Protein AF-0000000086136710 (afdb_homodimer)

Solvent-accessible surface area (backbone atoms only — not comparable to full-atom values): 44659 Å² total; per-residue (Å²): 115,69,78,60,43,38,62,56,36,38,70,50,82,82,80,83,76,47,68,60,69,66,46,54,54,48,61,58,63,48,48,70,67,38,49,35,49,44,50,50,53,40,59,71,45,47,54,36,56,38,19,40,50,47,52,56,51,66,70,42,56,67,76,51,41,63,29,68,42,36,34,50,53,52,48,46,42,50,49,48,37,61,71,46,44,54,53,68,73,15,84,78,43,91,85,32,40,80,79,48,67,69,35,43,53,55,50,44,50,55,41,50,49,43,56,59,69,53,59,58,47,64,44,32,47,54,53,27,49,62,75,32,52,90,79,44,54,70,66,55,50,42,53,50,49,53,52,50,53,50,52,46,52,56,54,49,47,48,46,46,31,46,47,21,36,50,43,51,31,39,88,73,61,49,48,84,74,40,94,45,83,33,74,95,45,90,53,33,30,35,53,30,26,56,60,37,39,60,47,59,49,50,50,53,37,48,52,54,47,25,51,41,35,28,72,74,70,69,44,62,56,44,71,44,80,42,80,44,59,80,45,60,41,28,41,46,57,69,59,51,46,52,34,49,36,45,53,46,29,54,38,46,50,32,13,49,77,58,69,32,44,84,56,51,31,39,32,36,31,22,56,34,64,69,67,74,75,78,74,64,62,39,43,41,48,45,47,71,84,58,84,52,54,50,63,75,79,44,61,50,71,69,55,99,68,33,47,25,39,29,36,36,44,34,27,56,24,32,32,51,51,80,86,51,55,82,42,63,62,39,66,61,41,68,85,79,77,76,67,88,59,82,65,69,89,72,64,80,58,56,62,43,54,34,27,49,18,71,73,53,88,44,78,64,78,66,59,54,21,48,53,60,37,48,31,32,44,60,32,35,63,66,69,28,31,64,46,80,46,57,37,30,51,39,12,32,40,36,40,40,33,39,52,30,55,38,57,72,39,74,40,75,83,75,80,128,114,70,79,61,44,38,63,57,35,38,68,52,82,82,80,81,74,47,68,60,69,66,46,54,57,46,60,58,62,47,48,68,66,39,49,34,49,45,50,50,53,40,60,72,46,46,54,36,56,38,22,40,52,48,51,54,52,65,68,43,58,68,76,50,40,65,31,68,42,35,35,49,52,50,48,48,43,51,50,48,38,60,70,46,44,57,53,70,63,15,87,80,47,93,85,31,40,79,80,46,66,67,33,44,53,55,50,43,50,53,41,49,49,43,55,59,70,53,60,59,47,64,44,32,48,56,52,29,50,61,74,32,51,89,78,46,54,69,66,56,50,42,53,50,49,52,53,50,53,50,52,45,53,54,51,50,47,48,46,45,30,46,45,20,36,50,44,52,29,40,95,73,59,46,50,85,75,41,92,44,83,35,73,94,44,89,53,33,30,35,54,30,26,55,59,36,39,61,47,60,48,48,51,53,37,47,53,54,49,24,52,42,36,28,72,74,70,71,44,62,56,43,71,44,79,41,80,43,59,82,47,59,40,29,41,48,55,69,58,51,45,51,34,50,35,44,53,46,29,53,38,45,50,31,12,50,76,58,70,32,43,85,56,51,32,39,32,36,31,20,55,34,64,72,66,74,75,77,72,65,61,40,42,40,48,46,49,70,85,57,84,56,52,49,67,76,79,44,61,50,72,68,54,99,68,32,47,26,39,30,36,35,44,34,27,55,24,33,32,51,51,81,86,50,55,82,44,62,62,39,68,60,41,68,85,78,78,76,66,88,58,83,63,65,90,72,66,83,57,55,63,43,55,33,27,50,14,70,72,54,88,44,78,62,77,67,61,56,20,48,52,61,37,48,32,33,43,60,30,35,64,64,69,28,31,64,46,80,46,59,37,29,51,39,11,33,40,35,40,38,34,39,51,30,55,39,57,73,38,75,38,73,84,74,81,128

pLDDT: mean 81.05, std 21.36, range [21.44, 98.75]

Radius of gyration: 32.29 Å; Cα contacts (8 Å, |Δi|>4): 1424; chains: 2; bounding box: 79×103×73 Å

Foldseek 3Di:
DLVVQLVVLQPDDADQDAPCNLCQLHFPLADLVSLLVLLVVLLVHQLSLLSNLLVLLVPDPPVLCPQPLNVLLNVLSSVLNVLSVCLVVPVPPPQNDSPGVVNSVVSLVSLLVSLVSCLQVQLSLLLSCVVCPVPDPLVVSQVSVLVVLLSVVVNNSSSQSSQLNVLRNDDPRDQVPGSDRRDPDRQDRRQKRAWDQLLVLLVVLLVLLQVLCCVVPVAGAAEEEDADRNDTGIDRSVLSNLLSNLVSLVQCVLCVVQVNSVDHWYKYKYKADQPPPPPCQLQQAQAPPPRSNRPPPSPPPLPPRAIKMKMKIKHFSQWDDPVCVVCLLRFQDDPDDPPPCPPDPDPSCVLSLQSVCSSPVDSDSDHRSVRNNSSQSSQPSNPWGWDWDTPHRTIIMIMTMHGGSHDHDYNDDDDD/DLVVVLVVLQPDDADQDAPCNLCQLHFPLADLVSLLVLLVVLLVHQLSLLSNLLVLLVPDPPVLCPQPLNVLLNVLSSVLNVLSVCLVVVVPDPQNDSPGVVNSVVSLVSLLVSLVSCLQVQLSLLLSCVVCPVPDPLVVSQVSCLVVLLSVVVSNSSSQSSQLNVLRNDPPNDQVPGSDRRDPDRQDRRQKRAWDQLLVLLVVLLVLLQVLCCVVPVAGAAEEEDADRNHTGIDRSVLSNLLSNLVSLVQCVLCVVQVNSVDHWYKYKYKADQPPPPPCQLQQAQDPPPRSNRPPPSPPPLPPRAIKMKMKIKHFSQWDDPVCVVCLLRFQDDPDDPPPCPPDPDPSCVLSLQSVCSSPVDSDSDHRSVRNNSSQSSQPSNPWGWDWDTPHRTIIMIMTMHGGSHDHDHNDDDDD

InterPro domains:
  IPR003594 Histidine kinase/HSP90-like ATPase domain [PF02518] (237-403)
  IPR003594 Histidine kinase/HSP90-like ATPase domain [SM00387] (235-406)
  IPR004358 Signal transduction histidine kinase-related protein, C-terminal [PR00344] (309-323)
  IPR004358 Signal transduction histidine kinase-related protein, C-terminal [PR00344] (366-384)
  IPR005467 Histidine kinase domain [PS50109] (237-406)
  IPR018955 Branched-chain alpha-ketoacid dehydrogenase kinase/Pyruvate dehydrogenase kinase, N-terminal [PF10436] (16-193)
  IPR036784 Alpha-ketoacid/pyruvate dehydrogenase kinase, N-terminal domain superfamily [G3DSA:1.20.140.20] (2-174)
  IPR036784 Alpha-ketoacid/pyruvate dehydrogenase kinase, N-terminal domain superfamily [SSF69012] (6-166)
  IPR036890 Histidine kinase/HSP90-like ATPase superfamily [G3DSA:3.30.565.10] (195-414)
  IPR036890 Histidine kinase/HSP90-like ATPase superfamily [SSF55874] (197-402)
  IPR039028 PDK/BCKDK protein kinase [PTHR11947] (6-409)

Nearest PDB structures (foldseek):
  8f5s-assembly1_A-3  TM=9.284E-01  e=1.494E-22  Homo sapiens
  8f5j-assembly1_A-2  TM=9.343E-01  e=2.144E-22  Homo sapiens
  8f5f-assembly1_A-3  TM=9.206E-01  e=2.243E-22  Homo sapiens
  8f4q-assembly1_A-2  TM=9.411E-01  e=1.041E-21  Rattus
  3vad-assembly1_A-2  TM=8.964E-01  e=7.597E-21  Rattus norvegicus

Sequence (832 aa):
MYACTVPRLAKQALHRLSLADLVKHGRPPLSAEALLSSARFTLSLLPIRLAHRIQALRNLPYIVVSNSNITKIYNNYQHSLSTLLPWLEGQTSPRHTLSTLDDEIRFTEVLAELVQTHTDTIPLLAQGFLECRRYISPAEVTRFLDEHLRARIGTRLIAEQHIALHFSSKPHFDPDASPTPCPDHPSFIGVIDTALRPAGVVDSCGGFVADICELKYGVRPRWEIDGDPDTTFAFVPNHLEYIVTELLKNAFRATVESGLSREPVVITIAPEPSSSGQDATTTVRLDDNKAGRLTSDAIRPLDDNAPGVTIRIRDRGGGISPDVLPNIWSYSFTTVREDEEDVPGGSSIDALSVISSSSGGGSSIAGLGYGLPLSRAYAEYFGGGVAVQSLYGWGTDVYLRLKGVGKIERASEIKSMYACTVPRLAKQALHRLSLADLVKHGRPPLSAEALLSSARFTLSLLPIRLAHRIQALRNLPYIVVSNSNITKIYNNYQHSLSTLLPWLEGQTSPRHTLSTLDDEIRFTEVLAELVQTHTDTIPLLAQGFLECRRYISPAEVTRFLDEHLRARIGTRLIAEQHIALHFSSKPHFDPDASPTPCPDHPSFIGVIDTALRPAGVVDSCGGFVADICELKYGVRPRWEIDGDPDTTFAFVPNHLEYIVTELLKNAFRATVESGLSREPVVITIAPEPSSSGQDATTTVRLDDNKAGRLTSDAIRPLDDNAPGVTIRIRDRGGGISPDVLPNIWSYSFTTVREDEEDVPGGSSIDALSVISSSSGGGSSIAGLGYGLPLSRAYAEYFGGGVAVQSLYGWGTDVYLRLKGVGKIERASEIKS

Organism: Cryphonectria parasitica (strain ATCC 38755 / EP155) (NCBI:txid660469)

Secondary structure (DSSP, 8-state):
-HHHHHHHHHTSPPP---HHHHHTT-SSSPPHHHHHHHHHHHHHHHHHHHHHHHHHHHTS-HHHHTSHHHHHHHHHHHHHHHHHHHHHHGGGSTTS-TTSHHHHHHHHHHHHHHHHHTTTHHHHHHHHHHHTTTTS-HHHHHHHHHHHHHHHHHHHHHHHHHHHHHHTTSTT--GGG-SS-----TTEETTEEEEE-HHHHHHHHHHHHHHHHHHHHS----EEEEE-TT--EEE-HHHHHHHHHHHHHHHHHHHHHTT-TTSPEEEEEEEPP--SS--------B-SSSSS---GGG-----TTS--EEEEEEE-S----TTTGGGTTSTT----------S-S--THHHHHHHHHHHS----SS-SS-HHHHHHHHHHHTT-EEEEEEETTTEEEEEEEE-------B------/-HHHHHHHHHTSPPP---HHHHHTT-SSSPPHHHHHHHHHHHHHHHHHHHHHHHHHHHTS-HHHHTSHHHHHHHHHHHHHHHHHHHHHHTTS-TTS-TTSHHHHHHHHHHHHHHHHHTTTHHHHHHHHHHHTTTTS-HHHHHHHHHHHHHHHHHHHHHHHHHHHHHHTTSTT--GGG-SS-----TTEETTEEEEE-HHHHHHHHHHHHHHHHHHHHS----EEEEE-TT--EEE-HHHHHHHHHHHHHHHHHHHHHTT-TTSPEEEEEEEPP--SS------EEE-SSSSS---GGG-----TTS--EEEEEEE-S----TTTGGGTTSTT----------S-S--THHHHHHHHHHHS----SS-SS-HHHHHHHHHHHTT-EEEEEEETTTEEEEEEEE-----EEE------

Structure (mmCIF, N/CA/C/O backbone):
data_AF-0000000086136710-model_v1
#
loop_
_entity.id
_entity.type
_entity.pdbx_description
1 polymer 'Protein-serine/threonine kinase'
#
loop_
_atom_site.group_PDB
_atom_site.id
_atom_site.type_symbol
_atom_site.label_atom_id
_atom_site.label_alt_id
_atom_site.label_comp_id
_atom_site.label_asym_id
_atom_site.label_entity_id
_atom_site.label_seq_id
_atom_site.pdbx_PDB_ins_code
_atom_site.Cartn_x
_atom_site.Cartn_y
_atom_site.Cartn_z
_atom_site.occupancy
_atom_site.B_iso_or_equiv
_atom_site.auth_seq_id
_atom_site.auth_comp_id
_atom_site.auth_asym_id
_atom_site.auth_atom_id
_atom_site.pdbx_PDB_model_num
ATOM 1 N N . MET A 1 1 ? 7.102 -21.359 -44.25 1 45.28 1 MET A N 1
ATOM 2 C CA . MET A 1 1 ? 5.906 -21.766 -43.531 1 45.28 1 MET A CA 1
ATOM 3 C C . MET A 1 1 ? 5.973 -21.297 -42.062 1 45.28 1 MET A C 1
ATOM 5 O O . MET A 1 1 ? 4.992 -20.781 -41.531 1 45.28 1 MET A O 1
ATOM 9 N N . TYR A 1 2 ? 7.168 -21.406 -41.5 1 56.59 2 TYR A N 1
ATOM 10 C CA . TYR A 1 2 ? 7.391 -21 -40.125 1 56.59 2 TYR A CA 1
ATOM 11 C C . TYR A 1 2 ? 7.297 -19.484 -39.969 1 56.59 2 TYR A C 1
ATOM 13 O O . TYR A 1 2 ? 6.746 -18.984 -39 1 56.59 2 TYR A O 1
ATOM 21 N N . ALA A 1 3 ? 7.645 -18.781 -41.062 1 64.31 3 ALA A N 1
ATOM 22 C CA . ALA A 1 3 ? 7.742 -17.328 -41 1 64.31 3 ALA A CA 1
ATOM 23 C C . ALA A 1 3 ? 6.359 -16.688 -40.906 1 64.31 3 ALA A C 1
ATOM 25 O O . ALA A 1 3 ? 6.203 -15.648 -40.25 1 64.31 3 ALA A O 1
ATOM 26 N N . CYS A 1 4 ? 5.395 -17.391 -41.438 1 76.88 4 CYS A N 1
ATOM 27 C CA . CYS A 1 4 ? 4.074 -16.781 -41.406 1 76.88 4 CYS A CA 1
ATOM 28 C C . CYS A 1 4 ? 3.254 -17.281 -40.25 1 76.88 4 CYS A C 1
ATOM 30 O O . CYS A 1 4 ? 2.24 -16.688 -39.875 1 76.88 4 CYS A O 1
ATOM 32 N N . THR A 1 5 ? 3.771 -18.25 -39.625 1 87.88 5 THR A N 1
ATOM 33 C CA . THR A 1 5 ? 2.992 -18.922 -38.562 1 87.88 5 THR A CA 1
ATOM 34 C C . THR A 1 5 ? 3.029 -18.109 -37.281 1 87.88 5 THR A C 1
ATOM 36 O O . THR A 1 5 ? 2.004 -17.953 -36.625 1 87.88 5 THR A O 1
ATOM 39 N N . VAL A 1 6 ? 4.172 -17.547 -37.031 1 91 6 VAL A N 1
ATOM 40 C CA . VAL A 1 6 ? 4.348 -16.844 -35.75 1 91 6 VAL A CA 1
ATOM 41 C C . VAL A 1 6 ? 3.436 -15.625 -35.719 1 91 6 VAL A C 1
ATOM 43 O O . VAL A 1 6 ? 2.639 -15.469 -34.781 1 91 6 VAL A O 1
ATOM 46 N N . PRO A 1 7 ? 3.391 -14.828 -36.781 1 91.75 7 PRO A N 1
ATOM 47 C CA . PRO A 1 7 ? 2.494 -13.672 -36.75 1 91.75 7 PRO A CA 1
ATOM 48 C C . PRO A 1 7 ? 1.022 -14.07 -36.688 1 91.75 7 PRO A C 1
ATOM 50 O O . PRO A 1 7 ? 0.228 -13.398 -36 1 91.75 7 PRO A O 1
ATOM 53 N N . ARG A 1 8 ? 0.735 -15.078 -37.312 1 92.69 8 ARG A N 1
ATOM 54 C CA . ARG A 1 8 ? -0.646 -15.547 -37.312 1 92.69 8 ARG A CA 1
ATOM 55 C C . ARG A 1 8 ? -1.061 -15.992 -35.906 1 92.69 8 ARG A C 1
ATOM 57 O O . ARG A 1 8 ? -2.125 -15.609 -35.406 1 92.69 8 ARG A O 1
ATOM 64 N N . LEU A 1 9 ? -0.305 -16.781 -35.281 1 94.31 9 LEU A N 1
ATOM 65 C CA . LEU A 1 9 ? -0.593 -17.281 -33.938 1 94.31 9 LEU A CA 1
ATOM 66 C C . LEU A 1 9 ? -0.534 -16.156 -32.906 1 94.31 9 LEU A C 1
ATOM 68 O O . LEU A 1 9 ? -1.335 -16.109 -31.984 1 94.31 9 LEU A O 1
ATOM 72 N N . ALA A 1 10 ? 0.358 -15.195 -33.156 1 94.56 10 ALA A N 1
ATOM 73 C CA . ALA A 1 10 ? 0.57 -14.094 -32.219 1 94.56 10 ALA A CA 1
ATOM 74 C C . ALA A 1 10 ? -0.588 -13.102 -32.25 1 94.56 10 ALA A C 1
ATOM 76 O O . ALA A 1 10 ? -0.724 -12.258 -31.375 1 94.56 10 ALA A O 1
ATOM 77 N N . LYS A 1 11 ? -1.413 -13.164 -33.219 1 93.88 11 LYS A N 1
ATOM 78 C CA . LYS A 1 11 ? -2.582 -12.297 -33.344 1 93.88 11 LYS A CA 1
ATOM 79 C C . LYS A 1 11 ? -3.771 -12.859 -32.562 1 93.88 11 LYS A C 1
ATOM 81 O O . LYS A 1 11 ? -4.746 -12.148 -32.312 1 93.88 11 LYS A O 1
ATOM 86 N N . GLN A 1 12 ? -3.66 -14.125 -32.25 1 93.75 12 GLN A N 1
ATOM 87 C CA . GLN A 1 12 ? -4.75 -14.742 -31.5 1 93.75 12 GLN A CA 1
ATOM 88 C C . GLN A 1 12 ? -4.754 -14.281 -30.047 1 93.75 12 GLN A C 1
ATOM 90 O O . GLN A 1 12 ? -3.701 -13.961 -29.484 1 93.75 12 GLN A O 1
ATOM 95 N N . ALA A 1 13 ? -5.922 -14.32 -29.453 1 93 13 ALA A N 1
ATOM 96 C CA . ALA A 1 13 ? -6.086 -13.852 -28.078 1 93 13 ALA A CA 1
ATOM 97 C C . ALA A 1 13 ? -5.484 -14.852 -27.078 1 93 13 ALA A C 1
ATOM 99 O O . ALA A 1 13 ? -5.605 -16.062 -27.266 1 93 13 ALA A O 1
ATOM 100 N N . LEU A 1 14 ? -4.855 -14.289 -26.094 1 92.44 14 LEU A N 1
ATOM 101 C CA . LEU A 1 14 ? -4.297 -15.117 -25.031 1 92.44 14 LEU A CA 1
ATOM 102 C C . LEU A 1 14 ? -5.387 -15.547 -24.047 1 92.44 14 LEU A C 1
ATOM 104 O O . LEU A 1 14 ? -6.145 -14.711 -23.547 1 92.44 14 LEU A O 1
ATOM 108 N N . HIS A 1 15 ? -5.504 -16.859 -23.859 1 90.94 15 HIS A N 1
ATOM 109 C CA . HIS A 1 15 ? -6.414 -17.391 -22.844 1 90.94 15 HIS A CA 1
ATOM 110 C C . HIS A 1 15 ? -5.902 -17.094 -21.438 1 90.94 15 HIS A C 1
ATOM 112 O O . HIS A 1 15 ? -4.777 -17.469 -21.094 1 90.94 15 HIS A O 1
ATOM 118 N N . ARG A 1 16 ? -6.758 -16.453 -20.672 1 87.44 16 ARG A N 1
ATOM 119 C CA . ARG A 1 16 ? -6.402 -16.219 -19.266 1 87.44 16 ARG A CA 1
ATOM 120 C C . ARG A 1 16 ? -6.562 -17.5 -18.453 1 87.44 16 ARG A C 1
ATOM 122 O O . ARG A 1 16 ? -7.688 -17.922 -18.156 1 87.44 16 ARG A O 1
ATOM 129 N N . LEU A 1 17 ? -5.473 -18.062 -18.109 1 89.19 17 LEU A N 1
ATOM 130 C CA . LEU A 1 17 ? -5.465 -19.328 -17.391 1 89.19 17 LEU A CA 1
ATOM 131 C C . LEU A 1 17 ? -5.961 -19.156 -15.969 1 89.19 17 LEU A C 1
ATOM 133 O O . LEU A 1 17 ? -5.504 -18.266 -15.25 1 89.19 17 LEU A O 1
ATOM 137 N N . SER A 1 18 ? -6.957 -19.906 -15.578 1 83.81 18 SER A N 1
ATOM 138 C CA . SER A 1 18 ? -7.484 -19.922 -14.219 1 83.81 18 SER A CA 1
ATOM 139 C C . SER A 1 18 ? -7.141 -21.219 -13.492 1 83.81 18 SER A C 1
ATOM 141 O O . SER A 1 18 ? -6.746 -22.203 -14.125 1 83.81 18 SER A O 1
ATOM 143 N N . LEU A 1 19 ? -7.227 -21.188 -12.25 1 81.94 19 LEU A N 1
ATOM 144 C CA . LEU A 1 19 ? -7.016 -22.406 -11.492 1 81.94 19 LEU A CA 1
ATOM 145 C C . LEU A 1 19 ? -8.055 -23.469 -11.859 1 81.94 19 LEU A C 1
ATOM 147 O O . LEU A 1 19 ? -7.754 -24.656 -11.883 1 81.94 19 LEU A O 1
ATOM 151 N N . ALA A 1 20 ? -9.203 -23.031 -12.203 1 78.06 20 ALA A N 1
ATOM 152 C CA . ALA A 1 20 ? -10.266 -23.922 -12.633 1 78.06 20 ALA A CA 1
ATOM 153 C C . ALA A 1 20 ? -9.891 -24.641 -13.922 1 78.06 20 ALA A C 1
ATOM 155 O O . ALA A 1 20 ? -10.219 -25.828 -14.109 1 78.06 20 ALA A O 1
ATOM 156 N N . ASP A 1 21 ? -9.227 -23.922 -14.805 1 86 21 ASP A N 1
ATOM 157 C CA . ASP A 1 21 ? -8.727 -24.531 -16.031 1 86 21 ASP A CA 1
ATOM 158 C C . ASP A 1 21 ? -7.82 -25.719 -15.734 1 86 21 ASP A C 1
ATOM 160 O O . ASP A 1 21 ? -7.82 -26.703 -16.469 1 86 21 ASP A O 1
ATOM 164 N N . LEU A 1 22 ? -7.137 -25.609 -14.703 1 87.56 22 LEU A N 1
ATOM 165 C CA . LEU A 1 22 ? -6.102 -26.594 -14.398 1 87.56 22 LEU A CA 1
ATOM 166 C C . LEU A 1 22 ? -6.707 -27.828 -13.742 1 87.56 22 LEU A C 1
ATOM 168 O O . LEU A 1 22 ? -6.168 -28.938 -13.875 1 87.56 22 LEU A O 1
ATOM 172 N N . VAL A 1 23 ? -7.883 -27.672 -13.141 1 84 23 VAL A N 1
ATOM 173 C CA . VAL A 1 23 ? -8.422 -28.812 -12.406 1 84 23 VAL A CA 1
ATOM 174 C C . VAL A 1 23 ? -9.594 -29.406 -13.18 1 84 23 VAL A C 1
ATOM 176 O O . VAL A 1 23 ? -10.188 -30.406 -12.75 1 84 23 VAL A O 1
ATOM 179 N N . LYS A 1 24 ? -9.883 -28.906 -14.25 1 83.62 24 LYS A N 1
ATOM 180 C CA . LYS A 1 24 ? -11.117 -29.234 -14.953 1 83.62 24 LYS A CA 1
ATOM 181 C C . LYS A 1 24 ? -11.094 -30.688 -15.445 1 83.62 24 LYS A C 1
ATOM 183 O O . LYS A 1 24 ? -12.141 -31.297 -15.672 1 83.62 24 LYS A O 1
ATOM 188 N N . HIS A 1 25 ? -9.953 -31.312 -15.594 1 87.62 25 HIS A N 1
ATOM 189 C CA . HIS A 1 25 ? -9.891 -32.656 -16.141 1 87.62 25 HIS A CA 1
ATOM 190 C C . HIS A 1 25 ? -10 -33.719 -15.047 1 87.62 25 HIS A C 1
ATOM 192 O O . HIS A 1 25 ? -10.062 -34.906 -15.336 1 87.62 25 HIS A O 1
ATOM 198 N N . GLY A 1 26 ? -9.938 -33.219 -13.789 1 81.06 26 GLY A N 1
ATOM 199 C CA . GLY A 1 26 ? -10.258 -34.125 -12.688 1 81.06 26 GLY A CA 1
ATOM 200 C C . GLY A 1 26 ? -9.039 -34.656 -11.969 1 81.06 26 GLY A C 1
ATOM 201 O O . GLY A 1 26 ? -7.91 -34.281 -12.289 1 81.06 26 GLY A O 1
ATOM 202 N N . ARG A 1 27 ? -9.297 -35.625 -11.016 1 84.25 27 ARG A N 1
ATOM 203 C CA . ARG A 1 27 ? -8.266 -36.188 -10.172 1 84.25 27 ARG A CA 1
ATOM 204 C C . ARG A 1 27 ? -7.695 -37.469 -10.781 1 84.25 27 ARG A C 1
ATOM 206 O O . ARG A 1 27 ? -8.445 -38.312 -11.273 1 84.25 27 ARG A O 1
ATOM 213 N N . PRO A 1 28 ? -6.363 -37.5 -10.828 1 85.62 28 PRO A N 1
ATOM 214 C CA . PRO A 1 28 ? -5.766 -38.75 -11.328 1 85.62 28 PRO A CA 1
ATOM 215 C C . PRO A 1 28 ? -6.105 -39.938 -10.453 1 85.62 28 PRO A C 1
ATOM 217 O O . PRO A 1 28 ? -6.355 -39.781 -9.25 1 85.62 28 PRO A O 1
ATOM 220 N N . PRO A 1 29 ? -6.125 -41.219 -11.008 1 87.81 29 PRO A N 1
ATOM 221 C CA . PRO A 1 29 ? -5.762 -41.531 -12.391 1 87.81 29 PRO A CA 1
ATOM 222 C C . PRO A 1 29 ? -6.875 -41.188 -13.383 1 87.81 29 PRO A C 1
ATOM 224 O O . PRO A 1 29 ? -8.031 -41.531 -13.164 1 87.81 29 PRO A O 1
ATOM 227 N N . LEU A 1 30 ? -6.5 -40.562 -14.445 1 88.88 30 LEU A N 1
ATOM 228 C CA . LEU A 1 30 ? -7.434 -40.125 -15.477 1 88.88 30 LEU A CA 1
ATOM 229 C C . LEU A 1 30 ? -7.645 -41.219 -16.516 1 88.88 30 LEU A C 1
ATOM 231 O O . LEU A 1 30 ? -6.758 -42.062 -16.75 1 88.88 30 LEU A O 1
ATOM 235 N N . SER A 1 31 ? -8.859 -41.188 -17.078 1 89.38 31 SER A N 1
ATOM 236 C CA . SER A 1 31 ? -9.125 -42.031 -18.234 1 89.38 31 SER A CA 1
ATOM 237 C C . SER A 1 31 ? -8.305 -41.594 -19.438 1 89.38 31 SER A C 1
ATOM 239 O O . SER A 1 31 ? -7.73 -40.5 -19.453 1 89.38 31 SER A O 1
ATOM 241 N N . ALA A 1 32 ? -8.227 -42.5 -20.359 1 90.06 32 ALA A N 1
ATOM 242 C CA . ALA A 1 32 ? -7.516 -42.188 -21.594 1 90.06 32 ALA A CA 1
ATOM 243 C C . ALA A 1 32 ? -8.117 -40.969 -22.266 1 90.06 32 ALA A C 1
ATOM 245 O O . ALA A 1 32 ? -7.391 -40.094 -22.734 1 90.06 32 ALA A O 1
ATOM 246 N N . GLU A 1 33 ? -9.391 -40.906 -22.266 1 91 33 GLU A N 1
ATOM 247 C CA . GLU A 1 33 ? -10.07 -39.812 -22.906 1 91 33 GLU A CA 1
ATOM 248 C C . GLU A 1 33 ? -9.789 -38.5 -22.172 1 91 33 GLU A C 1
ATOM 250 O O . GLU A 1 33 ? -9.617 -37.438 -22.797 1 91 33 GLU A O 1
ATOM 255 N N . ALA A 1 34 ? -9.734 -38.562 -20.891 1 91.38 34 ALA A N 1
ATOM 256 C CA . ALA A 1 34 ? -9.453 -37.344 -20.094 1 91.38 34 ALA A CA 1
ATOM 257 C C . ALA A 1 34 ? -8.031 -36.875 -20.328 1 91.38 34 ALA A C 1
ATOM 259 O O . ALA A 1 34 ? -7.789 -35.656 -20.406 1 91.38 34 ALA A O 1
ATOM 260 N N . LEU A 1 35 ? -7.156 -37.75 -20.438 1 93.62 35 LEU A N 1
ATOM 261 C CA . LEU A 1 35 ? -5.77 -37.375 -20.719 1 93.62 35 LEU A CA 1
ATOM 262 C C . LEU A 1 35 ? -5.641 -36.75 -22.094 1 93.62 35 LEU A C 1
ATOM 264 O O . LEU A 1 35 ? -4.918 -35.75 -22.266 1 93.62 35 LEU A O 1
ATOM 268 N N . LEU A 1 36 ? -6.383 -37.375 -23.031 1 93.5 36 LEU A N 1
ATOM 269 C CA . LEU A 1 36 ? -6.363 -36.812 -24.375 1 93.5 36 LEU A CA 1
ATOM 270 C C . LEU A 1 36 ? -6.977 -35.406 -24.406 1 93.5 36 LEU A C 1
ATOM 272 O O . LEU A 1 36 ? -6.469 -34.531 -25.094 1 93.5 36 LEU A O 1
ATOM 276 N N . SER A 1 37 ? -8.008 -35.281 -23.672 1 93.81 37 SER A N 1
ATOM 277 C CA . SER A 1 37 ? -8.633 -33.969 -23.578 1 93.81 37 SER A CA 1
ATOM 278 C C . SER A 1 37 ? -7.676 -32.938 -22.984 1 93.81 37 SER A C 1
ATOM 280 O O . SER A 1 37 ? -7.59 -31.812 -23.453 1 93.81 37 SER A O 1
ATOM 282 N N . SER A 1 38 ? -6.973 -33.281 -21.922 1 94.75 38 SER A N 1
ATOM 283 C CA . SER A 1 38 ? -5.965 -32.438 -21.312 1 94.75 38 SER A CA 1
ATOM 284 C C . SER A 1 38 ? -4.871 -32.062 -22.312 1 94.75 38 SER A C 1
ATOM 286 O O . SER A 1 38 ? -4.453 -30.906 -22.391 1 94.75 38 SER A O 1
ATOM 288 N N . ALA A 1 39 ? -4.445 -33.031 -23.078 1 95.56 39 ALA A N 1
ATOM 289 C CA . ALA A 1 39 ? -3.41 -32.781 -24.078 1 95.56 39 ALA A CA 1
ATOM 290 C C . ALA A 1 39 ? -3.887 -31.812 -25.141 1 95.56 39 ALA A C 1
ATOM 292 O O . ALA A 1 39 ? -3.143 -30.906 -25.531 1 95.56 39 ALA A O 1
ATOM 293 N N . ARG A 1 40 ? -5.086 -32 -25.547 1 95.12 40 ARG A N 1
ATOM 294 C CA . ARG A 1 40 ? -5.637 -31.125 -26.578 1 95.12 40 ARG A CA 1
ATOM 295 C C . ARG A 1 40 ? -5.805 -29.703 -26.047 1 95.12 40 ARG A C 1
ATOM 297 O O . ARG A 1 40 ? -5.574 -28.734 -26.781 1 95.12 40 ARG A O 1
ATOM 304 N N . PHE A 1 41 ? -6.23 -29.625 -24.844 1 94.56 41 PHE A N 1
ATOM 305 C CA . PHE A 1 41 ? -6.328 -28.328 -24.219 1 94.56 41 PHE A CA 1
ATOM 306 C C . PHE A 1 41 ? -4.969 -27.625 -24.188 1 94.56 41 PHE A C 1
ATOM 308 O O . PHE A 1 41 ? -4.852 -26.453 -24.547 1 94.56 41 PHE A O 1
ATOM 315 N N . THR A 1 42 ? -3.982 -28.312 -23.766 1 96.88 42 THR A N 1
ATOM 316 C CA . THR A 1 42 ? -2.615 -27.812 -23.672 1 96.88 42 THR A CA 1
ATOM 317 C C . THR A 1 42 ? -2.127 -27.344 -25.047 1 96.88 42 THR A C 1
ATOM 319 O O . THR A 1 42 ? -1.59 -26.25 -25.188 1 96.88 42 THR A O 1
ATOM 322 N N . LEU A 1 43 ? -2.4 -28.172 -26.031 1 96 43 LEU A N 1
ATOM 323 C CA . LEU A 1 43 ? -1.974 -27.859 -27.391 1 96 43 LEU A CA 1
ATOM 324 C C . LEU A 1 43 ? -2.684 -26.625 -27.922 1 96 43 LEU A C 1
ATOM 326 O O . LEU A 1 43 ? -2.107 -25.859 -28.703 1 96 43 LEU A O 1
ATOM 330 N N . SER A 1 44 ? -3.867 -26.438 -27.531 1 95.25 44 SER A N 1
ATOM 331 C CA . SER A 1 44 ? -4.645 -25.312 -28.031 1 95.25 44 SER A CA 1
ATOM 332 C C . SER A 1 44 ? -4.113 -23.984 -27.5 1 95.25 44 SER A C 1
ATOM 334 O O . SER A 1 44 ? -4.367 -22.922 -28.062 1 95.25 44 SER A O 1
ATOM 336 N N . LEU A 1 45 ? -3.338 -24.047 -26.422 1 96.5 45 LEU A N 1
ATOM 337 C CA . LEU A 1 45 ? -2.941 -22.812 -25.734 1 96.5 45 LEU A CA 1
ATOM 338 C C . LEU A 1 45 ? -1.464 -22.516 -25.984 1 96.5 45 LEU A C 1
ATOM 340 O O . LEU A 1 45 ? -1.094 -21.375 -26.25 1 96.5 45 LEU A O 1
ATOM 344 N N . LEU A 1 46 ? -0.563 -23.438 -25.984 1 97.31 46 LEU A N 1
ATOM 345 C CA . LEU A 1 46 ? 0.879 -23.25 -25.859 1 97.31 46 LEU A CA 1
ATOM 346 C C . LEU A 1 46 ? 1.445 -22.578 -27.109 1 97.31 46 LEU A C 1
ATOM 348 O O . LEU A 1 46 ? 2.232 -21.641 -27 1 97.31 46 LEU A O 1
ATOM 352 N N . PRO A 1 47 ? 0.989 -23.078 -28.312 1 96.5 47 PRO A N 1
ATOM 353 C CA . PRO A 1 47 ? 1.559 -22.438 -29.5 1 96.5 47 PRO A CA 1
ATOM 354 C C . PRO A 1 47 ? 1.265 -20.953 -29.562 1 96.5 47 PRO A C 1
ATOM 356 O O . PRO A 1 47 ? 2.131 -20.156 -29.953 1 96.5 47 PRO A O 1
ATOM 359 N N . ILE A 1 48 ? 0.111 -20.562 -29.125 1 97 48 ILE A N 1
ATOM 360 C CA . ILE A 1 48 ? -0.272 -19.156 -29.141 1 97 48 ILE A CA 1
ATOM 361 C C . ILE A 1 48 ? 0.606 -18.375 -28.156 1 97 48 ILE A C 1
ATOM 363 O O . ILE A 1 48 ? 1.121 -17.312 -28.484 1 97 48 ILE A O 1
ATOM 367 N N . ARG A 1 49 ? 0.846 -18.875 -27 1 97.44 49 ARG A N 1
ATOM 368 C CA . ARG A 1 49 ? 1.647 -18.219 -25.969 1 97.44 49 ARG A CA 1
ATOM 369 C C . ARG A 1 49 ? 3.104 -18.094 -26.406 1 97.44 49 ARG A C 1
ATOM 371 O O . ARG A 1 49 ? 3.729 -17.047 -26.219 1 97.44 49 ARG A O 1
ATOM 378 N N . LEU A 1 50 ? 3.58 -19.125 -27.016 1 97.75 50 LEU A N 1
ATOM 379 C CA . LEU A 1 50 ? 4.957 -19.109 -27.5 1 97.75 50 LEU A CA 1
ATOM 380 C C . LEU A 1 50 ? 5.117 -18.078 -28.625 1 97.75 50 LEU A C 1
ATOM 382 O O . LEU A 1 50 ? 6.098 -17.328 -28.641 1 97.75 50 LEU A O 1
ATOM 386 N N . ALA A 1 51 ? 4.18 -18.031 -29.5 1 97.38 51 ALA A N 1
ATOM 387 C CA . ALA A 1 51 ? 4.234 -17.094 -30.609 1 97.38 51 ALA A CA 1
ATOM 388 C C . ALA A 1 51 ? 4.227 -15.648 -30.109 1 97.38 51 ALA A C 1
ATOM 390 O O . ALA A 1 51 ? 4.953 -14.797 -30.625 1 97.38 51 ALA A O 1
ATOM 391 N N . HIS A 1 52 ? 3.396 -15.375 -29.141 1 96.94 52 HIS A N 1
ATOM 392 C CA . HIS A 1 52 ? 3.361 -14.047 -28.547 1 96.94 52 HIS A CA 1
ATOM 393 C C . HIS A 1 52 ? 4.734 -13.648 -28 1 96.94 52 HIS A C 1
ATOM 395 O O . HIS A 1 52 ? 5.164 -12.508 -28.188 1 96.94 52 HIS A O 1
ATOM 401 N N . ARG A 1 53 ? 5.461 -14.578 -27.359 1 96.31 53 ARG A N 1
ATOM 402 C CA . ARG A 1 53 ? 6.754 -14.25 -26.766 1 96.31 53 ARG A CA 1
ATOM 403 C C . ARG A 1 53 ? 7.824 -14.086 -27.828 1 96.31 53 ARG A C 1
ATOM 405 O O . ARG A 1 53 ? 8.711 -13.242 -27.703 1 96.31 53 ARG A O 1
ATOM 412 N N . ILE A 1 54 ? 7.711 -14.906 -28.859 1 96.69 54 ILE A N 1
ATOM 413 C CA . ILE A 1 54 ? 8.625 -14.75 -29.984 1 96.69 54 ILE A CA 1
ATOM 414 C C . ILE A 1 54 ? 8.469 -13.359 -30.594 1 96.69 54 ILE A C 1
ATOM 416 O O . ILE A 1 54 ? 9.461 -12.664 -30.828 1 96.69 54 ILE A O 1
ATOM 420 N N . GLN A 1 55 ? 7.254 -12.992 -30.797 1 95.88 55 GLN A N 1
ATOM 421 C CA . GLN A 1 55 ? 6.988 -11.672 -31.359 1 95.88 55 GLN A CA 1
ATOM 422 C C . GLN A 1 55 ? 7.508 -10.57 -30.438 1 95.88 55 GLN A C 1
ATOM 424 O O . GLN A 1 55 ? 8.055 -9.57 -30.906 1 95.88 55 GLN A O 1
ATOM 429 N N . ALA A 1 56 ? 7.34 -10.727 -29.141 1 95.5 56 ALA A N 1
ATOM 430 C CA . ALA A 1 56 ? 7.82 -9.742 -28.172 1 95.5 56 ALA A CA 1
ATOM 431 C C . ALA A 1 56 ? 9.336 -9.609 -28.234 1 95.5 56 ALA A C 1
ATOM 433 O O . ALA A 1 56 ? 9.875 -8.5 -28.156 1 95.5 56 ALA A O 1
ATOM 434 N N . LEU A 1 57 ? 10.039 -10.719 -28.375 1 95.88 57 LEU A N 1
ATOM 435 C CA . LEU A 1 57 ? 11.492 -10.703 -28.484 1 95.88 57 LEU A CA 1
ATOM 436 C C . LEU A 1 57 ? 11.938 -10.039 -29.781 1 95.88 57 LEU A C 1
ATOM 438 O O . LEU A 1 57 ? 12.906 -9.273 -29.797 1 95.88 57 LEU A O 1
ATOM 442 N N . ARG A 1 58 ? 11.18 -10.25 -30.797 1 94 58 ARG A N 1
ATOM 443 C CA . ARG A 1 58 ? 11.469 -9.656 -32.094 1 94 58 ARG A CA 1
ATOM 444 C C . ARG A 1 58 ? 11.297 -8.141 -32.062 1 94 58 ARG A C 1
ATOM 446 O O . ARG A 1 58 ? 11.93 -7.418 -32.844 1 94 58 ARG A O 1
ATOM 453 N N . ASN A 1 59 ? 10.492 -7.656 -31.188 1 94.31 59 ASN A N 1
ATOM 454 C CA . ASN A 1 59 ? 10.188 -6.23 -31.109 1 94.31 59 ASN A CA 1
ATOM 455 C C . ASN A 1 59 ? 11.258 -5.477 -30.312 1 94.31 59 ASN A C 1
ATOM 457 O O . ASN A 1 59 ? 11.242 -4.246 -30.266 1 94.31 59 ASN A O 1
ATOM 461 N N . LEU A 1 60 ? 12.18 -6.227 -29.688 1 95.06 60 LEU A N 1
ATOM 462 C CA . LEU A 1 60 ? 13.289 -5.57 -29 1 95.06 60 LEU A CA 1
ATOM 463 C C . LEU A 1 60 ? 14.258 -4.953 -30.016 1 95.06 60 LEU A C 1
ATOM 465 O O . LEU A 1 60 ? 14.328 -5.395 -31.156 1 95.06 60 LEU A O 1
ATOM 469 N N . PRO A 1 61 ? 14.969 -3.885 -29.547 1 94.31 61 PRO A N 1
ATOM 470 C CA . PRO A 1 61 ? 16.016 -3.369 -30.438 1 94.31 61 PRO A CA 1
ATOM 471 C C . PRO A 1 61 ? 16.984 -4.457 -30.891 1 94.31 61 PRO A C 1
ATOM 473 O O . PRO A 1 61 ? 17.328 -5.348 -30.125 1 94.31 61 PRO A O 1
ATOM 476 N N . TYR A 1 62 ? 17.453 -4.328 -32.094 1 93.25 62 TYR A N 1
ATOM 477 C CA . TYR A 1 62 ? 18.297 -5.344 -32.719 1 93.25 62 TYR A CA 1
ATOM 478 C C . TYR A 1 62 ? 19.531 -5.625 -31.859 1 93.25 62 TYR A C 1
ATOM 480 O O . TYR A 1 62 ? 19.922 -6.785 -31.688 1 93.25 62 TYR A O 1
ATOM 488 N N . ILE A 1 63 ? 20.078 -4.602 -31.266 1 91.62 63 ILE A N 1
ATOM 489 C CA . ILE A 1 63 ? 21.297 -4.727 -30.469 1 91.62 63 ILE A CA 1
ATOM 490 C C . ILE A 1 63 ? 21.016 -5.559 -29.219 1 91.62 63 ILE A C 1
ATOM 492 O O . ILE A 1 63 ? 21.891 -6.277 -28.734 1 91.62 63 ILE A O 1
ATOM 496 N N . VAL A 1 64 ? 19.812 -5.508 -28.781 1 93.44 64 VAL A N 1
ATOM 497 C CA . VAL A 1 64 ? 19.438 -6.246 -27.578 1 93.44 64 VAL A CA 1
ATOM 498 C C . VAL A 1 64 ? 19.188 -7.711 -27.938 1 93.44 64 VAL A C 1
ATOM 500 O O . VAL A 1 64 ? 19.703 -8.617 -27.266 1 93.44 64 VAL A O 1
ATOM 503 N N . VAL A 1 65 ? 18.469 -7.93 -29.062 1 92.81 65 VAL A N 1
ATOM 504 C CA . VAL A 1 65 ? 18.125 -9.289 -29.469 1 92.81 65 VAL A CA 1
ATOM 505 C C . VAL A 1 65 ? 19.406 -10.023 -29.891 1 92.81 65 VAL A C 1
ATOM 507 O O . VAL A 1 65 ? 19.484 -11.25 -29.781 1 92.81 65 VAL A O 1
ATOM 510 N N . SER A 1 66 ? 20.406 -9.258 -30.266 1 94.69 66 SER A N 1
ATOM 511 C CA . SER A 1 66 ? 21.641 -9.852 -30.75 1 94.69 66 SER A CA 1
ATOM 512 C C . SER A 1 66 ? 22.547 -10.273 -29.594 1 94.69 66 SER A C 1
ATOM 514 O O . SER A 1 66 ? 23.547 -10.969 -29.812 1 94.69 66 SER A O 1
ATOM 516 N N . ASN A 1 67 ? 22.172 -9.758 -28.438 1 95.56 67 ASN A N 1
ATOM 517 C CA . ASN A 1 67 ? 22.906 -10.242 -27.266 1 95.56 67 ASN A CA 1
ATOM 518 C C . ASN A 1 67 ? 22.844 -11.766 -27.156 1 95.56 67 ASN A C 1
ATOM 520 O O . ASN A 1 67 ? 21.781 -12.359 -27.375 1 95.56 67 ASN A O 1
ATOM 524 N N . SER A 1 68 ? 23.922 -12.406 -26.891 1 96.5 68 SER A N 1
ATOM 525 C CA . SER A 1 68 ? 24.047 -13.859 -26.906 1 96.5 68 SER A CA 1
ATOM 526 C C . SER A 1 68 ? 23.016 -14.516 -25.984 1 96.5 68 SER A C 1
ATOM 528 O O . SER A 1 68 ? 22.406 -15.516 -26.359 1 96.5 68 SER A O 1
ATOM 530 N N . ASN A 1 69 ? 22.828 -13.977 -24.812 1 95.56 69 ASN A N 1
ATOM 531 C CA . ASN A 1 69 ? 21.891 -14.539 -23.859 1 95.56 69 ASN A CA 1
ATOM 532 C C . ASN A 1 69 ? 20.453 -14.359 -24.328 1 95.56 69 ASN A C 1
ATOM 534 O O . ASN A 1 69 ? 19.641 -15.289 -24.234 1 95.56 69 ASN A O 1
ATOM 538 N N . ILE A 1 70 ? 20.125 -13.266 -24.875 1 96.12 70 ILE A N 1
ATOM 539 C CA . ILE A 1 70 ? 18.766 -12.984 -25.344 1 96.12 70 ILE A CA 1
ATOM 540 C C . ILE A 1 70 ? 18.469 -13.797 -26.609 1 96.12 70 ILE A C 1
ATOM 542 O O . ILE A 1 70 ? 17.359 -14.312 -26.766 1 96.12 70 ILE A O 1
ATOM 546 N N . THR A 1 71 ? 19.438 -13.906 -27.406 1 97.12 71 THR A N 1
ATOM 547 C CA . THR A 1 71 ? 19.281 -14.711 -28.609 1 97.12 71 THR A CA 1
ATOM 548 C C . THR A 1 71 ? 19.016 -16.172 -28.25 1 97.12 71 THR A C 1
ATOM 550 O O . THR A 1 71 ? 18.219 -16.844 -28.922 1 97.12 71 THR A O 1
ATOM 553 N N . LYS A 1 72 ? 19.734 -16.594 -27.281 1 97.19 72 LYS A N 1
ATOM 554 C CA . LYS A 1 72 ? 19.5 -17.969 -26.828 1 97.19 72 LYS A CA 1
ATOM 555 C C . LYS A 1 72 ? 18.047 -18.156 -26.406 1 97.19 72 LYS A C 1
ATOM 557 O O . LYS A 1 72 ? 17.422 -19.172 -26.734 1 97.19 72 LYS A O 1
ATOM 562 N N . ILE A 1 73 ? 17.5 -17.25 -25.688 1 96.62 73 ILE A N 1
ATOM 563 C CA . ILE A 1 73 ? 16.109 -17.297 -25.25 1 96.62 73 ILE A CA 1
ATOM 564 C C . ILE A 1 73 ? 15.188 -17.281 -26.469 1 96.62 73 ILE A C 1
ATOM 566 O O . ILE A 1 73 ? 14.234 -18.062 -26.547 1 96.62 73 ILE A O 1
ATOM 570 N N . TYR A 1 74 ? 15.484 -16.438 -27.406 1 96.81 74 TYR A N 1
ATOM 571 C CA . TYR A 1 74 ? 14.719 -16.359 -28.641 1 96.81 74 TYR A CA 1
ATOM 572 C C . TYR A 1 74 ? 14.711 -17.688 -29.375 1 96.81 74 TYR A C 1
ATOM 574 O O . TYR A 1 74 ? 13.656 -18.172 -29.797 1 96.81 74 TYR A O 1
ATOM 582 N N . ASN A 1 75 ? 15.828 -18.281 -29.453 1 97.38 75 ASN A N 1
ATOM 583 C CA . ASN A 1 75 ? 15.961 -19.562 -30.141 1 97.38 75 ASN A CA 1
ATOM 584 C C . ASN A 1 75 ? 15.227 -20.672 -29.391 1 97.38 75 ASN A C 1
ATOM 586 O O . ASN A 1 75 ? 14.648 -21.562 -30.016 1 97.38 75 ASN A O 1
ATOM 590 N N . ASN A 1 76 ? 15.312 -20.609 -28.094 1 97.56 76 ASN A N 1
ATOM 591 C CA . ASN A 1 76 ? 14.578 -21.578 -27.297 1 97.56 76 ASN A CA 1
ATOM 592 C C . ASN A 1 76 ? 13.078 -21.516 -27.594 1 97.56 76 ASN A C 1
ATOM 594 O O . ASN A 1 76 ? 12.438 -22.547 -27.766 1 97.56 76 ASN A O 1
ATOM 598 N N . TYR A 1 77 ? 12.562 -20.328 -27.688 1 97.44 77 TYR A N 1
ATOM 599 C CA . TYR A 1 77 ? 11.141 -20.172 -27.953 1 97.44 77 TYR A CA 1
ATOM 600 C C . TYR A 1 77 ? 10.789 -20.641 -29.359 1 97.44 77 TYR A C 1
ATOM 602 O O . TYR A 1 77 ? 9.766 -21.281 -29.578 1 97.44 77 TYR A O 1
ATOM 610 N N . GLN A 1 78 ? 11.641 -20.375 -30.297 1 96.75 78 GLN A N 1
ATOM 611 C CA . GLN A 1 78 ? 11.438 -20.844 -31.672 1 96.75 78 GLN A CA 1
ATOM 612 C C . GLN A 1 78 ? 11.445 -22.375 -31.734 1 96.75 78 GLN A C 1
ATOM 614 O O . GLN A 1 78 ? 10.594 -22.969 -32.375 1 96.75 78 GLN A O 1
ATOM 619 N N . HIS A 1 79 ? 12.352 -22.844 -31.109 1 96.88 79 HIS A N 1
ATOM 620 C CA . HIS A 1 79 ? 12.484 -24.297 -31.078 1 96.88 79 HIS A CA 1
ATOM 621 C C . HIS A 1 79 ? 11.242 -24.953 -30.469 1 96.88 79 HIS A C 1
ATOM 623 O O . HIS A 1 79 ? 10.68 -25.891 -31.047 1 96.88 79 HIS A O 1
ATOM 629 N N . SER A 1 80 ? 10.867 -24.484 -29.328 1 97.31 80 SER A N 1
ATOM 630 C CA . SER A 1 80 ? 9.711 -25.047 -28.641 1 97.31 80 SER A CA 1
ATOM 631 C C . SER A 1 80 ? 8.453 -24.938 -29.5 1 97.31 80 SER A C 1
ATOM 633 O O . SER A 1 80 ? 7.676 -25.891 -29.578 1 97.31 80 SER A O 1
ATOM 635 N N . LEU A 1 81 ? 8.266 -23.812 -30.203 1 96.75 81 LEU A N 1
ATOM 636 C CA . LEU A 1 81 ? 7.113 -23.672 -31.078 1 96.75 81 LEU A CA 1
ATOM 637 C C . LEU A 1 81 ? 7.191 -24.672 -32.25 1 96.75 81 LEU A C 1
ATOM 639 O O . LEU A 1 81 ? 6.188 -25.281 -32.594 1 96.75 81 LEU A O 1
ATOM 643 N N . SER A 1 82 ? 8.336 -24.859 -32.781 1 95.19 82 SER A N 1
ATOM 644 C CA . SER A 1 82 ? 8.516 -25.75 -33.938 1 95.19 82 SER A CA 1
ATOM 645 C C . SER A 1 82 ? 8.172 -27.188 -33.562 1 95.19 82 SER A C 1
ATOM 647 O O . SER A 1 82 ? 7.703 -27.953 -34.406 1 95.19 82 SER A O 1
ATOM 649 N N . THR A 1 83 ? 8.391 -27.547 -32.344 1 94.31 83 THR A N 1
ATOM 650 C CA . THR A 1 83 ? 8.102 -28.906 -31.906 1 94.31 83 THR A CA 1
ATOM 651 C C . THR A 1 83 ? 6.598 -29.109 -31.719 1 94.31 83 THR A C 1
ATOM 653 O O . THR A 1 83 ? 6.105 -30.234 -31.75 1 94.31 83 THR A O 1
ATOM 656 N N . LEU A 1 84 ? 5.844 -28.016 -31.547 1 94.75 84 LEU A N 1
ATOM 657 C CA . LEU A 1 84 ? 4.406 -28.109 -31.297 1 94.75 84 LEU A CA 1
ATOM 658 C C . LEU A 1 84 ? 3.623 -27.984 -32.594 1 94.75 84 LEU A C 1
ATOM 660 O O . LEU A 1 84 ? 2.512 -28.5 -32.719 1 94.75 84 LEU A O 1
ATOM 664 N N . LEU A 1 85 ? 4.188 -27.391 -33.625 1 92.5 85 LEU A N 1
ATOM 665 C CA . LEU A 1 85 ? 3.477 -27.031 -34.844 1 92.5 85 LEU A CA 1
ATOM 666 C C . LEU A 1 85 ? 2.988 -28.281 -35.562 1 92.5 85 LEU A C 1
ATOM 668 O O . LEU A 1 85 ? 1.863 -28.312 -36.062 1 92.5 85 LEU A O 1
ATOM 672 N N . PRO A 1 86 ? 3.762 -29.344 -35.594 1 89.88 86 PRO A N 1
ATOM 673 C CA . PRO A 1 86 ? 3.279 -30.547 -36.281 1 89.88 86 PRO A CA 1
ATOM 674 C C . PRO A 1 86 ? 2.006 -31.109 -35.656 1 89.88 86 PRO A C 1
ATOM 676 O O . PRO A 1 86 ? 1.2 -31.734 -36.312 1 89.88 86 PRO A O 1
ATOM 679 N N . TRP A 1 87 ? 1.847 -30.891 -34.375 1 91.56 87 TRP A N 1
ATOM 680 C CA . TRP A 1 87 ? 0.664 -31.375 -33.656 1 91.56 87 TRP A CA 1
ATOM 681 C C . TRP A 1 87 ? -0.544 -30.484 -33.969 1 91.56 87 TRP A C 1
ATOM 683 O O . TRP A 1 87 ? -1.688 -30.938 -33.875 1 91.56 87 TRP A O 1
ATOM 693 N N . LEU A 1 88 ? -0.269 -29.203 -34.219 1 82.69 88 LEU A N 1
ATOM 694 C CA . LEU A 1 88 ? -1.329 -28.25 -34.5 1 82.69 88 LEU A CA 1
ATOM 695 C C . LEU A 1 88 ? -1.885 -28.438 -35.906 1 82.69 88 LEU A C 1
ATOM 697 O O . LEU A 1 88 ? -3.1 -28.375 -36.094 1 82.69 88 LEU A O 1
ATOM 701 N N . GLU A 1 89 ? -0.884 -28.266 -36.906 1 69.19 89 GLU A N 1
ATOM 702 C CA . GLU A 1 89 ? -1.215 -28.328 -38.344 1 69.19 89 GLU A CA 1
ATOM 703 C C . GLU A 1 89 ? -1.654 -29.719 -38.75 1 69.19 89 GLU A C 1
ATOM 705 O O . GLU A 1 89 ? -2.354 -29.891 -39.75 1 69.19 89 GLU A O 1
ATOM 710 N N . GLY A 1 90 ? -1.19 -30.828 -38.031 1 58.06 90 GLY A N 1
ATOM 711 C CA . GLY A 1 90 ? -1.311 -32.25 -38.312 1 58.06 90 GLY A CA 1
ATOM 712 C C . GLY A 1 90 ? -2.732 -32.75 -38.219 1 58.06 90 GLY A C 1
ATOM 713 O O . GLY A 1 90 ? -2.957 -33.969 -38.156 1 58.06 90 GLY A O 1
ATOM 714 N N . GLN A 1 91 ? -3.611 -32.094 -37.938 1 49.41 91 GLN A N 1
ATOM 715 C CA . GLN A 1 91 ? -4.816 -32.812 -38.375 1 49.41 91 GLN A CA 1
ATOM 716 C C . GLN A 1 91 ? -4.527 -33.75 -39.531 1 49.41 91 GLN A C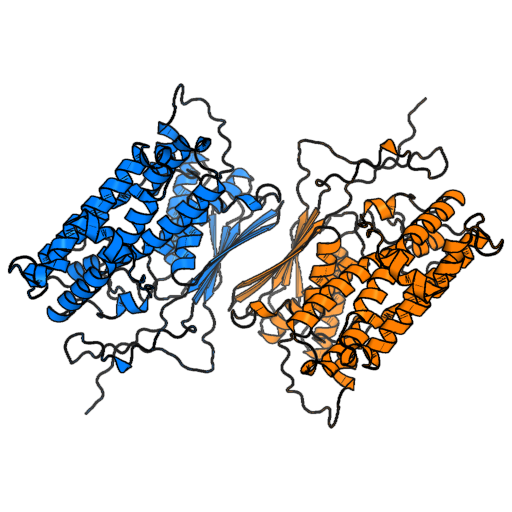 1
ATOM 718 O O . GLN A 1 91 ? -5.227 -34.75 -39.75 1 49.41 91 GLN A O 1
ATOM 723 N N . THR A 1 92 ? -3.383 -33.5 -40.406 1 46.66 92 THR A N 1
ATOM 724 C CA . THR A 1 92 ? -3.328 -34.125 -41.719 1 46.66 92 THR A CA 1
ATOM 725 C C . THR A 1 92 ? -2.303 -35.25 -41.719 1 46.66 92 THR A C 1
ATOM 727 O O . THR A 1 92 ? -2.193 -36 -42.719 1 46.66 92 THR A O 1
ATOM 730 N N . SER A 1 93 ? -1.251 -35.375 -40.688 1 52.69 93 SER A N 1
ATOM 731 C CA . SER A 1 93 ? -0.37 -36.562 -40.75 1 52.69 93 SER A CA 1
ATOM 732 C C . SER A 1 93 ? -0.685 -37.531 -39.625 1 52.69 93 SER A C 1
ATOM 734 O O . SER A 1 93 ? -1.028 -37.125 -38.5 1 52.69 93 SER A O 1
ATOM 736 N N . PRO A 1 94 ? -0.792 -38.781 -39.875 1 55.53 94 PRO A N 1
ATOM 737 C CA . PRO A 1 94 ? -1.181 -39.875 -38.969 1 55.53 94 PRO A CA 1
ATOM 738 C C . PRO A 1 94 ? -0.331 -39.906 -37.688 1 55.53 94 PRO A C 1
ATOM 740 O O . PRO A 1 94 ? -0.755 -40.438 -36.688 1 55.53 94 PRO A O 1
ATOM 743 N N . ARG A 1 95 ? 0.933 -39.188 -37.656 1 61.34 95 ARG A N 1
ATOM 744 C CA . ARG A 1 95 ? 1.861 -39.344 -36.562 1 61.34 95 ARG A CA 1
ATOM 745 C C . ARG A 1 95 ? 1.631 -38.281 -35.5 1 61.34 95 ARG A C 1
ATOM 747 O O . ARG A 1 95 ? 2.145 -38.375 -34.375 1 61.34 95 ARG A O 1
ATOM 754 N N . HIS A 1 96 ? 0.897 -37.281 -35.719 1 65.31 96 HIS A N 1
ATOM 755 C CA . HIS A 1 96 ? 0.718 -36.188 -34.781 1 65.31 96 HIS A CA 1
ATOM 756 C C . HIS A 1 96 ? -0.761 -35.875 -34.562 1 65.31 96 HIS A C 1
ATOM 758 O O . HIS A 1 96 ? -1.208 -34.781 -34.812 1 65.31 96 HIS A O 1
ATOM 764 N N . THR A 1 97 ? -1.387 -37.031 -34.219 1 79.12 97 THR A N 1
ATOM 765 C CA . THR A 1 97 ? -2.803 -36.938 -33.875 1 79.12 97 THR A CA 1
ATOM 766 C C . THR A 1 97 ? -3.037 -37.219 -32.406 1 79.12 97 THR A C 1
ATOM 768 O O . THR A 1 97 ? -2.291 -37.969 -31.766 1 79.12 97 THR A O 1
ATOM 771 N N . LEU A 1 98 ? -3.693 -36.25 -31.609 1 89.25 98 LEU A N 1
ATOM 772 C CA . LEU A 1 98 ? -4.035 -36.5 -30.219 1 89.25 98 LEU A CA 1
ATOM 773 C C . LEU A 1 98 ? -5.312 -37.344 -30.109 1 89.25 98 LEU A C 1
ATOM 775 O O . LEU A 1 98 ? -6.312 -36.875 -29.562 1 89.25 98 LEU A O 1
ATOM 779 N N . SER A 1 99 ? -5.125 -38.625 -30.703 1 89.81 99 SER A N 1
ATOM 780 C CA . SER A 1 99 ? -6.297 -39.5 -30.766 1 89.81 99 SER A CA 1
ATOM 781 C C . SER A 1 99 ? -6.098 -40.781 -29.953 1 89.81 99 SER A C 1
ATOM 783 O O . SER A 1 99 ? -7.07 -41.406 -29.562 1 89.81 99 SER A O 1
ATOM 785 N N . THR A 1 100 ? -4.855 -41.156 -29.703 1 90.75 100 THR A N 1
ATOM 786 C CA . THR A 1 100 ? -4.57 -42.375 -28.953 1 90.75 100 THR A CA 1
ATOM 787 C C . THR A 1 100 ? -3.695 -42.062 -27.734 1 90.75 100 THR A C 1
ATOM 789 O O . THR A 1 100 ? -3.117 -40.969 -27.641 1 90.75 100 THR A O 1
ATOM 792 N N . LEU A 1 101 ? -3.582 -43.031 -26.922 1 90.94 101 LEU A N 1
ATOM 793 C CA . LEU A 1 101 ? -2.732 -42.875 -25.734 1 90.94 101 LEU A CA 1
ATOM 794 C C . LEU A 1 101 ? -1.263 -42.812 -26.141 1 90.94 101 LEU A C 1
ATOM 796 O O . LEU A 1 101 ? -0.478 -42.094 -25.5 1 90.94 101 LEU A O 1
ATOM 800 N N . ASP A 1 102 ? -0.956 -43.5 -27.125 1 90.94 102 ASP A N 1
ATOM 801 C CA . ASP A 1 102 ? 0.414 -43.438 -27.625 1 90.94 102 ASP A CA 1
ATOM 802 C C . ASP A 1 102 ? 0.753 -42.031 -28.094 1 90.94 102 ASP A C 1
ATOM 804 O O . ASP A 1 102 ? 1.862 -41.562 -27.875 1 90.94 102 ASP A O 1
ATOM 808 N N . ASP A 1 103 ? 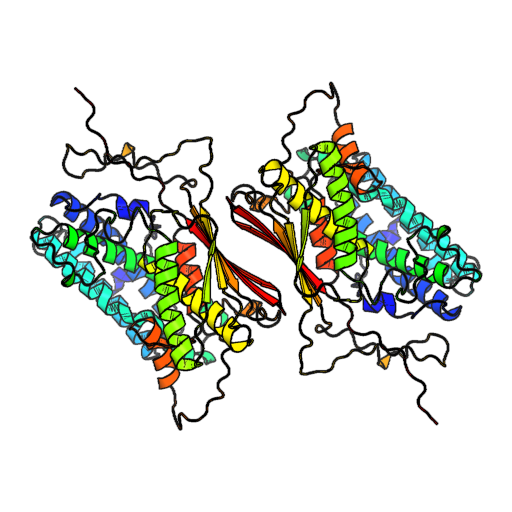-0.195 -41.469 -28.766 1 92 103 ASP A N 1
ATOM 809 C CA . ASP A 1 103 ? -0.029 -40.062 -29.172 1 92 103 ASP A CA 1
ATOM 810 C C . ASP A 1 103 ? 0.183 -39.156 -27.953 1 92 103 ASP A C 1
ATOM 812 O O . ASP A 1 103 ? 1.066 -38.312 -27.953 1 92 103 ASP A O 1
ATOM 816 N N . GLU A 1 104 ? -0.639 -39.406 -27 1 93.56 104 GLU A N 1
ATOM 817 C CA . GLU A 1 104 ? -0.583 -38.625 -25.781 1 93.56 104 GLU A CA 1
ATOM 818 C C . GLU A 1 104 ? 0.773 -38.75 -25.094 1 93.56 104 GLU A C 1
ATOM 820 O O . GLU A 1 104 ? 1.322 -37.781 -24.594 1 93.56 104 GLU A O 1
ATOM 825 N N . ILE A 1 105 ? 1.369 -39.875 -25.062 1 92.31 105 ILE A N 1
ATOM 826 C CA . ILE A 1 105 ? 2.674 -40.125 -24.469 1 92.31 105 ILE A CA 1
ATOM 827 C C . ILE A 1 105 ? 3.75 -39.344 -25.219 1 92.31 105 ILE A C 1
ATOM 829 O O . ILE A 1 105 ? 4.59 -38.688 -24.609 1 92.31 105 ILE A O 1
ATOM 833 N N . ARG A 1 106 ? 3.715 -39.406 -26.5 1 93.25 106 ARG A N 1
ATOM 834 C CA . ARG A 1 106 ? 4.684 -38.688 -27.312 1 93.25 106 ARG A CA 1
ATOM 835 C C . ARG A 1 106 ? 4.559 -37.188 -27.109 1 93.25 106 ARG A C 1
ATOM 837 O O . ARG A 1 106 ? 5.57 -36.469 -27.047 1 93.25 106 ARG A O 1
ATOM 844 N N . PHE A 1 107 ? 3.342 -36.812 -27.062 1 94.62 107 PHE A N 1
ATOM 845 C CA . PHE A 1 107 ? 3.096 -35.406 -26.828 1 94.62 107 PHE A CA 1
ATOM 846 C C . PHE A 1 107 ? 3.646 -34.969 -25.484 1 94.62 107 PHE A C 1
ATOM 848 O O . PHE A 1 107 ? 4.215 -33.875 -25.359 1 94.62 107 PHE A O 1
ATOM 855 N N . THR A 1 108 ? 3.479 -35.719 -24.469 1 94.44 108 THR A N 1
ATOM 856 C CA . THR A 1 108 ? 3.986 -35.438 -23.125 1 94.44 108 THR A CA 1
ATOM 857 C C . THR A 1 108 ? 5.504 -35.312 -23.141 1 94.44 108 THR A C 1
ATOM 859 O O . THR A 1 108 ? 6.066 -34.469 -22.438 1 94.44 108 THR A O 1
ATOM 862 N N . GLU A 1 109 ? 6.145 -36.094 -23.969 1 94.06 109 GLU A N 1
ATOM 863 C CA . GLU A 1 109 ? 7.594 -35.969 -24.109 1 94.06 109 GLU A CA 1
ATOM 864 C C . GLU A 1 109 ? 8 -34.625 -24.703 1 94.06 109 GLU A C 1
ATOM 866 O O . GLU A 1 109 ? 8.992 -34.031 -24.281 1 94.06 109 GLU A O 1
ATOM 871 N N . VAL A 1 110 ? 7.254 -34.25 -25.656 1 95.12 110 VAL A N 1
ATOM 872 C CA . VAL A 1 110 ? 7.496 -32.938 -26.266 1 95.12 110 VAL A CA 1
ATOM 873 C C . VAL A 1 110 ? 7.348 -31.844 -25.219 1 95.12 110 VAL A C 1
ATOM 875 O O . VAL A 1 110 ? 8.172 -30.922 -25.156 1 95.12 110 VAL A O 1
ATOM 878 N N . LEU A 1 111 ? 6.332 -31.984 -24.406 1 96.25 111 LEU A N 1
ATOM 879 C CA . LEU A 1 111 ? 6.098 -31 -23.344 1 96.25 111 LEU A CA 1
ATOM 880 C C . LEU A 1 111 ? 7.23 -31.016 -22.328 1 96.25 111 LEU A C 1
ATOM 882 O O . LEU A 1 111 ? 7.652 -29.969 -21.844 1 96.25 111 LEU A O 1
ATOM 886 N N . ALA A 1 112 ? 7.656 -32.156 -21.938 1 94.44 112 ALA A N 1
ATOM 887 C CA . ALA A 1 112 ? 8.758 -32.312 -21 1 94.44 112 ALA A CA 1
ATOM 888 C C . ALA A 1 112 ? 10.016 -31.609 -21.516 1 94.44 112 ALA A C 1
ATOM 890 O O . ALA A 1 112 ? 10.703 -30.922 -20.766 1 94.44 112 ALA A O 1
ATOM 891 N N . GLU A 1 113 ? 10.258 -31.797 -22.734 1 94.69 113 GLU A N 1
ATOM 892 C CA . GLU A 1 113 ? 11.398 -31.125 -23.359 1 94.69 113 GLU A CA 1
ATOM 893 C C . GLU A 1 113 ? 11.227 -29.609 -23.359 1 94.69 113 GLU A C 1
ATOM 895 O O . GLU A 1 113 ? 12.188 -28.875 -23.141 1 94.69 113 GLU A O 1
ATOM 900 N N . LEU A 1 114 ? 10.086 -29.219 -23.688 1 95.88 114 LEU A N 1
ATOM 901 C CA . LEU A 1 114 ? 9.781 -27.797 -23.688 1 95.88 114 LEU A CA 1
ATOM 902 C C . LEU A 1 114 ? 10.062 -27.172 -22.312 1 95.88 114 LEU A C 1
ATOM 904 O O . LEU A 1 114 ? 10.734 -26.141 -22.219 1 95.88 114 LEU A O 1
ATOM 908 N N . VAL A 1 115 ? 9.578 -27.812 -21.234 1 94.31 115 VAL A N 1
ATOM 909 C CA . VAL A 1 115 ? 9.773 -27.312 -19.875 1 94.31 115 VAL A CA 1
ATOM 910 C C . VAL A 1 115 ? 11.266 -27.266 -19.547 1 94.31 115 VAL A C 1
ATOM 912 O O . VAL A 1 115 ? 11.758 -26.281 -18.984 1 94.31 115 VAL A O 1
ATOM 915 N N . GLN A 1 116 ? 11.977 -28.234 -19.938 1 92.5 116 GLN A N 1
ATOM 916 C CA . GLN A 1 116 ? 13.414 -28.328 -19.672 1 92.5 116 GLN A CA 1
ATOM 917 C C . GLN A 1 116 ? 14.172 -27.234 -20.422 1 92.5 116 GLN A C 1
ATOM 919 O O . GLN A 1 116 ? 15.094 -26.625 -19.875 1 92.5 116 GLN A O 1
ATOM 924 N N . THR A 1 117 ? 13.766 -27.016 -21.625 1 94.38 117 THR A N 1
ATOM 925 C CA . THR A 1 117 ? 14.398 -26.016 -22.484 1 94.38 117 THR A CA 1
ATOM 926 C C . THR A 1 117 ? 14.336 -24.641 -21.859 1 94.38 117 THR A C 1
ATOM 928 O O . THR A 1 117 ? 15.25 -23.828 -22.016 1 94.38 117 THR A O 1
ATOM 931 N N . HIS A 1 118 ? 13.328 -24.375 -21.062 1 93.75 118 HIS A N 1
ATOM 932 C CA . HIS A 1 118 ? 13.094 -23.016 -20.562 1 93.75 118 HIS A CA 1
ATOM 933 C C . HIS A 1 118 ? 13.43 -22.922 -19.078 1 93.75 118 HIS A C 1
ATOM 935 O O . HIS A 1 118 ? 13.016 -21.969 -18.406 1 93.75 118 HIS A O 1
ATOM 941 N N . THR A 1 119 ? 14.148 -23.844 -18.516 1 89.06 119 THR A N 1
ATOM 942 C CA . THR A 1 119 ? 14.5 -23.859 -17.094 1 89.06 119 THR A CA 1
ATOM 943 C C . THR A 1 119 ? 15.375 -22.672 -16.734 1 89.06 119 THR A C 1
ATOM 945 O O . THR A 1 119 ? 15.195 -22.062 -15.688 1 89.06 119 THR A O 1
ATOM 948 N N . ASP A 1 120 ? 16.234 -22.219 -17.672 1 88.75 120 ASP A N 1
ATOM 949 C CA . ASP A 1 120 ? 17.219 -21.188 -17.359 1 88.75 120 ASP A CA 1
ATOM 950 C C . ASP A 1 120 ? 16.812 -19.844 -17.953 1 88.75 120 ASP A C 1
ATOM 952 O O . ASP A 1 120 ? 17.656 -18.969 -18.156 1 88.75 120 ASP A O 1
ATOM 956 N N . THR A 1 121 ? 15.648 -19.703 -18.203 1 90.62 121 THR A N 1
ATOM 957 C CA . THR A 1 121 ? 15.156 -18.5 -18.875 1 90.62 121 THR A CA 1
ATOM 958 C C . THR A 1 121 ? 15.453 -17.266 -18.031 1 90.62 121 THR A C 1
ATOM 960 O O . THR A 1 121 ? 15.969 -16.266 -18.531 1 90.62 121 THR A O 1
ATOM 963 N N . ILE A 1 122 ? 15.227 -17.344 -16.719 1 86.38 122 ILE A N 1
ATOM 964 C CA . ILE A 1 122 ? 15.289 -16.172 -15.859 1 86.38 122 ILE A CA 1
ATOM 965 C C . ILE A 1 122 ? 16.734 -15.703 -15.727 1 86.38 122 ILE A C 1
ATOM 967 O O . ILE A 1 122 ? 17.047 -14.539 -16.016 1 86.38 122 ILE A O 1
ATOM 971 N N . PRO A 1 123 ? 17.688 -16.531 -15.422 1 85.94 123 PRO A N 1
ATOM 972 C CA . PRO A 1 123 ? 19.078 -16.078 -15.328 1 85.94 123 PRO A CA 1
ATOM 973 C C . PRO A 1 123 ? 19.625 -15.578 -16.672 1 85.94 123 PRO A C 1
ATOM 975 O O . PRO A 1 123 ? 20.406 -14.617 -16.703 1 85.94 123 PRO A O 1
ATOM 978 N N . LEU A 1 124 ? 19.203 -16.172 -17.75 1 90.44 124 LEU A N 1
ATOM 979 C CA . LEU A 1 124 ? 19.672 -15.758 -19.062 1 90.44 124 LEU A CA 1
ATOM 980 C C . LEU A 1 124 ? 19.125 -14.383 -19.438 1 90.44 124 LEU A C 1
ATOM 982 O O . LEU A 1 124 ? 19.859 -13.539 -19.969 1 90.44 124 LEU A O 1
ATOM 986 N N . LEU A 1 125 ? 17.891 -14.18 -19.141 1 89.94 125 LEU A N 1
ATOM 987 C CA . LEU A 1 125 ? 17.297 -12.859 -19.391 1 89.94 125 LEU A CA 1
ATOM 988 C C . LEU A 1 125 ? 17.984 -11.797 -18.531 1 89.94 125 LEU A C 1
ATOM 990 O O . LEU A 1 125 ? 18.312 -10.711 -19.016 1 89.94 125 LEU A O 1
ATOM 994 N N . ALA A 1 126 ? 18.156 -12.125 -17.281 1 84.38 126 ALA A N 1
ATOM 995 C CA . ALA A 1 126 ? 18.781 -11.188 -16.359 1 84.38 126 ALA A CA 1
ATOM 996 C C . ALA A 1 126 ? 20.172 -10.797 -16.859 1 84.38 126 ALA A C 1
ATOM 998 O O . ALA A 1 126 ? 20.5 -9.609 -16.922 1 84.38 126 ALA A O 1
ATOM 999 N N . GLN A 1 127 ? 20.953 -11.719 -17.281 1 86.62 127 GLN A N 1
ATOM 1000 C CA . GLN A 1 127 ? 22.297 -11.469 -17.766 1 86.62 127 GLN A CA 1
ATOM 1001 C C . GLN A 1 127 ? 22.281 -10.703 -19.078 1 86.62 127 GLN A C 1
ATOM 1003 O O . GLN A 1 127 ? 23.062 -9.781 -19.281 1 86.62 127 GLN A O 1
ATOM 1008 N N . GLY A 1 128 ? 21.438 -11.078 -19.906 1 91.44 128 GLY A N 1
ATOM 1009 C CA . GLY A 1 128 ? 21.312 -10.406 -21.188 1 91.44 128 GLY A CA 1
ATOM 1010 C C . GLY A 1 128 ? 20.984 -8.93 -21.062 1 91.44 128 GLY A C 1
ATOM 1011 O O . GLY A 1 128 ? 21.641 -8.094 -21.688 1 91.44 128 GLY A O 1
ATOM 1012 N N . PHE A 1 129 ? 20.062 -8.625 -20.266 1 89.81 129 PHE A N 1
ATOM 1013 C CA . PHE A 1 129 ? 19.641 -7.234 -20.141 1 89.81 129 PHE A CA 1
ATOM 1014 C C . PHE A 1 129 ? 20.672 -6.422 -19.359 1 89.81 129 PHE A C 1
ATOM 1016 O O . PHE A 1 129 ? 20.828 -5.223 -19.594 1 89.81 129 PHE A O 1
ATOM 1023 N N . LEU A 1 130 ? 21.312 -7.055 -18.438 1 84 130 LEU A N 1
ATOM 1024 C CA . LEU A 1 130 ? 22.422 -6.383 -17.766 1 84 130 LEU A CA 1
ATOM 1025 C C . LEU A 1 130 ? 23.484 -5.961 -18.766 1 84 130 LEU A C 1
ATOM 1027 O O . LEU A 1 130 ? 24 -4.84 -18.703 1 84 130 LEU A O 1
ATOM 1031 N N . GLU A 1 131 ? 23.75 -6.797 -19.672 1 89.75 131 GLU A N 1
ATOM 1032 C CA . GLU A 1 131 ? 24.781 -6.543 -20.688 1 89.75 131 GLU A CA 1
ATOM 1033 C C . GLU A 1 131 ? 24.312 -5.504 -21.688 1 89.75 131 GLU A C 1
ATOM 1035 O O . GLU A 1 131 ? 25.125 -4.887 -22.391 1 89.75 131 GLU A O 1
ATOM 1040 N N . CYS A 1 132 ? 23.047 -5.332 -21.719 1 91.75 132 CYS A N 1
ATOM 1041 C CA . CYS A 1 132 ? 22.5 -4.41 -22.703 1 91.75 132 CYS A CA 1
ATOM 1042 C C . CYS A 1 132 ? 22.031 -3.123 -22.047 1 91.75 132 CYS A C 1
ATOM 1044 O O . CYS A 1 132 ? 21.25 -2.367 -22.641 1 91.75 132 CYS A O 1
ATOM 1046 N N . ARG A 1 133 ? 22.453 -2.859 -20.859 1 87.56 133 ARG A N 1
ATOM 1047 C CA . ARG A 1 133 ? 21.938 -1.762 -20.062 1 87.56 133 ARG A CA 1
ATOM 1048 C C . ARG A 1 133 ? 22.141 -0.423 -20.75 1 87.56 133 ARG A C 1
ATOM 1050 O O . ARG A 1 133 ? 21.375 0.522 -20.531 1 87.56 133 ARG A O 1
ATOM 1057 N N . ARG A 1 134 ? 23.062 -0.224 -21.656 1 90.75 134 ARG A N 1
ATOM 1058 C CA . ARG A 1 134 ? 23.344 1.025 -22.344 1 90.75 134 ARG A CA 1
ATOM 1059 C C . ARG A 1 134 ? 22.453 1.204 -23.562 1 90.75 134 ARG A C 1
ATOM 1061 O O . ARG A 1 134 ? 22.359 2.299 -24.125 1 90.75 134 ARG A O 1
ATOM 1068 N N . TYR A 1 135 ? 21.766 0.14 -23.922 1 92.69 135 TYR A N 1
ATOM 1069 C CA . TYR A 1 135 ? 21.078 0.172 -25.219 1 92.69 135 TYR A CA 1
ATOM 1070 C C . TYR A 1 135 ? 19.562 0.187 -25.016 1 92.69 135 TYR A C 1
ATOM 1072 O O . TYR A 1 135 ? 18.812 0.311 -25.984 1 92.69 135 TYR A O 1
ATOM 1080 N N . ILE A 1 136 ? 19.156 0.026 -23.797 1 91.38 136 ILE A N 1
ATOM 1081 C CA . ILE A 1 136 ? 17.719 -0.016 -23.516 1 91.38 136 ILE A CA 1
ATOM 1082 C C . ILE A 1 136 ? 17.453 0.596 -22.141 1 91.38 136 ILE A C 1
ATOM 1084 O O . ILE A 1 136 ? 18.219 0.373 -21.188 1 91.38 136 ILE A O 1
ATOM 1088 N N . SER A 1 137 ? 16.422 1.382 -22.094 1 89 137 SER A N 1
ATOM 1089 C CA . SER A 1 137 ? 16.125 2.08 -20.844 1 89 137 SER A CA 1
ATOM 1090 C C . SER A 1 137 ? 15.672 1.106 -19.766 1 89 137 SER A C 1
ATOM 1092 O O . SER A 1 137 ? 15.055 0.083 -20.062 1 89 137 SER A O 1
ATOM 1094 N N . PRO A 1 138 ? 15.953 1.417 -18.516 1 83.69 138 PRO A N 1
ATOM 1095 C CA . PRO A 1 138 ? 15.516 0.567 -17.406 1 83.69 138 PRO A CA 1
ATOM 1096 C C . PRO A 1 138 ? 14 0.369 -17.375 1 83.69 138 PRO A C 1
ATOM 1098 O O . PRO A 1 138 ? 13.523 -0.715 -17.031 1 83.69 138 PRO A O 1
ATOM 1101 N N . ALA A 1 139 ? 13.32 1.356 -17.75 1 85.94 139 ALA A N 1
ATOM 1102 C CA . ALA A 1 139 ? 11.859 1.268 -17.766 1 85.94 139 ALA A CA 1
ATOM 1103 C C . ALA A 1 139 ? 11.383 0.264 -18.812 1 85.94 139 ALA A C 1
ATOM 1105 O O . ALA A 1 139 ? 10.461 -0.514 -18.547 1 85.94 139 ALA A O 1
ATOM 1106 N N . GLU A 1 140 ? 12.055 0.29 -19.906 1 89.56 140 GLU A N 1
ATOM 1107 C CA . GLU A 1 140 ? 11.695 -0.645 -20.969 1 89.56 140 GLU A CA 1
ATOM 1108 C C . GLU A 1 140 ? 12.047 -2.078 -20.578 1 89.56 140 GLU A C 1
ATOM 1110 O O . GLU A 1 140 ? 11.289 -3.008 -20.859 1 89.56 140 GLU A O 1
ATOM 1115 N N . VAL A 1 141 ? 13.156 -2.205 -19.953 1 88.19 141 VAL A N 1
ATOM 1116 C CA . VAL A 1 141 ? 13.586 -3.521 -19.5 1 88.19 141 VAL A CA 1
ATOM 1117 C C . VAL A 1 141 ? 12.586 -4.07 -18.484 1 88.19 141 VAL A C 1
ATOM 1119 O O . VAL A 1 141 ? 12.164 -5.223 -18.578 1 88.19 141 VAL A O 1
ATOM 1122 N N . THR A 1 142 ? 12.211 -3.225 -17.594 1 86.75 142 THR A N 1
ATOM 1123 C CA . THR A 1 142 ? 11.273 -3.629 -16.562 1 86.75 142 THR A CA 1
ATOM 1124 C C . THR A 1 142 ? 9.938 -4.051 -17.172 1 86.75 142 THR A C 1
ATOM 1126 O O . THR A 1 142 ? 9.367 -5.07 -16.781 1 86.75 142 THR A O 1
ATOM 1129 N N . ARG A 1 143 ? 9.484 -3.324 -18.062 1 90.38 143 ARG A N 1
ATOM 1130 C CA . ARG A 1 143 ? 8.219 -3.637 -18.734 1 90.38 143 ARG A CA 1
ATOM 1131 C C . ARG A 1 143 ? 8.305 -4.969 -19.469 1 90.38 143 ARG A C 1
ATOM 1133 O O . ARG A 1 143 ? 7.406 -5.801 -19.359 1 90.38 143 ARG A O 1
ATOM 1140 N N . PHE A 1 144 ? 9.367 -5.125 -20.219 1 93.5 144 PHE A N 1
ATOM 1141 C CA . PHE A 1 144 ? 9.562 -6.359 -20.984 1 93.5 144 PHE A CA 1
ATOM 1142 C C . PHE A 1 144 ? 9.625 -7.562 -20.047 1 93.5 144 PHE A C 1
ATOM 1144 O O . PHE A 1 144 ? 8.945 -8.562 -20.266 1 93.5 144 PHE A O 1
ATOM 1151 N N . LEU A 1 145 ? 10.445 -7.41 -19.047 1 91.06 145 LEU A N 1
ATOM 1152 C CA . LEU A 1 145 ? 10.641 -8.516 -18.109 1 91.06 145 LEU A CA 1
ATOM 1153 C C . LEU A 1 145 ? 9.344 -8.852 -17.375 1 91.06 145 LEU A C 1
ATOM 1155 O O . LEU A 1 145 ? 9.008 -10.023 -17.203 1 91.06 145 LEU A O 1
ATOM 1159 N N . ASP A 1 146 ? 8.648 -7.934 -16.984 1 89.88 146 ASP A N 1
ATOM 1160 C CA . ASP A 1 146 ? 7.387 -8.164 -16.297 1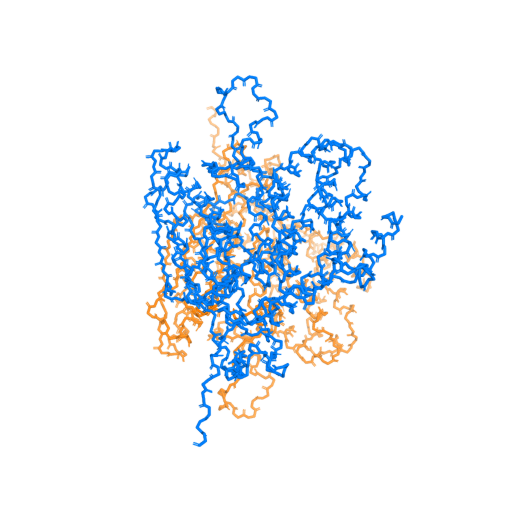 89.88 146 ASP A CA 1
ATOM 1161 C C . ASP A 1 146 ? 6.414 -8.953 -17.172 1 89.88 146 ASP A C 1
ATOM 1163 O O . ASP A 1 146 ? 5.824 -9.938 -16.719 1 89.88 146 ASP A O 1
ATOM 1167 N N . GLU A 1 147 ? 6.316 -8.539 -18.375 1 93.31 147 GLU A N 1
ATOM 1168 C CA . GLU A 1 147 ? 5.418 -9.211 -19.312 1 93.31 147 GLU A CA 1
ATOM 1169 C C . GLU A 1 147 ? 5.898 -10.625 -19.625 1 93.31 147 GLU A C 1
ATOM 1171 O O . GLU A 1 147 ? 5.102 -11.562 -19.641 1 93.31 147 GLU A O 1
ATOM 1176 N N . HIS A 1 148 ? 7.137 -10.672 -19.859 1 94.12 148 HIS A N 1
ATOM 1177 C CA . HIS A 1 148 ? 7.707 -11.961 -20.234 1 94.12 148 HIS A CA 1
ATOM 1178 C C . HIS A 1 148 ? 7.57 -12.977 -19.094 1 94.12 148 HIS A C 1
ATOM 1180 O O . HIS A 1 148 ? 7.18 -14.125 -19.328 1 94.12 148 HIS A O 1
ATOM 1186 N N . LEU A 1 149 ? 7.848 -12.586 -17.969 1 91.44 149 LEU A N 1
ATOM 1187 C CA . LEU A 1 149 ? 7.844 -13.508 -16.828 1 91.44 149 LEU A CA 1
ATOM 1188 C C . LEU A 1 149 ? 6.418 -13.891 -16.453 1 91.44 149 LEU A C 1
ATOM 1190 O O . LEU A 1 149 ? 6.16 -15.031 -16.062 1 91.44 149 LEU A O 1
ATOM 1194 N N . ARG A 1 150 ? 5.492 -13.047 -16.562 1 92.62 150 ARG A N 1
ATOM 1195 C CA . ARG A 1 150 ? 4.09 -13.391 -16.359 1 92.62 150 ARG A CA 1
ATOM 1196 C C . ARG A 1 150 ? 3.609 -14.398 -17.391 1 92.62 150 ARG A C 1
ATOM 1198 O O . ARG A 1 150 ? 2.881 -15.336 -17.062 1 92.62 150 ARG A O 1
ATOM 1205 N N . ALA A 1 151 ? 4.027 -14.117 -18.625 1 94.06 151 ALA A N 1
ATOM 1206 C CA . ALA A 1 151 ? 3.67 -15.055 -19.672 1 94.06 151 ALA A CA 1
ATOM 1207 C C . ALA A 1 151 ? 4.285 -16.422 -19.422 1 94.06 151 ALA A C 1
ATOM 1209 O O . ALA A 1 151 ? 3.652 -17.453 -19.672 1 94.06 151 ALA A O 1
ATOM 1210 N N . ARG A 1 152 ? 5.438 -16.406 -18.953 1 93.94 152 ARG A N 1
ATOM 1211 C CA . ARG A 1 152 ? 6.152 -17.641 -18.672 1 93.94 152 ARG A CA 1
ATOM 1212 C C . ARG A 1 152 ? 5.414 -18.453 -17.609 1 93.94 152 ARG A C 1
ATOM 1214 O O . ARG A 1 152 ? 5.363 -19.688 -17.703 1 93.94 152 ARG A O 1
ATOM 1221 N N . ILE A 1 153 ? 4.875 -17.859 -16.625 1 93.75 153 ILE A N 1
ATOM 1222 C CA . ILE A 1 153 ? 4.176 -18.547 -15.555 1 93.75 153 ILE A CA 1
ATOM 1223 C C . ILE A 1 153 ? 3.049 -19.406 -16.141 1 93.75 153 ILE A C 1
ATOM 1225 O O . ILE A 1 153 ? 2.979 -20.609 -15.883 1 93.75 153 ILE A O 1
ATOM 1229 N N . GLY A 1 154 ? 2.254 -18.797 -16.953 1 94.44 154 GLY A N 1
ATOM 1230 C CA . GLY A 1 154 ? 1.143 -19.5 -17.562 1 94.44 154 GLY A CA 1
ATOM 1231 C C . GLY A 1 154 ? 1.586 -20.609 -18.5 1 94.44 154 GLY A C 1
ATOM 1232 O O . GLY A 1 154 ? 1.033 -21.719 -18.469 1 94.44 154 GLY A O 1
ATOM 1233 N N . THR A 1 155 ? 2.545 -20.297 -19.281 1 95.5 155 THR A N 1
ATOM 1234 C CA . THR A 1 155 ? 3.055 -21.266 -20.25 1 95.5 155 THR A CA 1
ATOM 1235 C C . THR A 1 155 ? 3.598 -22.5 -19.547 1 95.5 155 THR A C 1
ATOM 1237 O O . THR A 1 155 ? 3.262 -23.625 -19.922 1 95.5 155 THR A O 1
ATOM 1240 N N . ARG A 1 156 ? 4.375 -22.266 -18.531 1 94.12 156 ARG A N 1
ATOM 1241 C CA . ARG A 1 156 ? 4.957 -23.359 -17.781 1 94.12 156 ARG A CA 1
ATOM 1242 C C . ARG A 1 156 ? 3.879 -24.156 -17.062 1 94.12 156 ARG A C 1
ATOM 1244 O O . ARG A 1 156 ? 3.91 -25.391 -17.062 1 94.12 156 ARG A O 1
ATOM 1251 N N . LEU A 1 157 ? 2.969 -23.516 -16.5 1 94.25 157 LEU A N 1
ATOM 1252 C CA . LEU A 1 157 ? 1.905 -24.156 -15.75 1 94.25 157 LEU A CA 1
ATOM 1253 C C . LEU A 1 157 ? 1.079 -25.078 -16.641 1 94.25 157 LEU A C 1
ATOM 1255 O O . LEU A 1 157 ? 0.731 -26.188 -16.25 1 94.25 157 LEU A O 1
ATOM 1259 N N . ILE A 1 158 ? 0.774 -24.609 -17.797 1 95.81 158 ILE A N 1
ATOM 1260 C CA . ILE A 1 158 ? -0.034 -25.375 -18.75 1 95.81 158 ILE A CA 1
ATOM 1261 C C . ILE A 1 158 ? 0.676 -26.688 -19.094 1 95.81 158 ILE A C 1
ATOM 1263 O O . ILE A 1 158 ? 0.074 -27.766 -19.031 1 95.81 158 ILE A O 1
ATOM 1267 N N . ALA A 1 159 ? 1.897 -26.594 -19.391 1 96.19 159 ALA A N 1
ATOM 1268 C CA . ALA A 1 159 ? 2.68 -27.766 -19.75 1 96.19 159 ALA A CA 1
ATOM 1269 C C . ALA A 1 159 ? 2.854 -28.688 -18.547 1 96.19 159 ALA A C 1
ATOM 1271 O O . ALA A 1 159 ? 2.602 -29.906 -18.641 1 96.19 159 ALA A O 1
ATOM 1272 N N . GLU A 1 160 ? 3.242 -28.125 -17.453 1 94.56 160 GLU A N 1
ATOM 1273 C CA . GLU A 1 160 ? 3.531 -28.922 -16.266 1 94.56 160 GLU A CA 1
ATOM 1274 C C . GLU A 1 160 ? 2.273 -29.609 -15.734 1 94.56 160 GLU A C 1
ATOM 1276 O O . GLU A 1 160 ? 2.346 -30.703 -15.195 1 94.56 160 GLU A O 1
ATOM 1281 N N . GLN A 1 161 ? 1.155 -28.953 -15.883 1 94.31 161 GLN A N 1
ATOM 1282 C CA . GLN A 1 161 ? -0.103 -29.547 -15.445 1 94.31 161 GLN A CA 1
ATOM 1283 C C . GLN A 1 161 ? -0.392 -30.844 -16.203 1 94.31 161 GLN A C 1
ATOM 1285 O O . GLN A 1 161 ? -0.685 -31.859 -15.586 1 94.31 161 GLN A O 1
ATOM 1290 N N . HIS A 1 162 ? -0.297 -30.797 -17.484 1 95 162 HIS A N 1
ATOM 1291 C CA . HIS A 1 162 ? -0.558 -32 -18.25 1 95 162 HIS A CA 1
ATOM 1292 C C . HIS A 1 162 ? 0.459 -33.094 -17.938 1 95 162 HIS A C 1
ATOM 1294 O O . HIS A 1 162 ? 0.095 -34.281 -17.781 1 95 162 HIS A O 1
ATOM 1300 N N . ILE A 1 163 ? 1.72 -32.719 -17.859 1 94.19 163 ILE A N 1
ATOM 1301 C CA . ILE A 1 163 ? 2.773 -33.688 -17.547 1 94.19 163 ILE A CA 1
ATOM 1302 C C . ILE A 1 163 ? 2.459 -34.375 -16.219 1 94.19 163 ILE A C 1
ATOM 1304 O O . ILE A 1 163 ? 2.521 -35.594 -16.125 1 94.19 163 ILE A O 1
ATOM 1308 N N . ALA A 1 164 ? 2.092 -33.562 -15.242 1 92.62 164 ALA A N 1
ATOM 1309 C CA . ALA A 1 164 ? 1.79 -34.125 -13.922 1 92.62 164 ALA A CA 1
ATOM 1310 C C . ALA A 1 164 ? 0.585 -35.062 -13.977 1 92.62 164 ALA A C 1
ATOM 1312 O O . ALA A 1 164 ? 0.593 -36.125 -13.352 1 92.62 164 ALA A O 1
ATOM 1313 N N . LEU A 1 165 ? -0.446 -34.625 -14.719 1 92 165 LEU A N 1
ATOM 1314 C CA . LEU A 1 165 ? -1.636 -35.469 -14.852 1 92 165 LEU A CA 1
ATOM 1315 C C . LEU A 1 165 ? -1.299 -36.781 -15.523 1 92 165 LEU A C 1
ATOM 1317 O O . LEU A 1 165 ? -1.792 -37.844 -15.109 1 92 165 LEU A O 1
ATOM 1321 N N . HIS A 1 166 ? -0.492 -36.75 -16.516 1 93.12 166 HIS A N 1
ATOM 1322 C CA . HIS A 1 166 ? -0.062 -37.938 -17.234 1 93.12 166 HIS A CA 1
ATOM 1323 C C . HIS A 1 166 ? 0.658 -38.906 -16.312 1 93.12 166 HIS A C 1
ATOM 1325 O O . HIS A 1 166 ? 0.308 -40.094 -16.266 1 93.12 166 HIS A O 1
ATOM 1331 N N . PHE A 1 167 ? 1.601 -38.438 -15.57 1 90.44 167 PHE A N 1
ATOM 1332 C CA . PHE A 1 167 ? 2.434 -39.312 -14.75 1 90.44 167 PHE A CA 1
ATOM 1333 C C . PHE A 1 167 ? 1.642 -39.875 -13.57 1 90.44 167 PHE A C 1
ATOM 1335 O O . PHE A 1 167 ? 1.872 -41 -13.133 1 90.44 167 PHE A O 1
ATOM 1342 N N . SER A 1 168 ? 0.682 -39.094 -13.172 1 88.25 168 SER A N 1
ATOM 1343 C CA . SER A 1 168 ? -0.139 -39.531 -12.047 1 88.25 168 SER A CA 1
ATOM 1344 C C . SER A 1 168 ? -1.236 -40.5 -12.508 1 88.25 168 SER A C 1
ATOM 1346 O O . SER A 1 168 ? -1.979 -41.031 -11.688 1 88.25 168 SER A O 1
ATOM 1348 N N . SER A 1 169 ? -1.397 -40.656 -13.805 1 87.19 169 SER A N 1
ATOM 1349 C CA . SER A 1 169 ? -2.467 -41.5 -14.328 1 87.19 169 SER A CA 1
ATOM 1350 C C . SER A 1 169 ? -1.908 -42.75 -15.008 1 87.19 169 SER A C 1
ATOM 1352 O O . SER A 1 169 ? -2.66 -43.656 -15.367 1 87.19 169 SER A O 1
ATOM 1354 N N . LYS A 1 170 ? -0.664 -42.781 -15.266 1 77 170 LYS A N 1
ATOM 1355 C CA . LYS A 1 170 ? -0.046 -43.969 -15.891 1 77 170 LYS A CA 1
ATOM 1356 C C . LYS A 1 170 ? -0.108 -45.188 -14.977 1 77 170 LYS A C 1
ATOM 1358 O O . LYS A 1 170 ? -0.056 -45.031 -13.75 1 77 170 LYS A O 1
ATOM 1363 N N . PRO A 1 171 ? -0.243 -46.281 -15.891 1 69.88 171 PRO A N 1
ATOM 1364 C CA . PRO A 1 171 ? -0.101 -47.5 -15.07 1 69.88 171 PRO A CA 1
ATOM 1365 C C . PRO A 1 171 ? 1.244 -47.562 -14.352 1 69.88 171 PRO A C 1
ATOM 1367 O O . PRO A 1 171 ? 2.27 -47.156 -14.906 1 69.88 171 PRO A O 1
ATOM 1370 N N . HIS A 1 172 ? 1.345 -47.75 -13.227 1 63.94 172 HIS A N 1
ATOM 1371 C CA . HIS A 1 172 ? 2.535 -47.812 -12.383 1 63.94 172 HIS A CA 1
ATOM 1372 C C . HIS A 1 172 ? 3.086 -46.406 -12.117 1 63.94 172 HIS A C 1
ATOM 1374 O O . HIS A 1 172 ? 4.211 -46.094 -12.508 1 63.94 172 HIS A O 1
ATOM 1380 N N . PHE A 1 173 ? 2.334 -45.625 -11.688 1 68 173 PHE A N 1
ATOM 1381 C CA . PHE A 1 173 ? 2.705 -44.281 -11.289 1 68 173 PHE A CA 1
ATOM 1382 C C . PHE A 1 173 ? 4.078 -44.25 -10.625 1 68 173 PHE A C 1
ATOM 1384 O O . PHE A 1 173 ? 4.305 -44.969 -9.648 1 68 173 PHE A O 1
ATOM 1391 N N . ASP A 1 174 ? 5.121 -43.688 -11.461 1 70.19 174 ASP A N 1
ATOM 1392 C CA . ASP A 1 174 ? 6.449 -43.438 -10.914 1 70.19 174 ASP A CA 1
ATOM 1393 C C . ASP A 1 174 ? 6.742 -41.938 -10.844 1 70.19 174 ASP A C 1
ATOM 1395 O O . ASP A 1 174 ? 7.152 -41.344 -11.836 1 70.19 174 ASP A O 1
ATOM 1399 N N . PRO A 1 175 ? 6.555 -41.375 -9.68 1 69.81 175 PRO A N 1
ATOM 1400 C CA . PRO A 1 175 ? 6.738 -39.938 -9.531 1 69.81 175 PRO A CA 1
ATOM 1401 C C . PRO A 1 175 ? 8.148 -39.469 -9.891 1 69.81 175 PRO A C 1
ATOM 1403 O O . PRO A 1 175 ? 8.336 -38.375 -10.406 1 69.81 175 PRO A O 1
ATOM 1406 N N . ASP A 1 176 ? 9.102 -40.25 -9.711 1 72.62 176 ASP A N 1
ATOM 1407 C CA . ASP A 1 176 ? 10.492 -39.875 -9.93 1 72.62 176 ASP A CA 1
ATOM 1408 C C . ASP A 1 176 ? 10.797 -39.75 -11.422 1 72.62 176 ASP A C 1
ATOM 1410 O O . ASP A 1 176 ? 11.789 -39.125 -11.812 1 72.62 176 ASP A O 1
ATOM 1414 N N . ALA A 1 177 ? 9.898 -40.312 -12.18 1 70.38 177 ALA A N 1
ATOM 1415 C CA . ALA A 1 177 ? 10.109 -40.281 -13.625 1 70.38 177 ALA A CA 1
ATOM 1416 C C . ALA A 1 177 ? 9.578 -39 -14.227 1 70.38 177 ALA A C 1
ATOM 1418 O O . ALA A 1 177 ? 9.883 -38.656 -15.375 1 70.38 177 ALA A O 1
ATOM 1419 N N . SER A 1 178 ? 8.844 -38.312 -13.43 1 76.94 178 SER A N 1
ATOM 1420 C CA . SER A 1 178 ? 8.227 -37.062 -13.922 1 76.94 178 SER A CA 1
ATOM 1421 C C . SER A 1 178 ? 9.227 -35.906 -13.93 1 76.94 178 SER A C 1
ATOM 1423 O O . SER A 1 178 ? 10.008 -35.75 -12.992 1 76.94 178 SER A O 1
ATOM 1425 N N . PRO A 1 179 ? 9.266 -35.188 -14.961 1 72.38 179 PRO A N 1
ATOM 1426 C CA . PRO A 1 179 ? 10.141 -34.031 -14.992 1 72.38 179 PRO A CA 1
ATOM 1427 C C . PRO A 1 179 ? 9.625 -32.875 -14.117 1 72.38 179 PRO A C 1
ATOM 1429 O O . PRO A 1 179 ? 10.328 -31.891 -13.914 1 72.38 179 PRO A O 1
ATOM 1432 N N . THR A 1 180 ? 8.391 -33.062 -13.672 1 71.94 180 THR A N 1
ATOM 1433 C CA . THR A 1 180 ? 7.801 -32.094 -12.758 1 71.94 180 THR A CA 1
ATOM 1434 C C . THR A 1 180 ? 7.383 -32.75 -11.453 1 71.94 180 THR A C 1
ATOM 1436 O O . THR A 1 180 ? 7.09 -33.969 -11.43 1 71.94 180 THR A O 1
ATOM 1439 N N . PRO A 1 181 ? 7.547 -32 -10.445 1 69.12 181 PRO A N 1
ATOM 1440 C CA . PRO A 1 181 ? 7.109 -32.625 -9.188 1 69.12 181 PRO A CA 1
ATOM 1441 C C . PRO A 1 181 ? 5.68 -33.156 -9.258 1 69.12 181 PRO A C 1
ATOM 1443 O O . PRO A 1 181 ? 4.773 -32.438 -9.703 1 69.12 181 PRO A O 1
ATOM 1446 N N . CYS A 1 182 ? 5.586 -34.375 -9.109 1 70.75 182 CYS A N 1
ATOM 1447 C CA . CYS A 1 182 ? 4.285 -35.062 -9.094 1 70.75 182 CYS A CA 1
ATOM 1448 C C . CYS A 1 182 ? 4.098 -35.844 -7.812 1 70.75 182 CYS A C 1
ATOM 1450 O O . CYS A 1 182 ? 4.309 -37.062 -7.797 1 70.75 182 CYS A O 1
ATOM 1452 N N . PRO A 1 183 ? 3.703 -35.156 -6.766 1 72.25 183 PRO A N 1
ATOM 1453 C CA . PRO A 1 183 ? 3.547 -35.875 -5.5 1 72.25 183 PRO A CA 1
ATOM 1454 C C . PRO A 1 183 ? 2.441 -36.938 -5.555 1 72.25 183 PRO A C 1
ATOM 1456 O O . PRO A 1 183 ? 1.438 -36.719 -6.246 1 72.25 183 PRO A O 1
ATOM 1459 N N . ASP A 1 184 ? 2.859 -38.031 -4.93 1 75.06 184 ASP A N 1
ATOM 1460 C CA . ASP A 1 184 ? 1.854 -39.094 -4.805 1 75.06 184 ASP A CA 1
ATOM 1461 C C . ASP A 1 184 ? 0.95 -38.844 -3.598 1 75.06 184 ASP A C 1
ATOM 1463 O O . ASP A 1 184 ? 1.045 -39.531 -2.59 1 75.06 184 ASP A O 1
ATOM 1467 N N . HIS A 1 185 ? 0.218 -37.812 -3.68 1 82.62 185 HIS A N 1
ATOM 1468 C CA . HIS A 1 185 ? -0.725 -37.469 -2.625 1 82.62 185 HIS A CA 1
ATOM 1469 C C . HIS A 1 185 ? -2.121 -37.219 -3.189 1 82.62 185 HIS A C 1
ATOM 1471 O O . HIS A 1 185 ? -2.27 -36.594 -4.23 1 82.62 185 HIS A O 1
ATOM 1477 N N . PRO A 1 186 ? -3.053 -37.719 -2.521 1 82.75 186 PRO A N 1
ATOM 1478 C CA . PRO A 1 186 ? -4.418 -37.688 -3.053 1 82.75 186 PRO A CA 1
ATOM 1479 C C . PRO A 1 186 ? -4.949 -36.25 -3.205 1 82.75 186 PRO A C 1
ATOM 1481 O O . PRO A 1 186 ? -5.918 -36.031 -3.939 1 82.75 186 PRO A O 1
ATOM 1484 N N . SER A 1 187 ? -4.348 -35.375 -2.529 1 87.12 187 SER A N 1
ATOM 1485 C CA . SER A 1 187 ? -4.863 -34 -2.598 1 87.12 187 SER A CA 1
ATOM 1486 C C . SER A 1 187 ? -4.422 -33.312 -3.885 1 87.12 187 SER A C 1
ATOM 1488 O O . SER A 1 187 ? -4.934 -32.25 -4.23 1 87.12 187 SER A O 1
ATOM 1490 N N . PHE A 1 188 ? -3.588 -33.969 -4.648 1 88.94 188 PHE A N 1
ATOM 1491 C CA . PHE A 1 188 ? -3.014 -33.312 -5.816 1 88.94 188 PHE A CA 1
ATOM 1492 C C . PHE A 1 188 ? -3.846 -33.594 -7.062 1 88.94 188 PHE A C 1
ATOM 1494 O O . PHE A 1 188 ? -4.309 -34.719 -7.262 1 88.94 188 PHE A O 1
ATOM 1501 N N . ILE A 1 189 ? -4.109 -32.656 -7.77 1 88.94 189 ILE A N 1
ATOM 1502 C CA . ILE A 1 189 ? -4.578 -32.688 -9.148 1 88.94 189 ILE A CA 1
ATOM 1503 C C . ILE A 1 189 ? -3.555 -32.031 -10.062 1 88.94 189 ILE A C 1
ATOM 1505 O O . ILE A 1 189 ? -3.57 -30.797 -10.227 1 88.94 189 ILE A O 1
ATOM 1509 N N . GLY A 1 190 ? -2.709 -32.906 -10.633 1 90.75 190 GLY A N 1
ATOM 1510 C CA . GLY A 1 190 ? -1.578 -32.312 -11.344 1 90.75 190 GLY A CA 1
ATOM 1511 C C . GLY A 1 190 ? -0.648 -31.531 -10.445 1 90.75 190 GLY A C 1
ATOM 1512 O O . GLY A 1 190 ? -0.178 -32.031 -9.43 1 90.75 190 GLY A O 1
ATOM 1513 N N . VAL A 1 191 ? -0.524 -30.25 -10.828 1 91.75 191 VAL A N 1
ATOM 1514 C CA . VAL A 1 191 ? 0.42 -29.422 -10.094 1 91.75 191 VAL A CA 1
ATOM 1515 C C . VAL A 1 191 ? -0.308 -28.672 -8.977 1 91.75 191 VAL A C 1
ATOM 1517 O O . VAL A 1 191 ? 0.306 -27.906 -8.227 1 91.75 191 VAL A O 1
ATOM 1520 N N . ILE A 1 192 ? -1.562 -28.891 -8.82 1 90.94 192 ILE A N 1
ATOM 1521 C CA . ILE A 1 192 ? -2.361 -28.203 -7.816 1 90.94 192 ILE A CA 1
ATOM 1522 C C . ILE A 1 192 ? -2.523 -29.078 -6.582 1 90.94 192 ILE A C 1
ATOM 1524 O O . ILE A 1 192 ? -2.855 -30.266 -6.699 1 90.94 192 ILE A O 1
ATOM 1528 N N . ASP A 1 193 ? -2.219 -28.594 -5.449 1 90.75 193 ASP A N 1
ATOM 1529 C CA . ASP A 1 193 ? -2.588 -29.219 -4.18 1 90.75 193 ASP A CA 1
ATOM 1530 C C . ASP A 1 193 ? -3.9 -28.641 -3.65 1 90.75 193 ASP A C 1
ATOM 1532 O O . ASP A 1 193 ? -3.979 -27.453 -3.318 1 90.75 193 ASP A O 1
ATOM 1536 N N . THR A 1 194 ? -4.91 -29.422 -3.566 1 87.44 194 THR A N 1
ATOM 1537 C CA . THR A 1 194 ? -6.242 -28.953 -3.197 1 87.44 194 THR A CA 1
ATOM 1538 C C . THR A 1 194 ? -6.34 -28.734 -1.689 1 87.44 194 THR A C 1
ATOM 1540 O O . THR A 1 194 ? -7.316 -28.172 -1.201 1 87.44 194 THR A O 1
ATOM 1543 N N . ALA A 1 195 ? -5.348 -29.125 -0.956 1 89.5 195 ALA A N 1
ATOM 1544 C CA . ALA A 1 195 ? -5.316 -28.969 0.496 1 89.5 195 ALA A CA 1
ATOM 1545 C C . ALA A 1 195 ? -3.959 -28.453 0.965 1 89.5 195 ALA A C 1
ATOM 1547 O O . ALA A 1 195 ? -3.395 -28.969 1.932 1 89.5 195 ALA A O 1
ATOM 1548 N N . LEU A 1 196 ? -3.463 -27.516 0.229 1 93.06 196 LEU A N 1
ATOM 1549 C CA . LEU A 1 196 ? -2.16 -26.953 0.555 1 93.06 196 LEU A CA 1
ATOM 1550 C C . LEU A 1 196 ? -2.213 -26.203 1.884 1 93.06 196 LEU A C 1
ATOM 1552 O O . LEU A 1 196 ? -3.115 -25.391 2.111 1 93.06 196 LEU A O 1
ATOM 1556 N N . ARG A 1 197 ? -1.292 -26.547 2.754 1 95.94 197 ARG A N 1
ATOM 1557 C CA . ARG A 1 197 ? -1.174 -25.891 4.055 1 95.94 197 ARG A CA 1
ATOM 1558 C C . ARG A 1 197 ? -0.018 -24.891 4.062 1 95.94 197 ARG A C 1
ATOM 1560 O O . ARG A 1 197 ? 1.147 -25.297 4.137 1 95.94 197 ARG A O 1
ATOM 1567 N N . PRO A 1 198 ? -0.323 -23.578 4.043 1 97.44 198 PRO A N 1
ATOM 1568 C CA . PRO A 1 198 ? 0.738 -22.562 3.967 1 97.44 198 PRO A CA 1
ATOM 1569 C C . PRO A 1 198 ? 1.743 -22.688 5.109 1 97.44 198 PRO A C 1
ATOM 1571 O O . PRO A 1 198 ? 2.941 -22.469 4.91 1 97.44 198 PRO A O 1
ATOM 1574 N N . ALA A 1 199 ? 1.324 -23.062 6.293 1 98.44 199 ALA A N 1
ATOM 1575 C CA . ALA A 1 199 ? 2.209 -23.172 7.449 1 98.44 199 ALA A CA 1
ATOM 1576 C C . ALA A 1 199 ? 3.328 -24.172 7.191 1 98.44 199 ALA A C 1
ATOM 1578 O O . ALA A 1 199 ? 4.48 -23.938 7.562 1 98.44 199 ALA A O 1
ATOM 1579 N N . GLY A 1 200 ? 2.914 -25.25 6.594 1 98.19 200 GLY A N 1
ATOM 1580 C CA . GLY A 1 200 ? 3.922 -26.234 6.242 1 98.19 200 GLY A CA 1
ATOM 1581 C C . GLY A 1 200 ? 4.953 -25.719 5.262 1 98.19 200 GLY A C 1
ATOM 1582 O O . GLY A 1 200 ? 6.148 -25.984 5.402 1 98.19 200 GLY A O 1
ATOM 1583 N N . VAL A 1 201 ? 4.496 -25 4.27 1 97.88 201 VAL A N 1
ATOM 1584 C CA . VAL A 1 201 ? 5.387 -24.422 3.275 1 97.88 201 VAL A CA 1
ATOM 1585 C C . VAL A 1 201 ? 6.32 -23.422 3.951 1 97.88 201 VAL A C 1
ATOM 1587 O O . VAL A 1 201 ? 7.523 -23.406 3.688 1 97.88 201 VAL A O 1
ATOM 1590 N N . VAL A 1 202 ? 5.797 -22.594 4.859 1 98.62 202 VAL A N 1
ATOM 1591 C CA . VAL A 1 202 ? 6.586 -21.594 5.582 1 98.62 202 VAL A CA 1
ATOM 1592 C C . VAL A 1 202 ? 7.672 -22.297 6.398 1 98.62 202 VAL A C 1
ATOM 1594 O O . VAL A 1 202 ? 8.828 -21.875 6.391 1 98.62 202 VAL A O 1
ATOM 1597 N N . ASP A 1 203 ? 7.328 -23.344 7.07 1 98.56 203 ASP A N 1
ATOM 1598 C CA . ASP A 1 203 ? 8.281 -24.047 7.914 1 98.56 203 ASP A CA 1
ATOM 1599 C C . ASP A 1 203 ? 9.406 -24.656 7.082 1 98.56 203 ASP A C 1
ATOM 1601 O O . ASP A 1 203 ? 10.578 -24.547 7.441 1 98.56 203 ASP A O 1
ATOM 1605 N N . SER A 1 204 ? 9 -25.281 6.016 1 97.81 204 SER A N 1
ATOM 1606 C CA . SER A 1 204 ? 10 -25.891 5.145 1 97.81 204 SER A CA 1
ATOM 1607 C C . SER A 1 204 ? 10.93 -24.844 4.555 1 97.81 204 SER A C 1
ATOM 1609 O O . SER A 1 204 ? 12.156 -24.984 4.637 1 97.81 204 SER A O 1
ATOM 1611 N N . CYS A 1 205 ? 10.344 -23.797 3.988 1 97.69 205 CYS A N 1
ATOM 1612 C CA . CYS A 1 205 ? 11.133 -22.734 3.398 1 97.69 205 CYS A CA 1
ATOM 1613 C C . CYS A 1 205 ? 11.953 -22 4.465 1 97.69 205 CYS A C 1
ATOM 1615 O O . CYS A 1 205 ? 13.109 -21.656 4.23 1 97.69 205 CYS A O 1
ATOM 1617 N N . GLY A 1 206 ? 11.344 -21.766 5.621 1 98.06 206 GLY A N 1
ATOM 1618 C CA . GLY A 1 206 ? 12.055 -21.141 6.723 1 98.06 206 GLY A CA 1
ATOM 1619 C C . GLY A 1 206 ? 13.289 -21.906 7.152 1 98.06 206 GLY A C 1
ATOM 1620 O O . GLY A 1 206 ? 14.352 -21.312 7.379 1 98.06 206 GLY A O 1
ATOM 1621 N N . GLY A 1 207 ? 13.133 -23.234 7.285 1 97.69 207 GLY A N 1
ATOM 1622 C CA . GLY A 1 207 ? 14.273 -24.062 7.621 1 97.69 207 GLY A CA 1
ATOM 1623 C C . GLY A 1 207 ? 15.398 -23.969 6.609 1 97.69 207 GLY A C 1
ATOM 1624 O O . GLY A 1 207 ? 16.562 -23.812 6.984 1 97.69 207 GLY A O 1
ATOM 1625 N N . PHE A 1 208 ? 15.039 -24.031 5.445 1 96.19 208 PHE A N 1
ATOM 1626 C CA . PHE A 1 208 ? 16 -23.953 4.355 1 96.19 208 PHE A CA 1
ATOM 1627 C C . PHE A 1 208 ? 16.734 -22.609 4.379 1 96.19 208 PHE A C 1
ATOM 1629 O O . PHE A 1 208 ? 17.969 -22.578 4.324 1 96.19 208 PHE A O 1
ATOM 1636 N N . VAL A 1 209 ? 16.016 -21.438 4.453 1 96.56 209 VAL A N 1
ATOM 1637 C CA . VAL A 1 209 ? 16.625 -20.109 4.434 1 96.56 209 VAL A CA 1
ATOM 1638 C C . VAL A 1 209 ? 17.438 -19.891 5.703 1 96.56 209 VAL A C 1
ATOM 1640 O O . VAL A 1 209 ? 18.484 -19.25 5.672 1 96.56 209 VAL A O 1
ATOM 1643 N N . ALA A 1 210 ? 16.953 -20.422 6.812 1 96.94 210 ALA A N 1
ATOM 1644 C CA . ALA A 1 210 ? 17.688 -20.312 8.062 1 96.94 210 ALA A CA 1
ATOM 1645 C C . ALA A 1 210 ? 19.047 -21.016 7.957 1 96.94 210 ALA A C 1
ATOM 1647 O O . ALA A 1 210 ? 20.047 -20.516 8.492 1 96.94 210 ALA A O 1
ATOM 1648 N N . ASP A 1 211 ? 19.109 -22.172 7.289 1 96.12 211 ASP A N 1
ATOM 1649 C CA . ASP A 1 211 ? 20.359 -22.875 7.055 1 96.12 211 ASP A CA 1
ATOM 1650 C C . ASP A 1 211 ? 21.344 -22 6.266 1 96.12 211 ASP A C 1
ATOM 1652 O O . ASP A 1 211 ? 22.531 -21.969 6.574 1 96.12 211 ASP A O 1
ATOM 1656 N N . ILE A 1 212 ? 20.828 -21.344 5.305 1 93.31 212 ILE A N 1
ATOM 1657 C CA . ILE A 1 212 ? 21.641 -20.469 4.488 1 93.31 212 ILE A CA 1
ATOM 1658 C C . ILE A 1 212 ? 22.203 -19.328 5.352 1 93.31 212 ILE A C 1
ATOM 1660 O O . ILE A 1 212 ? 23.391 -19.016 5.273 1 93.31 212 ILE A O 1
ATOM 1664 N N . CYS A 1 213 ? 21.375 -18.719 6.184 1 94 213 CYS A N 1
ATOM 1665 C CA . CYS A 1 213 ? 21.797 -17.641 7.062 1 94 213 CYS A CA 1
ATOM 1666 C C . CYS A 1 213 ? 22.859 -18.125 8.047 1 94 213 CYS A C 1
ATOM 1668 O O . CYS A 1 213 ? 23.844 -17.422 8.305 1 94 213 CYS A O 1
ATOM 1670 N N . GLU A 1 214 ? 22.672 -19.281 8.562 1 94.94 214 GLU A N 1
ATOM 1671 C CA . GLU A 1 214 ? 23.625 -19.859 9.508 1 94.94 214 GLU A CA 1
ATOM 1672 C C . GLU A 1 214 ? 25 -20.031 8.852 1 94.94 214 GLU A C 1
ATOM 1674 O O . GLU A 1 214 ? 26.031 -19.75 9.469 1 94.94 214 GLU A O 1
ATOM 1679 N N . LEU A 1 215 ? 24.969 -20.484 7.684 1 92.62 215 LEU A N 1
ATOM 1680 C CA . LEU A 1 215 ? 26.219 -20.703 6.949 1 92.62 215 LEU A CA 1
ATOM 1681 C C . LEU A 1 215 ? 26.891 -19.375 6.617 1 92.62 215 LEU A C 1
ATOM 1683 O O . LEU A 1 215 ? 28.094 -19.234 6.793 1 92.62 215 LEU A O 1
ATOM 1687 N N . LYS A 1 216 ? 26.094 -18.406 6.246 1 89.62 216 LYS A N 1
ATOM 1688 C CA . LYS A 1 216 ? 26.641 -17.141 5.746 1 89.62 216 LYS A CA 1
ATOM 1689 C C . LYS A 1 216 ? 26.984 -16.203 6.895 1 89.62 216 LYS A C 1
ATOM 1691 O O . LYS A 1 216 ? 28 -15.492 6.844 1 89.62 216 LYS A O 1
ATOM 1696 N N . TYR A 1 217 ? 26.125 -16.188 7.918 1 91.56 217 TYR A N 1
ATOM 1697 C CA . TYR A 1 217 ? 26.25 -15.172 8.953 1 91.56 217 TYR A CA 1
ATOM 1698 C C . TYR A 1 217 ? 26.609 -15.797 10.297 1 91.56 217 TYR A C 1
ATOM 1700 O O . TYR A 1 217 ? 26.922 -15.086 11.258 1 91.56 217 TYR A O 1
ATOM 1708 N N . GLY A 1 218 ? 26.516 -17.078 10.391 1 94.31 218 GLY A N 1
ATOM 1709 C CA . GLY A 1 218 ? 26.766 -17.734 11.656 1 94.31 218 GLY A CA 1
ATOM 1710 C C . GLY A 1 218 ? 25.594 -17.641 12.617 1 94.31 218 GLY A C 1
ATOM 1711 O O . GLY A 1 218 ? 25.734 -17.984 13.797 1 94.31 218 GLY A O 1
ATOM 1712 N N . VAL A 1 219 ? 24.547 -17.062 12.172 1 95.44 219 VAL A N 1
ATOM 1713 C CA . VAL A 1 219 ? 23.359 -16.891 13.008 1 95.44 219 VAL A CA 1
ATOM 1714 C C . VAL A 1 219 ? 22.156 -17.516 12.32 1 95.44 219 VAL A C 1
ATOM 1716 O O . VAL A 1 219 ? 22 -17.391 11.102 1 95.44 219 VAL A O 1
ATOM 1719 N N . ARG A 1 220 ? 21.344 -18.219 13.109 1 95.5 220 ARG A N 1
ATOM 1720 C CA . ARG A 1 220 ? 20.125 -18.828 12.594 1 95.5 220 ARG A CA 1
ATOM 1721 C C . ARG A 1 220 ? 18.891 -18.047 13.016 1 95.5 220 ARG A C 1
ATOM 1723 O O . ARG A 1 220 ? 18.5 -18.062 14.188 1 95.5 220 ARG A O 1
ATOM 1730 N N . PRO A 1 221 ? 18.266 -17.359 12.102 1 96.19 221 PRO A N 1
ATOM 1731 C CA . PRO A 1 221 ? 17.047 -16.609 12.461 1 96.19 221 PRO A CA 1
ATOM 1732 C C . PRO A 1 221 ? 15.906 -17.531 12.906 1 96.19 221 PRO A C 1
ATOM 1734 O O . PRO A 1 221 ? 15.875 -18.703 12.531 1 96.19 221 PRO A O 1
ATOM 1737 N N . ARG A 1 222 ? 15.055 -17.016 13.68 1 97.56 222 ARG A N 1
ATOM 1738 C CA . ARG A 1 222 ? 13.875 -17.719 14.164 1 97.56 222 ARG A CA 1
ATOM 1739 C C . ARG A 1 222 ? 12.602 -17.141 13.562 1 97.56 222 ARG A C 1
ATOM 1741 O O . ARG A 1 222 ? 12.578 -15.984 13.133 1 97.56 222 ARG A O 1
ATOM 1748 N N . TRP A 1 223 ? 11.594 -17.984 13.461 1 98.25 223 TRP A N 1
ATOM 1749 C CA . TRP A 1 223 ? 10.289 -17.5 13.008 1 98.25 223 TRP A CA 1
ATOM 1750 C C . TRP A 1 223 ? 9.164 -18.156 13.805 1 98.25 223 TRP A C 1
ATOM 1752 O O . TRP A 1 223 ? 9.359 -19.203 14.43 1 98.25 223 TRP A O 1
ATOM 1762 N N . GLU A 1 224 ? 8.094 -17.438 13.922 1 98.5 224 GLU A N 1
ATOM 1763 C CA . GLU A 1 224 ? 6.879 -17.906 14.586 1 98.5 224 GLU A CA 1
ATOM 1764 C C . GLU A 1 224 ? 5.668 -17.766 13.672 1 98.5 224 GLU A C 1
ATOM 1766 O O . GLU A 1 224 ? 5.562 -16.797 12.906 1 98.5 224 GLU A O 1
ATOM 1771 N N . ILE A 1 225 ? 4.82 -18.781 13.672 1 98.25 225 ILE A N 1
ATOM 1772 C CA . ILE A 1 225 ? 3.596 -18.75 12.883 1 98.25 225 ILE A CA 1
ATOM 1773 C C . ILE A 1 225 ? 2.398 -18.516 13.805 1 98.25 225 ILE A C 1
ATOM 1775 O O . ILE A 1 225 ? 2.213 -19.25 14.781 1 98.25 225 ILE A O 1
ATOM 1779 N N . ASP A 1 226 ? 1.662 -17.438 13.578 1 95.12 226 ASP A N 1
ATOM 1780 C CA . ASP A 1 226 ? 0.41 -17.234 14.305 1 95.12 226 ASP A CA 1
ATOM 1781 C C . ASP A 1 226 ? -0.767 -17.109 13.336 1 95.12 226 ASP A C 1
ATOM 1783 O O . ASP A 1 226 ? -0.647 -17.453 12.156 1 95.12 226 ASP A O 1
ATOM 1787 N N . GLY A 1 227 ? -2.027 -16.812 13.883 1 94.75 227 GLY A N 1
ATOM 1788 C CA . GLY A 1 227 ? -3.25 -16.891 13.094 1 94.75 227 GLY A CA 1
ATOM 1789 C C . GLY A 1 227 ? -3.848 -18.281 13.055 1 94.75 227 GLY A C 1
ATOM 1790 O O . GLY A 1 227 ? -4.066 -18.891 14.102 1 94.75 227 GLY A O 1
ATOM 1791 N N . ASP A 1 228 ? -4.047 -18.688 11.773 1 95.31 228 ASP A N 1
ATOM 1792 C CA . ASP A 1 228 ? -4.637 -20 11.602 1 95.31 228 ASP A CA 1
ATOM 1793 C C . ASP A 1 228 ? -3.695 -20.938 10.836 1 95.31 228 ASP A C 1
ATOM 1795 O O . ASP A 1 228 ? -3.889 -21.172 9.641 1 95.31 228 ASP A O 1
ATOM 1799 N N . PRO A 1 229 ? -2.771 -21.547 11.539 1 96.56 229 PRO A N 1
ATOM 1800 C CA . PRO A 1 229 ? -1.767 -22.375 10.867 1 96.56 229 PRO A CA 1
ATOM 1801 C C . PRO A 1 229 ? -2.367 -23.609 10.219 1 96.56 229 PRO A C 1
ATOM 1803 O O . PRO A 1 229 ? -1.73 -24.234 9.359 1 96.56 229 PRO A O 1
ATOM 1806 N N . ASP A 1 230 ? -3.566 -23.984 10.539 1 95.56 230 ASP A N 1
ATOM 1807 C CA . ASP A 1 230 ? -4.168 -25.203 10.008 1 95.56 230 ASP A CA 1
ATOM 1808 C C . ASP A 1 230 ? -4.938 -24.922 8.719 1 95.56 230 ASP A C 1
ATOM 1810 O O . ASP A 1 230 ? -5.469 -25.828 8.086 1 95.56 230 ASP A O 1
ATOM 1814 N N . THR A 1 231 ? -4.926 -23.734 8.305 1 93.38 231 THR A N 1
ATOM 1815 C CA . THR A 1 231 ? -5.605 -23.328 7.082 1 93.38 231 THR A CA 1
ATOM 1816 C C . THR A 1 231 ? -5.078 -24.109 5.887 1 93.38 231 THR A C 1
ATOM 1818 O O . THR A 1 231 ? -3.871 -24.328 5.754 1 93.38 231 THR A O 1
ATOM 1821 N N . THR A 1 232 ? -6.008 -24.609 5.047 1 91.81 232 THR A N 1
ATOM 1822 C CA . THR A 1 232 ? -5.656 -25.219 3.77 1 91.81 232 THR A CA 1
ATOM 1823 C C . THR A 1 232 ? -6.445 -24.578 2.629 1 91.81 232 THR A C 1
ATOM 1825 O O . THR A 1 232 ? -7.523 -24.031 2.846 1 91.81 232 THR A O 1
ATOM 1828 N N . PHE A 1 233 ? -5.879 -24.594 1.47 1 88.5 233 PHE A N 1
ATOM 1829 C CA . PHE A 1 233 ? -6.57 -24.109 0.285 1 88.5 233 PHE A CA 1
ATOM 1830 C C . PHE A 1 233 ? -5.941 -24.672 -0.983 1 88.5 233 PHE A C 1
ATOM 1832 O O . PHE A 1 233 ? -4.848 -25.234 -0.94 1 88.5 233 PHE A O 1
ATOM 1839 N N . ALA A 1 234 ? -6.637 -24.609 -2.059 1 88.5 234 ALA A N 1
ATOM 1840 C CA . ALA A 1 234 ? -6.137 -25.125 -3.33 1 88.5 234 ALA A CA 1
ATOM 1841 C C . ALA A 1 234 ? -5.199 -24.125 -4 1 88.5 234 ALA A C 1
ATOM 1843 O O . ALA A 1 234 ? -5.582 -22.969 -4.246 1 88.5 234 ALA A O 1
ATOM 1844 N N . PHE A 1 235 ? -3.99 -24.578 -4.238 1 91.88 235 PHE A N 1
ATOM 1845 C CA . PHE A 1 235 ? -3.01 -23.688 -4.859 1 91.88 235 PHE A CA 1
ATOM 1846 C C . PHE A 1 235 ? -1.837 -24.484 -5.414 1 91.88 235 PHE A C 1
ATOM 1848 O O . PHE A 1 235 ? -1.785 -25.703 -5.262 1 91.88 235 PHE A O 1
ATOM 1855 N N . VAL A 1 236 ? -1.021 -23.781 -6.164 1 92.31 236 VAL A N 1
ATOM 1856 C CA . VAL A 1 236 ? 0.174 -24.391 -6.73 1 92.31 236 VAL A CA 1
ATOM 1857 C C . VAL A 1 236 ? 1.316 -24.328 -5.719 1 92.31 236 VAL A C 1
ATOM 1859 O O . VAL A 1 236 ? 1.902 -23.266 -5.496 1 92.31 236 VAL A O 1
ATOM 1862 N N . PRO A 1 237 ? 1.723 -25.438 -5.145 1 93.5 237 PRO A N 1
ATOM 1863 C CA . PRO A 1 237 ? 2.732 -25.438 -4.082 1 93.5 237 PRO A CA 1
ATOM 1864 C C . PRO A 1 237 ? 4.051 -24.812 -4.523 1 93.5 237 PRO A C 1
ATOM 1866 O O . PRO A 1 237 ? 4.645 -24.031 -3.775 1 93.5 237 PRO A O 1
ATOM 1869 N N . ASN A 1 238 ? 4.508 -25.094 -5.734 1 93.38 238 ASN A N 1
ATOM 1870 C CA . ASN A 1 238 ? 5.781 -24.562 -6.207 1 93.38 238 ASN A CA 1
ATOM 1871 C C . ASN A 1 238 ? 5.773 -23.031 -6.254 1 93.38 238 ASN A C 1
ATOM 1873 O O . ASN A 1 238 ? 6.793 -22.391 -5.988 1 93.38 238 ASN A O 1
ATOM 1877 N N . HIS A 1 239 ? 4.672 -22.453 -6.629 1 94.56 239 HIS A N 1
ATOM 1878 C CA . HIS A 1 239 ? 4.559 -21 -6.637 1 94.56 239 HIS A CA 1
ATOM 1879 C C . HIS A 1 239 ? 4.656 -20.438 -5.227 1 94.56 239 HIS A C 1
ATOM 1881 O O . HIS A 1 239 ? 5.395 -19.484 -4.988 1 94.56 239 HIS A O 1
ATOM 1887 N N . LEU A 1 240 ? 3.947 -21.047 -4.32 1 96.56 240 LEU A N 1
ATOM 1888 C CA . LEU A 1 240 ? 3.982 -20.562 -2.943 1 96.56 240 LEU A CA 1
ATOM 1889 C C . LEU A 1 240 ? 5.379 -20.719 -2.352 1 96.56 240 LEU A C 1
ATOM 1891 O O . LEU A 1 240 ? 5.859 -19.828 -1.646 1 96.56 240 LEU A O 1
ATOM 1895 N N . GLU A 1 241 ? 5.969 -21.812 -2.643 1 96.5 241 GLU A N 1
ATOM 1896 C CA . GLU A 1 241 ? 7.32 -22.062 -2.146 1 96.5 241 GLU A CA 1
ATOM 1897 C C . GLU A 1 241 ? 8.297 -21 -2.639 1 96.5 241 GLU A C 1
ATOM 1899 O O . GLU A 1 241 ? 9.117 -20.5 -1.867 1 96.5 241 GLU A O 1
ATOM 1904 N N . TYR A 1 242 ? 8.219 -20.703 -3.893 1 94.25 242 TYR A N 1
ATOM 1905 C CA . TYR A 1 242 ? 9.086 -19.656 -4.43 1 94.25 242 TYR A CA 1
ATOM 1906 C C . TYR A 1 242 ? 8.859 -18.328 -3.711 1 94.25 242 TYR A C 1
ATOM 1908 O O . TYR A 1 242 ? 9.812 -17.688 -3.26 1 94.25 242 TYR A O 1
ATOM 1916 N N . ILE A 1 243 ? 7.645 -17.922 -3.621 1 97.31 243 ILE A N 1
ATOM 1917 C CA . ILE A 1 243 ? 7.277 -16.641 -3.035 1 97.31 243 ILE A CA 1
ATOM 1918 C C . ILE A 1 243 ? 7.762 -16.578 -1.588 1 97.31 243 ILE A C 1
ATOM 1920 O O . ILE A 1 243 ? 8.461 -15.641 -1.2 1 97.31 243 ILE A O 1
ATOM 1924 N N . VAL A 1 244 ? 7.449 -17.609 -0.817 1 98.31 244 VAL A N 1
ATOM 1925 C CA . VAL A 1 244 ? 7.758 -17.625 0.608 1 98.31 244 VAL A CA 1
ATOM 1926 C C . VAL A 1 244 ? 9.273 -17.641 0.81 1 98.31 244 VAL A C 1
ATOM 1928 O O . VAL A 1 244 ? 9.797 -16.953 1.69 1 98.31 244 VAL A O 1
ATOM 1931 N N . THR A 1 245 ? 9.945 -18.391 0.005 1 97.25 245 THR A N 1
ATOM 1932 C CA . THR A 1 245 ? 11.398 -18.438 0.102 1 97.25 245 THR A CA 1
ATOM 1933 C C . THR A 1 245 ? 12 -17.047 -0.1 1 97.25 245 THR A C 1
ATOM 1935 O O . THR A 1 245 ? 12.82 -16.594 0.704 1 97.25 245 THR A O 1
ATOM 1938 N N . GLU A 1 246 ? 11.586 -16.391 -1.138 1 95.56 246 GLU A N 1
ATOM 1939 C CA . GLU A 1 246 ? 12.133 -15.062 -1.446 1 95.56 246 GLU A CA 1
ATOM 1940 C C . GLU A 1 246 ? 11.789 -14.055 -0.355 1 95.56 246 GLU A C 1
ATOM 1942 O O . GLU A 1 246 ? 12.617 -13.227 0.014 1 95.56 246 GLU A O 1
ATOM 1947 N N . LEU A 1 247 ? 10.578 -14.117 0.13 1 97.69 247 LEU A N 1
ATOM 1948 C CA . LEU A 1 247 ? 10.156 -13.188 1.166 1 97.69 247 LEU A CA 1
ATOM 1949 C C . LEU A 1 247 ? 10.891 -13.453 2.475 1 97.69 247 LEU A C 1
ATOM 1951 O O . LEU A 1 247 ? 11.297 -12.523 3.168 1 97.69 247 LEU A O 1
ATOM 1955 N N . LEU A 1 248 ? 11.086 -14.703 2.801 1 98 248 LEU A N 1
ATOM 1956 C CA . LEU A 1 248 ? 11.797 -15.047 4.027 1 98 248 LEU A CA 1
ATOM 1957 C C . LEU A 1 248 ? 13.281 -14.719 3.9 1 98 248 LEU A C 1
ATOM 1959 O O . LEU A 1 248 ? 13.922 -14.32 4.879 1 98 248 LEU A O 1
ATOM 1963 N N . LYS A 1 249 ? 13.836 -14.922 2.729 1 96.12 249 LYS A N 1
ATOM 1964 C CA . LYS A 1 249 ? 15.219 -14.492 2.521 1 96.12 249 LYS A CA 1
ATOM 1965 C C . LYS A 1 249 ? 15.391 -13.023 2.891 1 96.12 249 LYS A C 1
ATOM 1967 O O . LYS A 1 249 ? 16.328 -12.664 3.613 1 96.12 249 LYS A O 1
ATOM 1972 N N . ASN A 1 250 ? 14.508 -12.172 2.428 1 95.06 250 ASN A N 1
ATOM 1973 C CA . ASN A 1 250 ? 14.578 -10.742 2.711 1 95.06 250 ASN A CA 1
ATOM 1974 C C . ASN A 1 250 ? 14.398 -10.461 4.199 1 95.06 250 ASN A C 1
ATOM 1976 O O . ASN A 1 250 ? 15.172 -9.711 4.793 1 95.06 250 ASN A O 1
ATOM 1980 N N . ALA A 1 251 ? 13.406 -11.094 4.781 1 97.62 251 ALA A N 1
ATOM 1981 C CA . ALA A 1 251 ? 13.086 -10.852 6.184 1 97.62 251 ALA A CA 1
ATOM 1982 C C . ALA A 1 251 ? 14.219 -11.32 7.098 1 97.62 251 ALA A C 1
ATOM 1984 O O . ALA A 1 251 ? 14.617 -10.609 8.023 1 97.62 251 ALA A O 1
ATOM 1985 N N . PHE A 1 252 ? 14.766 -12.531 6.797 1 97.31 252 PHE A N 1
ATOM 1986 C CA . PHE A 1 252 ? 15.828 -13.102 7.613 1 97.31 252 PHE A CA 1
ATOM 1987 C C . PHE A 1 252 ? 17.125 -12.305 7.469 1 97.31 252 PHE A C 1
ATOM 1989 O O . PHE A 1 252 ? 17.766 -11.984 8.469 1 97.31 252 PHE A O 1
ATOM 1996 N N . ARG A 1 253 ? 17.453 -12 6.266 1 94.19 253 ARG A N 1
ATOM 1997 C CA . ARG A 1 253 ? 18.656 -11.211 6.027 1 94.19 253 ARG A CA 1
ATOM 1998 C C . ARG A 1 253 ? 18.594 -9.867 6.746 1 94.19 253 ARG A C 1
ATOM 2000 O O . ARG A 1 253 ? 19.516 -9.484 7.461 1 94.19 253 ARG A O 1
ATOM 2007 N N . ALA A 1 254 ? 17.453 -9.133 6.559 1 94.94 254 ALA A N 1
ATOM 2008 C CA . ALA A 1 254 ? 17.281 -7.828 7.195 1 94.94 254 ALA A CA 1
ATOM 2009 C C . ALA A 1 254 ? 17.375 -7.941 8.711 1 94.94 254 ALA A C 1
ATOM 2011 O O . ALA A 1 254 ? 18 -7.094 9.367 1 94.94 254 ALA A O 1
ATOM 2012 N N . THR A 1 255 ? 16.797 -8.984 9.258 1 96.5 255 THR A N 1
ATOM 2013 C CA . THR A 1 255 ? 16.797 -9.203 10.703 1 96.5 255 THR A CA 1
ATOM 2014 C C . THR A 1 255 ? 18.203 -9.461 11.219 1 96.5 255 THR A C 1
ATOM 2016 O O . THR A 1 255 ? 18.625 -8.867 12.211 1 96.5 255 THR A O 1
ATOM 2019 N N . VAL A 1 256 ? 18.953 -10.273 10.484 1 94.88 256 VAL A N 1
ATOM 2020 C CA . VAL A 1 256 ? 20.297 -10.648 10.898 1 94.88 256 VAL A CA 1
ATOM 2021 C C . VAL A 1 256 ? 21.234 -9.453 10.742 1 94.88 256 VAL A C 1
ATOM 2023 O O . VAL A 1 256 ? 22 -9.141 11.648 1 94.88 256 VAL A O 1
ATOM 2026 N N . GLU A 1 257 ? 21.125 -8.75 9.633 1 92.5 257 GLU A N 1
ATOM 2027 C CA . GLU A 1 257 ? 22.016 -7.629 9.344 1 92.5 257 GLU A CA 1
ATOM 2028 C C . GLU A 1 257 ? 21.75 -6.453 10.273 1 92.5 257 GLU A C 1
ATOM 2030 O O . GLU A 1 257 ? 22.625 -5.625 10.508 1 92.5 257 GLU A O 1
ATOM 2035 N N . SER A 1 258 ? 20.531 -6.387 10.828 1 92.25 258 SER A N 1
ATOM 2036 C CA . SER A 1 258 ? 20.172 -5.305 11.742 1 92.25 258 SER A CA 1
ATOM 2037 C C . SER A 1 258 ? 20.547 -5.648 13.172 1 92.25 258 SER A C 1
ATOM 2039 O O . SER A 1 258 ? 20.375 -4.836 14.086 1 92.25 258 SER A O 1
ATOM 2041 N N . GLY A 1 259 ? 21.062 -6.863 13.406 1 91.94 259 GLY A N 1
ATOM 2042 C CA . GLY A 1 259 ? 21.516 -7.281 14.719 1 91.94 259 GLY A CA 1
ATOM 2043 C C . GLY A 1 259 ? 20.375 -7.707 15.633 1 91.94 259 GLY A C 1
ATOM 2044 O O . GLY A 1 259 ? 20.531 -7.711 16.859 1 91.94 259 GLY A O 1
ATOM 2045 N N . LEU A 1 260 ? 19.234 -7.969 15.086 1 91.81 260 LEU A N 1
ATOM 2046 C CA . LEU A 1 260 ? 18.062 -8.312 15.883 1 91.81 260 LEU A CA 1
ATOM 2047 C C . LEU A 1 260 ? 17.688 -9.781 15.695 1 91.81 260 LEU A C 1
ATOM 2049 O O . LEU A 1 260 ? 16.5 -10.109 15.586 1 91.81 260 LEU A O 1
ATOM 2053 N N . SER A 1 261 ? 18.625 -10.664 15.586 1 88.88 261 SER A N 1
ATOM 2054 C CA . SER A 1 261 ? 18.406 -12.078 15.297 1 88.88 261 SER A CA 1
ATOM 2055 C C . SER A 1 261 ? 17.641 -12.758 16.422 1 88.88 261 SER A C 1
ATOM 2057 O O . SER A 1 261 ? 17.109 -13.859 16.25 1 88.88 261 SER A O 1
ATOM 2059 N N . ARG A 1 262 ? 17.594 -12.102 17.562 1 90.5 262 ARG A N 1
ATOM 2060 C CA . ARG A 1 262 ? 16.859 -12.672 18.688 1 90.5 262 ARG A CA 1
ATOM 2061 C C . ARG A 1 262 ? 15.352 -12.5 18.5 1 90.5 262 ARG A C 1
ATOM 2063 O O . ARG A 1 262 ? 14.562 -13.242 19.078 1 90.5 262 ARG A O 1
ATOM 2070 N N . GLU A 1 263 ? 14.969 -11.477 17.781 1 94.25 263 GLU A N 1
ATOM 2071 C CA . GLU A 1 263 ? 13.555 -11.25 17.484 1 94.25 263 GLU A CA 1
ATOM 2072 C C . GLU A 1 263 ? 13.07 -12.156 16.359 1 94.25 263 GLU A C 1
ATOM 2074 O O . GLU A 1 263 ? 13.625 -12.125 15.258 1 94.25 263 GLU A O 1
ATOM 2079 N N . PRO A 1 264 ? 12.109 -12.977 16.625 1 97.75 264 PRO A N 1
ATOM 2080 C CA . PRO A 1 264 ? 11.633 -13.859 15.562 1 97.75 264 PRO A CA 1
ATOM 2081 C C . PRO A 1 264 ? 10.867 -13.102 14.469 1 97.75 264 PRO A C 1
ATOM 2083 O O . PRO A 1 264 ? 10.219 -12.094 14.75 1 97.75 264 PRO A O 1
ATOM 2086 N N . VAL A 1 265 ? 11.008 -13.547 13.25 1 98.5 265 VAL A N 1
ATOM 2087 C CA . VAL A 1 265 ? 10.102 -13.133 12.188 1 98.5 265 VAL A CA 1
ATOM 2088 C C . VAL A 1 265 ? 8.719 -13.75 12.406 1 98.5 265 VAL A C 1
ATOM 2090 O O . VAL A 1 265 ? 8.609 -14.961 12.602 1 98.5 265 VAL A O 1
ATOM 2093 N N . VAL A 1 266 ? 7.711 -12.93 12.453 1 98.38 266 VAL A N 1
ATOM 2094 C CA . VAL A 1 266 ? 6.367 -13.414 12.758 1 98.38 266 VAL A CA 1
ATOM 2095 C C . VAL A 1 266 ? 5.574 -13.586 11.469 1 98.38 266 VAL A C 1
ATOM 2097 O O . VAL A 1 266 ? 5.461 -12.648 10.672 1 98.38 266 VAL A O 1
ATOM 2100 N N . ILE A 1 267 ? 5.059 -14.773 11.25 1 98.75 267 ILE A N 1
ATOM 2101 C CA . ILE A 1 267 ? 4.23 -15.094 10.086 1 98.75 267 ILE A CA 1
ATOM 2102 C C . ILE A 1 267 ? 2.781 -15.297 10.531 1 98.75 267 ILE A C 1
ATOM 2104 O O . ILE A 1 267 ? 2.496 -16.172 11.359 1 98.75 267 ILE A O 1
ATOM 2108 N N . THR A 1 268 ? 1.87 -14.445 10.031 1 98.19 268 THR A N 1
ATOM 2109 C CA . THR A 1 268 ? 0.452 -14.555 10.352 1 98.19 268 THR A CA 1
ATOM 2110 C C . THR A 1 268 ? -0.334 -15.094 9.164 1 98.19 268 THR A C 1
ATOM 2112 O O . THR A 1 268 ? -0.27 -14.531 8.062 1 98.19 268 THR A O 1
ATOM 2115 N N . ILE A 1 269 ? -0.98 -16.156 9.336 1 97.75 269 ILE A N 1
ATOM 2116 C CA . ILE A 1 269 ? -1.806 -16.766 8.297 1 97.75 269 ILE A CA 1
ATOM 2117 C C . ILE A 1 269 ? -3.281 -16.5 8.594 1 97.75 269 ILE A C 1
ATOM 2119 O O . ILE A 1 269 ? -3.789 -16.891 9.648 1 97.75 269 ILE A O 1
ATOM 2123 N N . ALA A 1 270 ? -3.973 -15.852 7.617 1 95.75 270 ALA A N 1
ATOM 2124 C CA . ALA A 1 270 ? -5.367 -15.469 7.801 1 95.75 270 ALA A CA 1
ATOM 2125 C C . ALA A 1 270 ? -6.223 -15.93 6.625 1 95.75 270 ALA A C 1
ATOM 2127 O O . ALA A 1 270 ? -6.16 -15.352 5.539 1 95.75 270 ALA A O 1
ATOM 2128 N N . PRO A 1 271 ? -7.051 -16.953 6.867 1 92.94 271 PRO A N 1
ATOM 2129 C CA . PRO A 1 271 ? -7.996 -17.328 5.809 1 92.94 271 PRO A CA 1
ATOM 2130 C C . PRO A 1 271 ? -9.102 -16.297 5.617 1 92.94 271 PRO A C 1
ATOM 2132 O O . PRO A 1 271 ? -9.586 -15.719 6.594 1 92.94 271 PRO A O 1
ATOM 2135 N N . GLU A 1 272 ? -9.414 -15.984 4.391 1 87.38 272 GLU A N 1
ATOM 2136 C CA . GLU A 1 272 ? -10.531 -15.086 4.117 1 87.38 272 GLU A CA 1
ATOM 2137 C C . GLU A 1 272 ? -11.859 -15.711 4.539 1 87.38 272 GLU A C 1
ATOM 2139 O O . GLU A 1 272 ? -12.086 -16.906 4.316 1 87.38 272 GLU A O 1
ATOM 2144 N N . PRO A 1 273 ? -12.672 -14.805 5.219 1 82.75 273 PRO A N 1
ATOM 2145 C CA . PRO A 1 273 ? -13.969 -15.352 5.633 1 82.75 273 PRO A CA 1
ATOM 2146 C C . PRO A 1 273 ? -14.852 -15.727 4.449 1 82.75 273 PRO A C 1
ATOM 2148 O O . PRO A 1 273 ? -14.758 -15.117 3.383 1 82.75 273 PRO A O 1
ATOM 2151 N N . SER A 1 274 ? -15.57 -16.859 4.598 1 65.62 274 SER A N 1
ATOM 2152 C CA . SER A 1 274 ? -16.484 -17.297 3.543 1 65.62 274 SER A CA 1
ATOM 2153 C C . SER A 1 274 ? -17.625 -16.312 3.369 1 65.62 274 SER A C 1
ATOM 2155 O O . SER A 1 274 ? -18.109 -15.734 4.344 1 65.62 274 SER A O 1
ATOM 2157 N N . SER A 1 275 ? -17.672 -15.391 2.523 1 54.25 275 SER A N 1
ATOM 2158 C CA . SER A 1 275 ? -18.828 -14.523 2.375 1 54.25 275 SER A CA 1
ATOM 2159 C C . SER A 1 275 ? -20.125 -15.273 2.674 1 54.25 275 SER A C 1
ATOM 2161 O O . SER A 1 275 ? -20.312 -16.391 2.209 1 54.25 275 SER A O 1
ATOM 2163 N N . SER A 1 276 ? -20.656 -15.188 3.857 1 44.97 276 SER A N 1
ATOM 2164 C CA . SER A 1 276 ? -21.953 -15.789 4.16 1 44.97 276 SER A CA 1
ATOM 2165 C C . SER A 1 276 ? -22.828 -15.859 2.916 1 44.97 276 SER A C 1
ATOM 2167 O O . SER A 1 276 ? -23.734 -16.688 2.836 1 44.97 276 SER A O 1
ATOM 2169 N N . GLY A 1 277 ? -23.141 -14.688 2.295 1 38.69 277 GLY A N 1
ATOM 2170 C CA . GLY A 1 277 ? -24.266 -14.867 1.395 1 38.69 277 GLY A CA 1
ATOM 2171 C C . GLY A 1 277 ? -24.109 -16.062 0.466 1 38.69 277 GLY A C 1
ATOM 2172 O O . GLY A 1 277 ? -24.875 -17.016 0.541 1 38.69 277 GLY A O 1
ATOM 2173 N N . GLN A 1 278 ? -23.75 -15.797 -0.934 1 35.34 278 GLN A N 1
ATOM 2174 C CA . GLN A 1 278 ? -23.922 -16.891 -1.875 1 35.34 278 GLN A CA 1
ATOM 2175 C C . GLN A 1 278 ? -22.891 -18 -1.624 1 35.34 278 GLN A C 1
ATOM 2177 O O . GLN A 1 278 ? -21.688 -17.734 -1.567 1 35.34 278 GLN A O 1
ATOM 2182 N N . ASP A 1 279 ? -23.219 -19.031 -0.78 1 35.56 279 ASP A N 1
ATOM 2183 C CA . ASP A 1 279 ? -22.766 -20.422 -0.912 1 35.56 279 ASP A CA 1
ATOM 2184 C C . ASP A 1 279 ? -22.078 -20.641 -2.258 1 35.56 279 ASP A C 1
ATOM 2186 O O . ASP A 1 279 ? -22.672 -21.219 -3.174 1 35.56 279 ASP A O 1
ATOM 2190 N N . ALA A 1 280 ? -21.625 -19.766 -2.809 1 36.12 280 ALA A N 1
ATOM 2191 C CA . ALA A 1 280 ? -21.094 -20.172 -4.102 1 36.12 280 ALA A CA 1
ATOM 2192 C C . ALA A 1 280 ? -19.984 -21.219 -3.934 1 36.12 280 ALA A C 1
ATOM 2194 O O . ALA A 1 280 ? -18.812 -20.859 -3.871 1 36.12 280 ALA A O 1
ATOM 2195 N N . THR A 1 281 ? -20.141 -22.047 -2.881 1 35.72 281 THR A N 1
ATOM 2196 C CA . THR A 1 281 ? -19.391 -23.281 -3.027 1 35.72 281 THR A CA 1
ATOM 2197 C C . THR A 1 281 ? -19.328 -23.719 -4.492 1 35.72 281 THR A C 1
ATOM 2199 O O . THR A 1 281 ? -20.344 -24.094 -5.074 1 35.72 281 THR A O 1
ATOM 2202 N N . THR A 1 282 ? -18.672 -23.031 -5.156 1 39.38 282 THR A N 1
ATOM 2203 C CA . THR A 1 282 ? -18.484 -23.703 -6.434 1 39.38 282 THR A CA 1
ATOM 2204 C C . THR A 1 282 ? -17.969 -25.125 -6.219 1 39.38 282 THR A C 1
ATOM 2206 O O . THR A 1 282 ? -16.859 -25.328 -5.734 1 39.38 282 THR A O 1
ATOM 2209 N N . THR A 1 283 ? -18.922 -25.984 -5.84 1 43.84 283 THR A N 1
ATOM 2210 C CA . THR A 1 283 ? -18.656 -27.422 -5.828 1 43.84 283 THR A CA 1
ATOM 2211 C C . THR A 1 283 ? -18.281 -27.922 -7.223 1 43.84 283 THR A C 1
ATOM 2213 O O . THR A 1 283 ? -19.078 -27.797 -8.156 1 43.84 283 THR A O 1
ATOM 2216 N N . VAL A 1 284 ? -17.031 -27.781 -7.523 1 46.12 284 VAL A N 1
ATOM 2217 C CA . VAL A 1 284 ? -16.672 -28.578 -8.695 1 46.12 284 VAL A CA 1
ATOM 2218 C C . VAL A 1 284 ? -16.953 -30.062 -8.422 1 46.12 284 VAL A C 1
ATOM 2220 O O . VAL A 1 284 ? -16.312 -30.672 -7.566 1 46.12 284 VAL A O 1
ATOM 2223 N N . ARG A 1 285 ? -18.234 -30.516 -8.68 1 46.31 285 ARG A N 1
ATOM 2224 C CA . ARG A 1 285 ? -18.609 -31.922 -8.516 1 46.31 285 ARG A CA 1
ATOM 2225 C C . ARG A 1 285 ? -17.938 -32.812 -9.555 1 46.31 285 ARG A C 1
ATOM 2227 O O . ARG A 1 285 ? -18.016 -32.531 -10.75 1 46.31 285 ARG A O 1
ATOM 2234 N N . LEU A 1 286 ? -17.031 -33.469 -9.094 1 44.84 286 LEU A N 1
ATOM 2235 C CA . LEU A 1 286 ? -16.422 -34.5 -9.938 1 44.84 286 LEU A CA 1
ATOM 2236 C C . LEU A 1 286 ? -17.25 -35.781 -9.914 1 44.84 286 LEU A C 1
ATOM 2238 O O . LEU A 1 286 ? -17.609 -36.281 -8.836 1 44.84 286 LEU A O 1
ATOM 2242 N N . ASP A 1 287 ? -18.266 -36.062 -10.805 1 40.47 287 ASP A N 1
ATOM 2243 C CA . ASP A 1 287 ? -19.062 -37.281 -10.859 1 40.47 287 ASP A CA 1
ATOM 2244 C C . ASP A 1 287 ? -18.172 -38.531 -10.914 1 40.47 287 ASP A C 1
ATOM 2246 O O . ASP A 1 287 ? -17.312 -38.625 -11.781 1 40.47 287 ASP A O 1
ATOM 2250 N N . ASP A 1 288 ? -18.219 -39.375 -9.891 1 38.31 288 ASP A N 1
ATOM 2251 C CA . ASP A 1 288 ? -17.469 -40.625 -9.828 1 38.31 288 ASP A CA 1
ATOM 2252 C C . ASP A 1 288 ? -17.812 -41.531 -11.008 1 38.31 288 ASP A C 1
ATOM 2254 O O . ASP A 1 288 ? -17.047 -42.406 -11.367 1 38.31 288 ASP A O 1
ATOM 2258 N N . ASN A 1 289 ? -19.234 -41.938 -11.086 1 38.34 289 ASN A N 1
ATOM 2259 C CA . ASN A 1 289 ? -19.578 -43.031 -11.969 1 38.34 289 ASN A CA 1
ATOM 2260 C C . ASN A 1 289 ? -19.094 -42.781 -13.398 1 38.34 289 ASN A C 1
ATOM 2262 O O . ASN A 1 289 ? -19.141 -43.688 -14.234 1 38.34 289 ASN A O 1
ATOM 2266 N N . LYS A 1 290 ? -19.578 -41.781 -14.102 1 38.34 290 LYS A N 1
ATOM 2267 C CA . LYS A 1 290 ? -19.109 -41.688 -15.484 1 38.34 290 LYS A CA 1
ATOM 2268 C C . LYS A 1 290 ? -17.672 -41.219 -15.547 1 38.34 290 LYS A C 1
ATOM 2270 O O . LYS A 1 290 ? -17.234 -40.406 -14.703 1 38.34 290 LYS A O 1
ATOM 2275 N N . ALA A 1 291 ? -16.844 -41.844 -16.156 1 32.34 291 ALA A N 1
ATOM 2276 C CA . ALA A 1 291 ? -15.453 -41.688 -16.531 1 32.34 291 ALA A CA 1
ATOM 2277 C C . ALA A 1 291 ? -15.102 -40.219 -16.75 1 32.34 291 ALA A C 1
ATOM 2279 O O . ALA A 1 291 ? -15.328 -39.688 -17.828 1 32.34 291 ALA A O 1
ATOM 2280 N N . GLY A 1 292 ? -14.523 -39.438 -15.617 1 38.47 292 GLY A N 1
ATOM 2281 C CA . GLY A 1 292 ? -13.719 -38.25 -15.414 1 38.47 292 GLY A CA 1
ATOM 2282 C C . GLY A 1 292 ? -14.336 -37 -16.031 1 38.47 292 GLY A C 1
ATOM 2283 O O . GLY A 1 292 ? -13.633 -36.031 -16.297 1 38.47 292 GLY A O 1
ATOM 2284 N N . ARG A 1 293 ? -15.539 -37.25 -16.812 1 34.31 293 ARG A N 1
ATOM 2285 C CA . ARG A 1 293 ? -16.016 -36.062 -17.531 1 34.31 293 ARG A CA 1
ATOM 2286 C C . ARG A 1 293 ? -16.703 -35.094 -16.578 1 34.31 293 ARG A C 1
ATOM 2288 O O . ARG A 1 293 ? -17.594 -35.5 -15.82 1 34.31 293 ARG A O 1
ATOM 2295 N N . LEU A 1 294 ? -16.141 -34 -16.219 1 38.81 294 LEU A N 1
ATOM 2296 C CA . LEU A 1 294 ? -16.797 -32.844 -15.633 1 38.81 294 LEU A CA 1
ATOM 2297 C C . LEU A 1 294 ? -18.078 -32.5 -16.375 1 38.81 294 LEU A C 1
ATOM 2299 O O . LEU A 1 294 ? -18.094 -32.469 -17.609 1 38.81 294 LEU A O 1
ATOM 2303 N N . THR A 1 295 ? -19.281 -32.938 -16.016 1 34.62 295 THR A N 1
ATOM 2304 C CA . THR A 1 295 ? -20.406 -32.25 -16.656 1 34.62 295 THR A CA 1
ATOM 2305 C C . THR A 1 295 ? -20.188 -30.75 -16.672 1 34.62 295 THR A C 1
ATOM 2307 O O . THR A 1 295 ? -19.625 -30.188 -15.727 1 34.62 295 THR A O 1
ATOM 2310 N N . SER A 1 296 ? -20.078 -30.094 -17.906 1 34.69 296 SER A N 1
ATOM 2311 C CA . SER A 1 296 ? -19.938 -28.688 -18.266 1 34.69 296 SER A CA 1
ATOM 2312 C C . SER A 1 296 ? -20.594 -27.781 -17.25 1 34.69 296 SER A C 1
ATOM 2314 O O . SER A 1 296 ? -20.203 -26.625 -17.094 1 34.69 296 SER A O 1
ATOM 2316 N N . ASP A 1 297 ? -21.734 -28.141 -16.781 1 34.56 297 ASP A N 1
ATOM 2317 C CA . ASP A 1 297 ? -22.609 -27.172 -16.125 1 34.56 297 ASP A CA 1
ATOM 2318 C C . ASP A 1 297 ? -22.031 -26.734 -14.773 1 34.56 297 ASP A C 1
ATOM 2320 O O . ASP A 1 297 ? -22.516 -25.781 -14.172 1 34.56 297 ASP A O 1
ATOM 2324 N N . ALA A 1 298 ? -21.359 -27.594 -14.094 1 34.41 298 ALA A N 1
ATOM 2325 C CA . ALA A 1 298 ? -21.078 -27.234 -12.703 1 34.41 298 ALA A CA 1
ATOM 2326 C C . ALA A 1 298 ? -19.812 -26.406 -12.586 1 34.41 298 ALA A C 1
ATOM 2328 O O . ALA A 1 298 ? -19.328 -26.156 -11.477 1 34.41 298 ALA A O 1
ATOM 2329 N N . ILE A 1 299 ? -18.969 -26.438 -13.57 1 35.16 299 ILE A N 1
ATOM 2330 C CA . ILE A 1 299 ? -17.828 -25.547 -13.43 1 35.16 299 ILE A CA 1
ATOM 2331 C C . ILE A 1 299 ? -18.297 -24.094 -13.453 1 35.16 299 ILE A C 1
ATOM 2333 O O . ILE A 1 299 ? -18.656 -23.562 -14.508 1 35.16 299 ILE A O 1
ATOM 2337 N N . ARG A 1 300 ? -19.141 -23.734 -12.578 1 36.66 300 ARG A N 1
ATOM 2338 C CA . ARG A 1 300 ? -19.312 -22.297 -12.609 1 36.66 300 ARG A CA 1
ATOM 2339 C C . ARG A 1 300 ? -17.984 -21.562 -12.5 1 36.66 300 ARG A C 1
ATOM 2341 O O . ARG A 1 300 ? -17.062 -22.047 -11.836 1 36.66 300 ARG A O 1
ATOM 2348 N N . PRO A 1 301 ? -17.703 -20.844 -13.461 1 38.72 301 PRO A N 1
ATOM 2349 C CA . PRO A 1 301 ? -16.547 -19.953 -13.281 1 38.72 301 PRO A CA 1
ATOM 2350 C C . PRO A 1 301 ? -16.266 -19.641 -11.82 1 38.72 301 PRO A C 1
ATOM 2352 O O . PRO A 1 301 ? -17.203 -19.438 -11.039 1 38.72 301 PRO A O 1
ATOM 2355 N N . LEU A 1 302 ? -15.297 -20.328 -11.258 1 41.44 302 LEU A N 1
ATOM 2356 C CA . LEU A 1 302 ? -14.844 -19.938 -9.93 1 41.44 302 LEU A CA 1
ATOM 2357 C C . LEU A 1 302 ? -15.195 -18.469 -9.648 1 41.44 302 LEU A C 1
ATOM 2359 O O . LEU A 1 302 ? -14.742 -17.578 -10.359 1 41.44 302 LEU A O 1
ATOM 2363 N N . ASP A 1 303 ? -16.281 -18.297 -9.25 1 42.62 303 ASP A N 1
ATOM 2364 C CA . ASP A 1 303 ? -16.766 -16.969 -8.852 1 42.62 303 ASP A CA 1
ATOM 2365 C C . ASP A 1 303 ? -15.695 -16.219 -8.07 1 42.62 303 ASP A C 1
ATOM 2367 O O . ASP A 1 303 ? -14.836 -16.828 -7.43 1 42.62 303 ASP A O 1
ATOM 2371 N N . ASP A 1 304 ? -15.391 -15.086 -8.352 1 46.41 304 ASP A N 1
ATOM 2372 C CA . ASP A 1 304 ? -14.648 -14 -7.711 1 46.41 304 ASP A CA 1
ATOM 2373 C C . ASP A 1 304 ? -14.617 -14.18 -6.195 1 46.41 304 ASP A C 1
ATOM 2375 O O . ASP A 1 304 ? -14.016 -13.375 -5.48 1 46.41 304 ASP A O 1
ATOM 2379 N N . ASN A 1 305 ? -15.305 -15.375 -5.66 1 47.25 305 ASN A N 1
ATOM 2380 C CA . ASN A 1 305 ? -15.5 -15.398 -4.215 1 47.25 305 ASN A CA 1
ATOM 2381 C C . ASN A 1 305 ? -14.742 -16.562 -3.564 1 47.25 305 ASN A C 1
ATOM 2383 O O . ASN A 1 305 ? -15.109 -17 -2.477 1 47.25 305 ASN A O 1
ATOM 2387 N N . ALA A 1 306 ? -13.883 -17.375 -4.277 1 55.31 306 ALA A N 1
ATOM 2388 C CA . ALA A 1 306 ? -13.203 -18.469 -3.596 1 55.31 306 ALA A CA 1
ATOM 2389 C C . ALA A 1 306 ? -12.367 -17.953 -2.43 1 55.31 306 ALA A C 1
ATOM 2391 O O . ALA A 1 306 ? -11.727 -16.906 -2.533 1 55.31 306 ALA A O 1
ATOM 2392 N N . PRO A 1 307 ? -12.453 -18.688 -1.241 1 70.56 307 PRO A N 1
ATOM 2393 C CA . PRO A 1 307 ? -11.797 -18.156 -0.049 1 70.56 307 PRO A CA 1
ATOM 2394 C C . PRO A 1 307 ? -10.281 -18.062 -0.208 1 70.56 307 PRO A C 1
ATOM 2396 O O . PRO A 1 307 ? -9.656 -18.953 -0.8 1 70.56 307 PRO A O 1
ATOM 2399 N N . GLY A 1 308 ? -9.688 -17.047 -0.246 1 84.69 308 GLY A N 1
ATOM 2400 C CA . GLY A 1 308 ? -8.266 -16.75 -0.296 1 84.69 308 GLY A CA 1
ATOM 2401 C C . GLY A 1 308 ? -7.617 -16.703 1.075 1 84.69 308 GLY A C 1
ATOM 2402 O O . GLY A 1 308 ? -8.25 -17.047 2.076 1 84.69 308 GLY A O 1
ATOM 2403 N N . VAL A 1 309 ? -6.336 -16.781 1.081 1 93.31 309 VAL A N 1
ATOM 2404 C CA . VAL A 1 309 ? -5.531 -16.672 2.295 1 93.31 309 VAL A CA 1
ATOM 2405 C C . VAL A 1 309 ? -4.594 -15.477 2.193 1 93.31 309 VAL A C 1
ATOM 2407 O O . VAL A 1 309 ? -4.02 -15.219 1.133 1 93.31 309 VAL A O 1
ATOM 2410 N N . THR A 1 310 ? -4.566 -14.766 3.254 1 95.31 310 THR A N 1
ATOM 2411 C CA . THR A 1 310 ? -3.551 -13.727 3.365 1 95.31 310 THR A CA 1
ATOM 2412 C C . THR A 1 310 ? -2.48 -14.117 4.379 1 95.31 310 THR A C 1
ATOM 2414 O O . THR A 1 310 ? -2.793 -14.641 5.449 1 95.31 310 THR A O 1
ATOM 2417 N N . ILE A 1 311 ? -1.239 -13.961 3.992 1 97.81 311 ILE A N 1
ATOM 2418 C CA . ILE A 1 311 ? -0.089 -14.242 4.844 1 97.81 311 ILE A CA 1
ATOM 2419 C C . ILE A 1 311 ? 0.7 -12.961 5.09 1 97.81 311 ILE A C 1
ATOM 2421 O O . ILE A 1 311 ? 1.049 -12.25 4.148 1 97.81 311 ILE A O 1
ATOM 2425 N N . ARG A 1 312 ? 0.894 -12.617 6.301 1 98.38 312 ARG A N 1
ATOM 2426 C CA . ARG A 1 312 ? 1.741 -11.484 6.648 1 98.38 312 ARG A CA 1
ATOM 2427 C C . ARG A 1 312 ? 3.084 -11.953 7.199 1 98.38 312 ARG A C 1
ATOM 2429 O O . ARG A 1 312 ? 3.133 -12.82 8.07 1 98.38 312 ARG A O 1
ATOM 2436 N N . ILE A 1 313 ? 4.172 -11.461 6.676 1 98.69 313 ILE A N 1
ATOM 2437 C CA . ILE A 1 313 ? 5.523 -11.688 7.18 1 98.69 313 ILE A CA 1
ATOM 2438 C C . ILE A 1 313 ? 6.074 -10.398 7.785 1 98.69 313 ILE A C 1
ATOM 2440 O O . ILE A 1 313 ? 6.254 -9.398 7.082 1 98.69 313 ILE A O 1
ATOM 2444 N N . ARG A 1 314 ? 6.32 -10.438 9.07 1 97.88 314 ARG A N 1
ATOM 2445 C CA . ARG A 1 314 ? 6.762 -9.258 9.797 1 97.88 314 ARG A CA 1
ATOM 2446 C C . ARG A 1 314 ? 8.172 -9.453 10.359 1 97.88 314 ARG A C 1
ATOM 2448 O O . ARG A 1 314 ? 8.406 -10.375 11.141 1 97.88 314 ARG A O 1
ATOM 2455 N N . ASP A 1 315 ? 9.094 -8.664 9.938 1 98 315 ASP A N 1
ATOM 2456 C CA . ASP A 1 315 ? 10.445 -8.734 10.484 1 98 315 ASP A CA 1
ATOM 2457 C C . ASP A 1 315 ? 10.781 -7.484 11.289 1 98 315 ASP A C 1
ATOM 2459 O O . ASP A 1 315 ? 10.023 -6.516 11.289 1 98 315 ASP A O 1
ATOM 2463 N N . ARG A 1 316 ? 11.789 -7.535 12.062 1 96.44 316 ARG A N 1
ATOM 2464 C CA . ARG A 1 316 ? 12.375 -6.422 12.805 1 96.44 316 ARG A CA 1
ATOM 2465 C C . ARG A 1 316 ? 13.727 -6.023 12.227 1 96.44 316 ARG A C 1
ATOM 2467 O O . ARG A 1 316 ? 14.688 -5.82 12.969 1 96.44 316 ARG A O 1
ATOM 2474 N N . GLY A 1 317 ? 13.75 -5.98 10.859 1 95.5 317 GLY A N 1
ATOM 2475 C CA . GLY A 1 317 ? 15.016 -5.777 10.172 1 95.5 317 GLY A CA 1
ATOM 2476 C C . GLY A 1 317 ? 15.359 -4.316 9.977 1 95.5 317 GLY A C 1
ATOM 2477 O O . GLY A 1 317 ? 16.219 -3.977 9.148 1 95.5 317 GLY A O 1
ATOM 2478 N N . GLY A 1 318 ? 14.68 -3.438 10.641 1 93.75 318 GLY A N 1
ATOM 2479 C CA . GLY A 1 318 ? 15.039 -2.029 10.586 1 93.75 318 GLY A CA 1
ATOM 2480 C C . GLY A 1 318 ? 14.219 -1.244 9.578 1 93.75 318 GLY A C 1
ATOM 2481 O O . GLY A 1 318 ? 14.227 -0.011 9.586 1 93.75 318 GLY A O 1
ATOM 2482 N N . GLY A 1 319 ? 13.5 -1.96 8.695 1 94.25 319 GLY A N 1
ATOM 2483 C CA . GLY A 1 319 ? 12.68 -1.289 7.703 1 94.25 319 GLY A CA 1
ATOM 2484 C C . GLY A 1 319 ? 13.453 -0.875 6.465 1 94.25 319 GLY A C 1
ATOM 2485 O O . GLY A 1 319 ? 14.664 -1.095 6.379 1 94.25 319 GLY A O 1
ATOM 2486 N N . ILE A 1 320 ? 12.766 -0.397 5.488 1 93.56 320 ILE A N 1
ATOM 2487 C CA . ILE A 1 320 ? 13.312 0.061 4.219 1 93.56 320 ILE A CA 1
ATOM 2488 C C . ILE A 1 320 ? 13.25 1.585 4.148 1 93.56 320 ILE A C 1
ATOM 2490 O O . ILE A 1 320 ? 12.203 2.182 4.422 1 93.56 320 ILE A O 1
ATOM 2494 N N . SER A 1 321 ? 14.281 2.207 3.754 1 88.38 321 SER A N 1
ATOM 2495 C CA . SER A 1 321 ? 14.32 3.664 3.688 1 88.38 321 SER A CA 1
ATOM 2496 C C . SER A 1 321 ? 13.398 4.191 2.59 1 88.38 321 SER A C 1
ATOM 2498 O O . SER A 1 321 ? 13.227 3.543 1.557 1 88.38 321 SER A O 1
ATOM 2500 N N . PRO A 1 322 ? 12.852 5.34 2.785 1 83.25 322 PRO A N 1
ATOM 2501 C CA . PRO A 1 322 ? 11.984 5.945 1.777 1 83.25 322 PRO A CA 1
ATOM 2502 C C . PRO A 1 322 ? 12.672 6.125 0.428 1 83.25 322 PRO A C 1
ATOM 2504 O O . PRO A 1 322 ? 12.016 6.121 -0.614 1 83.25 322 PRO A O 1
ATOM 2507 N N . ASP A 1 323 ? 13.984 6.277 0.421 1 82.75 323 ASP A N 1
ATOM 2508 C CA . ASP A 1 323 ? 14.727 6.473 -0.82 1 82.75 323 ASP A CA 1
ATOM 2509 C C . ASP A 1 323 ? 14.82 5.172 -1.614 1 82.75 323 ASP A C 1
ATOM 2511 O O . ASP A 1 323 ? 14.93 5.195 -2.842 1 82.75 323 ASP A O 1
ATOM 2515 N N . VAL A 1 324 ? 14.758 4.062 -0.9 1 88.38 324 VAL A N 1
ATOM 2516 C CA . VAL A 1 324 ? 14.938 2.752 -1.516 1 88.38 324 VAL A CA 1
ATOM 2517 C C . VAL A 1 324 ? 13.57 2.166 -1.882 1 88.38 324 VAL A C 1
ATOM 2519 O O . VAL A 1 324 ? 13.445 1.459 -2.883 1 88.38 324 VAL A O 1
ATOM 2522 N N . LEU A 1 325 ? 12.57 2.516 -1.168 1 90.88 325 LEU A N 1
ATOM 2523 C CA . LEU A 1 325 ? 11.258 1.889 -1.214 1 90.88 325 LEU A CA 1
ATOM 2524 C C . LEU A 1 325 ? 10.664 1.969 -2.617 1 90.88 325 LEU A C 1
ATOM 2526 O O . LEU A 1 325 ? 10.117 0.986 -3.123 1 90.88 325 LEU A O 1
ATOM 2530 N N . PRO A 1 326 ? 10.898 3.051 -3.32 1 87.44 326 PRO A N 1
ATOM 2531 C CA . PRO A 1 326 ? 10.297 3.127 -4.652 1 87.44 326 PRO A CA 1
ATOM 2532 C C . PRO A 1 326 ? 10.93 2.152 -5.645 1 87.44 326 PRO A C 1
ATOM 2534 O O . PRO A 1 326 ? 10.336 1.86 -6.688 1 87.44 326 PRO A O 1
ATOM 2537 N N . ASN A 1 327 ? 12.094 1.591 -5.34 1 87.62 327 ASN A N 1
ATOM 2538 C CA . ASN A 1 327 ? 12.867 0.817 -6.305 1 87.62 327 ASN A CA 1
ATOM 2539 C C . ASN A 1 327 ? 12.789 -0.679 -6.016 1 87.62 327 ASN A C 1
ATOM 2541 O O . ASN A 1 327 ? 13.281 -1.493 -6.797 1 87.62 327 ASN A O 1
ATOM 2545 N N . ILE A 1 328 ? 12.062 -1.036 -5.012 1 90 328 ILE A N 1
ATOM 2546 C CA . ILE A 1 328 ? 12.188 -2.406 -4.523 1 90 328 ILE A CA 1
ATOM 2547 C C . ILE A 1 328 ? 11.531 -3.367 -5.512 1 90 328 ILE A C 1
ATOM 2549 O O . ILE A 1 328 ? 11.797 -4.57 -5.488 1 90 328 ILE A O 1
ATOM 2553 N N . TRP A 1 329 ? 10.664 -2.893 -6.41 1 89.56 329 TRP A N 1
ATOM 2554 C CA . TRP A 1 329 ? 9.945 -3.756 -7.34 1 89.56 329 TRP A CA 1
ATOM 2555 C C . TRP A 1 329 ? 10.633 -3.781 -8.703 1 89.56 329 TRP A C 1
ATOM 2557 O O . TRP A 1 329 ? 10.195 -4.492 -9.609 1 89.56 329 TRP A O 1
ATOM 2567 N N . SER A 1 330 ? 11.688 -2.969 -8.828 1 85.81 330 SER A N 1
ATOM 2568 C CA . SER A 1 330 ? 12.43 -2.941 -10.086 1 85.81 330 SER A CA 1
ATOM 2569 C C . SER A 1 330 ? 13.312 -4.172 -10.227 1 85.81 330 SER A C 1
ATOM 2571 O O . SER A 1 330 ? 13.992 -4.57 -9.281 1 85.81 330 SER A O 1
ATOM 2573 N N . TYR A 1 331 ? 13.18 -4.754 -11.445 1 85.38 331 TYR A N 1
ATOM 2574 C CA . TYR A 1 331 ? 14.07 -5.883 -11.719 1 85.38 331 TYR A CA 1
ATOM 2575 C C . TYR A 1 331 ? 15.531 -5.449 -11.695 1 85.38 331 TYR A C 1
ATOM 2577 O O . TYR A 1 331 ? 15.867 -4.363 -12.18 1 85.38 331 TYR A O 1
ATOM 2585 N N . SER A 1 332 ? 16.406 -6.254 -11.117 1 79.25 332 SER A N 1
ATOM 2586 C CA . SER A 1 332 ? 17.859 -6.055 -11.039 1 79.25 332 SER A CA 1
ATOM 2587 C C . SER A 1 332 ? 18.219 -5.047 -9.945 1 79.25 332 SER A C 1
ATOM 2589 O O . SER A 1 332 ? 19.375 -4.652 -9.82 1 79.25 332 SER A O 1
ATOM 2591 N N . PHE A 1 333 ? 17.234 -4.527 -9.219 1 78.69 333 PHE A N 1
ATOM 2592 C CA . PHE A 1 333 ? 17.516 -3.684 -8.062 1 78.69 333 PHE A CA 1
ATOM 2593 C C . PHE A 1 333 ? 17.859 -4.531 -6.84 1 78.69 333 PHE A C 1
ATOM 2595 O O . PHE A 1 333 ? 17.156 -5.5 -6.539 1 78.69 333 PHE A O 1
ATOM 2602 N N . THR A 1 334 ? 18.969 -4.105 -6.184 1 71.38 334 THR A N 1
ATOM 2603 C CA . THR A 1 334 ? 19.359 -4.805 -4.965 1 71.38 334 THR A CA 1
ATOM 2604 C C . THR A 1 334 ? 20.109 -3.863 -4.02 1 71.38 334 THR A C 1
ATOM 2606 O O . THR A 1 334 ? 20.766 -2.92 -4.465 1 71.38 334 THR A O 1
ATOM 2609 N N . THR A 1 335 ? 19.922 -3.971 -2.734 1 70.88 335 THR A N 1
ATOM 2610 C CA . THR A 1 335 ? 20.625 -3.174 -1.738 1 70.88 335 THR A CA 1
ATOM 2611 C C . THR A 1 335 ? 21.812 -3.949 -1.163 1 70.88 335 THR A C 1
ATOM 2613 O O . THR A 1 335 ? 22.453 -3.498 -0.212 1 70.88 335 THR A O 1
ATOM 2616 N N . VAL A 1 336 ? 22.109 -5.055 -1.598 1 61.62 336 VAL A N 1
ATOM 2617 C CA . VAL A 1 336 ? 23.219 -5.867 -1.122 1 61.62 336 VAL A CA 1
ATOM 2618 C C . VAL A 1 336 ? 24.531 -5.223 -1.525 1 61.62 336 VAL A C 1
ATOM 2620 O O . VAL A 1 336 ? 24.703 -4.805 -2.674 1 61.62 336 VAL A O 1
ATOM 2623 N N . ARG A 1 337 ? 25.344 -4.582 -0.441 1 53 337 ARG A N 1
ATOM 2624 C CA . ARG A 1 337 ? 26.641 -3.955 -0.632 1 53 337 ARG A CA 1
ATOM 2625 C C . ARG A 1 337 ? 27.641 -4.938 -1.229 1 53 337 ARG A C 1
ATOM 2627 O O . ARG A 1 337 ? 27.609 -6.129 -0.918 1 53 337 ARG A O 1
ATOM 2634 N N . GLU A 1 338 ? 28.344 -4.57 -2.32 1 45.91 338 GLU A N 1
ATOM 2635 C CA . GLU A 1 338 ? 29.406 -5.312 -2.977 1 45.91 338 GLU A CA 1
ATOM 2636 C C . GLU A 1 338 ? 30.625 -5.438 -2.07 1 45.91 338 GLU A C 1
ATOM 2638 O O . GLU A 1 338 ? 31.703 -5.855 -2.516 1 45.91 338 GLU A O 1
ATOM 2643 N N . ASP A 1 339 ? 30.875 -5.086 -0.796 1 39.12 339 ASP A N 1
ATOM 2644 C CA . ASP A 1 339 ? 32.25 -5.117 -0.284 1 39.12 339 ASP A CA 1
ATOM 2645 C C . ASP A 1 339 ? 32.969 -6.391 -0.723 1 39.12 339 ASP A C 1
ATOM 2647 O O . ASP A 1 339 ? 34.188 -6.48 -0.625 1 39.12 339 ASP A O 1
ATOM 2651 N N . GLU A 1 340 ? 32.688 -7.543 -0.042 1 35.78 340 GLU A N 1
ATOM 2652 C CA . GLU A 1 340 ? 33.812 -8.5 0.001 1 35.78 340 GLU A CA 1
ATOM 2653 C C . GLU A 1 340 ? 34.406 -8.719 -1.386 1 35.78 340 GLU A C 1
ATOM 2655 O O . GLU A 1 340 ? 33.688 -9.117 -2.314 1 35.78 340 GLU A O 1
ATOM 2660 N N . GLU A 1 341 ? 35.531 -8.023 -1.725 1 33.88 341 GLU A N 1
ATOM 2661 C CA . GLU A 1 341 ? 36.688 -8.062 -2.625 1 33.88 341 GLU A CA 1
ATOM 2662 C C . GLU A 1 341 ? 37.031 -9.492 -3.02 1 33.88 341 GLU A C 1
ATOM 2664 O O . GLU A 1 341 ? 37.844 -9.711 -3.926 1 33.88 341 GLU A O 1
ATOM 2669 N N . ASP A 1 342 ? 37.281 -10.461 -2.006 1 33.31 342 ASP A N 1
ATOM 2670 C CA . ASP A 1 342 ? 38.219 -11.523 -2.363 1 33.31 342 ASP A CA 1
ATOM 2671 C C . ASP A 1 342 ? 37.781 -12.234 -3.641 1 33.31 342 ASP A C 1
ATOM 2673 O O . ASP A 1 342 ? 38.219 -13.367 -3.904 1 33.31 342 ASP A O 1
ATOM 2677 N N . VAL A 1 343 ? 36.656 -12.141 -4.23 1 31.09 343 VAL A N 1
ATOM 2678 C CA . VAL A 1 343 ? 36.969 -12.766 -5.508 1 31.09 343 VAL A CA 1
ATOM 2679 C C . VAL A 1 343 ? 37.812 -11.828 -6.359 1 31.09 343 VAL A C 1
ATOM 2681 O O . VAL A 1 343 ? 37.469 -10.664 -6.551 1 31.09 343 VAL A O 1
ATOM 2684 N N . PRO A 1 344 ? 39.188 -11.961 -6.566 1 29.58 344 PRO A N 1
ATOM 2685 C CA . PRO A 1 344 ? 39.906 -11.203 -7.582 1 29.58 344 PRO A CA 1
ATOM 2686 C C . PRO A 1 344 ? 39 -10.594 -8.641 1 29.58 344 PRO A C 1
ATOM 2688 O O . PRO A 1 344 ? 37.812 -10.883 -8.656 1 29.58 344 PRO A O 1
ATOM 2691 N N . GLY A 1 345 ? 39.562 -10.641 -10.055 1 29.62 345 GLY A N 1
ATOM 2692 C CA . GLY A 1 345 ? 39.094 -10.359 -11.406 1 29.62 345 GLY A CA 1
ATOM 2693 C C . GLY A 1 345 ? 37.625 -10.688 -11.617 1 29.62 345 GLY A C 1
ATOM 2694 O O . GLY A 1 345 ? 37.219 -10.93 -12.742 1 29.62 345 GLY A O 1
ATOM 2695 N N . GLY A 1 346 ? 37 -11.305 -10.758 1 28.77 346 GLY A N 1
ATOM 2696 C CA . GLY A 1 346 ? 35.781 -12.031 -11.141 1 28.77 346 GLY A CA 1
ATOM 2697 C C . GLY A 1 346 ? 34.688 -11.125 -11.656 1 28.77 346 GLY A C 1
ATOM 2698 O O . GLY A 1 346 ? 34.219 -10.242 -10.945 1 28.77 346 GLY A O 1
ATOM 2699 N N . SER A 1 347 ? 34.625 -10.719 -12.984 1 30 347 SER A N 1
ATOM 2700 C CA . SER A 1 347 ? 33.719 -10.172 -13.984 1 30 347 SER A CA 1
ATOM 2701 C C . SER A 1 347 ? 32.281 -10.5 -13.648 1 30 347 SER A C 1
ATOM 2703 O O . SER A 1 347 ? 32 -11.133 -12.633 1 30 347 SER A O 1
ATOM 2705 N N . SER A 1 348 ? 31.438 -10.906 -14.93 1 32.5 348 SER A N 1
ATOM 2706 C CA . SER A 1 348 ? 30.172 -11.383 -15.5 1 32.5 348 SER A CA 1
ATOM 2707 C C . SER A 1 348 ? 29.609 -12.539 -14.68 1 32.5 348 SER A C 1
ATOM 2709 O O . SER A 1 348 ? 28.406 -12.828 -14.758 1 32.5 348 SER A O 1
ATOM 2711 N N . ILE A 1 349 ? 30.375 -13.398 -14.242 1 31.25 349 ILE A N 1
ATOM 2712 C CA . ILE A 1 349 ? 30.156 -14.75 -13.75 1 31.25 349 ILE A CA 1
ATOM 2713 C C . ILE A 1 349 ? 29.5 -14.695 -12.375 1 31.25 349 ILE A C 1
ATOM 2715 O O . ILE A 1 349 ? 28.688 -15.57 -12.031 1 31.25 349 ILE A O 1
ATOM 2719 N N . ASP A 1 350 ? 29.859 -13.758 -11.547 1 34.41 350 ASP A N 1
ATOM 2720 C CA . ASP A 1 350 ? 29.344 -13.781 -10.18 1 34.41 350 ASP A CA 1
ATOM 2721 C C . ASP A 1 350 ? 27.859 -13.391 -10.141 1 34.41 350 ASP A C 1
ATOM 2723 O O . ASP A 1 350 ? 27.125 -13.844 -9.266 1 34.41 350 ASP A O 1
ATOM 2727 N N . ALA A 1 351 ? 27.5 -12.398 -10.844 1 35.53 351 ALA A N 1
ATOM 2728 C CA . ALA A 1 351 ? 26.078 -12.133 -11.031 1 35.53 351 ALA A CA 1
ATOM 2729 C C . ALA A 1 351 ? 25.344 -13.391 -11.508 1 35.53 351 ALA A C 1
ATOM 2731 O O . ALA A 1 351 ? 24.219 -13.648 -11.094 1 35.53 351 ALA A O 1
ATOM 2732 N N . LEU A 1 352 ? 26.031 -14.148 -12.398 1 35.03 352 LEU A N 1
ATOM 2733 C CA . LEU A 1 352 ? 25.547 -15.43 -12.906 1 35.03 352 LEU A CA 1
ATOM 2734 C C . LEU A 1 352 ? 25.438 -16.453 -11.781 1 35.03 352 LEU A C 1
ATOM 2736 O O . LEU A 1 352 ? 24.516 -17.281 -11.773 1 35.03 352 LEU A O 1
ATOM 2740 N N . SER A 1 353 ? 26.484 -16.516 -10.969 1 36.91 353 SER A N 1
ATOM 2741 C CA . SER A 1 353 ? 26.422 -17.453 -9.852 1 36.91 353 SER A CA 1
ATOM 2742 C C . SER A 1 353 ? 25.266 -17.125 -8.922 1 36.91 353 SER A C 1
ATOM 2744 O O . SER A 1 353 ? 24.641 -18.031 -8.359 1 36.91 353 SER A O 1
ATOM 2746 N N . VAL A 1 354 ? 24.984 -15.867 -8.758 1 37.5 354 VAL A N 1
ATOM 2747 C CA . VAL A 1 354 ? 23.859 -15.438 -7.934 1 37.5 354 VAL A CA 1
ATOM 2748 C C . VAL A 1 354 ? 22.547 -15.758 -8.641 1 37.5 354 VAL A C 1
ATOM 2750 O O . VAL A 1 354 ? 21.578 -16.172 -8.008 1 37.5 354 VAL A O 1
ATOM 2753 N N . ILE A 1 355 ? 22.453 -15.57 -9.992 1 37.31 355 ILE A N 1
ATOM 2754 C CA . ILE A 1 355 ? 21.297 -15.914 -10.812 1 37.31 355 ILE A CA 1
ATOM 2755 C C . ILE A 1 355 ? 21.094 -17.422 -10.805 1 37.31 355 ILE A C 1
ATOM 2757 O O . ILE A 1 355 ? 19.953 -17.891 -10.719 1 37.31 355 ILE A O 1
ATOM 2761 N N . SER A 1 356 ? 22.172 -18.172 -11.18 1 35.19 356 SER A N 1
ATOM 2762 C CA . SER A 1 356 ? 22.109 -19.625 -11.273 1 35.19 356 SER A CA 1
ATOM 2763 C C . SER A 1 356 ? 21.562 -20.234 -9.984 1 35.19 356 SER A C 1
ATOM 2765 O O . SER A 1 356 ? 21.156 -21.406 -9.961 1 35.19 356 SER A O 1
ATOM 2767 N N . SER A 1 357 ? 21.828 -19.578 -8.867 1 36.88 357 SER A N 1
ATOM 2768 C CA . SER A 1 357 ? 21.328 -20.188 -7.648 1 36.88 357 SER A CA 1
ATOM 2769 C C . SER A 1 357 ? 19.797 -20.094 -7.582 1 36.88 357 SER A C 1
ATOM 2771 O O . SER A 1 357 ? 19.172 -20.75 -6.742 1 36.88 357 SER A O 1
ATOM 2773 N N . SER A 1 358 ? 19.125 -19.219 -8.18 1 36.91 358 SER A N 1
ATOM 2774 C CA . SER A 1 358 ? 17.672 -19.141 -8.125 1 36.91 358 SER A CA 1
ATOM 2775 C C . SER A 1 358 ? 17.031 -20.312 -8.867 1 36.91 358 SER A C 1
ATOM 2777 O O . SER A 1 358 ? 15.883 -20.672 -8.594 1 36.91 358 SER A O 1
ATOM 2779 N N . SER A 1 359 ? 17.406 -20.656 -10.117 1 36.75 359 SER A N 1
ATOM 2780 C CA . SER A 1 359 ? 16.844 -21.859 -10.734 1 36.75 359 SER A CA 1
ATOM 2781 C C . SER A 1 359 ? 17.219 -23.109 -9.961 1 36.75 359 SER A C 1
ATOM 2783 O O . SER A 1 359 ? 16.422 -24.047 -9.836 1 36.75 359 SER A O 1
ATOM 2785 N N . GLY A 1 360 ? 18.547 -23.734 -10.172 1 32.38 360 GLY A N 1
ATOM 2786 C CA . GLY A 1 360 ? 19.188 -24.812 -9.461 1 32.38 360 GLY A CA 1
ATOM 2787 C C . GLY A 1 360 ? 19.703 -24.406 -8.094 1 32.38 360 GLY A C 1
ATOM 2788 O O . GLY A 1 360 ? 20.016 -23.234 -7.863 1 32.38 360 GLY A O 1
ATOM 2789 N N . GLY A 1 361 ? 19.656 -25.172 -6.918 1 37.41 361 GLY A N 1
ATOM 2790 C CA . GLY A 1 361 ? 20.016 -25.266 -5.512 1 37.41 361 GLY A CA 1
ATOM 2791 C C . GLY A 1 361 ? 20.984 -24.188 -5.074 1 37.41 361 GLY A C 1
ATOM 2792 O O . GLY A 1 361 ? 21.703 -24.359 -4.082 1 37.41 361 GLY A O 1
ATOM 2793 N N . GLY A 1 362 ? 21.438 -23.406 -5.902 1 41.88 362 GLY A N 1
ATOM 2794 C CA . GLY A 1 362 ? 22.484 -22.625 -5.277 1 41.88 362 GLY A CA 1
ATOM 2795 C C . GLY A 1 362 ? 21.969 -21.625 -4.258 1 41.88 362 GLY A C 1
ATOM 2796 O O . GLY A 1 362 ? 20.844 -21.141 -4.379 1 41.88 362 GLY A O 1
ATOM 2797 N N . SER A 1 363 ? 22.406 -21.719 -2.879 1 52 363 SER A N 1
ATOM 2798 C CA . SER A 1 363 ? 22.328 -21.297 -1.484 1 52 363 SER A CA 1
ATOM 2799 C C . SER A 1 363 ? 22.578 -19.797 -1.346 1 52 363 SER A C 1
ATOM 2801 O O . SER A 1 363 ? 23.312 -19.375 -0.449 1 52 363 SER A O 1
ATOM 2803 N N . SER A 1 364 ? 22.188 -18.875 -2.455 1 62.22 364 SER A N 1
ATOM 2804 C CA . SER A 1 364 ? 22.547 -17.516 -2.072 1 62.22 364 SER A CA 1
ATOM 2805 C C . SER A 1 364 ? 21.375 -16.781 -1.428 1 62.22 364 SER A C 1
ATOM 2807 O O . SER A 1 364 ? 20.219 -17 -1.814 1 62.22 364 SER A O 1
ATOM 2809 N N . ILE A 1 365 ? 21.672 -16.047 -0.334 1 54.97 365 ILE A N 1
ATOM 2810 C CA . ILE A 1 365 ? 20.688 -15.281 0.421 1 54.97 365 ILE A CA 1
ATOM 2811 C C . ILE A 1 365 ? 20.234 -14.078 -0.399 1 54.97 365 ILE A C 1
ATOM 2813 O O . ILE A 1 365 ? 19.141 -13.562 -0.198 1 54.97 365 ILE A O 1
ATOM 2817 N N . ALA A 1 366 ? 21.141 -13.477 -1.265 1 60.12 366 ALA A N 1
ATOM 2818 C CA . ALA A 1 366 ? 20.797 -12.32 -2.086 1 60.12 366 ALA A CA 1
ATOM 2819 C C . ALA A 1 366 ? 21.266 -12.508 -3.525 1 60.12 366 ALA A C 1
ATOM 2821 O O . ALA A 1 366 ? 22.172 -13.289 -3.789 1 60.12 366 ALA A O 1
ATOM 2822 N N . GLY A 1 367 ? 20.469 -11.922 -4.543 1 64.88 367 GLY A N 1
ATOM 2823 C CA . GLY A 1 367 ? 20.828 -12.219 -5.922 1 64.88 367 GLY A CA 1
ATOM 2824 C C . GLY A 1 367 ? 20.656 -11.031 -6.852 1 64.88 367 GLY A C 1
ATOM 2825 O O . GLY A 1 367 ? 21.062 -9.914 -6.523 1 64.88 367 GLY A O 1
ATOM 2826 N N . LEU A 1 368 ? 20.094 -11.281 -7.98 1 68.19 368 LEU A N 1
ATOM 2827 C CA . LEU A 1 368 ? 20.031 -10.453 -9.18 1 68.19 368 LEU A CA 1
ATOM 2828 C C . LEU A 1 368 ? 18.906 -9.43 -9.07 1 68.19 368 LEU A C 1
ATOM 2830 O O . LEU A 1 368 ? 18.766 -8.555 -9.93 1 68.19 368 LEU A O 1
ATOM 2834 N N . GLY A 1 369 ? 18.172 -9.438 -7.941 1 81.44 369 GLY A N 1
ATOM 2835 C CA . GLY A 1 369 ? 17.078 -8.477 -7.793 1 81.44 369 GLY A CA 1
ATOM 2836 C C . GLY A 1 369 ? 15.828 -8.875 -8.547 1 81.44 369 GLY A C 1
ATOM 2837 O O . GLY A 1 369 ? 15.062 -8.016 -8.977 1 81.44 369 GLY A O 1
ATOM 2838 N N . TYR A 1 370 ? 15.648 -10.219 -8.719 1 87.06 370 TYR A N 1
ATOM 2839 C CA . TYR A 1 370 ? 14.477 -10.703 -9.438 1 87.06 370 TYR A CA 1
ATOM 2840 C C . TYR A 1 370 ? 13.461 -11.32 -8.484 1 87.06 370 TYR A C 1
ATOM 2842 O O . TYR A 1 370 ? 12.297 -11.508 -8.844 1 87.06 370 TYR A O 1
ATOM 2850 N N . GLY A 1 371 ? 13.93 -11.609 -7.27 1 89.44 371 GLY A N 1
ATOM 2851 C CA . GLY A 1 371 ? 13.125 -12.375 -6.328 1 89.44 371 GLY A CA 1
ATOM 2852 C C . GLY A 1 371 ? 11.82 -11.688 -5.965 1 89.44 371 GLY A C 1
ATOM 2853 O O . GLY A 1 371 ? 10.742 -12.273 -6.121 1 89.44 371 GLY A O 1
ATOM 2854 N N . LEU A 1 372 ? 11.914 -10.438 -5.57 1 92.81 372 LEU A N 1
ATOM 2855 C CA . LEU A 1 372 ? 10.734 -9.75 -5.062 1 92.81 372 LEU A CA 1
ATOM 2856 C C . LEU A 1 372 ? 9.766 -9.43 -6.195 1 92.81 372 LEU A C 1
ATOM 2858 O O . LEU A 1 372 ? 8.578 -9.758 -6.113 1 92.81 372 LEU A O 1
ATOM 2862 N N . PRO A 1 373 ? 10.211 -8.891 -7.305 1 91.75 373 PRO A N 1
ATOM 2863 C CA . PRO A 1 373 ? 9.258 -8.633 -8.391 1 91.75 373 PRO A CA 1
ATOM 2864 C C . PRO A 1 373 ? 8.641 -9.914 -8.953 1 91.75 373 PRO A C 1
ATOM 2866 O O . PRO A 1 373 ? 7.461 -9.922 -9.32 1 91.75 373 PRO A O 1
ATOM 2869 N N . LEU A 1 374 ? 9.406 -10.961 -9.031 1 92.12 374 LEU A N 1
ATOM 2870 C CA . LEU A 1 374 ? 8.867 -12.219 -9.531 1 92.12 374 LEU A CA 1
ATOM 2871 C C . LEU A 1 374 ? 7.852 -12.805 -8.547 1 92.12 374 LEU A C 1
ATOM 2873 O O . LEU A 1 374 ? 6.867 -13.422 -8.953 1 92.12 374 LEU A O 1
ATOM 2877 N N . SER A 1 375 ? 8.125 -12.664 -7.23 1 95.31 375 SER A N 1
ATOM 2878 C CA . SER A 1 375 ? 7.145 -13.07 -6.23 1 95.31 375 SER A CA 1
ATOM 2879 C C . SER A 1 375 ? 5.809 -12.367 -6.453 1 95.31 375 SER A C 1
ATOM 2881 O O . SER A 1 375 ? 4.75 -13 -6.363 1 95.31 375 SER A O 1
ATOM 2883 N N . ARG A 1 376 ? 5.898 -11.125 -6.727 1 95.31 376 ARG A N 1
ATOM 2884 C CA . ARG A 1 376 ? 4.684 -10.367 -7.004 1 95.31 376 ARG A CA 1
ATOM 2885 C C . ARG A 1 376 ? 3.979 -10.898 -8.25 1 95.31 376 ARG A C 1
ATOM 2887 O O . ARG A 1 376 ? 2.752 -11.023 -8.266 1 95.31 376 ARG A O 1
ATOM 2894 N N . ALA A 1 377 ? 4.727 -11.227 -9.273 1 92.94 377 ALA A N 1
ATOM 2895 C CA . ALA A 1 377 ? 4.148 -11.773 -10.5 1 92.94 377 ALA A CA 1
ATOM 2896 C C . ALA A 1 377 ? 3.434 -13.094 -10.227 1 92.94 377 ALA A C 1
ATOM 2898 O O . ALA A 1 377 ? 2.316 -13.312 -10.703 1 92.94 377 ALA A O 1
ATOM 2899 N N . TYR A 1 378 ? 4.082 -13.938 -9.453 1 94.12 378 TYR A N 1
ATOM 2900 C CA . TYR A 1 378 ? 3.484 -15.219 -9.102 1 94.12 378 TYR A CA 1
ATOM 2901 C C . TYR A 1 378 ? 2.186 -15.023 -8.336 1 94.12 378 TYR A C 1
ATOM 2903 O O . TYR A 1 378 ? 1.183 -15.68 -8.617 1 94.12 378 TYR A O 1
ATOM 2911 N N . ALA A 1 379 ? 2.195 -14.133 -7.398 1 94.88 379 ALA A N 1
ATOM 2912 C CA . ALA A 1 379 ? 1.016 -13.891 -6.57 1 94.88 379 ALA A CA 1
ATOM 2913 C C . ALA A 1 379 ? -0.122 -13.297 -7.395 1 94.88 379 ALA A C 1
ATOM 2915 O O . ALA A 1 379 ? -1.274 -13.719 -7.27 1 94.88 379 ALA A O 1
ATOM 2916 N N . GLU A 1 380 ? 0.196 -12.438 -8.273 1 93.62 380 GLU A N 1
ATOM 2917 C CA . GLU A 1 380 ? -0.805 -11.695 -9.031 1 93.62 380 GLU A CA 1
ATOM 2918 C C . GLU A 1 380 ? -1.374 -12.547 -10.164 1 93.62 380 GLU A C 1
ATOM 2920 O O . GLU A 1 380 ? -2.443 -12.242 -10.703 1 93.62 380 GLU A O 1
ATOM 2925 N N . TYR A 1 381 ? -0.635 -13.539 -10.531 1 91.44 381 TYR A N 1
ATOM 2926 C CA . TYR A 1 381 ? -1.039 -14.32 -11.695 1 91.44 381 TYR A CA 1
ATOM 2927 C C . TYR A 1 381 ? -2.459 -14.852 -11.539 1 91.44 381 TYR A C 1
ATOM 2929 O O . TYR A 1 381 ? -3.232 -14.875 -12.5 1 91.44 381 TYR A O 1
ATOM 2937 N N . PHE A 1 382 ? -2.828 -15.242 -10.352 1 88.12 382 PHE A N 1
ATOM 2938 C CA . PHE A 1 382 ? -4.172 -15.766 -10.117 1 88.12 382 PHE A CA 1
ATOM 2939 C C . PHE A 1 382 ? -5.004 -14.773 -9.312 1 88.12 382 PHE A C 1
ATOM 2941 O O . PHE A 1 382 ? -5.941 -15.172 -8.609 1 88.12 382 PHE A O 1
ATOM 2948 N N . GLY A 1 383 ? -4.617 -13.555 -9.266 1 87.5 383 GLY A N 1
ATOM 2949 C CA . GLY A 1 383 ? -5.488 -12.523 -8.719 1 87.5 383 GLY A CA 1
ATOM 2950 C C . GLY A 1 383 ? -5.102 -12.094 -7.32 1 87.5 383 GLY A C 1
ATOM 2951 O O . GLY A 1 383 ? -5.816 -11.32 -6.68 1 87.5 383 GLY A O 1
ATOM 2952 N N . GLY A 1 384 ? -4.035 -12.594 -6.762 1 91.75 384 GLY A N 1
ATOM 2953 C CA . GLY A 1 384 ? -3.508 -12.125 -5.488 1 91.75 384 GLY A CA 1
ATOM 2954 C C . GLY A 1 384 ? -2.607 -10.914 -5.625 1 91.75 384 GLY A C 1
ATOM 2955 O O . GLY A 1 384 ? -2.828 -10.062 -6.492 1 91.75 384 GLY A O 1
ATOM 2956 N N . GLY A 1 385 ? -1.688 -10.844 -4.617 1 93.69 385 GLY A N 1
ATOM 2957 C CA . GLY A 1 385 ? -0.757 -9.727 -4.652 1 93.69 385 GLY A CA 1
ATOM 2958 C C . GLY A 1 385 ? 0.19 -9.703 -3.469 1 93.69 385 GLY A C 1
ATOM 2959 O O . GLY A 1 385 ? 0.042 -10.492 -2.531 1 93.69 385 GLY A O 1
ATOM 2960 N N . VAL A 1 386 ? 1.208 -8.844 -3.607 1 96.44 386 VAL A N 1
ATOM 2961 C CA . VAL A 1 386 ? 2.18 -8.625 -2.541 1 96.44 386 VAL A CA 1
ATOM 2962 C C . VAL A 1 386 ? 2.271 -7.137 -2.223 1 96.44 386 VAL A C 1
ATOM 2964 O O . VAL A 1 386 ? 2.381 -6.309 -3.129 1 96.44 386 VAL A O 1
ATOM 2967 N N . ALA A 1 387 ? 2.104 -6.809 -0.992 1 96.25 387 ALA A N 1
ATOM 2968 C CA . ALA A 1 387 ? 2.295 -5.434 -0.531 1 96.25 387 ALA A CA 1
ATOM 2969 C C . ALA A 1 387 ? 3.373 -5.363 0.547 1 96.25 387 ALA A C 1
ATOM 2971 O O . ALA A 1 387 ? 3.439 -6.227 1.426 1 96.25 387 ALA A O 1
ATOM 2972 N N . VAL A 1 388 ? 4.223 -4.34 0.388 1 97.12 388 VAL A N 1
ATOM 2973 C CA . VAL A 1 388 ? 5.301 -4.137 1.349 1 97.12 388 VAL A CA 1
ATOM 2974 C C . VAL A 1 388 ? 5.09 -2.822 2.094 1 97.12 388 VAL A C 1
ATOM 2976 O O . VAL A 1 388 ? 4.828 -1.786 1.478 1 97.12 388 VAL A O 1
ATOM 2979 N N . GLN A 1 389 ? 5.074 -2.904 3.395 1 96 389 GLN A N 1
ATOM 2980 C CA . GLN A 1 389 ? 5 -1.719 4.242 1 96 389 GLN A CA 1
ATOM 2981 C C . GLN A 1 389 ? 6.207 -1.632 5.172 1 96 389 GLN A C 1
A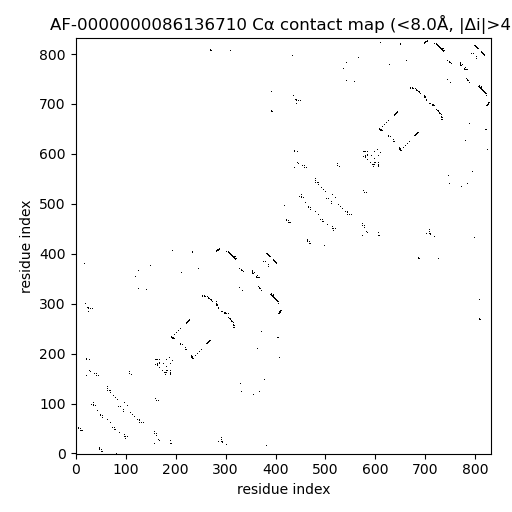TOM 2983 O O . GLN A 1 389 ? 6.457 -2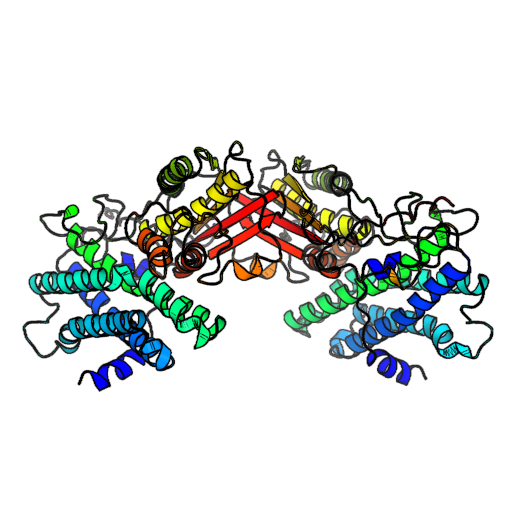.547 5.957 1 96 389 GLN A O 1
ATOM 2988 N N . SER A 1 390 ? 6.914 -0.511 5.051 1 95.06 390 SER A N 1
ATOM 2989 C CA . SER A 1 390 ? 8.117 -0.316 5.855 1 95.06 390 SER A CA 1
ATOM 2990 C C . SER A 1 390 ? 7.832 0.555 7.074 1 95.06 390 SER A C 1
ATOM 2992 O O . SER A 1 390 ? 7.199 1.607 6.957 1 95.06 390 SER A O 1
ATOM 2994 N N . LEU A 1 391 ? 8.086 0.094 8.227 1 94.75 391 LEU A N 1
ATOM 2995 C CA . LEU A 1 391 ? 8.281 0.909 9.422 1 94.75 391 LEU A CA 1
ATOM 2996 C C . LEU A 1 391 ? 9.75 1.249 9.609 1 94.75 391 LEU A C 1
ATOM 2998 O O . LEU A 1 391 ? 10.43 0.639 10.438 1 94.75 391 LEU A O 1
ATOM 3002 N N . TYR A 1 392 ? 10.141 2.277 8.812 1 90.69 392 TYR A N 1
ATOM 3003 C CA . TYR A 1 392 ? 11.562 2.611 8.742 1 90.69 392 TYR A CA 1
ATOM 3004 C C . TYR A 1 392 ? 12.117 2.902 10.125 1 90.69 392 TYR A C 1
ATOM 3006 O O . TYR A 1 392 ? 11.578 3.732 10.859 1 90.69 392 TYR A O 1
ATOM 3014 N N . GLY A 1 393 ? 13.141 2.26 10.516 1 90.5 393 GLY A N 1
ATOM 3015 C CA . GLY A 1 393 ? 13.734 2.326 11.844 1 90.5 393 GLY A CA 1
ATOM 3016 C C . GLY A 1 393 ? 13.305 1.188 12.742 1 90.5 393 GLY A C 1
ATOM 3017 O O . GLY A 1 393 ? 13.805 1.053 13.867 1 90.5 393 GLY A O 1
ATOM 3018 N N . TRP A 1 394 ? 12.406 0.354 12.273 1 94.81 394 TRP A N 1
ATOM 3019 C CA . TRP A 1 394 ? 11.859 -0.707 13.109 1 94.81 394 TRP A CA 1
ATOM 3020 C C . TRP A 1 394 ? 11.812 -2.031 12.352 1 94.81 394 TRP A C 1
ATOM 3022 O O . TRP A 1 394 ? 12.508 -2.984 12.719 1 94.81 394 TRP A O 1
ATOM 3032 N N . GLY A 1 395 ? 11.109 -2.088 11.305 1 96.75 395 GLY A N 1
ATOM 3033 C CA . GLY A 1 395 ? 10.953 -3.338 10.578 1 96.75 395 GLY A CA 1
ATOM 3034 C C . GLY A 1 395 ? 10.102 -3.201 9.328 1 96.75 395 GLY A C 1
ATOM 3035 O O . GLY A 1 395 ? 9.844 -2.088 8.867 1 96.75 395 GLY A O 1
ATOM 3036 N N . THR A 1 396 ? 9.766 -4.344 8.727 1 97.75 396 THR A N 1
ATOM 3037 C CA . THR A 1 396 ? 8.984 -4.398 7.492 1 97.75 396 THR A CA 1
ATOM 3038 C C . THR A 1 396 ? 7.879 -5.445 7.598 1 97.75 396 THR A C 1
ATOM 3040 O O . THR A 1 396 ? 8.102 -6.539 8.117 1 97.75 396 THR A O 1
ATOM 3043 N N . ASP A 1 397 ? 6.691 -5.066 7.141 1 98.06 397 ASP A N 1
ATOM 3044 C CA . ASP A 1 397 ? 5.582 -6.004 6.98 1 98.06 397 ASP A CA 1
ATOM 3045 C C . ASP A 1 397 ? 5.305 -6.277 5.504 1 98.06 397 ASP A C 1
ATOM 3047 O O . ASP A 1 397 ? 5.141 -5.344 4.715 1 98.06 397 ASP A O 1
ATOM 3051 N N . VAL A 1 398 ? 5.301 -7.555 5.18 1 98.44 398 VAL A N 1
ATOM 3052 C CA . VAL A 1 398 ? 4.93 -7.957 3.826 1 98.44 398 VAL A CA 1
ATOM 3053 C C . VAL A 1 398 ? 3.6 -8.703 3.857 1 98.44 398 VAL A C 1
ATOM 3055 O O . VAL A 1 398 ? 3.406 -9.602 4.676 1 98.44 398 VAL A O 1
ATOM 3058 N N . TYR A 1 399 ? 2.686 -8.258 3.02 1 97.25 399 TYR A N 1
ATOM 3059 C CA . TYR A 1 399 ? 1.376 -8.883 2.906 1 97.25 399 TYR A CA 1
ATOM 3060 C C . TYR A 1 399 ? 1.251 -9.648 1.594 1 97.25 399 TYR A C 1
ATOM 3062 O O . TYR A 1 399 ? 1.326 -9.062 0.513 1 97.25 399 TYR A O 1
ATOM 3070 N N . LEU A 1 400 ? 1.102 -10.914 1.728 1 97.56 400 LEU A N 1
ATOM 3071 C CA . LEU A 1 400 ? 0.887 -11.812 0.595 1 97.56 400 LEU A CA 1
ATOM 3072 C C . LEU A 1 400 ? -0.564 -12.273 0.538 1 97.56 400 LEU A C 1
ATOM 3074 O O . LEU A 1 400 ? -1.004 -13.062 1.381 1 97.56 400 LEU A O 1
ATOM 3078 N N . ARG A 1 401 ? -1.257 -11.812 -0.445 1 94.56 401 ARG A N 1
ATOM 3079 C CA . ARG A 1 401 ? -2.629 -12.25 -0.669 1 94.56 401 ARG A CA 1
ATOM 3080 C C . ARG A 1 401 ? -2.695 -13.297 -1.782 1 94.56 401 ARG A C 1
ATOM 3082 O O . ARG A 1 401 ? -2.145 -13.086 -2.865 1 94.56 401 ARG A O 1
ATOM 3089 N N . LEU A 1 402 ? -3.322 -14.383 -1.48 1 93.69 402 LEU A N 1
ATOM 3090 C CA . LEU A 1 402 ? -3.488 -15.461 -2.447 1 93.69 402 LEU A CA 1
ATOM 3091 C C . LEU A 1 402 ? -4.961 -15.812 -2.621 1 93.69 402 LEU A C 1
ATOM 3093 O O . LEU A 1 402 ? -5.715 -15.844 -1.646 1 93.69 402 LEU A O 1
ATOM 3097 N N . LYS A 1 403 ? -5.285 -16.031 -3.891 1 87.25 403 LYS A N 1
ATOM 3098 C CA . LYS A 1 403 ? -6.641 -16.469 -4.191 1 87.25 403 LYS A CA 1
ATOM 3099 C C . LYS A 1 403 ? -6.672 -17.953 -4.527 1 87.25 403 LYS A C 1
ATOM 3101 O O . LYS A 1 403 ? -5.781 -18.469 -5.215 1 87.25 403 LYS A O 1
ATOM 3106 N N . GLY A 1 404 ? -7.66 -18.656 -3.936 1 78.81 404 GLY A N 1
ATOM 3107 C CA . GLY A 1 404 ? -7.828 -20.062 -4.211 1 78.81 404 GLY A CA 1
ATOM 3108 C C . GLY A 1 404 ? -8.984 -20.359 -5.152 1 78.81 404 GLY A C 1
ATOM 3109 O O . GLY A 1 404 ? -9.5 -19.453 -5.809 1 78.81 404 GLY A O 1
ATOM 3110 N N . VAL A 1 405 ? -9.219 -21.656 -5.531 1 67.25 405 VAL A N 1
ATOM 3111 C CA . VAL A 1 405 ? -10.305 -22.094 -6.41 1 67.25 405 VAL A CA 1
ATOM 3112 C C . VAL A 1 405 ? -11.523 -22.484 -5.578 1 67.25 405 VAL A C 1
ATOM 3114 O O . VAL A 1 405 ? -12.617 -22.656 -6.117 1 67.25 405 VAL A O 1
ATOM 3117 N N . GLY A 1 406 ? -11.68 -22.234 -4.34 1 59.31 406 GLY A N 1
ATOM 3118 C CA . GLY A 1 406 ? -12.773 -22.719 -3.525 1 59.31 406 GLY A CA 1
ATOM 3119 C C . GLY A 1 406 ? -12.734 -24.234 -3.328 1 59.31 406 GLY A C 1
ATOM 3120 O O . GLY A 1 406 ? -11.734 -24.875 -3.641 1 59.31 406 GLY A O 1
ATOM 3121 N N . LYS A 1 407 ? -13.844 -24.875 -2.588 1 54.34 407 LYS A N 1
ATOM 3122 C CA . LYS A 1 407 ? -13.914 -26.297 -2.262 1 54.34 407 LYS A CA 1
ATOM 3123 C C . LYS A 1 407 ? -14.234 -27.125 -3.502 1 54.34 407 LYS A C 1
ATOM 3125 O O . LYS A 1 407 ? -15.102 -26.766 -4.297 1 54.34 407 LYS A O 1
ATOM 3130 N N . ILE A 1 408 ? -13.367 -28.062 -3.838 1 50.62 408 ILE A N 1
ATOM 3131 C CA . ILE A 1 408 ? -13.602 -29.031 -4.902 1 50.62 408 ILE A CA 1
ATOM 3132 C C . ILE A 1 408 ? -14.273 -30.266 -4.328 1 50.62 408 ILE A C 1
ATOM 3134 O O . ILE A 1 408 ? -13.742 -30.906 -3.42 1 50.62 408 ILE A O 1
ATOM 3138 N N . GLU A 1 409 ? -15.719 -30.328 -4.117 1 48.28 409 GLU A N 1
ATOM 3139 C CA . GLU A 1 409 ? -16.406 -31.469 -3.541 1 48.28 409 GLU A CA 1
ATOM 3140 C C . GLU A 1 409 ? -16.453 -32.656 -4.523 1 48.28 409 GLU A C 1
ATOM 3142 O O . GLU A 1 409 ? -16.547 -32.438 -5.734 1 48.28 409 GLU A O 1
ATOM 3147 N N . ARG A 1 410 ? -16.109 -33.875 -3.859 1 45.06 410 ARG A N 1
ATOM 3148 C CA . ARG A 1 410 ? -16.312 -35.156 -4.551 1 45.06 410 ARG A CA 1
ATOM 3149 C C . ARG A 1 410 ? -17.797 -35.406 -4.781 1 45.06 410 ARG A C 1
ATOM 3151 O O . ARG A 1 410 ? -18.625 -35.125 -3.92 1 45.06 410 ARG A O 1
ATOM 3158 N N . ALA A 1 411 ? -18.344 -35.562 -5.93 1 35.69 411 ALA A N 1
ATOM 3159 C CA . ALA A 1 411 ? -19.703 -36.031 -6.18 1 35.69 411 ALA A CA 1
ATOM 3160 C C . ALA A 1 411 ? -19.984 -37.281 -5.363 1 35.69 411 ALA A C 1
ATOM 3162 O O . ALA A 1 411 ? -19.297 -38.312 -5.496 1 35.69 411 ALA A O 1
ATOM 3163 N N . SER A 1 412 ? -20.594 -37.25 -4.102 1 34.16 412 SER A N 1
ATOM 3164 C CA . SER A 1 412 ? -21.172 -38.469 -3.496 1 34.16 412 SER A CA 1
ATOM 3165 C C . SER A 1 412 ? -22.172 -39.125 -4.426 1 34.16 412 SER A C 1
ATOM 3167 O O . SER A 1 412 ? -22.781 -38.438 -5.27 1 34.16 412 SER A O 1
ATOM 3169 N N . GLU A 1 413 ? -22.438 -40.594 -4.363 1 33.56 413 GLU A N 1
ATOM 3170 C CA . GLU A 1 413 ? -23.5 -41.469 -4.883 1 33.56 413 GLU A CA 1
ATOM 3171 C C . GLU A 1 413 ? -24.875 -40.938 -4.496 1 33.56 413 GLU A C 1
ATOM 3173 O O . GLU A 1 413 ? -25.156 -40.719 -3.312 1 33.56 413 GLU A O 1
ATOM 3178 N N . ILE A 1 414 ? -25.609 -40.219 -5.168 1 28.27 414 ILE A N 1
ATOM 3179 C CA . ILE A 1 414 ? -27.047 -40.25 -4.949 1 28.27 414 ILE A CA 1
ATOM 3180 C C . ILE A 1 414 ? -27.531 -41.688 -4.812 1 28.27 414 ILE A C 1
ATOM 3182 O O . ILE A 1 414 ? -27.297 -42.5 -5.699 1 28.27 414 ILE A O 1
ATOM 3186 N N . LYS A 1 415 ? -27.984 -42.094 -3.631 1 30.42 415 LYS A N 1
ATOM 3187 C CA . LYS A 1 415 ? -28.891 -43.219 -3.426 1 30.42 415 LYS A CA 1
ATOM 3188 C C . LYS A 1 415 ? -30 -43.219 -4.461 1 30.42 415 LYS A C 1
ATOM 3190 O O . LYS A 1 415 ? -30.734 -42.25 -4.602 1 30.42 415 LYS A O 1
ATOM 3195 N N . SER A 1 416 ? -30.016 -44.219 -5.402 1 21.44 416 SER A N 1
ATOM 3196 C CA . SER A 1 416 ? -31.312 -44.75 -5.766 1 21.44 416 SER A CA 1
ATOM 3197 C C . SER A 1 416 ? -32.062 -45.25 -4.539 1 21.44 416 SER A C 1
ATOM 3199 O O . SER A 1 416 ? -31.469 -45.844 -3.627 1 21.44 416 SER A O 1
ATOM 3201 N N . MET B 1 1 ? -15.219 46.281 -7.848 1 45.03 1 MET B N 1
ATOM 3202 C CA . MET B 1 1 ? -13.828 46.156 -7.414 1 45.03 1 MET B CA 1
ATOM 3203 C C . MET B 1 1 ? -13.578 44.719 -6.91 1 45.03 1 MET B C 1
ATOM 3205 O O . MET B 1 1 ? -12.547 44.125 -7.234 1 45.03 1 MET B O 1
ATOM 3209 N N . TYR B 1 2 ? -14.57 44.188 -6.199 1 56.66 2 TYR B N 1
ATOM 3210 C CA . TYR B 1 2 ? -14.477 42.844 -5.652 1 56.66 2 TYR B CA 1
ATOM 3211 C C . TYR B 1 2 ? -14.531 41.812 -6.766 1 56.66 2 TYR B C 1
ATOM 3213 O O . TYR B 1 2 ? -13.812 40.812 -6.719 1 56.66 2 TYR B O 1
ATOM 3221 N N . ALA B 1 3 ? -15.227 42.188 -7.848 1 64.06 3 ALA B N 1
ATOM 3222 C CA . ALA B 1 3 ? -15.477 41.219 -8.922 1 64.06 3 ALA B CA 1
ATOM 3223 C C . ALA B 1 3 ? -14.195 40.906 -9.68 1 64.06 3 ALA B C 1
ATOM 3225 O O . ALA B 1 3 ? -14.016 39.781 -10.156 1 64.06 3 ALA B O 1
ATOM 3226 N N . CYS B 1 4 ? -13.32 41.844 -9.695 1 76.81 4 CYS B N 1
ATOM 3227 C CA . CYS B 1 4 ? -12.117 41.625 -10.492 1 76.81 4 CYS B CA 1
ATOM 3228 C C . CYS B 1 4 ? -10.977 41.125 -9.617 1 76.81 4 CYS B C 1
ATOM 3230 O O . CYS B 1 4 ? -9.984 40.594 -10.117 1 76.81 4 CYS B O 1
ATOM 3232 N N . THR B 1 5 ? -11.188 41.188 -8.367 1 87.81 5 THR B N 1
ATOM 3233 C CA . THR B 1 5 ? -10.102 40.875 -7.445 1 87.81 5 THR B CA 1
ATOM 3234 C C . THR B 1 5 ? -9.906 39.375 -7.297 1 87.81 5 THR B C 1
ATOM 3236 O O . THR B 1 5 ? -8.773 38.906 -7.281 1 87.81 5 THR B O 1
ATOM 3239 N N . VAL B 1 6 ? -11.008 38.688 -7.312 1 90.88 6 VAL B N 1
ATOM 3240 C CA . VAL B 1 6 ? -10.945 37.25 -7.066 1 90.88 6 VAL B CA 1
ATOM 3241 C C . VAL B 1 6 ? -10.211 36.562 -8.211 1 90.88 6 VAL B C 1
ATOM 3243 O O . VAL B 1 6 ? -9.234 35.844 -7.984 1 90.88 6 VAL B O 1
ATOM 3246 N N . PRO B 1 7 ? -10.547 36.906 -9.453 1 91.62 7 PRO B N 1
ATOM 3247 C CA . PRO B 1 7 ? -9.812 36.25 -10.547 1 91.62 7 PRO B CA 1
ATOM 3248 C C . PRO B 1 7 ? -8.328 36.625 -10.562 1 91.62 7 PRO B C 1
ATOM 3250 O O . PRO B 1 7 ? -7.484 35.812 -10.898 1 91.62 7 PRO B O 1
ATOM 3253 N N . ARG B 1 8 ? -8.086 37.781 -10.242 1 92.5 8 ARG B N 1
ATOM 3254 C CA . ARG B 1 8 ? -6.699 38.25 -10.219 1 92.5 8 ARG B CA 1
ATOM 3255 C C . ARG B 1 8 ? -5.895 37.5 -9.164 1 92.5 8 ARG B C 1
ATOM 3257 O O . ARG B 1 8 ? -4.797 37 -9.445 1 92.5 8 ARG B O 1
ATOM 3264 N N . LEU B 1 9 ? -6.375 37.406 -7.992 1 94.25 9 LEU B N 1
ATOM 3265 C CA . LEU B 1 9 ? -5.703 36.719 -6.898 1 94.25 9 LEU B CA 1
ATOM 3266 C C . LEU B 1 9 ? -5.641 35.219 -7.152 1 94.25 9 LEU B C 1
ATOM 3268 O O . LEU B 1 9 ? -4.641 34.594 -6.836 1 94.25 9 LEU B O 1
ATOM 3272 N N . ALA B 1 10 ? -6.664 34.719 -7.801 1 94.5 10 ALA B N 1
ATOM 3273 C CA . ALA B 1 10 ? -6.766 33.281 -8.047 1 94.5 10 ALA B CA 1
ATOM 3274 C C . ALA B 1 10 ? -5.789 32.812 -9.133 1 94.5 10 ALA B C 1
ATOM 3276 O O . ALA B 1 10 ? -5.535 31.625 -9.297 1 94.5 10 ALA B O 1
ATOM 3277 N N . LYS B 1 11 ? -5.242 33.719 -9.844 1 93.81 11 LYS B N 1
ATOM 3278 C CA . LYS B 1 11 ? -4.262 33.406 -10.883 1 93.81 11 LYS B CA 1
ATOM 3279 C C . LYS B 1 11 ? -2.855 33.312 -10.297 1 93.81 11 LYS B C 1
ATOM 3281 O O . LYS B 1 11 ? -1.942 32.781 -10.945 1 93.81 11 LYS B O 1
ATOM 3286 N N . GLN B 1 12 ? -2.715 33.844 -9.109 1 93.69 12 GLN B N 1
ATOM 3287 C CA . GLN B 1 12 ? -1.404 33.781 -8.469 1 93.69 12 GLN B CA 1
ATOM 3288 C C . GLN B 1 12 ? -1.088 32.375 -7.98 1 93.69 12 GLN B C 1
ATOM 3290 O O . GLN B 1 12 ? -1.993 31.609 -7.637 1 93.69 12 GLN B O 1
ATOM 3295 N N . ALA B 1 13 ? 0.193 32.062 -7.898 1 92.94 13 ALA B N 1
ATOM 3296 C CA . ALA B 1 13 ? 0.646 30.75 -7.488 1 92.94 13 ALA B CA 1
ATOM 3297 C C . ALA B 1 13 ? 0.435 30.531 -5.992 1 92.94 13 ALA B C 1
ATOM 3299 O O . ALA B 1 13 ? 0.652 31.438 -5.191 1 92.94 13 ALA B O 1
ATOM 3300 N N . LEU B 1 14 ? 0.018 29.344 -5.688 1 92.25 14 LEU B N 1
ATOM 3301 C CA . LEU B 1 14 ? -0.149 28.969 -4.285 1 92.25 14 LEU B CA 1
ATOM 3302 C C . LEU B 1 14 ? 1.193 28.609 -3.652 1 92.25 14 LEU B C 1
ATOM 3304 O O . LEU B 1 14 ? 1.949 27.812 -4.199 1 92.25 14 LEU B O 1
ATOM 3308 N N . HIS B 1 15 ? 1.52 29.297 -2.555 1 90.75 15 HIS B N 1
ATOM 3309 C CA . HIS B 1 15 ? 2.709 28.969 -1.782 1 90.75 15 HIS B CA 1
ATOM 3310 C C . HIS B 1 15 ? 2.537 27.641 -1.054 1 90.75 15 HIS B C 1
ATOM 3312 O O . HIS B 1 15 ? 1.591 27.469 -0.282 1 90.75 15 HIS B O 1
ATOM 3318 N N . ARG B 1 16 ? 3.471 26.734 -1.326 1 87.19 16 ARG B N 1
ATOM 3319 C CA . ARG B 1 16 ? 3.455 25.484 -0.588 1 87.19 16 ARG B CA 1
ATOM 3320 C C . ARG B 1 16 ? 3.973 25.672 0.833 1 87.19 16 ARG B C 1
ATOM 3322 O O . ARG B 1 16 ? 5.176 25.828 1.045 1 87.19 16 ARG B O 1
ATOM 3329 N N . LEU B 1 17 ? 3.078 25.625 1.746 1 89.06 17 LEU B N 1
ATOM 3330 C CA . LEU B 1 17 ? 3.406 25.875 3.146 1 89.06 17 LEU B CA 1
ATOM 3331 C C . LEU B 1 17 ? 4.223 24.719 3.725 1 89.06 17 LEU B C 1
ATOM 3333 O O . LEU B 1 17 ? 3.857 23.562 3.57 1 89.06 17 LEU B O 1
ATOM 3337 N N . SER B 1 18 ? 5.367 25.031 4.285 1 83.69 18 SER B N 1
ATOM 3338 C CA . SER B 1 18 ? 6.215 24.047 4.953 1 83.69 18 SER B CA 1
ATOM 3339 C C . SER B 1 18 ? 6.227 24.266 6.461 1 83.69 18 SER B C 1
ATOM 3341 O O . SER B 1 18 ? 5.809 25.312 6.945 1 83.69 18 SER B O 1
ATOM 3343 N N . LEU B 1 19 ? 6.625 23.297 7.141 1 81.88 19 LEU B N 1
ATOM 3344 C CA . LEU B 1 19 ? 6.766 23.453 8.586 1 81.88 19 LEU B CA 1
ATOM 3345 C C . LEU B 1 19 ? 7.801 24.516 8.922 1 81.88 19 LEU B C 1
ATOM 3347 O O . LEU B 1 19 ? 7.648 25.25 9.906 1 81.88 19 LEU B O 1
ATOM 3351 N N . ALA B 1 20 ? 8.758 24.656 8.102 1 78 20 ALA B N 1
ATOM 3352 C CA . ALA B 1 20 ? 9.781 25.688 8.266 1 78 20 ALA B CA 1
ATOM 3353 C C . ALA B 1 20 ? 9.18 27.094 8.156 1 78 20 ALA B C 1
ATOM 3355 O O . ALA B 1 20 ? 9.594 28 8.875 1 78 20 ALA B O 1
ATOM 3356 N N . ASP B 1 21 ? 8.227 27.219 7.258 1 85.88 21 ASP B N 1
ATOM 3357 C CA . ASP B 1 21 ? 7.508 28.484 7.125 1 85.88 21 ASP B CA 1
ATOM 3358 C C . ASP B 1 21 ? 6.859 28.891 8.445 1 85.88 21 ASP B C 1
ATOM 3360 O O . ASP B 1 21 ? 6.789 30.078 8.773 1 85.88 21 ASP B O 1
ATOM 3364 N N . LEU B 1 22 ? 6.461 27.938 9.141 1 87.62 22 LEU B N 1
ATOM 3365 C CA . LEU B 1 22 ? 5.664 28.188 10.336 1 87.62 22 LEU B CA 1
ATOM 3366 C C . LEU B 1 22 ? 6.559 28.531 11.523 1 87.62 22 LEU B C 1
ATOM 3368 O O . LEU B 1 22 ? 6.137 29.25 12.438 1 87.62 22 LEU B O 1
ATOM 3372 N N . VAL B 1 23 ? 7.82 28.125 11.445 1 84 23 VAL B N 1
ATOM 3373 C CA . VAL B 1 23 ? 8.656 28.328 12.617 1 84 23 VAL B CA 1
ATOM 3374 C C . VAL B 1 23 ? 9.672 29.438 12.336 1 84 23 VAL B C 1
ATOM 3376 O O . VAL B 1 23 ? 10.461 29.812 13.211 1 84 23 VAL B O 1
ATOM 3379 N N . LYS B 1 24 ? 9.617 29.984 11.242 1 83.56 24 LYS B N 1
ATOM 3380 C CA . LYS B 1 24 ? 10.672 30.891 10.789 1 83.56 24 LYS B CA 1
ATOM 3381 C C . LYS B 1 24 ? 10.695 32.156 11.617 1 83.56 24 LYS B C 1
ATOM 3383 O O . LYS B 1 24 ? 11.719 32.844 11.68 1 83.56 24 LYS B O 1
ATOM 3388 N N . HIS B 1 25 ? 9.641 32.531 12.305 1 87.56 25 HIS B N 1
ATOM 3389 C CA . HIS B 1 25 ? 9.602 33.812 13.031 1 87.56 25 HIS B CA 1
ATOM 3390 C C . HIS B 1 25 ? 10.102 33.625 14.461 1 87.56 25 HIS B C 1
ATOM 3392 O O . HIS B 1 25 ? 10.234 34.594 15.203 1 87.56 25 HIS B O 1
ATOM 3398 N N . GLY B 1 26 ? 10.312 32.344 14.836 1 80.88 26 GLY B N 1
ATOM 3399 C CA . GLY B 1 26 ? 11.016 32.094 16.078 1 80.88 26 GLY B CA 1
ATOM 3400 C C . GLY B 1 26 ? 10.086 31.719 17.219 1 80.88 26 GLY B C 1
ATOM 3401 O O . GLY B 1 26 ? 8.875 31.594 17.031 1 80.88 26 GLY B O 1
ATOM 3402 N N . ARG B 1 27 ? 10.695 31.625 18.438 1 84 27 ARG B N 1
ATOM 3403 C CA . ARG B 1 27 ? 9.984 31.203 19.641 1 84 27 ARG B CA 1
ATOM 3404 C C . ARG B 1 27 ? 9.438 32.406 20.406 1 84 27 ARG B C 1
ATOM 3406 O O . ARG B 1 27 ? 10.133 33.406 20.578 1 84 27 ARG B O 1
ATOM 3413 N N . PRO B 1 28 ? 8.172 32.312 20.734 1 85.19 28 PRO B N 1
ATOM 3414 C CA . PRO B 1 28 ? 7.625 33.375 21.562 1 85.19 28 PRO B CA 1
ATOM 3415 C C . PRO B 1 28 ? 8.312 33.5 22.922 1 85.19 28 PRO B C 1
ATOM 3417 O O . PRO B 1 28 ? 8.844 32.531 23.438 1 85.19 28 PRO B O 1
ATOM 3420 N N . PRO B 1 29 ? 8.344 34.75 23.578 1 87.25 29 PRO B N 1
ATOM 3421 C CA . PRO B 1 29 ? 7.684 35.938 23.094 1 87.25 29 PRO B CA 1
ATOM 3422 C C . PRO B 1 29 ? 8.453 36.625 21.969 1 87.25 29 PRO B C 1
ATOM 3424 O O . PRO B 1 29 ? 9.672 36.812 22.062 1 87.25 29 PRO B O 1
ATOM 3427 N N . LEU B 1 30 ? 7.742 37.031 20.969 1 88.38 30 LEU B N 1
ATOM 3428 C CA . LEU B 1 30 ? 8.328 37.688 19.797 1 88.38 30 LEU B CA 1
ATOM 3429 C C . LEU B 1 30 ? 8.398 39.188 19.984 1 88.38 30 LEU B C 1
ATOM 3431 O O . LEU B 1 30 ? 7.602 39.781 20.719 1 88.38 30 LEU B O 1
ATOM 3435 N N . SER B 1 31 ? 9.422 39.719 19.297 1 88.75 31 SER B N 1
ATOM 3436 C CA . SER B 1 31 ? 9.492 41.188 19.203 1 88.75 31 SER B CA 1
ATOM 3437 C C . SER B 1 31 ? 8.344 41.75 18.375 1 88.75 31 SER B C 1
ATOM 3439 O O . SER B 1 31 ? 7.652 41 17.688 1 88.75 31 SER B O 1
ATOM 3441 N N . ALA B 1 32 ? 8.141 43 18.562 1 89.56 32 ALA B N 1
ATOM 3442 C CA . ALA B 1 32 ? 7.109 43.656 17.766 1 89.56 32 ALA B CA 1
ATOM 3443 C C . ALA B 1 32 ? 7.367 43.469 16.266 1 89.56 32 ALA B C 1
ATOM 3445 O O . ALA B 1 32 ? 6.438 43.219 15.508 1 89.56 32 ALA B O 1
ATOM 3446 N N . GLU B 1 33 ? 8.594 43.625 15.922 1 90.69 33 GLU B N 1
ATOM 3447 C CA . GLU B 1 33 ? 8.945 43.5 14.516 1 90.69 33 GLU B CA 1
ATOM 3448 C C . GLU B 1 33 ? 8.703 42.062 14.008 1 90.69 33 GLU B C 1
ATOM 3450 O O . GLU B 1 33 ? 8.25 41.875 12.875 1 90.69 33 GLU B O 1
ATOM 3455 N N . ALA B 1 34 ? 8.977 41.125 14.82 1 90.94 34 ALA B N 1
ATOM 3456 C CA . ALA B 1 34 ? 8.758 39.719 14.43 1 90.94 34 ALA B CA 1
ATOM 3457 C C . ALA B 1 34 ? 7.27 39.438 14.281 1 90.94 34 ALA B C 1
ATOM 3459 O O . ALA B 1 34 ? 6.867 38.688 13.367 1 90.94 34 ALA B O 1
ATOM 3460 N N . LEU B 1 35 ? 6.523 39.938 15.102 1 93.25 35 LEU B N 1
ATOM 3461 C CA . LEU B 1 35 ? 5.078 39.781 15.016 1 93.25 35 LEU B CA 1
ATOM 3462 C C . LEU B 1 35 ? 4.527 40.406 13.75 1 93.25 35 LEU B C 1
ATOM 3464 O O . LEU B 1 35 ? 3.67 39.844 13.078 1 93.25 35 LEU B O 1
ATOM 3468 N N . LEU B 1 36 ? 5.078 41.625 13.492 1 93.25 36 LEU B N 1
ATOM 3469 C CA . LEU B 1 36 ? 4.648 42.312 12.281 1 93.25 36 LEU B CA 1
ATOM 3470 C C . LEU B 1 36 ? 5.059 41.531 11.039 1 93.25 36 LEU B C 1
ATOM 3472 O O . LEU B 1 36 ? 4.293 41.438 10.078 1 93.25 36 LEU B O 1
ATOM 3476 N N . SER B 1 37 ? 6.215 41 11.102 1 93.62 37 SER B N 1
ATOM 3477 C CA . SER B 1 37 ? 6.68 40.188 9.992 1 93.62 37 SER B CA 1
ATOM 3478 C C . SER B 1 37 ? 5.781 38.969 9.797 1 93.62 37 SER B C 1
ATOM 3480 O O . SER B 1 37 ? 5.441 38.625 8.664 1 93.62 37 SER B O 1
ATOM 3482 N N . SER B 1 38 ? 5.418 38.281 10.859 1 94.62 38 SER B N 1
ATOM 3483 C CA . SER B 1 38 ? 4.5 37.156 10.805 1 94.62 38 SER B CA 1
ATOM 3484 C C . SER B 1 38 ? 3.154 37.562 10.219 1 94.62 38 SER B C 1
ATOM 3486 O O . SER B 1 38 ? 2.59 36.844 9.383 1 94.62 38 SER B O 1
ATOM 3488 N N . ALA B 1 39 ? 2.674 38.688 10.617 1 95.44 39 ALA B N 1
ATOM 3489 C CA . ALA B 1 39 ? 1.4 39.219 10.117 1 95.44 39 ALA B CA 1
ATOM 3490 C C . ALA B 1 39 ? 1.468 39.469 8.617 1 95.44 39 ALA B C 1
ATOM 3492 O O . ALA B 1 39 ? 0.541 39.125 7.879 1 95.44 39 ALA B O 1
ATOM 3493 N N . ARG B 1 40 ? 2.545 40.031 8.227 1 95 40 ARG B N 1
ATOM 3494 C CA . ARG B 1 40 ? 2.709 40.344 6.809 1 95 40 ARG B CA 1
ATOM 3495 C C . ARG B 1 40 ? 2.824 39.094 5.98 1 95 40 ARG B C 1
ATOM 3497 O O . ARG B 1 40 ? 2.301 39 4.863 1 95 40 ARG B O 1
ATOM 3504 N N . PHE B 1 41 ? 3.525 38.156 6.516 1 94.44 41 PHE B N 1
ATOM 3505 C CA . PHE B 1 41 ? 3.615 36.844 5.855 1 94.44 41 PHE B CA 1
ATOM 3506 C C . PHE B 1 41 ? 2.232 36.25 5.684 1 94.44 41 PHE B C 1
ATOM 3508 O O . PHE B 1 41 ? 1.887 35.781 4.598 1 94.44 41 PHE B O 1
ATOM 3515 N N . THR B 1 42 ? 1.479 36.219 6.707 1 96.81 42 THR B N 1
ATOM 3516 C CA . THR B 1 42 ? 0.125 35.688 6.715 1 96.81 42 THR B CA 1
ATOM 3517 C C . THR B 1 42 ? -0.746 36.375 5.68 1 96.81 42 THR B C 1
ATOM 3519 O O . THR B 1 42 ? -1.432 35.719 4.891 1 96.81 42 THR B O 1
ATOM 3522 N N . LEU B 1 43 ? -0.619 37.688 5.664 1 95.94 43 LEU B N 1
ATOM 3523 C CA . LEU B 1 43 ? -1.41 38.5 4.742 1 95.94 43 LEU B CA 1
ATOM 3524 C C . LEU B 1 43 ? -1.016 38.219 3.297 1 95.94 43 LEU B C 1
ATOM 3526 O O . LEU B 1 43 ? -1.859 38.25 2.398 1 95.94 43 LEU B O 1
ATOM 3530 N N . SER B 1 44 ? 0.186 37.938 3.074 1 95.06 44 SER B N 1
ATOM 3531 C CA . SER B 1 44 ? 0.665 37.719 1.714 1 95.06 44 SER B CA 1
ATOM 3532 C C . SER B 1 44 ? 0.13 36.406 1.149 1 95.06 44 SER B C 1
ATOM 3534 O O . SER B 1 44 ? 0.099 36.219 -0.068 1 95.06 44 SER B O 1
ATOM 3536 N N . LEU B 1 45 ? -0.329 35.5 2.018 1 96.44 45 LEU B N 1
ATOM 3537 C CA . LEU B 1 45 ? -0.689 34.188 1.568 1 96.44 45 LEU B CA 1
ATOM 3538 C C . LEU B 1 45 ? -2.203 34 1.571 1 96.44 45 LEU B C 1
ATOM 3540 O O . LEU B 1 45 ? -2.766 33.438 0.625 1 96.44 45 LEU B O 1
ATOM 3544 N N . LEU B 1 46 ? -2.955 34.438 2.512 1 97.25 46 LEU B N 1
ATOM 3545 C CA . LEU B 1 46 ? -4.332 34.062 2.805 1 97.25 46 LEU B CA 1
ATOM 3546 C C . LEU B 1 46 ? -5.273 34.531 1.699 1 97.25 46 LEU B C 1
ATOM 3548 O O . LEU B 1 46 ? -6.117 33.781 1.23 1 97.25 46 LEU B O 1
ATOM 3552 N N . PRO B 1 47 ? -5.078 35.844 1.271 1 96.44 47 PRO B N 1
ATOM 3553 C CA . PRO B 1 47 ? -6.004 36.281 0.226 1 96.44 47 PRO B CA 1
ATOM 3554 C C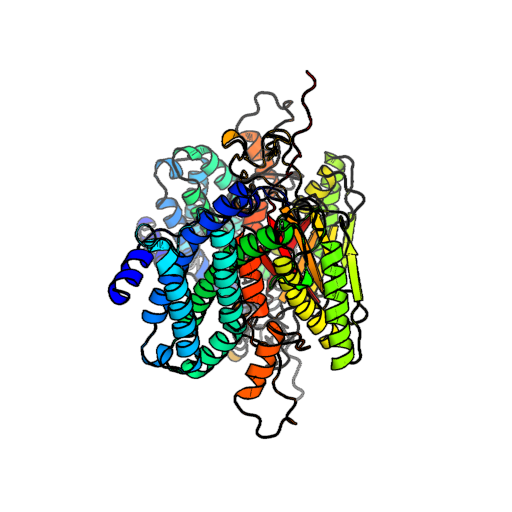 . PRO B 1 47 ? -5.922 35.438 -1.038 1 96.44 47 PRO B C 1
ATOM 3556 O O . PRO B 1 47 ? -6.949 35.125 -1.654 1 96.44 47 PRO B O 1
ATOM 3559 N N . ILE B 1 48 ? -4.758 35 -1.384 1 96.94 48 ILE B N 1
ATOM 3560 C CA . ILE B 1 48 ? -4.566 34.156 -2.566 1 96.94 48 ILE B CA 1
ATOM 3561 C C . ILE B 1 48 ? -5.258 32.812 -2.371 1 96.94 48 ILE B C 1
ATOM 3563 O O . ILE B 1 48 ? -5.973 32.344 -3.26 1 96.94 48 ILE B O 1
ATOM 3567 N N . ARG B 1 49 ? -5.129 32.219 -1.253 1 97.44 49 ARG B N 1
ATOM 3568 C CA . ARG B 1 49 ? -5.719 30.906 -0.951 1 97.44 49 ARG B CA 1
ATOM 3569 C C . ARG B 1 49 ? -7.242 30.984 -0.932 1 97.44 49 ARG B C 1
ATOM 3571 O O . ARG B 1 49 ? -7.922 30.109 -1.46 1 97.44 49 ARG B O 1
ATOM 3578 N N . LEU B 1 50 ? -7.73 32.062 -0.369 1 97.75 50 LEU B N 1
ATOM 3579 C CA . LEU B 1 50 ? -9.18 32.25 -0.326 1 97.75 50 LEU B CA 1
ATOM 3580 C C . LEU B 1 50 ? -9.742 32.438 -1.729 1 97.75 50 LEU B C 1
ATOM 3582 O O . LEU B 1 50 ? -10.781 31.875 -2.07 1 97.75 50 LEU B O 1
ATOM 3586 N N . ALA B 1 51 ? -9.062 33.188 -2.518 1 97.31 51 ALA B N 1
ATOM 3587 C CA . ALA B 1 51 ? -9.516 33.469 -3.883 1 97.31 51 ALA B CA 1
ATOM 3588 C C . ALA B 1 51 ? -9.562 32.156 -4.699 1 97.31 51 ALA B C 1
ATOM 3590 O O . ALA B 1 51 ? -10.492 31.953 -5.477 1 97.31 51 ALA B O 1
ATOM 3591 N N . HIS B 1 52 ? -8.555 31.344 -4.551 1 96.81 52 HIS B N 1
ATOM 3592 C CA . HIS B 1 52 ? -8.539 30.062 -5.234 1 96.81 52 HIS B CA 1
ATOM 3593 C C . HIS B 1 52 ? -9.766 29.234 -4.883 1 96.81 52 HIS B C 1
ATOM 3595 O O . HIS B 1 52 ? -10.367 28.609 -5.758 1 96.81 52 HIS B O 1
ATOM 3601 N N . ARG B 1 53 ? -10.18 29.219 -3.602 1 96.25 53 ARG B N 1
ATOM 3602 C CA . ARG B 1 53 ? -11.312 28.406 -3.174 1 96.25 53 ARG B CA 1
ATOM 3603 C C . ARG B 1 53 ? -12.633 29 -3.662 1 96.25 53 ARG B C 1
ATOM 3605 O O . ARG B 1 53 ? -13.555 28.25 -4.012 1 96.25 53 ARG B O 1
ATOM 3612 N N . ILE B 1 54 ? -12.695 30.328 -3.668 1 96.62 54 ILE B N 1
ATOM 3613 C CA . ILE B 1 54 ? -13.875 30.984 -4.215 1 96.62 54 ILE B CA 1
ATOM 3614 C C . ILE B 1 54 ? -14.047 30.594 -5.68 1 96.62 54 ILE B C 1
ATOM 3616 O O . ILE B 1 54 ? -15.141 30.219 -6.105 1 96.62 54 ILE B O 1
ATOM 3620 N N . GLN B 1 55 ? -12.969 30.656 -6.391 1 95.81 55 GLN B N 1
ATOM 3621 C CA . GLN B 1 55 ? -13.023 30.297 -7.801 1 95.81 55 GLN B CA 1
ATOM 3622 C C . GLN B 1 55 ? -13.422 28.828 -7.977 1 95.81 55 GLN B C 1
ATOM 3624 O O . GLN B 1 55 ? -14.188 28.5 -8.883 1 95.81 55 GLN B O 1
ATOM 3629 N N . ALA B 1 56 ? -12.914 27.953 -7.148 1 95.44 56 ALA B N 1
ATOM 3630 C CA . ALA B 1 56 ? -13.25 26.531 -7.215 1 95.44 56 ALA B CA 1
ATOM 3631 C C . ALA B 1 56 ? -14.742 26.312 -6.969 1 95.44 56 ALA B C 1
ATOM 3633 O O . ALA B 1 56 ? -15.367 25.484 -7.641 1 95.44 56 ALA B O 1
ATOM 3634 N N . LEU B 1 57 ? -15.312 27.031 -6.023 1 95.75 57 LEU B N 1
ATOM 3635 C CA . LEU B 1 57 ? -16.734 26.922 -5.727 1 95.75 57 LEU B CA 1
ATOM 3636 C C . LEU B 1 57 ? -17.578 27.453 -6.891 1 95.75 57 LEU B C 1
ATOM 3638 O O . LEU B 1 57 ? -18.594 26.859 -7.242 1 95.75 57 LEU B O 1
ATOM 3642 N N . ARG B 1 58 ? -17.062 28.469 -7.516 1 93.94 58 ARG B N 1
ATOM 3643 C CA . ARG B 1 58 ? -17.75 29.062 -8.664 1 93.94 58 ARG B CA 1
ATOM 3644 C C . ARG B 1 58 ? -17.766 28.109 -9.852 1 93.94 58 ARG B C 1
ATOM 3646 O O . ARG B 1 58 ? -18.641 28.172 -10.703 1 93.94 58 ARG B O 1
ATOM 3653 N N . ASN B 1 59 ? -16.828 27.219 -9.914 1 94.19 59 ASN B N 1
ATOM 3654 C CA . ASN B 1 59 ? -16.688 26.297 -11.039 1 94.19 59 ASN B CA 1
ATOM 3655 C C . ASN B 1 59 ? -17.609 25.094 -10.883 1 94.19 59 ASN B C 1
ATOM 3657 O O . ASN B 1 59 ? -17.75 24.281 -11.805 1 94.19 59 ASN B O 1
ATOM 3661 N N . LEU B 1 60 ? -18.25 24.953 -9.711 1 95 60 LEU B N 1
ATOM 3662 C CA . LEU B 1 60 ? -19.219 23.875 -9.539 1 95 60 LEU B CA 1
ATOM 3663 C C . LEU B 1 60 ? -20.484 24.156 -10.352 1 95 60 LEU B C 1
ATOM 3665 O O . LEU B 1 60 ? -20.781 25.312 -10.672 1 95 60 LEU B O 1
ATOM 3669 N N . PRO B 1 61 ? -21.172 23.047 -10.719 1 94.12 61 PRO B N 1
ATOM 3670 C CA . PRO B 1 61 ? -22.469 23.281 -11.375 1 94.12 61 PRO B CA 1
ATOM 3671 C C . PRO B 1 61 ? -23.375 24.203 -10.555 1 94.12 61 PRO B C 1
ATOM 3673 O O . PRO B 1 61 ? -23.406 24.125 -9.328 1 94.12 61 PRO B O 1
ATOM 3676 N N . TYR B 1 62 ? -24.156 24.969 -11.242 1 93.06 62 TYR B N 1
ATOM 3677 C CA . TYR B 1 62 ? -25 25.984 -10.609 1 93.06 62 TYR B CA 1
ATOM 3678 C C . TYR B 1 62 ? -25.938 25.359 -9.578 1 93.06 62 TYR B C 1
ATOM 3680 O O . TYR B 1 62 ? -26.125 25.906 -8.492 1 93.06 62 TYR B O 1
ATOM 3688 N N . ILE B 1 63 ? -26.438 24.188 -9.883 1 91.44 63 ILE B N 1
ATOM 3689 C CA . ILE B 1 63 ? -27.391 23.516 -9.008 1 91.44 63 ILE B CA 1
ATOM 3690 C C . ILE B 1 63 ? -26.703 23.109 -7.707 1 91.44 63 ILE B C 1
ATOM 3692 O O . ILE B 1 63 ? -27.328 23.078 -6.648 1 91.44 63 ILE B O 1
ATOM 3696 N N . VAL B 1 64 ? -25.438 22.875 -7.793 1 93.38 64 VAL B N 1
ATOM 3697 C CA . VAL B 1 64 ? -24.688 22.469 -6.617 1 93.38 64 VAL B CA 1
ATOM 3698 C C . VAL B 1 64 ? -24.344 23.688 -5.766 1 93.38 64 VAL B C 1
ATOM 3700 O O . VAL B 1 64 ? -24.562 23.688 -4.551 1 93.38 64 VAL B O 1
ATOM 3703 N N . VAL B 1 65 ? -23.922 24.797 -6.438 1 92.75 65 VAL B N 1
ATOM 3704 C CA . VAL B 1 65 ? -23.547 26 -5.711 1 92.75 65 VAL B CA 1
ATOM 3705 C C . VAL B 1 65 ? -24.781 26.625 -5.078 1 92.75 65 VAL B C 1
ATOM 3707 O O . VAL B 1 65 ? -24.688 27.297 -4.051 1 92.75 65 VAL B O 1
ATOM 3710 N N . SER B 1 66 ? -25.922 26.297 -5.625 1 94.62 66 SER B N 1
ATOM 3711 C CA . SER B 1 66 ? -27.156 26.906 -5.141 1 94.62 66 SER B CA 1
ATOM 3712 C C . SER B 1 66 ? -27.688 26.172 -3.906 1 94.62 66 SER B C 1
ATOM 3714 O O . SER B 1 66 ? -28.609 26.641 -3.244 1 94.62 66 SER B O 1
ATOM 3716 N N . ASN B 1 67 ? -27.094 25 -3.719 1 95.5 67 ASN B N 1
ATOM 3717 C CA . ASN B 1 67 ? -27.438 24.312 -2.477 1 95.5 67 ASN B CA 1
ATOM 3718 C C . ASN B 1 67 ? -27.156 25.188 -1.259 1 95.5 67 ASN B C 1
ATOM 3720 O O . ASN B 1 67 ? -26.125 25.859 -1.192 1 95.5 67 ASN B O 1
ATOM 3724 N N . SER B 1 68 ? -28.047 25.25 -0.329 1 96.5 68 SER B N 1
ATOM 3725 C CA . SER B 1 68 ? -27.984 26.172 0.801 1 96.5 68 SER B CA 1
ATOM 3726 C C . SER B 1 68 ? -26.688 26 1.587 1 96.5 68 SER B C 1
ATOM 3728 O O . SER B 1 68 ? -26.078 26.984 1.989 1 96.5 68 SER B O 1
ATOM 3730 N N . ASN B 1 69 ? -26.297 24.781 1.822 1 95.5 69 ASN B N 1
ATOM 3731 C CA . ASN B 1 69 ? -25.062 24.516 2.572 1 95.5 69 ASN B CA 1
ATOM 3732 C C . ASN B 1 69 ? -23.828 24.938 1.795 1 95.5 69 ASN B C 1
ATOM 3734 O O . ASN B 1 69 ? -22.922 25.547 2.359 1 95.5 69 ASN B O 1
ATOM 3738 N N . ILE B 1 70 ? -23.797 24.719 0.55 1 96.12 70 ILE B N 1
ATOM 3739 C CA . ILE B 1 70 ? -22.656 25.062 -0.289 1 96.12 70 ILE B CA 1
ATOM 3740 C C . ILE B 1 70 ? -22.578 26.578 -0.479 1 96.12 70 ILE B C 1
ATOM 3742 O O . ILE B 1 70 ? -21.5 27.172 -0.451 1 96.12 70 ILE B O 1
ATOM 3746 N N . THR B 1 71 ? -23.688 27.156 -0.617 1 97.12 71 THR B N 1
ATOM 3747 C CA . THR B 1 71 ? -23.75 28.594 -0.749 1 97.12 71 THR B CA 1
ATOM 3748 C C . THR B 1 71 ? -23.219 29.281 0.512 1 97.12 71 THR B C 1
ATOM 3750 O O . THR B 1 71 ? -22.547 30.312 0.434 1 97.12 71 THR B O 1
ATOM 3753 N N . LYS B 1 72 ? -23.625 28.703 1.587 1 97.12 72 LYS B N 1
ATOM 3754 C CA . LYS B 1 72 ? -23.109 29.25 2.846 1 97.12 72 LYS B CA 1
ATOM 3755 C C . LYS B 1 72 ? -21.578 29.219 2.881 1 97.12 72 LYS B C 1
ATOM 3757 O O . LYS B 1 72 ? -20.953 30.172 3.322 1 97.12 72 LYS B O 1
ATOM 3762 N N . ILE B 1 73 ? -21 28.156 2.465 1 96.5 73 ILE B N 1
ATOM 3763 C CA . ILE B 1 73 ? -19.547 28.031 2.408 1 96.5 73 ILE B CA 1
ATOM 3764 C C . ILE B 1 73 ? -18.969 29.078 1.451 1 96.5 73 ILE B C 1
ATOM 3766 O O . ILE B 1 73 ? -17.984 29.734 1.768 1 96.5 73 ILE B O 1
ATOM 3770 N N . TYR B 1 74 ? -19.609 29.219 0.325 1 96.75 74 TYR B N 1
ATOM 3771 C CA . TYR B 1 74 ? -19.188 30.219 -0.659 1 96.75 74 TYR B CA 1
ATOM 3772 C C . TYR B 1 74 ? -19.203 31.625 -0.057 1 96.75 74 TYR B C 1
ATOM 3774 O O . TYR B 1 74 ? -18.234 32.375 -0.197 1 96.75 74 TYR B O 1
ATOM 3782 N N . ASN B 1 75 ? -20.203 31.906 0.63 1 97.38 75 ASN B N 1
ATOM 3783 C CA . ASN B 1 75 ? -20.359 33.219 1.253 1 97.38 75 ASN B CA 1
ATOM 3784 C C . ASN B 1 75 ? -19.312 33.438 2.354 1 97.38 75 ASN B C 1
ATOM 3786 O O . ASN B 1 75 ? -18.812 34.531 2.527 1 97.38 75 ASN B O 1
ATOM 3790 N N . ASN B 1 76 ? -19.094 32.375 3.086 1 97.5 76 ASN B N 1
ATOM 3791 C CA . ASN B 1 76 ? -18.062 32.469 4.117 1 97.5 76 ASN B CA 1
ATOM 3792 C C . ASN B 1 76 ? -16.703 32.844 3.525 1 97.5 76 ASN B C 1
ATOM 3794 O O . ASN B 1 76 ? -16 33.688 4.062 1 97.5 76 ASN B O 1
ATOM 3798 N N . TYR B 1 77 ? -16.391 32.219 2.42 1 97.38 77 TYR B N 1
ATOM 3799 C CA . TYR B 1 77 ? -15.109 32.5 1.788 1 97.38 77 TYR B CA 1
ATOM 3800 C C . TYR B 1 77 ? -15.07 33.938 1.227 1 97.38 77 TYR B C 1
ATOM 3802 O O . TYR B 1 77 ? -14.055 34.625 1.347 1 97.38 77 TYR B O 1
ATOM 3810 N N . GLN B 1 78 ? -16.141 34.375 0.692 1 96.75 78 GLN B N 1
ATOM 3811 C CA . GLN B 1 78 ? -16.234 35.75 0.199 1 96.75 78 GLN B CA 1
ATOM 3812 C C . GLN B 1 78 ? -16.062 36.75 1.336 1 96.75 78 GLN B C 1
ATOM 3814 O O . GLN B 1 78 ? -15.344 37.75 1.199 1 96.75 78 GLN B O 1
ATOM 3819 N N . HIS B 1 79 ? -16.734 36.469 2.307 1 96.81 79 HIS B N 1
ATOM 3820 C CA . HIS B 1 79 ? -16.672 37.344 3.473 1 96.81 79 HIS B CA 1
ATOM 3821 C C . HIS B 1 79 ? -15.242 37.438 4.02 1 96.81 79 HIS B C 1
ATOM 3823 O O . HIS B 1 79 ? -14.734 38.531 4.262 1 96.81 79 HIS B O 1
ATOM 3829 N N . SER B 1 80 ? -14.656 36.281 4.238 1 97.31 80 SER B N 1
ATOM 3830 C CA . SER B 1 80 ? -13.297 36.25 4.777 1 97.31 80 SER B CA 1
ATOM 3831 C C . SER B 1 80 ? -12.32 37 3.877 1 97.31 80 SER B C 1
ATOM 3833 O O . SER B 1 80 ? -11.477 37.75 4.363 1 97.31 80 SER B O 1
ATOM 3835 N N . LEU B 1 81 ? -12.453 36.875 2.557 1 96.69 81 LEU B N 1
ATOM 3836 C CA . LEU B 1 81 ? -11.586 37.594 1.641 1 96.69 81 LEU B CA 1
ATOM 3837 C C . LEU B 1 81 ? -11.836 39.094 1.744 1 96.69 81 LEU B C 1
ATOM 3839 O O . LEU B 1 81 ? -10.883 39.875 1.752 1 96.69 81 LEU B O 1
ATOM 3843 N N . SER B 1 82 ? -13.039 39.5 1.864 1 95.19 82 SER B N 1
ATOM 3844 C CA . SER B 1 82 ? -13.391 40.906 1.925 1 95.19 82 SER B CA 1
ATOM 3845 C C . SER B 1 82 ? -12.797 41.562 3.158 1 95.19 82 SER B C 1
ATOM 3847 O O . SER B 1 82 ? -12.469 42.75 3.127 1 95.19 82 SER B O 1
ATOM 3849 N N . THR B 1 83 ? -12.648 40.812 4.211 1 94.25 83 THR B N 1
ATOM 3850 C CA . THR B 1 83 ? -12.094 41.375 5.438 1 94.25 83 THR B CA 1
ATOM 3851 C C . THR B 1 83 ? -10.578 41.531 5.324 1 94.25 83 THR B C 1
ATOM 3853 O O . THR B 1 83 ? -9.977 42.344 6.051 1 94.25 83 THR B O 1
ATOM 3856 N N . LEU B 1 84 ? -9.938 40.844 4.395 1 94.69 84 LEU B N 1
ATOM 3857 C CA . LEU B 1 84 ? -8.492 40.875 4.25 1 94.69 84 LEU B CA 1
ATOM 3858 C C . LEU B 1 84 ? -8.078 41.875 3.191 1 94.69 84 LEU B C 1
ATOM 3860 O O . LEU B 1 84 ? -6.977 42.438 3.248 1 94.69 84 LEU B O 1
ATOM 3864 N N . LEU B 1 85 ? -8.945 42.219 2.293 1 92.44 85 LEU B N 1
ATOM 3865 C CA . LEU B 1 85 ? -8.609 43.031 1.125 1 92.44 85 LEU B CA 1
ATOM 3866 C C . LEU B 1 85 ? -8.172 44.438 1.541 1 92.44 85 LEU B C 1
ATOM 3868 O O . LEU B 1 85 ? -7.215 44.969 0.986 1 92.44 85 LEU B O 1
ATOM 3872 N N . PRO B 1 86 ? -8.773 45.031 2.527 1 89.69 86 PRO B N 1
ATOM 3873 C CA . PRO B 1 86 ? -8.336 46.344 2.947 1 89.69 86 PRO B CA 1
ATOM 3874 C C . PRO B 1 86 ? -6.887 46.375 3.43 1 89.69 86 PRO B C 1
ATOM 3876 O O . PRO B 1 86 ? -6.207 47.406 3.314 1 89.69 86 PRO B O 1
ATOM 3879 N N . TRP B 1 87 ? -6.445 45.281 3.967 1 91.31 87 TRP B N 1
ATOM 3880 C CA . TRP B 1 87 ? -5.074 45.188 4.461 1 91.31 87 TRP B CA 1
ATOM 3881 C C . TRP B 1 87 ? -4.094 45 3.307 1 91.31 87 TRP B C 1
ATOM 3883 O O . TRP B 1 87 ? -2.916 45.344 3.428 1 91.31 87 TRP B O 1
ATOM 3893 N N . LEU B 1 88 ? -4.543 44.312 2.289 1 82.25 88 LEU B N 1
ATOM 3894 C CA . LEU B 1 88 ? -3.709 44.062 1.122 1 82.25 88 LEU B CA 1
ATOM 3895 C C . LEU B 1 88 ? -3.5 45.312 0.304 1 82.25 88 LEU B C 1
ATOM 3897 O O . LEU B 1 88 ? -2.393 45.594 -0.174 1 82.25 88 LEU B O 1
ATOM 3901 N N . GLU B 1 89 ? -4.629 45.844 0.047 1 69.5 89 GLU B N 1
ATOM 3902 C CA . GLU B 1 89 ? -4.637 47.031 -0.784 1 69.5 89 GLU B CA 1
ATOM 3903 C C . GLU B 1 89 ? -4.117 48.25 -0.013 1 69.5 89 GLU B C 1
ATOM 3905 O O . GLU B 1 89 ? -3.781 49.281 -0.609 1 69.5 89 GLU B O 1
ATOM 3910 N N . GLY B 1 90 ? -4.012 48.125 1.476 1 56.69 90 GLY B N 1
ATOM 3911 C CA . GLY B 1 90 ? -3.574 49.188 2.379 1 56.69 90 GLY B CA 1
ATOM 3912 C C . GLY B 1 90 ? -2.598 50.156 1.737 1 56.69 90 GLY B C 1
ATOM 3913 O O . GLY B 1 90 ? -2.016 51 2.42 1 56.69 90 GLY B O 1
ATOM 3914 N N . GLN B 1 91 ? -1.873 49.781 0.854 1 48.88 91 GLN B N 1
ATOM 3915 C CA . GLN B 1 91 ? -0.904 50.844 0.661 1 48.88 91 GLN B CA 1
ATOM 3916 C C . GLN B 1 91 ? -1.543 52.219 0.896 1 48.88 91 GLN B C 1
ATOM 3918 O O . GLN B 1 91 ? -0.852 53.188 1.229 1 48.88 91 GLN B O 1
ATOM 3923 N N . THR B 1 92 ? -2.977 52.406 0.828 1 46.56 92 THR B N 1
ATOM 3924 C CA . THR B 1 92 ? -3.422 53.781 0.587 1 46.56 92 THR B CA 1
ATOM 3925 C C . THR B 1 92 ? -4.211 54.312 1.779 1 46.56 92 THR B C 1
ATOM 3927 O O . THR B 1 92 ? -4.574 55.5 1.818 1 46.56 92 THR B O 1
ATOM 3930 N N . SER B 1 93 ? -4.754 53.375 2.871 1 52.59 93 SER B N 1
ATOM 3931 C CA . SER B 1 93 ? -5.441 54.031 3.984 1 52.59 93 SER B CA 1
ATOM 3932 C C . SER B 1 93 ? -4.688 53.812 5.293 1 52.59 93 SER B C 1
ATOM 3934 O O . SER B 1 93 ? -4.129 52.75 5.535 1 52.59 93 SER B O 1
ATOM 3936 N N . PRO B 1 94 ? -4.434 54.812 6.078 1 55.12 94 PRO B N 1
ATOM 3937 C CA . PRO B 1 94 ? -3.67 54.844 7.328 1 55.12 94 PRO B CA 1
ATOM 3938 C C . PRO B 1 94 ? -4.133 53.781 8.32 1 55.12 94 PRO B C 1
ATOM 3940 O O . PRO B 1 94 ? -3.375 53.406 9.227 1 55.12 94 PRO B O 1
ATOM 3943 N N . ARG B 1 95 ? -5.406 53.125 8.188 1 60.34 95 ARG B N 1
ATOM 3944 C CA . ARG B 1 95 ? -5.973 52.25 9.203 1 60.34 95 ARG B CA 1
ATOM 3945 C C . ARG B 1 95 ? -5.613 50.781 8.93 1 60.34 95 ARG B C 1
ATOM 3947 O O . ARG B 1 95 ? -5.785 49.938 9.797 1 60.34 95 ARG B O 1
ATOM 3954 N N . HIS B 1 96 ? -5.082 50.469 7.863 1 64.62 96 HIS B N 1
ATOM 3955 C CA . HIS B 1 96 ? -4.809 49.062 7.52 1 64.62 96 HIS B CA 1
ATOM 3956 C C . HIS B 1 96 ? -3.377 48.875 7.031 1 64.62 96 HIS B C 1
ATOM 3958 O O . HIS B 1 96 ? -3.148 48.438 5.906 1 64.62 96 HIS B O 1
ATOM 3964 N N . THR B 1 97 ? -2.533 49.438 7.961 1 78.62 97 THR B N 1
ATOM 3965 C CA . THR B 1 97 ? -1.104 49.281 7.699 1 78.62 97 THR B CA 1
ATOM 3966 C C . THR B 1 97 ? -0.461 48.344 8.719 1 78.62 97 THR B C 1
ATOM 3968 O O . THR B 1 97 ? -0.91 48.281 9.867 1 78.62 97 THR B O 1
ATOM 3971 N N . LEU B 1 98 ? 0.189 47.188 8.305 1 89.06 98 LEU B N 1
ATOM 3972 C CA . LEU B 1 98 ? 0.904 46.312 9.227 1 89.06 98 LEU B CA 1
ATOM 3973 C C . LEU B 1 98 ? 2.258 46.906 9.594 1 89.06 98 LEU B C 1
ATOM 3975 O O . LEU B 1 98 ? 3.301 46.312 9.312 1 89.06 98 LEU B O 1
ATOM 3979 N N . SER B 1 99 ? 2.092 48.156 10.289 1 89.69 99 SER B N 1
ATOM 3980 C CA . SER B 1 99 ? 3.303 48.906 10.617 1 89.69 99 SER B CA 1
ATOM 3981 C C . SER B 1 99 ? 3.475 49.031 12.133 1 89.69 99 SER B C 1
ATOM 3983 O O . SER B 1 99 ? 4.586 49.25 12.617 1 89.69 99 SER B O 1
ATOM 3985 N N . THR B 1 100 ? 2.385 48.938 12.883 1 90.44 100 THR B N 1
ATOM 3986 C CA . THR B 1 100 ? 2.445 49.094 14.328 1 90.44 100 THR B CA 1
ATOM 3987 C C . THR B 1 100 ? 1.873 47.844 15.023 1 90.44 100 THR B C 1
ATOM 3989 O O . THR B 1 100 ? 1.216 47.031 14.391 1 90.44 100 THR B O 1
ATOM 3992 N N . LEU B 1 101 ? 2.096 47.812 16.266 1 90.44 101 LEU B N 1
ATOM 3993 C CA . LEU B 1 101 ? 1.559 46.688 17.062 1 90.44 101 LEU B CA 1
ATOM 3994 C C . LEU B 1 101 ? 0.038 46.781 17.141 1 90.44 101 LEU B C 1
ATOM 3996 O O . LEU B 1 101 ? -0.642 45.75 17.172 1 90.44 101 LEU B O 1
ATOM 4000 N N . ASP B 1 102 ? -0.417 47.938 17.188 1 90.44 102 ASP B N 1
ATOM 4001 C CA . ASP B 1 102 ? -1.865 48.125 17.188 1 90.44 102 ASP B CA 1
ATOM 4002 C C . ASP B 1 102 ? -2.484 47.562 15.906 1 90.44 102 ASP B C 1
ATOM 4004 O O . ASP B 1 102 ? -3.555 46.969 15.945 1 90.44 102 ASP B O 1
ATOM 4008 N N . ASP B 1 103 ? -1.809 47.844 14.836 1 91.69 103 ASP B N 1
ATOM 4009 C CA . ASP B 1 103 ? -2.238 47.25 13.57 1 91.69 103 ASP B CA 1
ATOM 4010 C C . ASP B 1 103 ? -2.246 45.719 13.656 1 91.69 103 ASP B C 1
ATOM 4012 O O . ASP B 1 103 ? -3.199 45.094 13.211 1 91.69 103 ASP B O 1
ATOM 4016 N N . GLU B 1 104 ? -1.188 45.25 14.172 1 93.25 104 GLU B N 1
ATOM 4017 C CA . GLU B 1 104 ? -1.032 43.812 14.297 1 93.25 104 GLU B CA 1
ATOM 4018 C C . GLU B 1 104 ? -2.146 43.188 15.148 1 93.25 104 GLU B C 1
ATOM 4020 O O . GLU B 1 104 ? -2.666 42.125 14.828 1 93.25 104 GLU B O 1
ATOM 4025 N N . ILE B 1 105 ? -2.568 43.812 16.188 1 91.81 105 ILE B N 1
ATOM 4026 C CA . ILE B 1 105 ? -3.637 43.344 17.078 1 91.81 105 ILE B CA 1
ATOM 4027 C C . ILE B 1 105 ? -4.957 43.312 16.312 1 91.81 105 ILE B C 1
ATOM 4029 O O . ILE B 1 105 ? -5.688 42.312 16.359 1 91.81 105 ILE B O 1
ATOM 4033 N N . ARG B 1 106 ? -5.238 44.344 15.586 1 93 106 ARG B N 1
ATOM 4034 C CA . ARG B 1 106 ? -6.465 44.406 14.789 1 93 106 ARG B CA 1
ATOM 4035 C C . ARG B 1 106 ? -6.48 43.312 13.727 1 93 106 ARG B C 1
ATOM 4037 O O . ARG B 1 106 ? -7.516 42.688 13.477 1 93 106 ARG B O 1
ATOM 4044 N N . PHE B 1 107 ? -5.344 43.188 13.172 1 94.56 107 PHE B N 1
ATOM 4045 C CA . PHE B 1 107 ? -5.219 42.156 12.156 1 94.56 107 PHE B CA 1
ATOM 4046 C C . PHE B 1 107 ? -5.461 40.781 12.75 1 94.56 107 PHE B C 1
ATOM 4048 O O . PHE B 1 107 ? -6.105 39.938 12.133 1 94.56 107 PHE B O 1
ATOM 4055 N N . THR B 1 108 ? -4.957 40.5 13.875 1 94 108 THR B N 1
ATOM 4056 C CA . THR B 1 108 ? -5.145 39.219 14.562 1 94 108 THR B CA 1
ATOM 4057 C C . THR B 1 108 ? -6.625 38.969 14.836 1 94 108 THR B C 1
ATOM 4059 O O . THR B 1 108 ? -7.09 37.844 14.75 1 94 108 THR B O 1
ATOM 4062 N N . GLU B 1 109 ? -7.344 40 15.117 1 93.81 109 GLU B N 1
ATOM 4063 C CA . GLU B 1 109 ? -8.781 39.875 15.32 1 93.81 109 GLU B CA 1
ATOM 4064 C C . GLU B 1 109 ? -9.484 39.438 14.039 1 93.81 109 GLU B C 1
ATOM 4066 O O . GLU B 1 109 ? -10.414 38.625 14.078 1 93.81 109 GLU B O 1
ATOM 4071 N N . VAL B 1 110 ? -9.055 40.031 13 1 94.94 110 VAL B N 1
ATOM 4072 C CA . VAL B 1 110 ? -9.602 39.656 11.695 1 94.94 110 VAL B CA 1
ATOM 4073 C C . VAL B 1 110 ? -9.336 38.188 11.43 1 94.94 110 VAL B C 1
ATOM 4075 O O . VAL B 1 110 ? -10.219 37.469 10.961 1 94.94 110 VAL B O 1
ATOM 4078 N N . LEU B 1 111 ? -8.141 37.75 11.766 1 96.12 111 LEU B N 1
ATOM 4079 C CA . LEU B 1 111 ? -7.77 36.375 11.57 1 96.12 111 LEU B CA 1
ATOM 4080 C C . LEU B 1 111 ? -8.602 35.438 12.461 1 96.12 111 LEU B C 1
ATOM 4082 O O . LEU B 1 111 ? -9.008 34.375 12.039 1 96.12 111 LEU B O 1
ATOM 4086 N N . ALA B 1 112 ? -8.773 35.812 13.672 1 94.19 112 ALA B N 1
ATOM 4087 C CA . ALA B 1 112 ? -9.578 35.031 14.609 1 94.19 112 ALA B CA 1
ATOM 4088 C C . ALA B 1 112 ? -11 34.844 14.086 1 94.19 112 ALA B C 1
ATOM 4090 O O . ALA B 1 112 ? -11.562 33.75 14.164 1 94.19 112 ALA B O 1
ATOM 4091 N N . GLU B 1 113 ? -11.508 35.875 13.578 1 94.56 113 GLU B N 1
ATOM 4092 C CA . GLU B 1 113 ? -12.844 35.812 12.992 1 94.56 113 GLU B CA 1
ATOM 4093 C C . GLU B 1 113 ? -12.867 34.875 11.773 1 94.56 113 GLU B C 1
ATOM 4095 O O . GLU B 1 113 ? -13.82 34.125 11.586 1 94.56 113 GLU B O 1
ATOM 4100 N N . LEU B 1 114 ? -11.906 35.031 11 1 95.81 114 LEU B N 1
ATOM 4101 C CA . LEU B 1 114 ? -11.789 34.156 9.82 1 95.81 114 LEU B CA 1
ATOM 4102 C C . LEU B 1 114 ? -11.789 32.688 10.219 1 95.81 114 LEU B C 1
ATOM 4104 O O . LEU B 1 114 ? -12.539 31.891 9.656 1 95.81 114 LEU B O 1
ATOM 4108 N N . VAL B 1 115 ? -10.969 32.312 11.211 1 94.25 115 VAL B N 1
ATOM 4109 C CA . VAL B 1 115 ? -10.875 30.922 11.672 1 94.25 115 VAL B CA 1
ATOM 4110 C C . VAL B 1 115 ? -12.227 30.469 12.211 1 94.25 115 VAL B C 1
ATOM 4112 O O . VAL B 1 115 ? -12.68 29.359 11.898 1 94.25 115 VAL B O 1
ATOM 4115 N N . GLN B 1 116 ? -12.883 31.297 12.906 1 92.38 116 GLN B N 1
ATOM 4116 C CA . GLN B 1 116 ? -14.188 30.969 13.484 1 92.38 116 GLN B CA 1
ATOM 4117 C C . GLN B 1 116 ? -15.234 30.766 12.398 1 92.38 116 GLN B C 1
ATOM 4119 O O . GLN B 1 116 ? -16.062 29.859 12.484 1 92.38 116 GLN B O 1
ATOM 4124 N N . THR B 1 117 ? -15.188 31.609 11.438 1 94.38 117 THR B N 1
ATOM 4125 C CA . THR B 1 117 ? -16.141 31.578 10.328 1 94.38 117 THR B CA 1
ATOM 4126 C C . THR B 1 117 ? -16.094 30.234 9.617 1 94.38 117 THR B C 1
ATOM 4128 O O . THR B 1 117 ? -17.109 29.734 9.133 1 94.38 117 THR B O 1
ATOM 4131 N N . HIS B 1 118 ? -14.953 29.578 9.617 1 93.81 118 HIS B N 1
ATOM 4132 C CA . HIS B 1 118 ? -14.773 28.375 8.805 1 93.81 118 HIS B CA 1
ATOM 4133 C C . HIS B 1 118 ? -14.734 27.125 9.68 1 93.81 118 HIS B C 1
ATOM 4135 O O . HIS B 1 118 ? -14.297 26.062 9.234 1 93.81 118 HIS B O 1
ATOM 4141 N N . THR B 1 119 ? -15.164 27.188 10.898 1 89 119 THR B N 1
ATOM 4142 C CA . THR B 1 119 ? -15.148 26.062 11.836 1 89 119 THR B CA 1
ATOM 4143 C C . THR B 1 119 ? -16.047 24.938 11.344 1 89 119 THR B C 1
ATOM 4145 O O . THR B 1 119 ? -15.68 23.766 11.445 1 89 119 THR B O 1
ATOM 4148 N N . ASP B 1 120 ? -17.156 25.266 10.68 1 88.75 120 ASP B N 1
ATOM 4149 C CA . ASP B 1 120 ? -18.156 24.25 10.32 1 88.75 120 ASP B CA 1
ATOM 4150 C C . ASP B 1 120 ? -18.078 23.906 8.836 1 88.75 120 ASP B C 1
ATOM 4152 O O . ASP B 1 120 ? -19.047 23.422 8.25 1 88.75 120 ASP B O 1
ATOM 4156 N N . THR B 1 121 ? -17.031 24.172 8.281 1 90.62 121 THR B N 1
ATOM 4157 C CA . THR B 1 121 ? -16.875 23.984 6.844 1 90.62 121 THR B CA 1
ATOM 4158 C C . THR B 1 121 ? -17.094 22.531 6.457 1 90.62 121 THR B C 1
ATOM 4160 O O . THR B 1 121 ? -17.844 22.234 5.52 1 90.62 121 THR B O 1
ATOM 4163 N N . ILE B 1 122 ? -16.531 21.609 7.23 1 86.31 122 ILE B N 1
ATOM 4164 C CA . ILE B 1 122 ? -16.516 20.203 6.848 1 86.31 122 ILE B CA 1
ATOM 4165 C C . ILE B 1 122 ? -17.938 19.625 6.934 1 86.31 122 ILE B C 1
ATOM 4167 O O . ILE B 1 122 ? -18.453 19.078 5.957 1 86.31 122 ILE B O 1
ATOM 4171 N N . PRO B 1 123 ? -18.672 19.797 7.996 1 85.81 123 PRO B N 1
ATOM 4172 C CA . PRO B 1 123 ? -20.031 19.281 8.047 1 85.81 123 PRO B CA 1
ATOM 4173 C C . PRO B 1 123 ? -20.953 19.922 7.012 1 85.81 123 PRO B C 1
ATOM 4175 O O . PRO B 1 123 ? -21.828 19.25 6.449 1 85.81 123 PRO B O 1
ATOM 4178 N N . LEU B 1 124 ? -20.766 21.172 6.738 1 90.38 124 LEU B N 1
ATOM 4179 C CA . LEU B 1 124 ? -21.594 21.859 5.762 1 90.38 124 LEU B CA 1
ATOM 4180 C C . LEU B 1 124 ? -21.328 21.344 4.355 1 90.38 124 LEU B C 1
ATOM 4182 O O . LEU B 1 124 ? -22.266 21.141 3.578 1 90.38 124 LEU B O 1
ATOM 4186 N N . LEU B 1 125 ? -20.078 21.141 4.047 1 89.81 125 LEU B N 1
ATOM 4187 C CA . LEU B 1 125 ? -19.75 20.578 2.746 1 89.81 125 LEU B CA 1
ATOM 4188 C C . LEU B 1 125 ? -20.312 19.156 2.605 1 89.81 125 LEU B C 1
ATOM 4190 O O . LEU B 1 125 ? -20.875 18.812 1.565 1 89.81 125 LEU B O 1
ATOM 4194 N N . ALA B 1 126 ? -20.109 18.391 3.633 1 84.31 126 ALA B N 1
ATOM 4195 C CA . ALA B 1 126 ? -20.609 17.016 3.617 1 84.31 126 ALA B CA 1
ATOM 4196 C C . ALA B 1 126 ? -22.109 16.984 3.377 1 84.31 126 ALA B C 1
ATOM 4198 O O . ALA B 1 126 ? -22.594 16.25 2.51 1 84.31 126 ALA B O 1
ATOM 4199 N N . GLN B 1 127 ? -22.844 17.797 4.031 1 86.56 127 GLN B N 1
ATOM 4200 C CA . GLN B 1 127 ? -24.297 17.859 3.896 1 86.56 127 GLN B CA 1
ATOM 4201 C C . GLN B 1 127 ? -24.703 18.391 2.523 1 86.56 127 GLN B C 1
ATOM 4203 O O . GLN B 1 127 ? -25.625 17.859 1.897 1 86.56 127 GLN B O 1
ATOM 4208 N N . GLY B 1 128 ? -24.062 19.359 2.123 1 91.31 128 GLY B N 1
ATOM 4209 C CA . GLY B 1 128 ? -24.359 19.938 0.824 1 91.31 128 GLY B CA 1
ATOM 4210 C C . GLY B 1 128 ? -24.188 18.953 -0.321 1 91.31 128 GLY B C 1
ATOM 4211 O O . GLY B 1 128 ? -25.078 18.828 -1.171 1 91.31 128 GLY B O 1
ATOM 4212 N N . PHE B 1 129 ? -23.141 18.25 -0.33 1 89.75 129 PHE B N 1
ATOM 4213 C CA . PHE B 1 129 ? -22.875 17.328 -1.432 1 89.75 129 PHE B CA 1
ATOM 4214 C C . PHE B 1 129 ? -23.766 16.094 -1.337 1 89.75 129 PHE B C 1
ATOM 4216 O O . PHE B 1 129 ? -24.125 15.508 -2.357 1 89.75 129 PHE B O 1
ATOM 4223 N N . LEU B 1 130 ? -24.062 15.711 -0.145 1 84 130 LEU B N 1
ATOM 4224 C CA . LEU B 1 130 ? -25.031 14.633 0.015 1 84 130 LEU B CA 1
ATOM 4225 C C . LEU B 1 130 ? -26.359 15.008 -0.629 1 84 130 LEU B C 1
ATOM 4227 O O . LEU B 1 130 ? -26.969 14.188 -1.317 1 84 130 LEU B O 1
ATOM 4231 N N . GLU B 1 131 ? -26.75 16.188 -0.447 1 89.62 131 GLU B N 1
ATOM 4232 C CA . GLU B 1 131 ? -28.016 16.688 -0.977 1 89.62 131 GLU B CA 1
ATOM 4233 C C . GLU B 1 131 ? -27.953 16.859 -2.49 1 89.62 131 GLU B C 1
ATOM 4235 O O . GLU B 1 131 ? -28.984 16.906 -3.162 1 89.62 131 GLU B O 1
ATOM 4240 N N . CYS B 1 132 ? -26.781 16.938 -2.957 1 91.5 132 CYS B N 1
ATOM 4241 C CA . CYS B 1 132 ? -26.609 17.188 -4.383 1 91.5 132 CYS B CA 1
ATOM 4242 C C . CYS B 1 132 ? -26.141 15.922 -5.105 1 91.5 132 CYS B C 1
ATOM 4244 O O . CYS B 1 132 ? -25.641 16 -6.227 1 91.5 132 CYS B O 1
ATOM 4246 N N . ARG B 1 133 ? -26.297 14.797 -4.512 1 87.38 133 ARG B N 1
ATOM 4247 C CA . ARG B 1 133 ? -25.719 13.547 -5.012 1 87.38 133 ARG B CA 1
ATOM 4248 C C . ARG B 1 133 ? -26.266 13.227 -6.406 1 87.38 133 ARG B C 1
ATOM 4250 O O . ARG B 1 133 ? -25.594 12.547 -7.188 1 87.38 133 ARG B O 1
ATOM 4257 N N . ARG B 1 134 ? -27.391 13.68 -6.844 1 90.62 134 ARG B N 1
ATOM 4258 C CA . ARG B 1 134 ? -28 13.391 -8.141 1 90.62 134 ARG B CA 1
ATOM 4259 C C . ARG B 1 134 ? -27.453 14.328 -9.219 1 90.62 134 ARG B C 1
ATOM 4261 O O . ARG B 1 134 ? -27.656 14.078 -10.406 1 90.62 134 ARG B O 1
ATOM 4268 N N . TYR B 1 135 ? -26.766 15.352 -8.781 1 92.56 135 TYR B N 1
ATOM 4269 C CA . TYR B 1 135 ? -26.438 16.406 -9.734 1 92.56 135 TYR B CA 1
ATOM 4270 C C . TYR B 1 135 ? -24.938 16.438 -10.016 1 92.56 135 TYR B C 1
ATOM 4272 O O . TYR B 1 135 ? -24.484 17.188 -10.867 1 92.56 135 TYR B O 1
ATOM 4280 N N . ILE B 1 136 ? -24.219 15.633 -9.297 1 91.19 136 ILE B N 1
ATOM 4281 C CA . ILE B 1 136 ? -22.766 15.609 -9.453 1 91.19 136 ILE B CA 1
ATOM 4282 C C . ILE B 1 136 ? -22.234 14.203 -9.18 1 91.19 136 ILE B C 1
ATOM 4284 O O . ILE B 1 136 ? -22.703 13.523 -8.266 1 91.19 136 ILE B O 1
ATOM 4288 N N . SER B 1 137 ? -21.344 13.805 -10.031 1 88.69 137 SER B N 1
ATOM 4289 C CA . SER B 1 137 ? -20.828 12.445 -9.914 1 88.69 137 SER B CA 1
ATOM 4290 C C . SER B 1 137 ? -20 12.281 -8.641 1 88.69 137 SER B C 1
ATOM 4292 O O . SER B 1 137 ? -19.344 13.227 -8.188 1 88.69 137 SER B O 1
ATOM 4294 N N . PRO B 1 138 ? -19.984 11.086 -8.078 1 83.5 138 PRO B N 1
ATOM 4295 C CA . PRO B 1 138 ? -19.172 10.82 -6.883 1 83.5 138 PRO B CA 1
ATOM 4296 C C . PRO B 1 138 ? -17.688 11.109 -7.098 1 83.5 138 PRO B C 1
ATOM 4298 O O . PRO B 1 138 ? -17.016 11.586 -6.184 1 83.5 138 PRO B O 1
ATOM 4301 N N . ALA B 1 139 ? -17.25 10.875 -8.242 1 85.56 139 ALA B N 1
ATOM 4302 C CA . ALA B 1 139 ? -15.844 11.117 -8.547 1 85.56 139 ALA B CA 1
ATOM 4303 C C . ALA B 1 139 ? -15.523 12.609 -8.508 1 85.56 139 ALA B C 1
ATOM 4305 O O . ALA B 1 139 ? -14.477 13.008 -8 1 85.56 139 ALA B O 1
ATOM 4306 N N . GLU B 1 140 ? -16.453 13.352 -9 1 89.44 140 GLU B N 1
ATOM 4307 C CA . GLU B 1 140 ? -16.266 14.805 -8.992 1 89.44 140 GLU B CA 1
ATOM 4308 C C . GLU B 1 140 ? -16.328 15.359 -7.578 1 89.44 140 GLU B C 1
ATOM 4310 O O . GLU B 1 140 ? -15.555 16.266 -7.223 1 89.44 140 GLU B O 1
ATOM 4315 N N . VAL B 1 141 ? -17.219 14.82 -6.828 1 88.12 141 VAL B N 1
ATOM 4316 C CA . VAL B 1 141 ? -17.344 15.242 -5.438 1 88.12 141 VAL B CA 1
ATOM 4317 C C . VAL B 1 141 ? -16.062 14.93 -4.68 1 88.12 141 VAL B C 1
ATOM 4319 O O . VAL B 1 141 ? -15.539 15.773 -3.951 1 88.12 141 VAL B O 1
ATOM 4322 N N . THR B 1 142 ? -15.586 13.766 -4.906 1 86.56 142 THR B N 1
ATOM 4323 C CA . THR B 1 142 ? -14.367 13.328 -4.227 1 86.56 142 THR B CA 1
ATOM 4324 C C . THR B 1 142 ? -13.195 14.234 -4.598 1 86.56 142 THR B C 1
ATOM 4326 O O . THR B 1 142 ? -12.414 14.641 -3.732 1 86.56 142 THR B O 1
ATOM 4329 N N . ARG B 1 143 ? -13.07 14.516 -5.797 1 90.12 143 ARG B N 1
ATOM 4330 C CA . ARG B 1 143 ? -11.984 15.375 -6.266 1 90.12 143 ARG B CA 1
ATOM 4331 C C . ARG B 1 143 ? -12.094 16.766 -5.656 1 90.12 143 ARG B C 1
ATOM 4333 O O . ARG B 1 143 ? -11.094 17.328 -5.188 1 90.12 143 ARG B O 1
ATOM 4340 N N . PHE B 1 144 ? -13.281 17.328 -5.703 1 93.38 144 PHE B N 1
ATOM 4341 C CA . PHE B 1 144 ? -13.5 18.656 -5.148 1 93.38 144 PHE B CA 1
ATOM 4342 C C . PHE B 1 144 ? -13.18 18.688 -3.662 1 93.38 144 PHE B C 1
ATOM 4344 O O . PHE B 1 144 ? -12.461 19.578 -3.191 1 93.38 144 PHE B O 1
ATOM 4351 N N . LEU B 1 145 ? -13.734 17.719 -2.977 1 91 145 LEU B N 1
ATOM 4352 C CA . LEU B 1 145 ? -13.555 17.672 -1.53 1 91 145 LEU B CA 1
ATOM 4353 C C . LEU B 1 145 ? -12.086 17.469 -1.172 1 91 145 LEU B C 1
ATOM 4355 O O . LEU B 1 145 ? -11.57 18.125 -0.254 1 91 145 LEU B O 1
ATOM 4359 N N . ASP B 1 146 ? -11.438 16.688 -1.828 1 89.62 146 ASP B N 1
ATOM 4360 C CA . ASP B 1 146 ? -10.023 16.453 -1.567 1 89.62 146 ASP B CA 1
ATOM 4361 C C . ASP B 1 146 ? -9.219 17.734 -1.721 1 89.62 146 ASP B C 1
ATOM 4363 O O . ASP B 1 146 ? -8.414 18.078 -0.852 1 89.62 146 ASP B O 1
ATOM 4367 N N . GLU B 1 147 ? -9.477 18.422 -2.764 1 93.12 147 GLU B N 1
ATOM 4368 C CA . GLU B 1 147 ? -8.766 19.672 -3.021 1 93.12 147 GLU B CA 1
ATOM 4369 C C . GLU B 1 147 ? -9.133 20.734 -1.996 1 93.12 147 GLU B C 1
ATOM 4371 O O . GLU B 1 147 ? -8.258 21.453 -1.488 1 93.12 147 GLU B O 1
ATOM 4376 N N . HIS B 1 148 ? -10.375 20.797 -1.785 1 94 148 HIS B N 1
ATOM 4377 C CA . HIS B 1 148 ? -10.867 21.828 -0.868 1 94 148 HIS B CA 1
ATOM 4378 C C . HIS B 1 148 ? -10.328 21.609 0.542 1 94 148 HIS B C 1
ATOM 4380 O O . HIS B 1 148 ? -9.867 22.547 1.192 1 94 148 HIS B O 1
ATOM 4386 N N . LEU B 1 149 ? -10.344 20.453 0.974 1 91.38 149 LEU B N 1
ATOM 4387 C CA . LEU B 1 149 ? -9.945 20.156 2.344 1 91.38 149 LEU B CA 1
ATOM 4388 C C . LEU B 1 149 ? -8.43 20.281 2.508 1 91.38 149 LEU B C 1
ATOM 4390 O O . LEU B 1 149 ? -7.949 20.734 3.551 1 91.38 149 LEU B O 1
ATOM 4394 N N . ARG B 1 150 ? -7.684 19.969 1.558 1 92.44 150 ARG B N 1
ATOM 4395 C CA . ARG B 1 150 ? -6.242 20.188 1.593 1 92.44 150 ARG B CA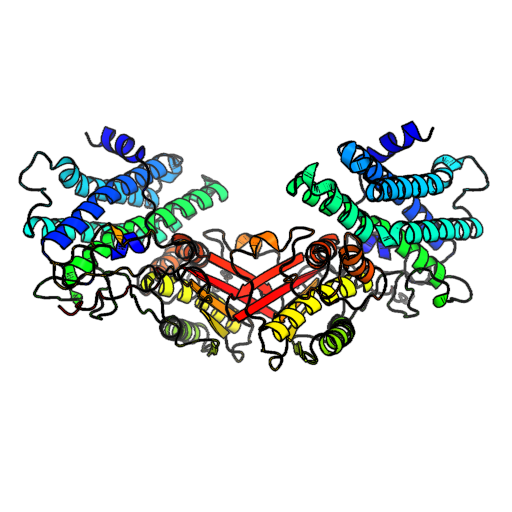 1
ATOM 4396 C C . ARG B 1 150 ? -5.922 21.672 1.639 1 92.44 150 ARG B C 1
ATOM 4398 O O . ARG B 1 150 ? -5.023 22.094 2.371 1 92.44 150 ARG B O 1
ATOM 4405 N N . ALA B 1 151 ? -6.66 22.391 0.81 1 93.94 151 ALA B N 1
ATOM 4406 C CA . ALA B 1 151 ? -6.473 23.844 0.82 1 93.94 151 ALA B CA 1
ATOM 4407 C C . ALA B 1 151 ? -6.832 24.438 2.18 1 93.94 151 ALA B C 1
ATOM 4409 O O . ALA B 1 151 ? -6.164 25.344 2.664 1 93.94 151 ALA B O 1
ATOM 4410 N N . ARG B 1 152 ? -7.824 23.906 2.727 1 93.81 152 ARG B N 1
ATOM 4411 C CA . ARG B 1 152 ? -8.289 24.359 4.031 1 93.81 152 ARG B CA 1
ATOM 4412 C C . ARG B 1 152 ? -7.215 24.156 5.094 1 93.81 152 ARG B C 1
ATOM 4414 O O . ARG B 1 152 ? -7.039 25 5.977 1 93.81 152 ARG B O 1
ATOM 4421 N N . ILE B 1 153 ? -6.516 23.094 5.062 1 93.62 153 ILE B N 1
ATOM 4422 C CA . ILE B 1 153 ? -5.488 22.781 6.051 1 93.62 153 ILE B CA 1
ATOM 4423 C C . ILE B 1 153 ? -4.449 23.906 6.082 1 93.62 153 ILE B C 1
ATOM 4425 O O . ILE B 1 153 ? -4.168 24.469 7.141 1 93.62 153 ILE B O 1
ATOM 4429 N N . GLY B 1 154 ? -3.967 24.25 4.934 1 94.31 154 GLY B N 1
ATOM 4430 C CA . GLY B 1 154 ? -2.965 25.312 4.848 1 94.31 154 GLY B CA 1
ATOM 4431 C C . GLY B 1 154 ? -3.488 26.672 5.262 1 94.31 154 GLY B C 1
ATOM 4432 O O . GLY B 1 154 ? -2.814 27.406 5.984 1 94.31 154 GLY B O 1
ATOM 4433 N N . THR B 1 155 ? -4.648 26.953 4.801 1 95.44 155 THR B N 1
ATOM 4434 C CA . THR B 1 155 ? -5.266 28.25 5.102 1 95.44 155 THR B CA 1
ATOM 4435 C C . THR B 1 155 ? -5.457 28.422 6.609 1 95.44 155 THR B C 1
ATOM 4437 O O . THR B 1 155 ? -5.098 29.453 7.176 1 95.44 155 THR B O 1
ATOM 4440 N N . ARG B 1 156 ? -5.973 27.391 7.211 1 94.06 156 ARG B N 1
ATOM 4441 C CA . ARG B 1 156 ? -6.207 27.422 8.648 1 94.06 156 ARG B CA 1
ATOM 4442 C C . ARG B 1 156 ? -4.891 27.516 9.414 1 94.06 156 ARG B C 1
ATOM 4444 O O . ARG B 1 156 ? -4.77 28.281 10.375 1 94.06 156 ARG B O 1
ATOM 4451 N N . LEU B 1 157 ? -3.961 26.781 9.008 1 94.06 157 LEU B N 1
ATOM 4452 C CA . LEU B 1 157 ? -2.668 26.734 9.68 1 94.06 157 LEU B CA 1
ATOM 4453 C C . LEU B 1 157 ? -1.988 28.094 9.656 1 94.06 157 LEU B C 1
ATOM 4455 O O . LEU B 1 157 ? -1.414 28.531 10.656 1 94.06 157 LEU B O 1
ATOM 4459 N N . ILE B 1 158 ? -2.037 28.734 8.547 1 95.69 158 ILE B N 1
ATOM 4460 C CA . ILE B 1 158 ? -1.405 30.047 8.375 1 95.69 158 ILE B CA 1
ATOM 4461 C C . ILE B 1 158 ? -2.014 31.047 9.359 1 95.69 158 ILE B C 1
ATOM 4463 O O . ILE B 1 158 ? -1.291 31.75 10.07 1 95.69 158 ILE B O 1
ATOM 4467 N N . ALA B 1 159 ? -3.273 31.062 9.414 1 96.19 159 ALA B N 1
ATOM 4468 C CA . ALA B 1 159 ? -3.971 31.984 10.312 1 96.19 159 ALA B CA 1
ATOM 4469 C C . ALA B 1 159 ? -3.723 31.625 11.773 1 96.19 159 ALA B C 1
ATOM 4471 O O . ALA B 1 159 ? -3.355 32.469 12.578 1 96.19 159 ALA B O 1
ATOM 4472 N N . GLU B 1 160 ? -3.891 30.375 12.078 1 94.38 160 GLU B N 1
ATOM 4473 C CA . GLU B 1 160 ? -3.77 29.906 13.461 1 94.38 160 GLU B CA 1
ATOM 4474 C C . GLU B 1 160 ? -2.346 30.094 13.977 1 94.38 160 GLU B C 1
ATOM 4476 O O . GLU B 1 160 ? -2.143 30.359 15.164 1 94.38 160 GLU B O 1
ATOM 4481 N N . GLN B 1 161 ? -1.394 29.938 13.102 1 94.19 161 GLN B N 1
ATOM 4482 C CA . GLN B 1 161 ? -0.002 30.125 13.5 1 94.19 161 GLN B CA 1
ATOM 4483 C C . GLN B 1 161 ? 0.247 31.547 13.984 1 94.19 161 GLN B C 1
ATOM 4485 O O . GLN B 1 161 ? 0.81 31.75 15.062 1 94.19 161 GLN B O 1
ATOM 4490 N N . HIS B 1 162 ? -0.176 32.5 13.227 1 94.81 162 HIS B N 1
ATOM 4491 C CA . HIS B 1 162 ? 0.03 33.906 13.641 1 94.81 162 HIS B CA 1
ATOM 4492 C C . HIS B 1 162 ? -0.73 34.188 14.93 1 94.81 162 HIS B C 1
ATOM 4494 O O . HIS B 1 162 ? -0.201 34.875 15.828 1 94.81 162 HIS B O 1
ATOM 4500 N N . ILE B 1 163 ? -1.96 33.75 14.984 1 93.88 163 ILE B N 1
ATOM 4501 C CA . ILE B 1 163 ? -2.773 33.969 16.172 1 93.88 163 ILE B CA 1
ATOM 4502 C C . ILE B 1 163 ? -2.055 33.406 17.406 1 93.88 163 ILE B C 1
ATOM 4504 O O . ILE B 1 163 ? -1.94 34.094 18.422 1 93.88 163 ILE B O 1
ATOM 4508 N N . ALA B 1 164 ? -1.558 32.219 17.266 1 92.25 164 ALA B N 1
ATOM 4509 C CA . ALA B 1 164 ? -0.869 31.578 18.391 1 92.25 164 ALA B CA 1
ATOM 4510 C C . ALA B 1 164 ? 0.391 32.344 18.766 1 92.25 164 ALA B C 1
ATOM 4512 O O . ALA B 1 164 ? 0.672 32.531 19.953 1 92.25 164 ALA B O 1
ATOM 4513 N N . LEU B 1 165 ? 1.144 32.781 17.75 1 91.75 165 LEU B N 1
ATOM 4514 C CA . LEU B 1 165 ? 2.355 33.562 18.016 1 91.75 165 LEU B CA 1
ATOM 4515 C C . LEU B 1 165 ? 2.025 34.875 18.734 1 91.75 165 LEU B C 1
ATOM 4517 O O . LEU B 1 165 ? 2.73 35.25 19.656 1 91.75 165 LEU B O 1
ATOM 4521 N N . HIS B 1 166 ? 0.996 35.5 18.328 1 92.75 166 HIS B N 1
ATOM 4522 C CA . HIS B 1 166 ? 0.546 36.75 18.938 1 92.75 166 HIS B CA 1
ATOM 4523 C C . HIS B 1 166 ? 0.205 36.562 20.406 1 92.75 166 HIS B C 1
ATOM 4525 O O . HIS B 1 166 ? 0.699 37.281 21.266 1 92.75 166 HIS B O 1
ATOM 4531 N N . PHE B 1 167 ? -0.571 35.562 20.703 1 89.94 167 PHE B N 1
ATOM 4532 C CA . PHE B 1 167 ? -1.062 35.375 22.062 1 89.94 167 PHE B CA 1
ATOM 4533 C C . PHE B 1 167 ? 0.055 34.906 22.984 1 89.94 167 PHE B C 1
ATOM 4535 O O . PHE B 1 167 ? 0.059 35.188 24.172 1 89.94 167 PHE B O 1
ATOM 4542 N N . SER B 1 168 ? 0.998 34.25 22.391 1 87.81 168 SER B N 1
ATOM 4543 C CA . SER B 1 168 ? 2.123 33.781 23.172 1 87.81 168 SER B CA 1
ATOM 4544 C C . SER B 1 168 ? 3.178 34.844 23.359 1 87.81 168 SER B C 1
ATOM 4546 O O . SER B 1 168 ? 4.172 34.656 24.062 1 87.81 168 SER B O 1
ATOM 4548 N N . SER B 1 169 ? 3.041 35.969 22.719 1 86.5 169 SER B N 1
ATOM 4549 C CA . SER B 1 169 ? 4.043 37.031 22.797 1 86.5 169 SER B CA 1
ATOM 4550 C C . SER B 1 169 ? 3.492 38.281 23.5 1 86.5 169 SER B C 1
ATOM 4552 O O . SER B 1 169 ? 4.25 39.156 23.859 1 86.5 169 SER B O 1
ATOM 4554 N N . LYS B 1 170 ? 2.281 38.344 23.719 1 75.19 170 LYS B N 1
ATOM 4555 C CA . LYS B 1 170 ? 1.683 39.469 24.391 1 75.19 170 LYS B CA 1
ATOM 4556 C C . LYS B 1 170 ? 2.064 39.5 25.875 1 75.19 170 LYS B C 1
ATOM 4558 O O . LYS B 1 170 ? 2.25 38.469 26.484 1 75.19 170 LYS B O 1
ATOM 4563 N N . PRO B 1 171 ? 2.434 40.75 26.359 1 65.62 171 PRO B N 1
ATOM 4564 C CA . PRO B 1 171 ? 2.861 40.875 27.75 1 65.62 171 PRO B CA 1
ATOM 4565 C C . PRO B 1 171 ? 1.937 40.125 28.719 1 65.62 171 PRO B C 1
ATOM 4567 O O . PRO B 1 171 ? 2.396 39.594 29.734 1 65.62 171 PRO B O 1
ATOM 4570 N N . HIS B 1 172 ? 0.676 40.031 28.344 1 60.56 172 HIS B N 1
ATOM 4571 C CA . HIS B 1 172 ? -0.238 39.281 29.203 1 60.56 172 HIS B CA 1
ATOM 4572 C C . HIS B 1 172 ? -0.784 38.062 28.484 1 60.56 172 HIS B C 1
ATOM 4574 O O . HIS B 1 172 ? -1.974 38 28.156 1 60.56 172 HIS B O 1
ATOM 4580 N N . PHE B 1 173 ? 0.248 37.188 28.359 1 64.75 173 PHE B N 1
ATOM 4581 C CA . PHE B 1 173 ? -0.13 35.938 27.719 1 64.75 173 PHE B CA 1
ATOM 4582 C C . PHE B 1 173 ? -1.293 35.281 28.453 1 64.75 173 PHE B C 1
ATOM 4584 O O . PHE B 1 173 ? -1.193 35 29.641 1 64.75 173 PHE B O 1
ATOM 4591 N N . ASP B 1 174 ? -2.492 35.406 27.859 1 67.38 174 ASP B N 1
ATOM 4592 C CA . ASP B 1 174 ? -3.668 34.688 28.344 1 67.38 174 ASP B CA 1
ATOM 4593 C C . ASP B 1 174 ? -4.105 33.625 27.344 1 67.38 174 ASP B C 1
ATOM 4595 O O . ASP B 1 174 ? -4.832 33.906 26.391 1 67.38 174 ASP B O 1
ATOM 4599 N N . PRO B 1 175 ? -3.617 32.438 27.594 1 68.06 175 PRO B N 1
ATOM 4600 C CA . PRO B 1 175 ? -3.924 31.344 26.656 1 68.06 175 PRO B CA 1
ATOM 4601 C C . PRO B 1 175 ? -5.426 31.141 26.453 1 68.06 175 PRO B C 1
ATOM 4603 O O . PRO B 1 175 ? -5.863 30.797 25.359 1 68.06 175 PRO B O 1
ATOM 4606 N N . ASP B 1 176 ? -6.18 31.391 27.391 1 70.88 176 ASP B N 1
ATOM 4607 C CA . ASP B 1 176 ? -7.613 31.141 27.328 1 70.88 176 ASP B CA 1
ATOM 4608 C C . ASP B 1 176 ? -8.312 32.156 26.391 1 70.88 176 ASP B C 1
ATOM 4610 O O . ASP B 1 176 ? -9.43 31.891 25.938 1 70.88 176 ASP B O 1
ATOM 4614 N N . ALA B 1 177 ? -7.574 33.219 26.156 1 68.94 177 ALA B N 1
ATOM 4615 C CA . ALA B 1 177 ? -8.164 34.25 25.312 1 68.94 177 ALA B CA 1
ATOM 4616 C C . ALA B 1 177 ? -7.922 33.938 23.828 1 68.94 177 ALA B C 1
ATOM 4618 O O . ALA B 1 177 ? -8.539 34.562 22.953 1 68.94 177 ALA B O 1
ATOM 4619 N N . SER B 1 178 ? -7.09 32.969 23.625 1 75.94 178 SER B N 1
ATOM 4620 C CA . SER B 1 178 ? -6.746 32.625 22.25 1 75.94 178 SER B CA 1
ATOM 4621 C C . SER B 1 178 ? -7.836 31.797 21.594 1 75.94 178 SER B C 1
ATOM 4623 O O . SER B 1 178 ? -8.375 30.875 22.219 1 75.94 178 SER B O 1
ATOM 4625 N N . PRO B 1 179 ? -8.211 32.125 20.453 1 71.19 179 PRO B N 1
ATOM 4626 C CA . PRO B 1 179 ? -9.18 31.297 19.719 1 71.19 179 PRO B CA 1
ATOM 4627 C C . PRO B 1 179 ? -8.594 29.984 19.25 1 71.19 179 PRO B C 1
ATOM 4629 O O . PRO B 1 179 ? -9.328 29.109 18.766 1 71.19 179 PRO B O 1
ATOM 4632 N N . THR B 1 180 ? -7.262 29.906 19.359 1 70.81 180 THR B N 1
ATOM 4633 C CA . THR B 1 180 ? -6.574 28.656 19.016 1 70.81 180 THR B CA 1
ATOM 4634 C C . THR B 1 180 ? -5.777 28.125 20.203 1 70.81 180 THR B C 1
ATOM 4636 O O . THR B 1 180 ? -5.359 28.906 21.062 1 70.81 180 THR B O 1
ATOM 4639 N N . PRO B 1 181 ? -5.785 26.859 20.266 1 68.44 181 PRO B N 1
ATOM 4640 C CA . PRO B 1 181 ? -4.98 26.328 21.359 1 68.44 181 PRO B CA 1
ATOM 4641 C C . PRO B 1 181 ? -3.562 26.891 21.391 1 68.44 181 PRO B C 1
ATOM 4643 O O . PRO B 1 181 ? -2.887 26.906 20.359 1 68.44 181 PRO B O 1
ATOM 4646 N N . CYS B 1 182 ? -3.297 27.578 22.406 1 69.19 182 CYS B N 1
ATOM 4647 C CA . CYS B 1 182 ? -1.967 28.141 22.609 1 69.19 182 CYS B CA 1
ATOM 4648 C C . CYS B 1 182 ? -1.364 27.672 23.922 1 69.19 182 CYS B C 1
ATOM 4650 O O . CYS B 1 182 ? -1.436 28.391 24.922 1 69.19 182 CYS B O 1
ATOM 4652 N N . PRO B 1 183 ? -0.796 26.469 23.875 1 71.19 183 PRO B N 1
ATOM 4653 C CA . PRO B 1 183 ? -0.234 25.969 25.141 1 71.19 183 PRO B CA 1
ATOM 4654 C C . PRO B 1 183 ? 0.942 26.797 25.625 1 71.19 183 PRO B C 1
ATOM 4656 O O . PRO B 1 183 ? 1.703 27.344 24.828 1 71.19 183 PRO B O 1
ATOM 4659 N N . ASP B 1 184 ? 0.841 27 26.938 1 74.31 184 ASP B N 1
ATOM 4660 C CA . ASP B 1 184 ? 1.97 27.672 27.562 1 74.31 184 ASP B CA 1
ATOM 4661 C C . ASP B 1 184 ? 3.109 26.703 27.859 1 74.31 184 ASP B C 1
ATOM 4663 O O . ASP B 1 184 ? 3.348 26.344 29.016 1 74.31 184 ASP B O 1
ATOM 4667 N N . HIS B 1 185 ? 3.643 26.203 26.844 1 82.31 185 HIS B N 1
ATOM 4668 C CA . HIS B 1 185 ? 4.77 25.297 26.953 1 82.31 185 HIS B CA 1
ATOM 4669 C C . HIS B 1 185 ? 5.941 25.75 26.078 1 82.31 185 HIS B C 1
ATOM 4671 O O . HIS B 1 185 ? 5.746 26.156 24.938 1 82.31 185 HIS B O 1
ATOM 4677 N N . PRO B 1 186 ? 7.074 25.656 26.625 1 82.31 186 PRO B N 1
ATOM 4678 C CA . PRO B 1 186 ? 8.25 26.203 25.938 1 82.31 186 PRO B CA 1
ATOM 4679 C C . PRO B 1 186 ? 8.547 25.5 24.625 1 82.31 186 PRO B C 1
ATOM 4681 O O . PRO B 1 186 ? 9.266 26.031 23.766 1 82.31 186 PRO B O 1
ATOM 4684 N N . SER B 1 187 ? 8.039 24.344 24.484 1 87 187 SER B N 1
ATOM 4685 C CA . SER B 1 187 ? 8.352 23.609 23.266 1 87 187 SER B CA 1
ATOM 4686 C C . SER B 1 187 ? 7.523 24.109 22.094 1 87 187 SER B C 1
ATOM 4688 O O . SER B 1 187 ? 7.801 23.766 20.938 1 87 187 SER B O 1
ATOM 4690 N N . PHE B 1 188 ? 6.598 25.016 22.359 1 88.81 188 PHE B N 1
ATOM 4691 C CA . PHE B 1 188 ? 5.676 25.422 21.297 1 88.81 188 PHE B CA 1
ATOM 4692 C C . PHE B 1 188 ? 6.199 26.672 20.578 1 88.81 188 PHE B C 1
ATOM 4694 O O . PHE B 1 188 ? 6.727 27.578 21.219 1 88.81 188 PHE B O 1
ATOM 4701 N N . ILE B 1 189 ? 6.172 26.641 19.375 1 88.88 189 ILE B N 1
ATOM 4702 C CA . ILE B 1 189 ? 6.277 27.797 18.484 1 88.88 189 ILE B CA 1
ATOM 4703 C C . ILE B 1 189 ? 4.984 27.953 17.688 1 88.88 189 ILE B C 1
ATOM 4705 O O . ILE B 1 189 ? 4.809 27.328 16.641 1 88.88 189 ILE B O 1
ATOM 4709 N N . GLY B 1 190 ? 4.121 28.828 18.25 1 90.62 190 GLY B N 1
ATOM 4710 C CA . GLY B 1 190 ? 2.785 28.891 17.672 1 90.62 190 GLY B CA 1
ATOM 4711 C C . GLY B 1 190 ? 2.021 27.578 17.828 1 90.62 190 GLY B C 1
ATOM 4712 O O . GLY B 1 190 ? 1.894 27.047 18.922 1 90.62 190 GLY B O 1
ATOM 4713 N N . VAL B 1 191 ? 1.661 27.078 16.641 1 91.62 191 VAL B N 1
ATOM 4714 C CA . VAL B 1 191 ? 0.838 25.875 16.672 1 91.62 191 VAL B CA 1
ATOM 4715 C C . VAL B 1 191 ? 1.729 24.625 16.562 1 91.62 191 VAL B C 1
ATOM 4717 O O . VAL B 1 191 ? 1.234 23.5 16.562 1 91.62 191 VAL B O 1
ATOM 4720 N N . ILE B 1 192 ? 3 24.797 16.516 1 90.94 192 ILE B N 1
ATOM 4721 C CA . ILE B 1 192 ? 3.934 23.688 16.359 1 90.94 192 ILE B CA 1
ATOM 4722 C C . ILE B 1 192 ? 4.512 23.312 17.719 1 90.94 192 ILE B C 1
ATOM 4724 O O . ILE B 1 192 ? 4.941 24.188 18.484 1 90.94 192 ILE B O 1
ATOM 4728 N N . ASP B 1 193 ? 4.441 22.094 18.094 1 90.62 193 ASP B N 1
ATOM 4729 C CA . ASP B 1 193 ? 5.191 21.547 19.219 1 90.62 193 ASP B CA 1
ATOM 4730 C C . ASP B 1 193 ? 6.516 20.953 18.75 1 90.62 193 ASP B C 1
ATOM 4732 O O . ASP B 1 193 ? 6.531 19.953 18.016 1 90.62 193 ASP B O 1
ATOM 4736 N N . THR B 1 194 ? 7.598 21.5 19.141 1 87.31 194 THR B N 1
ATOM 4737 C CA . THR B 1 194 ? 8.914 21.078 18.672 1 87.31 194 THR B CA 1
ATOM 4738 C C . THR B 1 194 ? 9.367 19.797 19.359 1 87.31 194 THR B C 1
ATOM 4740 O O . THR B 1 194 ? 10.359 19.188 18.969 1 87.31 194 THR B O 1
ATOM 4743 N N . ALA B 1 195 ? 8.641 19.359 20.344 1 89.5 195 ALA B N 1
ATOM 4744 C CA . ALA B 1 195 ? 8.961 18.141 21.078 1 89.5 195 ALA B CA 1
ATOM 4745 C C . ALA B 1 195 ? 7.719 17.281 21.297 1 89.5 195 ALA B C 1
ATOM 4747 O O . ALA B 1 195 ? 7.48 16.797 22.406 1 89.5 195 ALA B O 1
ATOM 4748 N N . LEU B 1 196 ? 6.945 17.203 20.281 1 93 196 LEU B N 1
ATOM 4749 C CA . LEU B 1 196 ? 5.707 16.438 20.359 1 93 196 LEU B CA 1
ATOM 4750 C C . LEU B 1 196 ? 6 14.945 20.547 1 93 196 LEU B C 1
ATOM 4752 O O . LEU B 1 196 ? 6.824 14.375 19.828 1 93 196 LEU B O 1
ATOM 4756 N N . ARG B 1 197 ? 5.387 14.383 21.562 1 95.94 197 ARG B N 1
ATOM 4757 C CA . ARG B 1 197 ? 5.52 12.961 21.844 1 95.94 197 ARG B CA 1
ATOM 4758 C C . ARG B 1 197 ? 4.289 12.188 21.375 1 95.94 197 ARG B C 1
ATOM 4760 O O . ARG B 1 197 ? 3.236 12.242 22.016 1 95.94 197 ARG B O 1
ATOM 4767 N N . PRO B 1 198 ? 4.414 11.406 20.266 1 97.44 198 PRO B N 1
ATOM 4768 C CA . PRO B 1 198 ? 3.252 10.703 19.719 1 97.44 198 PRO B CA 1
ATOM 4769 C C . PRO B 1 198 ? 2.59 9.773 20.734 1 97.44 198 PRO B C 1
ATOM 4771 O O . PRO B 1 198 ? 1.362 9.648 20.75 1 97.44 198 PRO B O 1
ATOM 4774 N N . ALA B 1 199 ? 3.34 9.156 21.594 1 98.44 199 ALA B N 1
ATOM 4775 C CA . ALA B 1 199 ? 2.799 8.227 22.578 1 98.44 199 ALA B CA 1
ATOM 4776 C C . ALA B 1 199 ? 1.783 8.914 23.484 1 98.44 199 ALA B C 1
ATOM 4778 O O . ALA B 1 199 ? 0.745 8.336 23.828 1 98.44 199 ALA B O 1
ATOM 4779 N N . GLY B 1 200 ? 2.166 10.102 23.875 1 98.19 200 GLY B N 1
ATOM 4780 C CA . GLY B 1 200 ? 1.234 10.867 24.688 1 98.19 200 GLY B CA 1
ATOM 4781 C C . GLY B 1 200 ? -0.069 11.172 23.969 1 98.19 200 GLY B C 1
ATOM 4782 O O . GLY B 1 200 ? -1.145 11.086 24.562 1 98.19 200 GLY B O 1
ATOM 4783 N N . VAL B 1 201 ? 0.023 11.555 22.719 1 97.88 201 VAL B N 1
ATOM 4784 C CA . VAL B 1 201 ? -1.156 11.836 21.906 1 97.88 201 VAL B CA 1
ATOM 4785 C C . VAL B 1 201 ? -2.004 10.578 21.766 1 97.88 201 VAL B C 1
ATOM 4787 O O . VAL B 1 201 ? -3.227 10.617 21.906 1 97.88 201 VAL B O 1
ATOM 4790 N N . VAL B 1 202 ? -1.368 9.422 21.531 1 98.62 202 VAL B N 1
ATOM 4791 C CA . VAL B 1 202 ? -2.062 8.141 21.391 1 98.62 202 VAL B CA 1
ATOM 4792 C C . VAL B 1 202 ? -2.812 7.82 22.688 1 98.62 202 VAL B C 1
ATOM 4794 O O . VAL B 1 202 ? -3.979 7.418 22.641 1 98.62 202 VAL B O 1
ATOM 4797 N N . ASP B 1 203 ? -2.18 8 23.781 1 98.56 203 ASP B N 1
ATOM 4798 C CA . ASP B 1 203 ? -2.791 7.68 25.078 1 98.56 203 ASP B CA 1
ATOM 4799 C C . ASP B 1 203 ? -4.008 8.562 25.344 1 98.56 203 ASP B C 1
ATOM 4801 O O . ASP B 1 203 ? -5.059 8.07 25.75 1 98.56 203 ASP B O 1
ATOM 4805 N N . SER B 1 204 ? -3.814 9.828 25.094 1 97.81 204 SER B N 1
ATOM 4806 C CA . SER B 1 204 ? -4.918 10.758 25.297 1 97.81 204 SER B CA 1
ATOM 4807 C C . SER B 1 204 ? -6.094 10.438 24.375 1 97.81 204 SER B C 1
ATOM 4809 O O . SER B 1 204 ? -7.23 10.305 24.844 1 97.81 204 SER B O 1
ATOM 4811 N N . CYS B 1 205 ? -5.801 10.281 23.094 1 97.69 205 CYS B N 1
ATOM 4812 C CA . CYS B 1 205 ? -6.84 9.961 22.125 1 97.69 205 CYS B CA 1
ATOM 4813 C C . CYS B 1 205 ? -7.445 8.594 22.406 1 97.69 205 CYS B C 1
ATOM 4815 O O . CYS B 1 205 ? -8.656 8.406 22.281 1 97.69 205 CYS B O 1
ATOM 4817 N N . GLY B 1 206 ? -6.598 7.629 22.75 1 98.06 206 GLY B N 1
ATOM 4818 C CA . GLY B 1 206 ? -7.078 6.301 23.094 1 98.06 206 GLY B CA 1
ATOM 4819 C C . GLY B 1 206 ? -8.062 6.301 24.25 1 98.06 206 GLY B C 1
ATOM 4820 O O . GLY B 1 206 ? -9.094 5.625 24.203 1 98.06 206 GLY B O 1
ATOM 4821 N N . GLY B 1 207 ? -7.711 7.051 25.297 1 97.69 207 GLY B N 1
ATOM 4822 C CA . GLY B 1 207 ? -8.617 7.176 26.422 1 97.69 207 GLY B CA 1
ATOM 4823 C C . GLY B 1 207 ? -9.969 7.758 26.047 1 97.69 207 GLY B C 1
ATOM 4824 O O . GLY B 1 207 ? -11.008 7.238 26.453 1 97.69 207 GLY B O 1
ATOM 4825 N N . PHE B 1 208 ? -9.914 8.742 25.328 1 96.19 208 PHE B N 1
ATOM 4826 C CA . PHE B 1 208 ? -11.125 9.406 24.859 1 96.19 208 PHE B CA 1
ATOM 4827 C C . PHE B 1 208 ? -11.984 8.461 24.031 1 96.19 208 PHE B C 1
ATOM 4829 O O . PHE B 1 208 ? -13.188 8.328 24.281 1 96.19 208 PHE B O 1
ATOM 4836 N N . VAL B 1 209 ? -11.43 7.762 23 1 96.56 209 VAL B N 1
ATOM 4837 C CA . VAL B 1 209 ? -12.164 6.867 22.109 1 96.56 209 VAL B CA 1
ATOM 4838 C C . VAL B 1 209 ? -12.656 5.652 22.891 1 96.56 209 VAL B C 1
ATOM 4840 O O . VAL B 1 209 ? -13.75 5.145 22.641 1 96.56 209 VAL B O 1
ATOM 4843 N N . ALA B 1 210 ? -11.844 5.184 23.828 1 97 210 ALA B N 1
ATOM 4844 C CA . ALA B 1 210 ? -12.258 4.062 24.672 1 97 210 ALA B CA 1
ATOM 4845 C C . ALA B 1 210 ? -13.5 4.414 25.484 1 97 210 ALA B C 1
ATOM 4847 O O . ALA B 1 210 ? -14.383 3.574 25.672 1 97 210 ALA B O 1
ATOM 4848 N N . ASP B 1 211 ? -13.586 5.648 26 1 96.19 211 ASP B N 1
ATOM 4849 C CA . ASP B 1 211 ? -14.758 6.117 26.734 1 96.19 211 ASP B CA 1
ATOM 4850 C C . ASP B 1 211 ? -16 6.066 25.844 1 96.19 211 ASP B C 1
ATOM 4852 O O . ASP B 1 211 ? -17.078 5.652 26.297 1 96.19 211 ASP B O 1
ATOM 4856 N N . ILE B 1 212 ? -15.836 6.453 24.641 1 93.31 212 ILE B N 1
ATOM 4857 C CA . ILE B 1 212 ? -16.938 6.43 23.688 1 93.31 212 ILE B CA 1
ATOM 4858 C C . ILE B 1 212 ? -17.406 4.992 23.469 1 93.31 212 ILE B C 1
ATOM 4860 O O . ILE B 1 212 ? -18.594 4.707 23.469 1 93.31 212 ILE B O 1
ATOM 4864 N N . CYS B 1 213 ? -16.469 4.066 23.281 1 94 213 CYS B N 1
ATOM 4865 C CA . CYS B 1 213 ? -16.797 2.66 23.062 1 94 213 CYS B CA 1
ATOM 4866 C C . CYS B 1 213 ? -17.5 2.076 24.281 1 94 213 CYS B C 1
ATOM 4868 O O . CYS B 1 213 ? -18.469 1.317 24.141 1 94 213 CYS B O 1
ATOM 4870 N N . GLU B 1 214 ? -17.031 2.428 25.438 1 94.94 214 GLU B N 1
ATOM 4871 C CA . GLU B 1 214 ? -17.641 1.941 26.672 1 94.94 214 GLU B CA 1
ATOM 4872 C C . GLU B 1 214 ? -19.094 2.393 26.781 1 94.94 214 GLU B C 1
ATOM 4874 O O . GLU B 1 214 ? -19.969 1.614 27.172 1 94.94 214 GLU B O 1
ATOM 4879 N N . LEU B 1 215 ? -19.328 3.574 26.422 1 92.69 215 LEU B N 1
ATOM 4880 C CA . LEU B 1 215 ? -20.672 4.129 26.469 1 92.69 215 LEU B CA 1
ATOM 4881 C C . LEU B 1 215 ? -21.578 3.475 25.422 1 92.69 215 LEU B C 1
ATOM 4883 O O . LEU B 1 215 ? -22.719 3.107 25.719 1 92.69 215 LEU B O 1
ATOM 4887 N N . LYS B 1 216 ? -21.016 3.236 24.266 1 89.75 216 LYS B N 1
ATOM 4888 C CA . LYS B 1 216 ? -21.828 2.768 23.141 1 89.75 216 LYS B CA 1
ATOM 4889 C C . LYS B 1 216 ? -21.984 1.249 23.172 1 89.75 216 LYS B C 1
ATOM 4891 O O . LYS B 1 216 ? -23.047 0.723 22.859 1 89.75 216 LYS B O 1
ATOM 4896 N N . TYR B 1 217 ? -20.891 0.562 23.547 1 91.62 217 TYR B N 1
ATOM 4897 C CA . TYR B 1 217 ? -20.891 -0.889 23.391 1 91.62 217 TYR B CA 1
ATOM 4898 C C . TYR B 1 217 ? -20.812 -1.578 24.75 1 91.62 217 TYR B C 1
ATOM 4900 O O . TYR B 1 217 ? -20.953 -2.799 24.844 1 91.62 217 TYR B O 1
ATOM 4908 N N . GLY B 1 218 ? -20.547 -0.858 25.766 1 94.38 218 GLY B N 1
ATOM 4909 C CA . GLY B 1 218 ? -20.391 -1.45 27.094 1 94.38 218 GLY B CA 1
ATOM 4910 C C . GLY B 1 218 ? -19.047 -2.115 27.281 1 94.38 218 GLY B C 1
ATOM 4911 O O . GLY B 1 218 ? -18.828 -2.824 28.266 1 94.38 218 GLY B O 1
ATOM 4912 N N . VAL B 1 219 ? -18.203 -1.982 26.297 1 95.44 219 VAL B N 1
ATOM 4913 C CA . VAL B 1 219 ? -16.875 -2.586 26.359 1 95.44 219 VAL B CA 1
ATOM 4914 C C . VAL B 1 219 ? -15.812 -1.52 26.125 1 95.44 219 VAL B C 1
ATOM 4916 O O . VAL B 1 219 ? -15.984 -0.64 25.281 1 95.44 219 VAL B O 1
ATOM 4919 N N . ARG B 1 220 ? -14.75 -1.586 26.938 1 95.56 220 ARG B 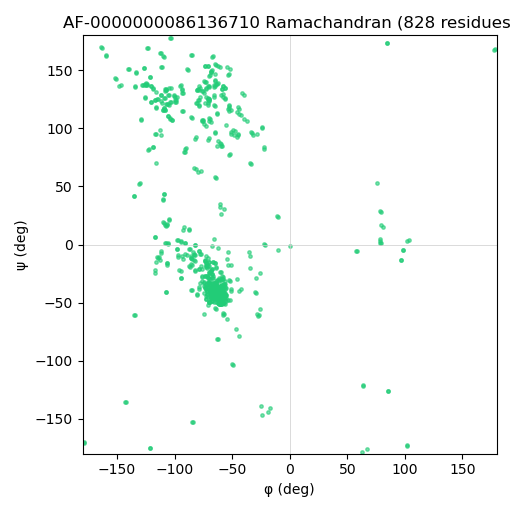N 1
ATOM 4920 C CA . ARG B 1 220 ? -13.633 -0.654 26.797 1 95.56 220 ARG B CA 1
ATOM 4921 C C . ARG B 1 220 ? -12.438 -1.323 26.125 1 95.56 220 ARG B C 1
ATOM 4923 O O . ARG B 1 220 ? -11.773 -2.17 26.719 1 95.56 220 ARG B O 1
ATOM 4930 N N . PRO B 1 221 ? -12.148 -0.962 24.906 1 96.25 221 PRO B N 1
ATOM 4931 C CA . PRO B 1 221 ? -10.992 -1.554 24.234 1 96.25 221 PRO B CA 1
ATOM 4932 C C . PRO B 1 221 ? -9.672 -1.182 24.922 1 96.25 221 PRO B C 1
ATOM 4934 O O . PRO B 1 221 ? -9.594 -0.16 25.609 1 96.25 221 PRO B O 1
ATOM 4937 N N . ARG B 1 222 ? -8.703 -1.994 24.75 1 97.56 222 ARG B N 1
ATOM 4938 C CA . ARG B 1 222 ? -7.363 -1.772 25.281 1 97.56 222 ARG B CA 1
ATOM 4939 C C . ARG B 1 222 ? -6.363 -1.516 24.156 1 97.56 222 ARG B C 1
ATOM 4941 O O . ARG B 1 222 ? -6.602 -1.902 23.016 1 97.56 222 ARG B O 1
ATOM 4948 N N . TRP B 1 223 ? -5.328 -0.793 24.5 1 98.25 223 TRP B N 1
ATOM 4949 C CA . TRP B 1 223 ? -4.25 -0.58 23.531 1 98.25 223 TRP B CA 1
ATOM 4950 C C . TRP B 1 223 ? -2.889 -0.658 24.219 1 98.25 223 TRP B C 1
ATOM 4952 O O . TRP B 1 223 ? -2.787 -0.505 25.438 1 98.25 223 TRP B O 1
ATOM 4962 N N . GLU B 1 224 ? -1.924 -1.062 23.453 1 98.5 224 GLU B N 1
ATOM 4963 C CA . GLU B 1 224 ? -0.532 -1.136 23.891 1 98.5 224 GLU B CA 1
ATOM 4964 C C . GLU B 1 224 ? 0.384 -0.365 22.953 1 98.5 224 GLU B C 1
ATOM 4966 O O . GLU B 1 224 ? 0.175 -0.369 21.734 1 98.5 224 GLU B O 1
ATOM 4971 N N . ILE B 1 225 ? 1.321 0.369 23.531 1 98.25 225 ILE B N 1
ATOM 4972 C CA . ILE B 1 225 ? 2.293 1.103 22.719 1 98.25 225 ILE B CA 1
ATOM 4973 C C . ILE B 1 225 ? 3.648 0.403 22.781 1 98.25 225 ILE B C 1
ATOM 4975 O O . ILE B 1 225 ? 4.164 0.135 23.875 1 98.25 225 ILE B O 1
ATOM 4979 N N . ASP B 1 226 ? 4.16 -0.012 21.641 1 95.19 226 ASP B N 1
ATOM 4980 C CA . ASP B 1 226 ? 5.52 -0.548 21.594 1 95.19 226 ASP B CA 1
ATOM 4981 C C . ASP B 1 226 ? 6.391 0.265 20.641 1 95.19 226 ASP B C 1
ATOM 4983 O O . ASP B 1 226 ? 6.027 1.377 20.25 1 95.19 226 ASP B O 1
ATOM 4987 N N . GLY B 1 227 ? 7.695 -0.191 20.406 1 94.75 227 GLY B N 1
ATOM 4988 C CA . GLY B 1 227 ? 8.68 0.607 19.688 1 94.75 227 GLY B CA 1
ATOM 4989 C C . GLY B 1 227 ? 9.422 1.582 20.594 1 94.75 227 GLY B C 1
ATOM 4990 O O . GLY B 1 227 ? 9.969 1.189 21.625 1 94.75 227 GLY B O 1
ATOM 4991 N N . ASP B 1 228 ? 9.336 2.85 20.094 1 95.31 228 ASP B N 1
ATOM 4992 C CA . ASP B 1 228 ? 10.023 3.881 20.859 1 95.31 228 ASP B CA 1
ATOM 4993 C C . ASP B 1 228 ? 9.039 4.938 21.359 1 95.31 228 ASP B C 1
ATOM 4995 O O . ASP B 1 228 ? 8.953 6.031 20.797 1 95.31 228 ASP B O 1
ATOM 4999 N N . PRO B 1 229 ? 8.406 4.66 22.484 1 96.56 229 PRO B N 1
ATOM 5000 C CA . PRO B 1 229 ? 7.371 5.574 22.984 1 96.56 229 PRO B CA 1
ATOM 5001 C C . PRO B 1 229 ? 7.934 6.93 23.406 1 96.56 229 PRO B C 1
ATOM 5003 O O . PRO B 1 229 ? 7.184 7.898 23.531 1 96.56 229 PRO B O 1
ATOM 5006 N N . ASP B 1 230 ? 9.219 7.07 23.578 1 95.56 230 ASP B N 1
ATOM 5007 C CA . ASP B 1 230 ? 9.812 8.32 24.047 1 95.56 230 ASP B CA 1
ATOM 5008 C C . ASP B 1 230 ? 10.188 9.227 22.875 1 95.56 230 ASP B C 1
ATOM 5010 O O . ASP B 1 230 ? 10.648 10.352 23.078 1 95.56 230 ASP B O 1
ATOM 5014 N N . THR B 1 231 ? 9.922 8.789 21.719 1 93.38 231 THR B N 1
ATOM 5015 C CA . THR B 1 231 ? 10.219 9.562 20.516 1 93.38 231 THR B CA 1
ATOM 5016 C C . THR B 1 231 ? 9.508 10.914 20.547 1 93.38 231 THR B C 1
ATOM 5018 O O . THR B 1 231 ? 8.344 10.992 20.938 1 93.38 231 THR B O 1
ATOM 5021 N N . THR B 1 232 ? 10.258 11.992 20.219 1 91.81 232 THR B N 1
ATOM 5022 C CA . THR B 1 232 ? 9.664 13.312 20.031 1 91.81 232 THR B CA 1
ATOM 5023 C C . THR B 1 232 ? 10.055 13.883 18.672 1 91.81 232 THR B C 1
ATOM 5025 O O . THR B 1 232 ? 11.078 13.5 18.094 1 91.81 232 THR B O 1
ATOM 5028 N N . PHE B 1 233 ? 9.219 14.719 18.141 1 88.44 233 PHE B N 1
ATOM 5029 C CA . PHE B 1 233 ? 9.523 15.406 16.891 1 88.44 233 PHE B CA 1
ATOM 5030 C C . PHE B 1 233 ? 8.664 16.656 16.734 1 88.44 233 PHE B C 1
ATOM 5032 O O . PHE B 1 233 ? 7.699 16.844 17.484 1 88.44 233 PHE B O 1
ATOM 5039 N N . ALA B 1 234 ? 9.055 17.531 15.891 1 88.44 234 ALA B N 1
ATOM 5040 C CA . ALA B 1 234 ? 8.32 18.781 15.672 1 88.44 234 ALA B CA 1
ATOM 5041 C C . ALA B 1 234 ? 7.125 18.547 14.75 1 88.44 234 ALA B C 1
ATOM 5043 O O . ALA B 1 234 ? 7.289 18.047 13.625 1 88.44 234 ALA B O 1
ATOM 5044 N N . PHE B 1 235 ? 5.953 18.859 15.258 1 91.81 235 PHE B N 1
ATOM 5045 C CA . PHE B 1 235 ? 4.75 18.656 14.461 1 91.81 235 PHE B CA 1
ATOM 5046 C C . PHE B 1 235 ? 3.582 19.438 15.047 1 91.81 235 PHE B C 1
ATOM 5048 O O . PHE B 1 235 ? 3.721 20.094 16.094 1 91.81 235 PHE B O 1
ATOM 5055 N N . VAL B 1 236 ? 2.527 19.484 14.266 1 92.25 236 VAL B N 1
ATOM 5056 C CA . VAL B 1 236 ? 1.312 20.156 14.703 1 92.25 236 VAL B CA 1
ATOM 5057 C C . VAL B 1 236 ? 0.464 19.203 15.539 1 92.25 236 VAL B C 1
ATOM 5059 O O . VAL B 1 236 ? -0.177 18.297 15 1 92.25 236 VAL B O 1
ATOM 5062 N N . PRO B 1 237 ? 0.351 19.391 16.828 1 93.44 237 PRO B N 1
ATOM 5063 C CA . PRO B 1 237 ? -0.348 18.453 17.703 1 93.44 237 PRO B CA 1
ATOM 5064 C C . PRO B 1 237 ? -1.803 18.234 17.297 1 93.44 237 PRO B C 1
ATOM 5066 O O . PRO B 1 237 ? -2.281 17.094 17.281 1 93.44 237 PRO B O 1
ATOM 5069 N N . ASN B 1 238 ? -2.506 19.297 16.922 1 93.31 238 ASN B N 1
ATOM 5070 C CA . ASN B 1 238 ? -3.914 19.172 16.562 1 93.31 238 ASN B CA 1
ATOM 5071 C C . ASN B 1 238 ? -4.105 18.25 15.359 1 93.31 238 ASN B C 1
ATOM 5073 O O . ASN B 1 238 ? -5.094 17.516 15.273 1 93.31 238 ASN B O 1
ATOM 5077 N N . HIS B 1 239 ? -3.217 18.297 14.414 1 94.5 239 HIS B N 1
ATOM 5078 C CA . HIS B 1 239 ? -3.289 17.406 13.258 1 94.5 239 HIS B CA 1
ATOM 5079 C C . HIS B 1 239 ? -3.096 15.953 13.672 1 94.5 239 HIS B C 1
ATOM 5081 O O . HIS B 1 239 ? -3.861 15.086 13.258 1 94.5 239 HIS B O 1
ATOM 5087 N N . LEU B 1 240 ? -2.113 15.734 14.492 1 96.5 240 LEU B N 1
ATOM 5088 C CA . LEU B 1 240 ? -1.857 14.367 14.945 1 96.5 240 LEU B CA 1
ATOM 5089 C C . LEU B 1 240 ? -3.029 13.836 15.758 1 96.5 240 LEU B C 1
ATOM 5091 O O . LEU B 1 240 ? -3.424 12.68 15.609 1 96.5 240 LEU B O 1
ATOM 5095 N N . GLU B 1 241 ? -3.535 14.68 16.578 1 96.5 241 GLU B N 1
ATOM 5096 C CA . GLU B 1 241 ? -4.676 14.289 17.406 1 96.5 241 GLU B CA 1
ATOM 5097 C C . GLU B 1 241 ? -5.867 13.883 16.547 1 96.5 241 GLU B C 1
ATOM 5099 O O . GLU B 1 241 ? -6.52 12.867 16.812 1 96.5 241 GLU B O 1
ATOM 5104 N N . TYR B 1 242 ? -6.141 14.664 15.555 1 94.19 242 TYR B N 1
ATOM 5105 C CA . TYR B 1 242 ? -7.238 14.312 14.664 1 94.19 242 TYR B CA 1
ATOM 5106 C C . TYR B 1 242 ? -7 12.961 14.008 1 94.19 242 TYR B C 1
ATOM 5108 O O . TYR B 1 242 ? -7.879 12.094 14.023 1 94.19 242 TYR B O 1
ATOM 5116 N N . ILE B 1 243 ? -5.863 12.789 13.438 1 97.25 243 ILE B N 1
ATOM 5117 C CA . ILE B 1 243 ? -5.527 11.57 12.695 1 97.25 243 ILE B CA 1
ATOM 5118 C C . ILE B 1 243 ? -5.633 10.359 13.625 1 97.25 243 ILE B C 1
ATOM 5120 O O . ILE B 1 243 ? -6.32 9.391 13.305 1 97.25 243 ILE B O 1
ATOM 5124 N N . VAL B 1 244 ? -5.004 10.453 14.789 1 98.31 244 VAL B N 1
ATOM 5125 C CA . VAL B 1 244 ? -4.938 9.328 15.711 1 98.31 244 VAL B CA 1
ATOM 5126 C C . VAL B 1 244 ? -6.336 9 16.219 1 98.31 244 VAL B C 1
ATOM 5128 O O . VAL B 1 244 ? -6.699 7.828 16.344 1 98.31 244 VAL B O 1
ATOM 5131 N N . THR B 1 245 ? -7.102 10.008 16.5 1 97.25 245 THR B N 1
ATOM 5132 C CA . THR B 1 245 ? -8.469 9.781 16.953 1 97.25 245 THR B CA 1
ATOM 5133 C C . THR B 1 245 ? -9.266 8.992 15.922 1 97.25 245 THR B C 1
ATOM 5135 O O . THR B 1 245 ? -9.898 7.992 16.25 1 97.25 245 THR B O 1
ATOM 5138 N N . GLU B 1 246 ? -9.203 9.43 14.703 1 95.62 246 GLU B N 1
ATOM 5139 C CA . GLU B 1 246 ? -9.969 8.773 13.641 1 95.62 246 GLU B CA 1
ATOM 5140 C C . GLU B 1 246 ? -9.484 7.344 13.422 1 95.62 246 GLU B C 1
ATOM 5142 O O . GLU B 1 246 ? -10.297 6.434 13.211 1 95.62 246 GLU B O 1
ATOM 5147 N N . LEU B 1 247 ? -8.195 7.156 13.453 1 97.69 247 LEU B N 1
ATOM 5148 C CA . LEU B 1 247 ? -7.645 5.824 13.227 1 97.69 247 LEU B CA 1
ATOM 5149 C C . LEU B 1 247 ? -7.984 4.895 14.391 1 97.69 247 LEU B C 1
ATOM 5151 O O . LEU B 1 247 ? -8.32 3.727 14.18 1 97.69 247 LEU B O 1
ATOM 5155 N N . LEU B 1 248 ? -7.938 5.41 15.594 1 98 248 LEU B N 1
ATOM 5156 C CA . LEU B 1 248 ? -8.273 4.59 16.75 1 98 248 LEU B CA 1
ATOM 5157 C C . LEU B 1 248 ? -9.766 4.301 16.797 1 98 248 LEU B C 1
ATOM 5159 O O . LEU B 1 248 ? -10.188 3.227 17.234 1 98 248 LEU B O 1
ATOM 5163 N N . LYS B 1 249 ? -10.57 5.277 16.422 1 96.19 249 LYS B N 1
ATOM 5164 C CA . LYS B 1 249 ? -12 4.996 16.312 1 96.19 249 LYS B CA 1
ATOM 5165 C C . LYS B 1 249 ? -12.258 3.768 15.438 1 96.19 249 LYS B C 1
ATOM 5167 O O . LYS B 1 249 ? -13.008 2.873 15.828 1 96.19 249 LYS B O 1
ATOM 5172 N N . ASN B 1 250 ? -11.633 3.701 14.297 1 95.06 250 ASN B N 1
ATOM 5173 C CA . ASN B 1 250 ? -11.805 2.578 13.383 1 95.06 250 ASN B CA 1
ATOM 5174 C C . ASN B 1 250 ? -11.289 1.277 13.984 1 95.06 250 ASN B C 1
ATOM 5176 O O . ASN B 1 250 ? -11.977 0.256 13.961 1 95.06 250 ASN B O 1
ATOM 5180 N N . ALA B 1 251 ? -10.109 1.342 14.562 1 97.62 251 ALA B N 1
ATOM 5181 C CA . ALA B 1 251 ? -9.477 0.147 15.117 1 97.62 251 ALA B CA 1
ATOM 5182 C C . ALA B 1 251 ? -10.273 -0.395 16.297 1 97.62 251 ALA B C 1
ATOM 5184 O O . ALA B 1 251 ? -10.508 -1.602 16.391 1 97.62 251 ALA B O 1
ATOM 5185 N N . PHE B 1 252 ? -10.734 0.531 17.203 1 97.31 252 PHE B N 1
ATOM 5186 C CA . PHE B 1 252 ? -11.469 0.132 18.391 1 97.31 252 PHE B CA 1
ATOM 5187 C C . PHE B 1 252 ? -12.844 -0.417 18.016 1 97.31 252 PHE B C 1
ATOM 5189 O O . PHE B 1 252 ? -13.258 -1.463 18.516 1 97.31 252 PHE B O 1
ATOM 5196 N N . ARG B 1 253 ? -13.516 0.277 17.156 1 94.19 253 ARG B N 1
ATOM 5197 C CA . ARG B 1 253 ? -14.828 -0.182 16.703 1 94.19 253 ARG B CA 1
ATOM 5198 C C . ARG B 1 253 ? -14.742 -1.569 16.078 1 94.19 253 ARG B C 1
ATOM 5200 O O . ARG B 1 253 ? -15.5 -2.471 16.438 1 94.19 253 ARG B O 1
ATOM 5207 N N . ALA B 1 254 ? -13.789 -1.749 15.117 1 94.94 254 ALA B N 1
ATOM 5208 C CA . ALA B 1 254 ? -13.633 -3.037 14.445 1 94.94 254 ALA B CA 1
ATOM 5209 C C . ALA B 1 254 ? -13.328 -4.145 15.453 1 94.94 254 ALA B C 1
ATOM 5211 O O . ALA B 1 254 ? -13.859 -5.254 15.336 1 94.94 254 ALA B O 1
ATOM 5212 N N . THR B 1 255 ? -12.492 -3.836 16.438 1 96.56 255 THR B N 1
ATOM 5213 C CA . THR B 1 255 ? -12.086 -4.809 17.438 1 96.56 255 THR B CA 1
ATOM 5214 C C . THR B 1 255 ? -13.281 -5.219 18.297 1 96.56 255 THR B C 1
ATOM 5216 O O . THR B 1 255 ? -13.508 -6.406 18.531 1 96.56 255 THR B O 1
ATOM 5219 N N . VAL B 1 256 ? -14.094 -4.23 18.688 1 94.88 256 VAL B N 1
ATOM 5220 C CA . VAL B 1 256 ? -15.234 -4.484 19.562 1 94.88 256 VAL B CA 1
ATOM 5221 C C . VAL B 1 256 ? -16.328 -5.223 18.781 1 94.88 256 VAL B C 1
ATOM 5223 O O . VAL B 1 256 ? -16.875 -6.219 19.266 1 94.88 256 VAL B O 1
ATOM 5226 N N . GLU B 1 257 ? -16.578 -4.805 17.562 1 92.56 257 GLU B N 1
ATOM 5227 C CA . GLU B 1 257 ? -17.641 -5.387 16.75 1 92.56 257 GLU B CA 1
ATOM 5228 C C . GLU B 1 257 ? -17.297 -6.812 16.328 1 92.56 257 GLU B C 1
ATOM 5230 O O . GLU B 1 257 ? -18.188 -7.617 16.047 1 92.56 257 GLU B O 1
ATOM 5235 N N . SER B 1 258 ? -15.992 -7.125 16.281 1 92.25 258 SER B N 1
ATOM 5236 C CA . SER B 1 258 ? -15.562 -8.461 15.891 1 92.25 258 SER B CA 1
ATOM 5237 C C . SER B 1 258 ? -15.523 -9.398 17.094 1 92.25 258 SER B C 1
ATOM 5239 O O . SER B 1 258 ? -15.227 -10.586 16.953 1 92.25 258 SER B O 1
ATOM 5241 N N . GLY B 1 259 ? -15.797 -8.875 18.297 1 91.94 259 GLY B N 1
ATOM 5242 C CA . GLY B 1 259 ? -15.852 -9.688 19.5 1 91.94 259 GLY B CA 1
ATOM 5243 C C . GLY B 1 259 ? -14.477 -9.984 20.078 1 91.94 259 GLY B C 1
ATOM 5244 O O . GLY B 1 259 ? -14.312 -10.945 20.828 1 91.94 259 GLY B O 1
ATOM 5245 N N . LEU B 1 260 ? -13.484 -9.273 19.656 1 91.81 260 LEU B N 1
ATOM 5246 C CA . LEU B 1 260 ? -12.117 -9.531 20.109 1 91.81 260 LEU B CA 1
ATOM 5247 C C . LEU B 1 260 ? -11.625 -8.414 21.016 1 91.81 260 LEU B C 1
ATOM 5249 O O . LEU B 1 260 ? -10.477 -7.98 20.906 1 91.81 260 LEU B O 1
ATOM 5253 N N . SER B 1 261 ? -12.438 -7.887 21.875 1 89 261 SER B N 1
ATOM 5254 C CA . SER B 1 261 ? -12.133 -6.75 22.734 1 89 261 SER B CA 1
ATOM 5255 C C . SER B 1 261 ? -11.023 -7.09 23.734 1 89 261 SER B C 1
ATOM 5257 O O . SER B 1 261 ? -10.438 -6.195 24.344 1 89 261 SER B O 1
ATOM 5259 N N . ARG B 1 262 ? -10.773 -8.367 23.891 1 90.56 262 ARG B N 1
ATOM 5260 C CA . ARG B 1 262 ? -9.711 -8.773 24.812 1 90.56 262 ARG B CA 1
ATOM 5261 C C . ARG B 1 262 ? -8.336 -8.555 24.188 1 90.56 262 ARG B C 1
ATOM 5263 O O . ARG B 1 262 ? -7.336 -8.438 24.891 1 90.56 262 ARG B O 1
ATOM 5270 N N . GLU B 1 263 ? -8.266 -8.602 22.875 1 94.38 263 GLU B N 1
ATOM 5271 C CA . GLU B 1 263 ? -7.016 -8.352 22.172 1 94.38 263 GLU B CA 1
ATOM 5272 C C . GLU B 1 263 ? -6.727 -6.855 22.078 1 94.38 263 GLU B C 1
ATOM 5274 O O . GLU B 1 263 ? -7.543 -6.094 21.562 1 94.38 263 GLU B O 1
ATOM 5279 N N . PRO B 1 264 ? -5.641 -6.422 22.641 1 97.75 264 PRO B N 1
ATOM 5280 C CA . PRO B 1 264 ? -5.34 -4.988 22.562 1 97.75 264 PRO B CA 1
ATOM 5281 C C . PRO B 1 264 ? -4.98 -4.531 21.156 1 97.75 264 PRO B C 1
ATOM 5283 O O . PRO B 1 264 ? -4.402 -5.301 20.375 1 97.75 264 PRO B O 1
ATOM 5286 N N . VAL B 1 265 ? -5.352 -3.338 20.812 1 98.5 265 VAL B N 1
ATOM 5287 C CA . VAL B 1 265 ? -4.809 -2.668 19.641 1 98.5 265 VAL B CA 1
ATOM 5288 C C . VAL B 1 265 ? -3.354 -2.277 19.891 1 98.5 265 VAL B C 1
ATOM 5290 O O . VAL B 1 265 ? -3.041 -1.652 20.922 1 98.5 265 VAL B O 1
ATOM 5293 N N . VAL B 1 266 ? -2.473 -2.703 19.031 1 98.38 266 VAL B N 1
ATOM 5294 C CA . VAL B 1 266 ? -1.048 -2.473 19.25 1 98.38 266 VAL B CA 1
ATOM 5295 C C . VAL B 1 266 ? -0.59 -1.272 18.422 1 98.38 266 VAL B C 1
ATOM 5297 O O . VAL B 1 266 ? -0.795 -1.233 17.203 1 98.38 266 VAL B O 1
ATOM 5300 N N . ILE B 1 267 ? -0.009 -0.303 19.078 1 98.75 267 ILE B N 1
ATOM 5301 C CA . ILE B 1 267 ? 0.532 0.888 18.438 1 98.75 267 ILE B CA 1
ATOM 5302 C C . ILE B 1 267 ? 2.059 0.854 18.484 1 98.75 267 ILE B C 1
ATOM 5304 O O . ILE B 1 267 ? 2.648 0.791 19.562 1 98.75 267 ILE B O 1
ATOM 5308 N N . THR B 1 268 ? 2.705 0.821 17.297 1 98.19 268 THR B N 1
ATOM 5309 C CA . THR B 1 268 ? 4.164 0.812 17.219 1 98.19 268 THR B CA 1
ATOM 5310 C C . THR B 1 268 ? 4.684 2.162 16.734 1 98.19 268 THR B C 1
ATOM 5312 O O . THR B 1 268 ? 4.277 2.645 15.672 1 98.19 268 THR B O 1
ATOM 5315 N N . ILE B 1 269 ? 5.473 2.777 17.5 1 97.81 269 ILE B N 1
ATOM 5316 C CA . ILE B 1 269 ? 6.078 4.055 17.141 1 97.81 269 ILE B CA 1
ATOM 5317 C C . ILE B 1 269 ? 7.535 3.846 16.734 1 97.81 269 ILE B C 1
ATOM 5319 O O . ILE B 1 269 ? 8.336 3.332 17.531 1 97.81 269 ILE B O 1
ATOM 5323 N N . ALA B 1 270 ? 7.875 4.273 15.492 1 95.75 270 ALA B N 1
ATOM 5324 C CA . ALA B 1 270 ? 9.211 4.059 14.953 1 95.75 270 ALA B CA 1
ATOM 5325 C C . ALA B 1 270 ? 9.797 5.359 14.406 1 95.75 270 ALA B C 1
ATOM 5327 O O . ALA B 1 270 ? 9.391 5.828 13.336 1 95.75 270 ALA B O 1
ATOM 5328 N N . PRO B 1 271 ? 10.773 5.918 15.133 1 92.94 271 PRO B N 1
ATOM 5329 C CA . PRO B 1 271 ? 11.461 7.082 14.555 1 92.94 271 PRO B CA 1
ATOM 5330 C C . PRO B 1 271 ? 12.352 6.715 13.367 1 92.94 271 PRO B C 1
ATOM 5332 O O . PRO B 1 271 ? 12.992 5.66 13.375 1 92.94 271 PRO B O 1
ATOM 5335 N N . GLU B 1 272 ? 12.297 7.496 12.32 1 87.31 272 GLU B N 1
ATOM 5336 C CA . GLU B 1 272 ? 13.203 7.277 11.195 1 87.31 272 GLU B CA 1
ATOM 5337 C C . GLU B 1 272 ? 14.656 7.504 11.594 1 87.31 272 GLU B C 1
ATOM 5339 O O . GLU B 1 272 ? 14.961 8.445 12.328 1 87.31 272 GLU B O 1
ATOM 5344 N N . PRO B 1 273 ? 15.5 6.52 11.094 1 82.69 273 PRO B N 1
ATOM 5345 C CA . PRO B 1 273 ? 16.906 6.695 11.43 1 82.69 273 PRO B CA 1
ATOM 5346 C C . PRO B 1 273 ? 17.516 7.949 10.805 1 82.69 273 PRO B C 1
ATOM 5348 O O . PRO B 1 273 ? 17.094 8.375 9.727 1 82.69 273 PRO B O 1
ATOM 5351 N N . SER B 1 274 ? 18.375 8.633 11.586 1 65.56 274 SER B N 1
ATOM 5352 C CA . SER B 1 274 ? 19.031 9.828 11.078 1 65.56 274 SER B CA 1
ATOM 5353 C C . SER B 1 274 ? 19.969 9.484 9.922 1 65.56 274 SER B C 1
ATOM 5355 O O . SER B 1 274 ? 20.594 8.422 9.922 1 65.56 274 SER B O 1
ATOM 5357 N N . SER B 1 275 ? 19.688 9.57 8.719 1 54.09 275 SER B N 1
ATOM 5358 C CA . SER B 1 275 ? 20.656 9.281 7.668 1 54.09 275 SER B CA 1
ATOM 5359 C C . SER B 1 275 ? 22.062 9.656 8.102 1 54.09 275 SER B C 1
ATOM 5361 O O . SER B 1 275 ? 22.281 10.75 8.625 1 54.09 275 SER B O 1
ATOM 5363 N N . SER B 1 276 ? 22.844 8.758 8.594 1 44.75 276 SER B N 1
ATOM 5364 C CA . SER B 1 276 ? 24.25 9.055 8.898 1 44.75 276 SER B CA 1
ATOM 5365 C C . SER B 1 276 ? 24.781 10.164 8 1 44.75 276 SER B C 1
ATOM 5367 O O . SER B 1 276 ? 25.719 10.875 8.375 1 44.75 276 SER B O 1
ATOM 5369 N N . GLY B 1 277 ? 24.797 9.953 6.664 1 38.47 277 GLY B N 1
ATOM 5370 C CA . GLY B 1 277 ? 25.656 10.898 5.984 1 38.47 277 GLY B CA 1
ATOM 5371 C C . GLY B 1 277 ? 25.391 12.336 6.375 1 38.47 277 GLY B C 1
ATOM 5372 O O . GLY B 1 277 ? 26.266 13.008 6.934 1 38.47 277 GLY B O 1
ATOM 5373 N N . GLN B 1 278 ? 24.625 13.18 5.449 1 35.19 278 GLN B N 1
ATOM 5374 C CA . GLN B 1 278 ? 24.672 14.625 5.688 1 35.19 278 GLN B CA 1
ATOM 5375 C C . GLN B 1 278 ? 23.891 14.992 6.941 1 35.19 278 GLN B C 1
ATOM 5377 O O . GLN B 1 278 ? 22.719 14.625 7.082 1 35.19 278 GLN B O 1
ATOM 5382 N N . ASP B 1 279 ? 24.531 15.016 8.148 1 35.28 279 ASP B N 1
ATOM 5383 C CA . ASP B 1 279 ? 24.219 15.922 9.25 1 35.28 279 ASP B CA 1
ATOM 5384 C C . ASP B 1 279 ? 23.266 17.031 8.797 1 35.28 279 ASP B C 1
ATOM 5386 O O . ASP B 1 279 ? 23.688 18.156 8.555 1 35.28 279 ASP B O 1
ATOM 5390 N N . ALA B 1 280 ? 22.594 16.844 7.914 1 36.38 280 ALA B N 1
ATOM 5391 C CA . ALA B 1 280 ? 21.828 18.047 7.605 1 36.38 280 ALA B CA 1
ATOM 5392 C C . ALA B 1 280 ? 20.953 18.469 8.781 1 36.38 280 ALA B C 1
ATOM 5394 O O . ALA B 1 280 ? 19.797 18.062 8.883 1 36.38 280 ALA B O 1
ATOM 5395 N N . THR B 1 281 ? 21.5 18.234 10 1 35.22 281 THR B N 1
ATOM 5396 C CA . THR B 1 281 ? 20.922 19.047 11.07 1 35.22 281 THR B CA 1
ATOM 5397 C C . THR B 1 281 ? 20.547 20.422 10.555 1 35.22 281 THR B C 1
ATOM 5399 O O . THR B 1 281 ? 21.422 21.234 10.227 1 35.22 281 THR B O 1
ATOM 5402 N N . THR B 1 282 ? 19.641 20.438 9.82 1 39.31 282 THR B N 1
ATOM 5403 C CA . THR B 1 282 ? 19.25 21.828 9.656 1 39.31 282 THR B CA 1
ATOM 5404 C C . THR B 1 282 ? 19.031 22.484 11.016 1 39.31 282 THR B C 1
ATOM 5406 O O . THR B 1 282 ? 18.125 22.125 11.758 1 39.31 282 THR B O 1
ATOM 5409 N N . THR B 1 283 ? 20.141 22.797 11.641 1 42.84 283 THR B N 1
ATOM 5410 C CA . THR B 1 283 ? 20.109 23.625 12.836 1 42.84 283 THR B CA 1
ATOM 5411 C C . THR B 1 283 ? 19.469 24.984 12.523 1 42.84 283 THR B C 1
ATOM 5413 O O . THR B 1 283 ? 19.984 25.734 11.688 1 42.84 283 THR B O 1
ATOM 5416 N N . VAL B 1 284 ? 18.141 24.969 12.586 1 46.03 284 VAL B N 1
ATOM 5417 C CA . VAL B 1 284 ? 17.594 26.328 12.633 1 46.03 284 VAL B CA 1
ATOM 5418 C C . VAL B 1 284 ? 18.125 27.047 13.875 1 46.03 284 VAL B C 1
ATOM 5420 O O . VAL B 1 284 ? 17.828 26.656 15 1 46.03 284 VAL B O 1
ATOM 5423 N N . ARG B 1 285 ? 19.422 27.75 13.766 1 44.66 285 ARG B N 1
ATOM 5424 C CA . ARG B 1 285 ? 20.016 28.531 14.852 1 44.66 285 ARG B CA 1
ATOM 5425 C C . ARG B 1 285 ? 19.234 29.812 15.094 1 44.66 285 ARG B C 1
ATOM 5427 O O . ARG B 1 285 ? 18.969 30.578 14.164 1 44.66 285 ARG B O 1
ATOM 5434 N N . LEU B 1 286 ? 18.531 29.812 16.141 1 45.22 286 LEU B N 1
ATOM 5435 C CA . LEU B 1 286 ? 17.906 31.047 16.594 1 45.22 286 LEU B CA 1
ATOM 5436 C C . LEU B 1 286 ? 18.906 31.906 17.359 1 45.22 286 LEU B C 1
ATOM 5438 O O . LEU B 1 286 ? 19.578 31.422 18.266 1 45.22 286 LEU B O 1
ATOM 5442 N N . ASP B 1 287 ? 19.703 32.906 16.75 1 40.12 287 ASP B N 1
ATOM 5443 C CA . ASP B 1 287 ? 20.625 33.781 17.453 1 40.12 287 ASP B CA 1
ATOM 5444 C C . ASP B 1 287 ? 19.922 34.5 18.609 1 40.12 287 ASP B C 1
ATOM 5446 O O . ASP B 1 287 ? 18.891 35.125 18.422 1 40.12 287 ASP B O 1
ATOM 5450 N N . ASP B 1 288 ? 20.344 34.25 19.844 1 38.12 288 ASP B N 1
ATOM 5451 C CA . ASP B 1 288 ? 19.828 34.875 21.047 1 38.12 288 ASP B CA 1
ATOM 5452 C C . ASP B 1 288 ? 19.969 36.406 20.984 1 38.12 288 ASP B C 1
ATOM 5454 O O . ASP B 1 288 ? 19.266 37.125 21.688 1 38.12 288 ASP B O 1
ATOM 5458 N N . ASN B 1 289 ? 21.312 36.906 20.812 1 38.62 289 ASN B N 1
ATOM 5459 C CA . ASN B 1 289 ? 21.562 38.312 21.062 1 38.62 289 ASN B CA 1
ATOM 5460 C C . ASN B 1 289 ? 20.688 39.219 20.188 1 38.62 289 ASN B C 1
ATOM 5462 O O . ASN B 1 289 ? 20.672 40.438 20.359 1 38.62 289 ASN B O 1
ATOM 5466 N N . LYS B 1 290 ? 20.75 39.156 18.844 1 38.41 290 LYS B N 1
ATOM 5467 C CA . LYS B 1 290 ? 19.906 40.094 18.125 1 38.41 290 LYS B CA 1
ATOM 5468 C C . LYS B 1 290 ? 18.453 39.625 18.094 1 38.41 290 LYS B C 1
ATOM 5470 O O . LYS B 1 290 ? 18.188 38.438 18.062 1 38.41 290 LYS B O 1
ATOM 5475 N N . ALA B 1 291 ? 17.578 40.406 18.484 1 32.47 291 ALA B N 1
ATOM 5476 C CA . ALA B 1 291 ? 16.109 40.438 18.516 1 32.47 291 ALA B CA 1
ATOM 5477 C C . ALA B 1 291 ? 15.531 39.625 17.359 1 32.47 291 ALA B C 1
ATOM 5479 O O . ALA B 1 291 ? 15.414 40.125 16.234 1 32.47 291 ALA B O 1
ATOM 5480 N N . GLY B 1 292 ? 15.125 38.219 17.547 1 38.72 292 GLY B N 1
ATOM 5481 C CA . GLY B 1 292 ? 14.227 37.219 16.984 1 38.72 292 GLY B CA 1
ATOM 5482 C C . GLY B 1 292 ? 14.5 36.969 15.516 1 38.72 292 GLY B C 1
ATOM 5483 O O . GLY B 1 292 ? 13.625 36.469 14.797 1 38.72 292 GLY B O 1
ATOM 5484 N N . ARG B 1 293 ? 15.469 37.812 14.898 1 34.72 293 ARG B N 1
ATOM 5485 C CA . ARG B 1 293 ? 15.602 37.688 13.453 1 34.72 293 ARG B CA 1
ATOM 5486 C C . ARG B 1 293 ? 16.391 36.406 13.094 1 34.72 293 ARG B C 1
ATOM 5488 O O . ARG B 1 293 ? 17.469 36.188 13.633 1 34.72 293 ARG B O 1
ATOM 5495 N N . LEU B 1 294 ? 15.812 35.375 12.602 1 39.28 294 LEU B N 1
ATOM 5496 C CA . LEU B 1 294 ? 16.453 34.281 11.891 1 39.28 294 LEU B CA 1
ATOM 5497 C C . LEU B 1 294 ? 17.469 34.812 10.875 1 39.28 294 LEU B C 1
ATOM 5499 O O . LEU B 1 294 ? 17.188 35.75 10.133 1 39.28 294 LEU B O 1
ATOM 5503 N N . THR B 1 295 ? 18.766 34.938 11.117 1 35 295 THR B N 1
ATOM 5504 C CA . THR B 1 295 ? 19.594 35.156 9.93 1 35 295 THR B CA 1
ATOM 5505 C C . THR B 1 295 ? 19.188 34.188 8.812 1 35 295 THR B C 1
ATOM 5507 O O . THR B 1 295 ? 18.797 33.062 9.07 1 35 295 THR B O 1
ATOM 5510 N N . SER B 1 296 ? 18.703 34.719 7.621 1 34.84 296 SER B N 1
ATOM 5511 C CA . SER B 1 296 ? 18.297 34.125 6.355 1 34.84 296 SER B CA 1
ATOM 5512 C C . SER B 1 296 ? 19.078 32.844 6.074 1 34.84 296 SER B C 1
ATOM 5514 O O . SER B 1 296 ? 18.594 31.969 5.355 1 34.84 296 SER B O 1
ATOM 5516 N N . ASP B 1 297 ? 20.328 32.812 6.336 1 34.91 297 ASP B N 1
ATOM 5517 C CA . ASP B 1 297 ? 21.203 31.828 5.734 1 34.91 297 ASP B CA 1
ATOM 5518 C C . ASP B 1 297 ? 20.922 30.438 6.312 1 34.91 297 ASP B C 1
ATOM 5520 O O . ASP B 1 297 ? 21.375 29.422 5.77 1 34.91 297 ASP B O 1
ATOM 5524 N N . ALA B 1 298 ? 20.547 30.344 7.531 1 34.5 298 ALA B N 1
ATOM 5525 C CA . ALA B 1 298 ? 20.578 29.016 8.117 1 34.5 298 ALA B CA 1
ATOM 5526 C C . ALA B 1 298 ? 19.266 28.266 7.848 1 34.5 298 ALA B C 1
ATOM 5528 O O . ALA B 1 298 ? 19.016 27.203 8.422 1 34.5 298 ALA B O 1
ATOM 5529 N N . ILE B 1 299 ? 18.234 28.969 7.508 1 35.25 299 ILE B N 1
ATOM 5530 C CA . ILE B 1 299 ? 17.047 28.188 7.16 1 35.25 299 ILE B CA 1
ATOM 5531 C C . ILE B 1 299 ? 17.328 27.344 5.914 1 35.25 299 ILE B C 1
ATOM 5533 O O . ILE B 1 299 ? 17.344 27.875 4.801 1 35.25 299 ILE B O 1
ATOM 5537 N N . ARG B 1 300 ? 18.297 26.531 5.953 1 36.69 300 ARG B N 1
ATOM 5538 C CA . ARG B 1 300 ? 18.297 25.672 4.777 1 36.69 300 ARG B CA 1
ATOM 5539 C C . ARG B 1 300 ? 16.938 25 4.605 1 36.69 300 ARG B C 1
ATOM 5541 O O . ARG B 1 300 ? 16.266 24.703 5.59 1 36.69 300 ARG B O 1
ATOM 5548 N N . PRO B 1 301 ? 16.359 25.25 3.551 1 38.5 301 PRO B N 1
ATOM 5549 C CA . PRO B 1 301 ? 15.18 24.453 3.242 1 38.5 301 PRO B CA 1
ATOM 5550 C C . PRO B 1 301 ? 15.195 23.094 3.938 1 38.5 301 PRO B C 1
ATOM 5552 O O . PRO B 1 301 ? 16.25 22.453 4.035 1 38.5 301 PRO B O 1
ATOM 5555 N N . LEU B 1 302 ? 14.453 22.969 5.023 1 41.38 302 LEU B N 1
ATOM 5556 C CA . LEU B 1 302 ? 14.273 21.641 5.609 1 41.38 302 LEU B CA 1
ATOM 5557 C C . LEU B 1 302 ? 14.531 20.547 4.578 1 41.38 302 LEU B C 1
ATOM 5559 O O . LEU B 1 302 ? 13.844 20.469 3.559 1 41.38 302 LEU B O 1
ATOM 5563 N N . ASP B 1 303 ? 15.672 20.281 4.414 1 42.53 303 ASP B N 1
ATOM 5564 C CA . ASP B 1 303 ? 16.094 19.203 3.521 1 42.53 303 ASP B CA 1
ATOM 5565 C C . ASP B 1 303 ? 15.172 18 3.646 1 42.53 303 ASP B C 1
ATOM 5567 O O . ASP B 1 303 ? 14.578 17.766 4.703 1 42.53 303 ASP B O 1
ATOM 5571 N N . ASP B 1 304 ? 14.672 17.484 2.674 1 46.59 304 ASP B N 1
ATOM 5572 C CA . ASP B 1 304 ? 14 16.219 2.389 1 46.59 304 ASP B CA 1
ATOM 5573 C C . ASP B 1 304 ? 14.375 15.164 3.416 1 46.59 304 ASP B C 1
ATOM 5575 O O . ASP B 1 304 ? 13.883 14.031 3.357 1 46.59 304 ASP B O 1
ATOM 5579 N N . ASN B 1 305 ? 15.32 15.57 4.484 1 47.25 305 ASN B N 1
ATOM 5580 C CA . ASN B 1 305 ? 15.875 14.5 5.297 1 47.25 305 ASN B CA 1
ATOM 5581 C C . ASN B 1 305 ? 15.461 14.633 6.762 1 47.25 305 ASN B C 1
ATOM 5583 O O . ASN B 1 305 ? 16.125 14.102 7.648 1 47.25 305 ASN B O 1
ATOM 5587 N N . ALA B 1 306 ? 14.562 15.586 7.18 1 55.41 306 ALA B N 1
ATOM 5588 C CA . ALA B 1 306 ? 14.211 15.656 8.594 1 55.41 306 ALA B CA 1
ATOM 5589 C C . ALA B 1 306 ? 13.641 14.336 9.086 1 55.41 306 ALA B C 1
ATOM 5591 O O . ALA B 1 306 ? 12.883 13.68 8.375 1 55.41 306 ALA B O 1
ATOM 5592 N N . PRO B 1 307 ? 14.125 13.898 10.344 1 70.62 307 PRO B N 1
ATOM 5593 C CA . PRO B 1 307 ? 13.727 12.562 10.797 1 70.62 307 PRO B CA 1
ATOM 5594 C C . PRO B 1 307 ? 12.219 12.438 11.008 1 70.62 307 PRO B C 1
ATOM 5596 O O . PRO B 1 307 ? 11.586 13.367 11.516 1 70.62 307 PRO B O 1
ATOM 5599 N N . GLY B 1 308 ? 11.523 11.766 10.344 1 84.62 308 GLY B N 1
ATOM 5600 C CA . GLY B 1 308 ? 10.102 11.438 10.445 1 84.62 308 GLY B CA 1
ATOM 5601 C C . GLY B 1 308 ? 9.828 10.281 11.383 1 84.62 308 GLY B C 1
ATOM 5602 O O . GLY B 1 308 ? 10.727 9.805 12.078 1 84.62 308 GLY B O 1
ATOM 5603 N N . VAL B 1 309 ? 8.609 10.172 11.773 1 93.31 309 VAL B N 1
ATOM 5604 C CA . VAL B 1 309 ? 8.133 9.078 12.609 1 93.31 309 VAL B CA 1
ATOM 5605 C C . VAL B 1 309 ? 7.055 8.289 11.867 1 93.31 309 VAL B C 1
ATOM 5607 O O . VAL B 1 309 ? 6.203 8.867 11.195 1 93.31 309 VAL B O 1
ATOM 5610 N N . THR B 1 310 ? 7.215 7.016 11.938 1 95.31 310 THR B N 1
ATOM 5611 C CA . THR B 1 310 ? 6.141 6.152 11.461 1 95.31 310 THR B CA 1
ATOM 5612 C C . THR B 1 310 ? 5.418 5.488 12.633 1 95.31 310 THR B C 1
ATOM 5614 O O . THR B 1 310 ? 6.055 5.035 13.586 1 95.31 310 THR B O 1
ATOM 5617 N N . ILE B 1 311 ? 4.105 5.535 12.594 1 97.81 311 ILE B N 1
ATOM 5618 C CA . ILE B 1 311 ? 3.252 4.918 13.602 1 97.81 311 ILE B CA 1
ATOM 5619 C C . ILE B 1 311 ? 2.4 3.826 12.961 1 97.81 311 ILE B C 1
ATOM 5621 O O . ILE B 1 311 ? 1.741 4.062 11.945 1 97.81 311 ILE B O 1
ATOM 5625 N N . ARG B 1 312 ? 2.482 2.656 13.461 1 98.38 312 ARG B N 1
ATOM 5626 C CA . ARG B 1 312 ? 1.617 1.573 13 1 98.38 312 ARG B CA 1
ATOM 5627 C C . ARG B 1 312 ? 0.527 1.274 14.023 1 98.38 312 ARG B C 1
ATOM 5629 O O . ARG B 1 312 ? 0.807 1.146 15.219 1 98.38 312 ARG B O 1
ATOM 5636 N N . ILE B 1 313 ? -0.717 1.24 13.617 1 98.69 313 ILE B N 1
ATOM 5637 C CA . ILE B 1 313 ? -1.858 0.833 14.43 1 98.69 313 ILE B CA 1
ATOM 5638 C C . ILE B 1 313 ? -2.393 -0.508 13.938 1 98.69 313 ILE B C 1
ATOM 5640 O O . ILE B 1 313 ? -2.867 -0.613 12.797 1 98.69 313 ILE B O 1
ATOM 5644 N N . ARG B 1 314 ? -2.293 -1.491 14.781 1 97.81 314 ARG B N 1
ATOM 5645 C CA . ARG B 1 314 ? -2.684 -2.848 14.406 1 97.81 314 ARG B CA 1
ATOM 5646 C C . ARG B 1 314 ? -3.865 -3.326 15.242 1 97.81 314 ARG B C 1
ATOM 5648 O O . ARG B 1 314 ? -3.781 -3.383 16.469 1 97.81 314 ARG B O 1
ATOM 5655 N N . ASP B 1 315 ? -4.957 -3.625 14.633 1 98 315 ASP B N 1
ATOM 5656 C CA . ASP B 1 315 ? -6.109 -4.164 15.344 1 98 315 ASP B CA 1
ATOM 5657 C C . ASP B 1 315 ? -6.383 -5.609 14.945 1 98 315 ASP B C 1
ATOM 5659 O O . ASP B 1 315 ? -5.773 -6.121 14 1 98 315 ASP B O 1
ATOM 5663 N N . ARG B 1 316 ? -7.156 -6.293 15.695 1 96.5 316 ARG B N 1
ATOM 5664 C CA . ARG B 1 316 ? -7.664 -7.633 15.422 1 96.5 316 ARG B CA 1
ATOM 5665 C C . ARG B 1 316 ? -9.156 -7.598 15.117 1 96.5 316 ARG B C 1
ATOM 5667 O O . ARG B 1 316 ? -9.922 -8.414 15.641 1 96.5 316 ARG B O 1
ATOM 5674 N N . GLY B 1 317 ? -9.523 -6.578 14.281 1 95.5 317 GLY B N 1
ATOM 5675 C CA . GLY B 1 317 ? -10.938 -6.332 14.031 1 95.5 317 GLY B CA 1
ATOM 5676 C C . GLY B 1 317 ? -11.5 -7.148 12.883 1 95.5 317 GLY B C 1
ATOM 5677 O O . GLY B 1 317 ? -12.562 -6.832 12.352 1 95.5 317 GLY B O 1
ATOM 5678 N N . GLY B 1 318 ? -10.781 -8.125 12.43 1 93.81 318 GLY B N 1
ATOM 5679 C CA . GLY B 1 318 ? -11.312 -9.008 11.406 1 93.81 318 GLY B CA 1
ATOM 5680 C C . GLY B 1 318 ? -10.883 -8.625 10.008 1 93.81 318 GLY B C 1
ATOM 5681 O O . GLY B 1 318 ? -11.031 -9.406 9.062 1 93.81 318 GLY B O 1
ATOM 5682 N N . GLY B 1 319 ? -10.328 -7.41 9.859 1 94.31 319 GLY B N 1
ATOM 5683 C CA . GLY B 1 319 ? -9.867 -6.969 8.547 1 94.31 319 GLY B CA 1
ATOM 5684 C C . GLY B 1 319 ? -10.977 -6.371 7.703 1 94.31 319 GLY B C 1
ATOM 5685 O O . GLY B 1 319 ? -12.133 -6.309 8.133 1 94.31 319 GLY B O 1
ATOM 5686 N N . ILE B 1 320 ? -10.633 -5.832 6.586 1 93.56 320 ILE B N 1
ATOM 5687 C CA . ILE B 1 320 ? -11.539 -5.207 5.629 1 93.56 320 ILE B CA 1
ATOM 5688 C C . ILE B 1 320 ? -11.68 -6.098 4.395 1 93.56 320 ILE B C 1
ATOM 5690 O O . ILE B 1 320 ? -10.68 -6.551 3.832 1 93.56 320 ILE B O 1
ATOM 5694 N N . SER B 1 321 ? -12.836 -6.312 3.955 1 88.38 321 SER B N 1
ATOM 5695 C CA . SER B 1 321 ? -13.07 -7.176 2.803 1 88.38 321 SER B CA 1
ATOM 5696 C C . SER B 1 321 ? -12.531 -6.547 1.522 1 88.38 321 SER B C 1
ATOM 5698 O O . SER B 1 321 ? -12.547 -5.324 1.37 1 88.38 321 SER B O 1
ATOM 5700 N N . PRO B 1 322 ? -12.102 -7.352 0.605 1 83.25 322 PRO B N 1
ATOM 5701 C CA . PRO B 1 322 ? -11.586 -6.844 -0.67 1 83.25 322 PRO B CA 1
ATOM 5702 C C . PRO B 1 322 ? -12.617 -6.004 -1.426 1 83.25 322 PRO B C 1
ATOM 5704 O O . PRO B 1 322 ? -12.25 -5.113 -2.197 1 83.25 322 PRO B O 1
ATOM 5707 N N . ASP B 1 323 ? -13.891 -6.258 -1.217 1 82.75 323 ASP B N 1
ATOM 5708 C CA . ASP B 1 323 ? -14.945 -5.516 -1.907 1 82.75 323 ASP B CA 1
ATOM 5709 C C . ASP B 1 323 ? -15.078 -4.102 -1.349 1 82.75 323 ASP B C 1
ATOM 5711 O O . ASP B 1 323 ? -15.492 -3.184 -2.061 1 82.75 323 ASP B O 1
ATOM 5715 N N . VAL B 1 324 ? -14.703 -3.949 -0.095 1 88.25 324 VAL B N 1
ATOM 5716 C CA . VAL B 1 324 ? -14.867 -2.676 0.597 1 88.25 324 VAL B CA 1
ATOM 5717 C C . VAL B 1 324 ? -13.578 -1.859 0.491 1 88.25 324 VAL B C 1
ATOM 5719 O O . VAL B 1 324 ? -13.625 -0.629 0.415 1 88.25 324 VAL B O 1
ATOM 5722 N N . LEU B 1 325 ? -12.477 -2.504 0.387 1 90.81 325 LEU B N 1
ATOM 5723 C CA . LEU B 1 325 ? -11.148 -1.915 0.509 1 90.81 325 LEU B CA 1
ATOM 5724 C C . LEU B 1 325 ? -10.945 -0.811 -0.523 1 90.81 325 LEU B C 1
ATOM 5726 O O . LEU B 1 325 ? -10.43 0.261 -0.199 1 90.81 325 LEU B O 1
ATOM 5730 N N . PRO B 1 326 ? -11.484 -0.972 -1.708 1 87.25 326 PRO B N 1
ATOM 5731 C CA . PRO B 1 326 ? -11.258 0.08 -2.701 1 87.25 326 PRO B CA 1
ATOM 5732 C C . PRO B 1 326 ? -11.992 1.375 -2.371 1 87.25 326 PRO B C 1
ATOM 5734 O O . PRO B 1 326 ? -11.656 2.436 -2.904 1 87.25 326 PRO B O 1
ATOM 5737 N N . ASN B 1 327 ? -12.961 1.346 -1.459 1 87.56 327 ASN B N 1
ATOM 5738 C CA . ASN B 1 327 ? -13.859 2.479 -1.234 1 87.56 327 ASN B CA 1
ATOM 5739 C C . ASN B 1 327 ? -13.523 3.203 0.068 1 87.56 327 ASN B C 1
ATOM 5741 O O . ASN B 1 327 ? -14.102 4.25 0.364 1 87.56 327 ASN B O 1
ATOM 5745 N N . ILE B 1 328 ? -12.531 2.744 0.749 1 89.75 328 ILE B N 1
ATOM 5746 C CA . ILE B 1 328 ? -12.367 3.213 2.119 1 89.75 328 ILE B CA 1
ATOM 5747 C C . ILE B 1 328 ? -11.867 4.656 2.113 1 89.75 328 ILE B C 1
ATOM 5749 O O . ILE B 1 328 ? -11.961 5.359 3.123 1 89.75 328 ILE B O 1
ATOM 5753 N N . TRP B 1 329 ? -11.328 5.152 1 1 89.38 329 TRP B N 1
ATOM 5754 C CA . TRP B 1 329 ? -10.766 6.496 0.933 1 89.38 329 TRP B CA 1
ATOM 5755 C C . TRP B 1 329 ? -11.766 7.477 0.33 1 89.38 329 TRP B C 1
ATOM 5757 O O . TRP B 1 329 ? -11.492 8.672 0.227 1 89.38 329 TRP B O 1
ATOM 5767 N N . SER B 1 330 ? -12.906 6.934 -0.096 1 85.56 330 SER B N 1
ATOM 5768 C CA . SER B 1 330 ? -13.938 7.797 -0.665 1 85.56 330 SER B CA 1
ATOM 5769 C C . SER B 1 330 ? -14.68 8.57 0.423 1 85.56 330 SER B C 1
ATOM 5771 O O . SER B 1 330 ? -15.039 8.008 1.458 1 85.56 330 SER B O 1
ATOM 5773 N N . TYR B 1 331 ? -14.789 9.883 0.114 1 85.19 331 TYR B N 1
ATOM 5774 C CA . TYR B 1 331 ? -15.57 10.688 1.05 1 85.19 331 TYR B CA 1
ATOM 5775 C C . TYR B 1 331 ? -17.016 10.227 1.094 1 85.19 331 TYR B C 1
ATOM 5777 O O . TYR B 1 331 ? -17.594 9.875 0.061 1 85.19 331 TYR B O 1
ATOM 5785 N N . SER B 1 332 ? -17.609 10.164 2.283 1 79.06 332 SER B N 1
ATOM 5786 C CA . SER B 1 332 ? -19 9.797 2.545 1 79.06 332 SER B CA 1
ATOM 5787 C C . SER B 1 332 ? -19.203 8.289 2.496 1 79.06 332 SER B C 1
ATOM 5789 O O . SER B 1 332 ? -20.328 7.797 2.568 1 79.06 332 SER B O 1
ATOM 5791 N N . PHE B 1 333 ? -18.141 7.523 2.264 1 78.44 333 PHE B N 1
ATOM 5792 C CA . PHE B 1 333 ? -18.234 6.07 2.363 1 78.44 333 PHE B CA 1
ATOM 5793 C C . PHE B 1 333 ? -18.141 5.621 3.816 1 78.44 333 PHE B C 1
ATOM 5795 O O . PHE B 1 333 ? -17.266 6.082 4.562 1 78.44 333 PHE B O 1
ATOM 5802 N N . THR B 1 334 ? -19.094 4.719 4.164 1 71.25 334 THR B N 1
ATOM 5803 C CA . THR B 1 334 ? -19.078 4.168 5.512 1 71.25 334 THR B CA 1
ATOM 5804 C C . THR B 1 334 ? -19.672 2.76 5.527 1 71.25 334 THR B C 1
ATOM 5806 O O . THR B 1 334 ? -20.531 2.43 4.703 1 71.25 334 THR B O 1
ATOM 5809 N N . THR B 1 335 ? -19.141 1.867 6.305 1 70.81 335 THR B N 1
ATOM 5810 C CA . THR B 1 335 ? -19.656 0.514 6.449 1 70.81 335 THR B CA 1
ATOM 5811 C C . THR B 1 335 ? -20.562 0.41 7.68 1 70.81 335 THR B C 1
ATOM 5813 O O . THR B 1 335 ? -21 -0.684 8.047 1 70.81 335 THR B O 1
ATOM 5816 N N . VAL B 1 336 ? -20.828 1.405 8.352 1 61.78 336 VAL B N 1
ATOM 5817 C CA . VAL B 1 336 ? -21.672 1.407 9.531 1 61.78 336 VAL B CA 1
ATOM 5818 C C . VAL B 1 336 ? -23.125 1.156 9.117 1 61.78 336 VAL B C 1
ATOM 5820 O O . VAL B 1 336 ? -23.625 1.764 8.172 1 61.78 336 VAL B O 1
ATOM 5823 N N . ARG B 1 337 ? -23.734 -0.158 9.469 1 52.97 337 ARG B N 1
ATOM 5824 C CA . ARG B 1 337 ? -25.125 -0.559 9.195 1 52.97 337 ARG B CA 1
ATOM 5825 C C . ARG B 1 337 ? -26.109 0.406 9.836 1 52.97 337 ARG B C 1
ATOM 5827 O O . ARG B 1 337 ? -25.859 0.919 10.93 1 52.97 337 ARG B O 1
ATOM 5834 N N . GLU B 1 338 ? -27.078 0.964 9.078 1 45.47 338 GLU B N 1
ATOM 5835 C CA . GLU B 1 338 ? -28.188 1.811 9.508 1 45.47 338 GLU B CA 1
ATOM 5836 C C . GLU B 1 338 ? -29.109 1.061 10.461 1 45.47 338 GLU B C 1
ATOM 5838 O O . GLU B 1 338 ? -30.172 1.566 10.828 1 45.47 338 GLU B O 1
ATOM 5843 N N . ASP B 1 339 ? -29.109 -0.209 10.906 1 38.66 339 ASP B N 1
ATOM 5844 C CA . ASP B 1 339 ? -30.312 -0.722 11.57 1 38.66 339 ASP B CA 1
ATOM 5845 C C . ASP B 1 339 ? -30.828 0.272 12.609 1 38.66 339 ASP B C 1
ATOM 5847 O O . ASP B 1 339 ? -31.922 0.091 13.156 1 38.66 339 ASP B O 1
ATOM 5851 N N . GLU B 1 340 ? -30.172 0.438 13.727 1 36.09 340 GLU B N 1
ATOM 5852 C CA . GLU B 1 340 ? -31.047 0.848 14.828 1 36.09 340 GLU B CA 1
ATOM 5853 C C . GLU B 1 340 ? -31.969 1.986 14.398 1 36.09 340 GLU B C 1
ATOM 5855 O O . GLU B 1 340 ? -31.5 3.047 13.977 1 36.09 340 GLU B O 1
ATOM 5860 N N . GLU B 1 341 ? -33.25 1.68 14.016 1 33.41 341 GLU B N 1
ATOM 5861 C CA . GLU B 1 341 ? -34.594 2.217 13.836 1 33.41 341 GLU B CA 1
ATOM 5862 C C . GLU B 1 341 ? -34.844 3.402 14.758 1 33.41 341 GLU B C 1
ATOM 5864 O O . GLU B 1 341 ? -35.781 4.176 14.555 1 33.41 341 GLU B O 1
ATOM 5869 N N . ASP B 1 342 ? -34.75 3.18 16.203 1 33.19 342 ASP B N 1
ATOM 5870 C CA . ASP B 1 342 ? -35.625 4.027 17.016 1 33.19 342 ASP B CA 1
ATOM 5871 C C . ASP B 1 342 ? -35.406 5.504 16.688 1 33.19 342 ASP B C 1
ATOM 5873 O O . ASP B 1 342 ? -35.656 6.371 17.531 1 33.19 342 ASP B O 1
ATOM 5877 N N . VAL B 1 343 ? -34.5 5.969 15.922 1 29.92 343 VAL B N 1
ATOM 5878 C CA . VAL B 1 343 ? -35 7.328 15.758 1 29.92 343 VAL B CA 1
ATOM 5879 C C . VAL B 1 343 ? -36.219 7.316 14.852 1 29.92 343 VAL B C 1
ATOM 5881 O O . VAL B 1 343 ? -36.188 6.773 13.75 1 29.92 343 VAL B O 1
ATOM 5884 N N . PRO B 1 344 ? -37.5 7.41 15.32 1 29.33 344 PRO B N 1
ATOM 5885 C CA . PRO B 1 344 ? -38.594 7.648 14.375 1 29.33 344 PRO B CA 1
ATOM 5886 C C . PRO B 1 344 ? -38.125 8.219 13.039 1 29.33 344 PRO B C 1
ATOM 5888 O O . PRO B 1 344 ? -36.938 8.555 12.906 1 29.33 344 PRO B O 1
ATOM 5891 N N . GLY B 1 345 ? -39.031 9.188 12.438 1 29.75 345 GLY B N 1
ATOM 5892 C CA . GLY B 1 345 ? -39 10.086 11.289 1 29.75 345 GLY B CA 1
ATOM 5893 C C . GLY B 1 345 ? -37.625 10.664 11.023 1 29.75 345 GLY B C 1
ATOM 5894 O O . GLY B 1 345 ? -37.5 11.727 10.414 1 29.75 345 GLY B O 1
ATOM 5895 N N . GLY B 1 346 ? -36.719 10.445 11.812 1 29.34 346 GLY B N 1
ATOM 5896 C CA . GLY B 1 346 ? -35.594 11.375 11.82 1 29.34 346 GLY B CA 1
ATOM 5897 C C . GLY B 1 346 ? -34.844 11.414 10.508 1 29.34 346 GLY B C 1
ATOM 5898 O O . GLY B 1 346 ? -34.344 10.383 10.039 1 29.34 346 GLY B O 1
ATOM 5899 N N . SER B 1 347 ? -35.188 12.25 9.508 1 29.72 347 SER B N 1
ATOM 5900 C CA . SER B 1 347 ? -34.688 12.891 8.289 1 29.72 347 SER B CA 1
ATOM 5901 C C . SER B 1 347 ? -33.156 12.992 8.312 1 29.72 347 SER B C 1
ATOM 5903 O O . SER B 1 347 ? -32.531 12.602 9.289 1 29.72 347 SER B O 1
ATOM 5905 N N . SER B 1 348 ? -32.594 14.297 7.586 1 32.59 348 SER B N 1
ATOM 5906 C CA . SER B 1 348 ? -31.469 15.156 7.246 1 32.59 348 SER B CA 1
ATOM 5907 C C . SER B 1 348 ? -30.547 15.344 8.445 1 32.59 348 SER B C 1
ATOM 5909 O O . SER B 1 348 ? -29.406 15.773 8.281 1 32.59 348 SER B O 1
ATOM 5911 N N . ILE B 1 349 ? -31.016 15.453 9.555 1 31.2 349 ILE B N 1
ATOM 5912 C CA . ILE B 1 349 ? -30.484 15.969 10.812 1 31.2 349 ILE B CA 1
ATOM 5913 C C . ILE B 1 349 ? -29.484 14.969 11.398 1 31.2 349 ILE B C 1
ATOM 5915 O O . ILE B 1 349 ? -28.531 15.359 12.07 1 31.2 349 ILE B O 1
ATOM 5919 N N . ASP B 1 350 ? -29.719 13.688 11.258 1 34 350 ASP B N 1
ATOM 5920 C CA . ASP B 1 350 ? -28.875 12.734 11.969 1 34 350 ASP B CA 1
ATOM 5921 C C . ASP B 1 350 ? -27.5 12.617 11.312 1 34 350 ASP B C 1
ATOM 5923 O O . ASP B 1 350 ? -26.516 12.289 11.977 1 34 350 ASP B O 1
ATOM 5927 N N . ALA B 1 351 ? -27.438 12.578 10.062 1 35.25 351 ALA B N 1
ATOM 5928 C CA . ALA B 1 351 ? -26.156 12.711 9.375 1 35.25 351 ALA B CA 1
ATOM 5929 C C . ALA B 1 351 ? -25.406 13.945 9.875 1 35.25 351 ALA B C 1
ATOM 5931 O O . ALA B 1 351 ? -24.172 13.906 10.023 1 35.25 351 ALA B O 1
ATOM 5932 N N . LEU B 1 352 ? -26.172 15.039 10.094 1 34.88 352 LEU B N 1
ATOM 5933 C CA . LEU B 1 352 ? -25.641 16.281 10.641 1 34.88 352 LEU B CA 1
ATOM 5934 C C . LEU B 1 352 ? -25.125 16.078 12.062 1 34.88 352 LEU B C 1
ATOM 5936 O O . LEU B 1 352 ? -24.109 16.672 12.453 1 34.88 352 LEU B O 1
ATOM 5940 N N . SER B 1 353 ? -25.906 15.375 12.844 1 36.66 353 SER B N 1
ATOM 5941 C CA . SER B 1 353 ? -25.469 15.117 14.211 1 36.66 353 SER B CA 1
ATOM 5942 C C . SER B 1 353 ? -24.156 14.336 14.227 1 36.66 353 SER B C 1
ATOM 5944 O O . SER B 1 353 ? -23.312 14.539 15.094 1 36.66 353 SER B O 1
ATOM 5946 N N . VAL B 1 354 ? -24.016 13.445 13.297 1 37.16 354 VAL B N 1
ATOM 5947 C CA . VAL B 1 354 ? -22.797 12.656 13.18 1 37.16 354 VAL B CA 1
ATOM 5948 C C . VAL B 1 354 ? -21.656 13.539 12.672 1 37.16 354 VAL B C 1
ATOM 5950 O O . VAL B 1 354 ? -20.516 13.414 13.125 1 37.16 354 VAL B O 1
ATOM 5953 N N . ILE B 1 355 ? -21.906 14.453 11.711 1 37.16 355 ILE B N 1
ATOM 5954 C CA . ILE B 1 355 ? -20.953 15.422 11.195 1 37.16 355 ILE B CA 1
ATOM 5955 C C . ILE B 1 355 ? -20.531 16.391 12.297 1 37.16 355 ILE B C 1
ATOM 5957 O O . ILE B 1 355 ? -19.359 16.734 12.422 1 37.16 355 ILE B O 1
ATOM 5961 N N . SER B 1 356 ? -21.562 17.047 12.922 1 35.03 356 SER B N 1
ATOM 5962 C CA . SER B 1 356 ? -21.328 18.047 13.953 1 35.03 356 SER B CA 1
ATOM 5963 C C . SER B 1 356 ? -20.422 17.5 15.062 1 35.03 356 SER B C 1
ATOM 5965 O O . SER B 1 356 ? -19.875 18.266 15.852 1 35.03 356 SER B O 1
ATOM 5967 N N . SER B 1 357 ? -20.516 16.203 15.281 1 36.72 357 SER B N 1
ATOM 5968 C CA . SER B 1 357 ? -19.656 15.711 16.359 1 36.72 357 SER B CA 1
ATOM 5969 C C . SER B 1 357 ? -18.188 15.75 15.953 1 36.72 357 SER B C 1
ATOM 5971 O O . SER B 1 357 ? -17.297 15.586 16.797 1 36.72 357 SER B O 1
ATOM 5973 N N . SER B 1 358 ? -17.781 15.734 14.773 1 36.53 358 SER B N 1
ATOM 5974 C CA . SER B 1 358 ? -16.375 15.797 14.383 1 36.53 358 SER B CA 1
ATOM 5975 C C . SER B 1 358 ? -15.781 17.172 14.664 1 36.53 358 SER B C 1
ATOM 5977 O O . SER B 1 358 ? -14.57 17.312 14.852 1 36.53 358 SER B O 1
ATOM 5979 N N . SER B 1 359 ? -16.391 18.312 14.273 1 36.53 359 SER B N 1
ATOM 5980 C CA . SER B 1 359 ? -15.836 19.609 14.672 1 36.53 359 SER B CA 1
ATOM 5981 C C . SER B 1 359 ? -15.867 19.766 16.188 1 36.53 359 SER B C 1
ATOM 5983 O O . SER B 1 359 ? -14.953 20.359 16.781 1 36.53 359 SER B O 1
ATOM 5985 N N . GLY B 1 360 ? -17.078 20.172 16.875 1 31.59 360 GLY B N 1
ATOM 5986 C CA . GLY B 1 360 ? -17.406 20.234 18.297 1 31.59 360 GLY B CA 1
ATOM 5987 C C . GLY B 1 360 ? -17.656 18.875 18.906 1 31.59 360 GLY B C 1
ATOM 5988 O O . GLY B 1 360 ? -18.219 17.984 18.266 1 31.59 360 GLY B O 1
ATOM 5989 N N . GLY B 1 361 ? -17.078 18.375 20.094 1 37.5 361 GLY B N 1
ATOM 5990 C CA . GLY B 1 361 ? -17.062 17.312 21.062 1 37.5 361 GLY B CA 1
ATOM 5991 C C . GLY B 1 361 ? -18.062 16.203 20.75 1 37.5 361 GLY B C 1
ATOM 5992 O O . GLY B 1 361 ? -18.484 15.461 21.641 1 37.5 361 GLY B O 1
ATOM 5993 N N . GLY B 1 362 ? -18.781 16.297 19.781 1 41.97 362 GLY B N 1
ATOM 5994 C CA . GLY B 1 362 ? -19.766 15.227 19.828 1 41.97 362 GLY B CA 1
ATOM 5995 C C . GLY B 1 362 ? -19.156 13.859 19.547 1 41.97 362 GLY B C 1
ATOM 5996 O O . GLY B 1 362 ? -18.125 13.75 18.891 1 41.97 362 GLY B O 1
ATOM 5997 N N . SER B 1 363 ? -19.344 12.789 20.531 1 51.38 363 SER B N 1
ATOM 5998 C CA . SER B 1 363 ? -19.047 11.453 21.031 1 51.38 363 SER B CA 1
ATOM 5999 C C . SER B 1 363 ? -19.406 10.375 20.016 1 51.38 363 SER B C 1
ATOM 6001 O O . SER B 1 363 ? -19.859 9.289 20.375 1 51.38 363 SER B O 1
ATOM 6003 N N . SER B 1 364 ? -19.406 10.719 18.547 1 61.59 364 SER B N 1
ATOM 6004 C CA . SER B 1 364 ? -19.844 9.539 17.812 1 61.59 364 SER B CA 1
ATOM 6005 C C . SER B 1 364 ? -18.641 8.727 17.328 1 61.59 364 SER B C 1
ATOM 6007 O O . SER B 1 364 ? -17.609 9.289 16.953 1 61.59 364 SER B O 1
ATOM 6009 N N . ILE B 1 365 ? -18.734 7.387 17.484 1 54.59 365 ILE B N 1
ATOM 6010 C CA . ILE B 1 365 ? -17.703 6.441 17.078 1 54.59 365 ILE B CA 1
ATOM 6011 C C . ILE B 1 365 ? -17.625 6.371 15.562 1 54.59 365 ILE B C 1
ATOM 6013 O O . ILE B 1 365 ? -16.578 6.027 15 1 54.59 365 ILE B O 1
ATOM 6017 N N . ALA B 1 366 ? -18.781 6.547 14.82 1 59.72 366 ALA B N 1
ATOM 6018 C CA . ALA B 1 366 ? -18.797 6.492 13.359 1 59.72 366 ALA B CA 1
ATOM 6019 C C . ALA B 1 366 ? -19.594 7.664 12.781 1 59.72 366 ALA B C 1
ATOM 6021 O O . ALA B 1 366 ? -20.438 8.242 13.453 1 59.72 366 ALA B O 1
ATOM 6022 N N . GLY B 1 367 ? -19.172 8.156 11.523 1 64.88 367 GLY B N 1
ATOM 6023 C CA . GLY B 1 367 ? -19.828 9.359 11.031 1 64.88 367 GLY B CA 1
ATOM 6024 C C . GLY B 1 367 ? -20.047 9.352 9.531 1 64.88 367 GLY B C 1
ATOM 6025 O O . GLY B 1 367 ? -20.484 8.352 8.969 1 64.88 367 GLY B O 1
ATOM 6026 N N . LEU B 1 368 ? -19.75 10.461 8.93 1 67.94 368 LEU B N 1
ATOM 6027 C CA . LEU B 1 368 ? -20.094 10.883 7.574 1 67.94 368 LEU B CA 1
ATOM 6028 C C . LEU B 1 368 ? -19.109 10.289 6.562 1 67.94 368 LEU B C 1
ATOM 6030 O O . LEU B 1 368 ? -19.312 10.406 5.355 1 67.94 368 LEU B O 1
ATOM 6034 N N . GLY B 1 369 ? -18.109 9.516 7.043 1 81.25 369 GLY B N 1
ATOM 6035 C CA . GLY B 1 369 ? -17.156 8.938 6.121 1 81.25 369 GLY B CA 1
ATOM 6036 C C . GLY B 1 369 ? -16.094 9.914 5.668 1 81.25 369 GLY B C 1
ATOM 6037 O O . GLY B 1 369 ? -15.562 9.805 4.559 1 81.25 369 GLY B O 1
ATOM 6038 N N . TYR B 1 370 ? -15.789 10.914 6.559 1 86.94 370 TYR B N 1
ATOM 6039 C CA . TYR B 1 370 ? -14.789 11.914 6.211 1 86.94 370 TYR B CA 1
ATOM 6040 C C . TYR B 1 370 ? -13.5 11.688 6.984 1 86.94 370 TYR B C 1
ATOM 6042 O O . TYR B 1 370 ? -12.445 12.227 6.625 1 86.94 370 TYR B O 1
ATOM 6050 N N . GLY B 1 371 ? -13.602 10.875 8.031 1 89.31 371 GLY B N 1
ATOM 6051 C CA . GLY B 1 371 ? -12.5 10.727 8.969 1 89.31 371 GLY B CA 1
ATOM 6052 C C . GLY B 1 371 ? -11.242 10.18 8.328 1 89.31 371 GLY B C 1
ATOM 6053 O O . GLY B 1 371 ? -10.172 10.797 8.414 1 89.31 371 GLY B O 1
ATOM 6054 N N . LEU B 1 372 ? -11.391 9.086 7.613 1 92.69 372 LEU B N 1
ATOM 6055 C CA . LEU B 1 372 ? -10.211 8.406 7.082 1 92.69 372 LEU B CA 1
ATOM 6056 C C . LEU B 1 372 ? -9.609 9.195 5.926 1 92.69 372 LEU B C 1
ATOM 6058 O O . LEU B 1 372 ? -8.406 9.484 5.926 1 92.69 372 LEU B O 1
ATOM 6062 N N . PRO B 1 373 ? -10.375 9.664 4.977 1 91.62 373 PRO B N 1
ATOM 6063 C CA . PRO B 1 373 ? -9.773 10.453 3.902 1 91.62 373 PRO B CA 1
ATOM 6064 C C . PRO B 1 373 ? -9.164 11.766 4.402 1 91.62 373 PRO B C 1
ATOM 6066 O O . PRO B 1 373 ? -8.125 12.195 3.896 1 91.62 373 PRO B O 1
ATOM 6069 N N . LEU B 1 374 ? -9.781 12.383 5.352 1 91.94 374 LEU B N 1
ATOM 6070 C CA . LEU B 1 374 ? -9.234 13.617 5.898 1 91.94 374 LEU B CA 1
ATOM 6071 C C . LEU B 1 374 ? -7.941 13.352 6.664 1 91.94 374 LEU B C 1
ATOM 6073 O O . LEU B 1 374 ? -7.023 14.172 6.648 1 91.94 374 LEU B O 1
ATOM 6077 N N . SER B 1 375 ? -7.898 12.211 7.398 1 95.19 375 SER B N 1
ATOM 6078 C CA . SER B 1 375 ? -6.652 11.812 8.047 1 95.19 375 SER B CA 1
ATOM 6079 C C . SER B 1 375 ? -5.512 11.711 7.043 1 95.19 375 SER B C 1
ATOM 6081 O O . SER B 1 375 ? -4.398 12.164 7.309 1 95.19 375 SER B O 1
ATOM 6083 N N . ARG B 1 376 ? -5.82 11.125 5.941 1 95.25 376 ARG B N 1
ATOM 6084 C CA . ARG B 1 376 ? -4.82 11.016 4.887 1 95.25 376 ARG B CA 1
ATOM 6085 C C . ARG B 1 376 ? -4.391 12.391 4.387 1 95.25 376 ARG B C 1
ATOM 6087 O O . ARG B 1 376 ? -3.203 12.625 4.156 1 95.25 376 ARG B O 1
ATOM 6094 N N . ALA B 1 377 ? -5.32 13.305 4.23 1 92.81 377 ALA B N 1
ATOM 6095 C CA . ALA B 1 377 ? -5.008 14.656 3.787 1 92.81 377 ALA B CA 1
ATOM 6096 C C . ALA B 1 377 ? -4.09 15.367 4.781 1 92.81 377 ALA B C 1
ATOM 6098 O O . ALA B 1 377 ? -3.113 16 4.387 1 92.81 377 ALA B O 1
ATOM 6099 N N . TYR B 1 378 ? -4.418 15.211 6.047 1 94 378 TYR B N 1
ATOM 6100 C CA . TYR B 1 378 ? -3.598 15.82 7.09 1 94 378 TYR B CA 1
ATOM 6101 C C . TYR B 1 378 ? -2.18 15.266 7.062 1 94 378 TYR B C 1
ATOM 6103 O O . TYR B 1 378 ? -1.208 16.016 7.152 1 94 378 TYR B O 1
ATOM 6111 N N . ALA B 1 379 ? -2.068 13.984 6.926 1 94.75 379 ALA B N 1
ATOM 6112 C CA . ALA B 1 379 ? -0.756 13.344 6.926 1 94.75 379 ALA B CA 1
ATOM 6113 C C . ALA B 1 379 ? 0.054 13.75 5.699 1 94.75 379 ALA B C 1
ATOM 6115 O O . ALA B 1 379 ? 1.242 14.055 5.805 1 94.75 379 ALA B O 1
ATOM 6116 N N . GLU B 1 380 ? -0.57 13.844 4.602 1 93.5 380 GLU B N 1
ATOM 6117 C CA . GLU B 1 380 ? 0.105 14.094 3.332 1 93.5 380 GLU B CA 1
ATOM 6118 C C . GLU B 1 380 ? 0.47 15.57 3.182 1 93.5 380 GLU B C 1
ATOM 6120 O O . GLU B 1 380 ? 1.323 15.922 2.365 1 93.5 380 GLU B O 1
ATOM 6125 N N . TYR B 1 381 ? -0.204 16.391 3.928 1 91.25 381 TYR B N 1
ATOM 6126 C CA . TYR B 1 381 ? -0.016 17.812 3.742 1 91.25 381 TYR B CA 1
ATOM 6127 C C . TYR B 1 381 ? 1.452 18.203 3.891 1 91.25 381 TYR B C 1
ATOM 6129 O O . TYR B 1 381 ? 1.953 19.062 3.162 1 91.25 381 TYR B O 1
ATOM 6137 N N . PHE B 1 382 ? 2.15 17.562 4.789 1 88 382 PHE B N 1
ATOM 6138 C CA . PHE B 1 382 ? 3.562 17.875 4.992 1 88 382 PHE B CA 1
ATOM 6139 C C . PHE B 1 382 ? 4.441 16.734 4.492 1 88 382 PHE B C 1
ATOM 6141 O O . PHE B 1 382 ? 5.559 16.547 4.98 1 88 382 PHE B O 1
ATOM 6148 N N . GLY B 1 383 ? 3.936 15.898 3.656 1 87.38 383 GLY B N 1
ATOM 6149 C CA . GLY B 1 383 ? 4.781 14.938 2.963 1 87.38 383 GLY B CA 1
ATOM 6150 C C . GLY B 1 383 ? 4.711 13.547 3.553 1 87.38 383 GLY B C 1
ATOM 6151 O O . GLY B 1 383 ? 5.461 12.656 3.146 1 87.38 383 GLY B O 1
ATOM 6152 N N . GLY B 1 384 ? 3.891 13.305 4.539 1 91.75 384 GLY B N 1
ATOM 6153 C CA . GLY B 1 384 ? 3.65 11.969 5.062 1 91.75 384 GLY B CA 1
ATOM 6154 C C . GLY B 1 384 ? 2.605 11.203 4.277 1 91.75 384 GLY B C 1
ATOM 6155 O O . GLY B 1 384 ? 2.492 11.367 3.059 1 91.75 384 GLY B O 1
ATOM 6156 N N . GLY B 1 385 ? 1.966 10.273 5.047 1 93.62 385 GLY B N 1
ATOM 6157 C CA . GLY B 1 385 ? 0.931 9.484 4.398 1 93.62 385 GLY B CA 1
ATOM 6158 C C . GLY B 1 385 ? 0.321 8.438 5.312 1 93.62 385 GLY B C 1
ATOM 6159 O O . GLY B 1 385 ? 0.799 8.227 6.43 1 93.62 385 GLY B O 1
ATOM 6160 N N . VAL B 1 386 ? -0.795 7.891 4.832 1 96.44 386 VAL B N 1
ATOM 6161 C CA . VAL B 1 386 ? -1.485 6.812 5.531 1 96.44 386 VAL B CA 1
ATOM 6162 C C . VAL B 1 386 ? -1.671 5.621 4.594 1 96.44 386 VAL B C 1
ATOM 6164 O O . VAL B 1 386 ? -2.102 5.785 3.449 1 96.44 386 VAL B O 1
ATOM 6167 N N . ALA B 1 387 ? -1.237 4.488 5.027 1 96.25 387 ALA B N 1
ATOM 6168 C CA . ALA B 1 387 ? -1.475 3.252 4.289 1 96.25 387 ALA B CA 1
ATOM 6169 C C . ALA B 1 387 ? -2.246 2.246 5.137 1 96.25 387 ALA B C 1
ATOM 6171 O O . ALA B 1 387 ? -1.981 2.1 6.332 1 96.25 387 ALA B O 1
ATOM 6172 N N . VAL B 1 388 ? -3.23 1.627 4.465 1 97.12 388 VAL B N 1
ATOM 6173 C CA . VAL B 1 388 ? -4.047 0.629 5.145 1 97.12 388 VAL B CA 1
ATOM 6174 C C . VAL B 1 388 ? -3.818 -0.744 4.516 1 97.12 388 VAL B C 1
ATOM 6176 O O . VAL B 1 388 ? -3.852 -0.887 3.293 1 97.12 388 VAL B O 1
ATOM 6179 N N . GLN B 1 389 ? -3.465 -1.683 5.344 1 96.06 389 GLN B N 1
ATOM 6180 C CA . GLN B 1 389 ? -3.326 -3.068 4.91 1 96.06 389 GLN B CA 1
ATOM 6181 C C . GLN B 1 389 ? -4.258 -3.986 5.695 1 96.06 389 GLN B C 1
ATOM 6183 O O . GLN B 1 389 ? -4.188 -4.051 6.922 1 96.06 389 GLN B O 1
ATOM 6188 N N . SER B 1 390 ? -5.105 -4.68 4.941 1 95.12 390 SER B N 1
ATOM 6189 C CA . SER B 1 390 ? -6.078 -5.57 5.566 1 95.12 390 SER B CA 1
ATOM 6190 C C . SER B 1 390 ? -5.605 -7.02 5.531 1 95.12 390 SER B C 1
ATOM 6192 O O . SER B 1 390 ? -5.164 -7.512 4.492 1 95.12 390 SER B O 1
ATOM 6194 N N . LEU B 1 391 ? -5.492 -7.656 6.629 1 94.75 391 LEU B N 1
ATOM 6195 C CA . LEU B 1 391 ? -5.477 -9.109 6.746 1 94.75 391 LEU B CA 1
ATOM 6196 C C . LEU B 1 391 ? -6.883 -9.656 6.969 1 94.75 391 LEU B C 1
ATOM 6198 O O . LEU B 1 391 ? -7.25 -9.992 8.094 1 94.75 391 LEU B O 1
ATOM 6202 N N . TYR B 1 392 ? -7.59 -9.734 5.805 1 90.81 392 TYR B N 1
ATOM 6203 C CA . TYR B 1 392 ? -9.008 -10.062 5.863 1 90.81 392 TYR B CA 1
ATOM 6204 C C . TYR B 1 392 ? -9.234 -11.383 6.598 1 90.81 392 TYR B C 1
ATOM 6206 O O . TYR B 1 392 ? -8.625 -12.398 6.254 1 90.81 392 TYR B O 1
ATOM 6214 N N . GLY B 1 393 ? -10.031 -11.406 7.582 1 90.5 393 GLY B N 1
ATOM 6215 C CA . GLY B 1 393 ? -10.281 -12.539 8.461 1 90.5 393 GLY B CA 1
ATOM 6216 C C . GLY B 1 393 ? -9.5 -12.469 9.758 1 90.5 393 GLY B C 1
ATOM 6217 O O . GLY B 1 393 ? -9.68 -13.305 10.641 1 90.5 393 GLY B O 1
ATOM 6218 N N . TRP B 1 394 ? -8.648 -11.477 9.891 1 94.81 394 TRP B N 1
ATOM 6219 C CA . TRP B 1 394 ? -7.781 -11.391 11.055 1 94.81 394 TRP B CA 1
ATOM 6220 C C . TRP B 1 394 ? -7.77 -9.977 11.625 1 94.81 394 TRP B C 1
ATOM 6222 O O . TRP B 1 394 ? -8.227 -9.75 12.75 1 94.81 394 TRP B O 1
ATOM 6232 N N . GLY B 1 395 ? -7.359 -9.047 10.875 1 96.75 395 GLY B N 1
ATOM 6233 C CA . GLY B 1 395 ? -7.246 -7.684 11.367 1 96.75 395 GLY B CA 1
ATOM 6234 C C . GLY B 1 395 ? -6.758 -6.703 10.32 1 96.75 395 GLY B C 1
ATOM 6235 O O . GLY B 1 395 ? -6.758 -7.012 9.125 1 96.75 395 GLY B O 1
ATOM 6236 N N . THR B 1 396 ? -6.438 -5.484 10.758 1 97.75 396 THR B N 1
ATOM 6237 C CA . THR B 1 396 ? -5.992 -4.406 9.883 1 97.75 396 THR B CA 1
ATOM 6238 C C . THR B 1 396 ? -4.773 -3.699 10.477 1 97.75 396 THR B C 1
ATOM 6240 O O . THR B 1 396 ? -4.719 -3.441 11.68 1 97.75 396 THR B O 1
ATOM 6243 N N . ASP B 1 397 ? -3.801 -3.432 9.609 1 98 397 ASP B N 1
ATOM 6244 C CA . ASP B 1 397 ? -2.662 -2.584 9.953 1 98 397 ASP B CA 1
ATOM 6245 C C . ASP B 1 397 ? -2.738 -1.243 9.227 1 98 397 ASP B C 1
ATOM 6247 O O . ASP B 1 397 ? -2.898 -1.2 8.008 1 98 397 ASP B O 1
ATOM 6251 N N . VAL B 1 398 ? -2.658 -0.2 10.023 1 98.44 398 VAL B N 1
ATOM 6252 C CA . VAL B 1 398 ? -2.596 1.138 9.445 1 98.44 398 VAL B CA 1
ATOM 6253 C C . VAL B 1 398 ? -1.22 1.748 9.703 1 98.44 398 VAL B C 1
ATOM 6255 O O . VAL B 1 398 ? -0.715 1.708 10.828 1 98.44 398 VAL B O 1
ATOM 6258 N N . TYR B 1 399 ? -0.611 2.227 8.641 1 97.25 399 TYR B N 1
ATOM 6259 C CA . TYR B 1 399 ? 0.694 2.871 8.727 1 97.25 399 TYR B CA 1
ATOM 6260 C C . TYR B 1 399 ? 0.574 4.375 8.516 1 97.25 399 TYR B C 1
ATOM 6262 O O . TYR B 1 399 ? 0.15 4.828 7.449 1 97.25 399 TYR B O 1
ATOM 6270 N N . LEU B 1 400 ? 0.906 5.086 9.531 1 97.62 400 LEU B N 1
ATOM 6271 C CA . LEU B 1 400 ? 0.936 6.547 9.5 1 97.62 400 LEU B CA 1
ATOM 6272 C C . LEU B 1 400 ? 2.371 7.059 9.461 1 97.62 400 LEU B C 1
ATOM 6274 O O . LEU B 1 400 ? 3.104 6.949 10.445 1 97.62 400 LEU B O 1
ATOM 6278 N N . ARG B 1 401 ? 2.738 7.617 8.344 1 94.5 401 ARG B N 1
ATOM 6279 C CA . ARG B 1 401 ? 4.051 8.234 8.211 1 94.5 401 ARG B CA 1
ATOM 6280 C C . ARG B 1 401 ? 3.961 9.75 8.344 1 94.5 401 ARG B C 1
ATOM 6282 O O . ARG B 1 401 ? 3.133 10.391 7.688 1 94.5 401 ARG B O 1
ATOM 6289 N N . LEU B 1 402 ? 4.77 10.273 9.203 1 93.62 402 LEU B N 1
ATOM 6290 C CA . LEU B 1 402 ? 4.816 11.719 9.422 1 93.62 402 LEU B CA 1
ATOM 6291 C C . LEU B 1 402 ? 6.23 12.258 9.219 1 93.62 402 LEU B C 1
ATOM 6293 O O . LEU B 1 402 ? 7.203 11.617 9.625 1 93.62 402 LEU B O 1
ATOM 6297 N N . LYS B 1 403 ? 6.246 13.398 8.555 1 87.31 403 LYS B N 1
ATOM 6298 C CA . LYS B 1 403 ? 7.527 14.078 8.375 1 87.31 403 LYS B CA 1
ATOM 6299 C C . LYS B 1 403 ? 7.652 15.266 9.32 1 87.31 403 LYS B C 1
ATOM 6301 O O . LYS B 1 403 ? 6.688 16 9.539 1 87.31 403 LYS B O 1
ATOM 6306 N N . GLY B 1 404 ? 8.828 15.375 9.953 1 78.94 404 GLY B N 1
ATOM 6307 C CA . GLY B 1 404 ? 9.094 16.5 10.844 1 78.94 404 GLY B CA 1
ATOM 6308 C C . GLY B 1 404 ? 10 17.547 10.227 1 78.94 404 GLY B C 1
ATOM 6309 O O . GLY B 1 404 ? 10.227 17.531 9.016 1 78.94 404 GLY B O 1
ATOM 6310 N N . VAL B 1 405 ? 10.281 18.688 10.953 1 67.31 405 VAL B N 1
ATOM 6311 C CA . VAL B 1 405 ? 11.141 19.766 10.5 1 67.31 405 VAL B CA 1
ATOM 6312 C C . VAL B 1 405 ? 12.578 19.516 10.961 1 67.31 405 VAL B C 1
ATOM 6314 O O . VAL B 1 405 ? 13.508 20.172 10.477 1 67.31 405 VAL B O 1
ATOM 6317 N N . GLY B 1 406 ? 13.047 18.422 11.391 1 59.19 406 GLY B N 1
ATOM 6318 C CA . GLY B 1 406 ? 14.375 18.25 11.961 1 59.19 406 GLY B CA 1
ATOM 6319 C C . GLY B 1 406 ? 14.586 19.047 13.234 1 59.19 406 GLY B C 1
ATOM 6320 O O . GLY B 1 406 ? 13.641 19.594 13.797 1 59.19 406 GLY B O 1
ATOM 6321 N N . LYS B 1 407 ? 15.898 19 13.906 1 54.12 407 LYS B N 1
ATOM 6322 C CA . LYS B 1 407 ? 16.234 19.656 15.172 1 54.12 407 LYS B CA 1
ATOM 6323 C C . LYS B 1 407 ? 16.312 21.172 15.016 1 54.12 407 LYS B C 1
ATOM 6325 O O . LYS B 1 407 ? 16.906 21.656 14.047 1 54.12 407 LYS B O 1
ATOM 6330 N N . ILE B 1 408 ? 15.516 21.891 15.781 1 50.5 408 ILE B N 1
ATOM 6331 C CA . ILE B 1 408 ? 15.578 23.359 15.867 1 50.5 408 ILE B CA 1
ATOM 6332 C C . ILE B 1 408 ? 16.531 23.766 16.984 1 50.5 408 ILE B C 1
ATOM 6334 O O . ILE B 1 408 ? 16.328 23.391 18.141 1 50.5 408 ILE B O 1
ATOM 6338 N N . GLU B 1 409 ? 17.984 23.812 16.781 1 47.97 409 GLU B N 1
ATOM 6339 C CA . GLU B 1 409 ? 18.922 24.172 17.844 1 47.97 409 GLU B CA 1
ATOM 6340 C C . GLU B 1 409 ? 18.859 25.656 18.156 1 47.97 409 GLU B C 1
ATOM 6342 O O . GLU B 1 409 ? 18.641 26.484 17.266 1 47.97 409 GLU B O 1
ATOM 6347 N N . ARG B 1 410 ? 18.812 25.859 19.578 1 44.47 410 ARG B N 1
ATOM 6348 C CA . ARG B 1 410 ? 18.984 27.219 20.109 1 44.47 410 ARG B CA 1
ATOM 6349 C C . ARG B 1 410 ? 20.391 27.734 19.812 1 44.47 410 ARG B C 1
ATOM 6351 O O . ARG B 1 410 ? 21.359 26.969 19.875 1 44.47 410 ARG B O 1
ATOM 6358 N N . ALA B 1 411 ? 20.656 28.75 19.125 1 35.88 411 ALA B N 1
ATOM 6359 C CA . ALA B 1 411 ? 21.953 29.406 19.016 1 35.88 411 ALA B CA 1
ATOM 6360 C C . ALA B 1 411 ? 22.609 29.578 20.391 1 35.88 411 ALA B C 1
ATOM 6362 O O . ALA B 1 411 ? 22.031 30.219 21.281 1 35.88 411 ALA B O 1
ATOM 6363 N N . SER B 1 412 ? 23.484 28.656 20.938 1 33.97 412 SER B N 1
ATOM 6364 C CA . SER B 1 412 ? 24.344 28.984 22.062 1 33.97 412 SER B CA 1
ATOM 6365 C C . SER B 1 412 ? 25.141 30.25 21.812 1 33.97 412 SER B C 1
ATOM 6367 O O . SER B 1 412 ? 25.422 30.594 20.656 1 33.97 412 SER B O 1
ATOM 6369 N N . GLU B 1 413 ? 25.562 31.125 22.953 1 34.09 413 GLU B N 1
ATOM 6370 C CA . GLU B 1 413 ? 26.547 32.188 23.062 1 34.09 413 GLU B CA 1
ATOM 6371 C C . GLU B 1 413 ? 27.906 31.734 22.531 1 34.09 413 GLU B C 1
ATOM 6373 O O . GLU B 1 413 ? 28.453 30.719 22.969 1 34.09 413 GLU B O 1
ATOM 6378 N N . ILE B 1 414 ? 28.375 31.922 21.438 1 28.83 414 ILE B N 1
ATOM 6379 C CA . ILE B 1 414 ? 29.812 31.922 21.188 1 28.83 414 ILE B CA 1
ATOM 6380 C C . ILE B 1 414 ? 30.5 32.75 22.25 1 28.83 414 ILE B C 1
ATOM 6382 O O . ILE B 1 414 ? 30.188 33.938 22.453 1 28.83 414 ILE B O 1
ATOM 6386 N N . LYS B 1 415 ? 31.312 32.125 23.109 1 30.98 415 LYS B N 1
ATOM 6387 C CA . LYS B 1 415 ? 32.406 32.75 23.859 1 30.98 415 LYS B CA 1
ATOM 6388 C C . LYS B 1 415 ? 33.156 33.75 23 1 30.98 415 LYS B C 1
ATOM 6390 O O . LYS B 1 415 ? 33.688 33.375 21.953 1 30.98 415 LYS B O 1
ATOM 6395 N N . SER B 1 416 ? 33.031 35.062 23.219 1 21.52 416 SER B N 1
ATOM 6396 C CA . SER B 1 416 ? 34.219 35.875 23.109 1 21.52 416 SER B CA 1
ATOM 6397 C C . SER B 1 416 ? 35.375 35.344 23.953 1 21.52 416 SER B C 1
ATOM 6399 O O . SER B 1 416 ? 35.156 34.875 25.078 1 21.52 416 SER B O 1
#